Protein AF-0000000086943935 (afdb_homodimer)

Structure (mmCIF, N/CA/C/O backbone):
data_AF-0000000086943935-model_v1
#
loop_
_entity.id
_entity.type
_entity.pdbx_description
1 polymer 'Nose resistant to fluoxetine protein 6-like'
#
loop_
_atom_site.group_PDB
_atom_site.id
_atom_site.type_symbol
_atom_site.label_atom_id
_atom_site.label_alt_id
_atom_site.label_comp_id
_atom_site.label_asym_id
_atom_site.label_entity_id
_atom_site.label_seq_id
_atom_site.pdbx_PDB_ins_code
_atom_site.Cartn_x
_atom_site.Cartn_y
_atom_site.Cartn_z
_atom_site.occupancy
_atom_site.B_iso_or_equiv
_atom_site.auth_seq_id
_atom_site.auth_comp_id
_atom_site.auth_asym_id
_atom_site.auth_atom_id
_atom_site.pdbx_PDB_model_num
ATOM 1 N N . MET A 1 1 ? -3.932 35.5 -18.969 1 23.14 1 MET A N 1
ATOM 2 C CA . MET A 1 1 ? -3.07 34.969 -17.922 1 23.14 1 MET A CA 1
ATOM 3 C C . MET A 1 1 ? -3.406 33.5 -17.625 1 23.14 1 MET A C 1
ATOM 5 O O . MET A 1 1 ? -2.562 32.75 -17.125 1 23.14 1 MET A O 1
ATOM 9 N N . ASN A 1 2 ? -4.762 33.219 -17.688 1 27.5 2 ASN A N 1
ATOM 10 C CA . ASN A 1 2 ? -5.527 32.031 -17.359 1 27.5 2 ASN A CA 1
ATOM 11 C C . ASN A 1 2 ? -5.242 30.891 -18.328 1 27.5 2 ASN A C 1
ATOM 13 O O . ASN A 1 2 ? -5.645 29.75 -18.094 1 27.5 2 ASN A O 1
ATOM 17 N N . HIS A 1 3 ? -4.898 31.281 -19.609 1 29.3 3 HIS A N 1
ATOM 18 C CA . HIS A 1 3 ? -4.754 30.375 -20.719 1 29.3 3 HIS A CA 1
ATOM 19 C C . HIS A 1 3 ? -3.496 29.516 -20.594 1 29.3 3 HIS A C 1
ATOM 21 O O . HIS A 1 3 ? -3.223 28.672 -21.438 1 29.3 3 HIS A O 1
ATOM 27 N N . TYR A 1 4 ? -2.482 30.016 -19.734 1 28.5 4 TYR A N 1
ATOM 28 C CA . TYR A 1 4 ? -1.15 29.422 -19.75 1 28.5 4 TYR A CA 1
ATOM 29 C C . TYR A 1 4 ? -1.146 28.062 -19.078 1 28.5 4 TYR A C 1
ATOM 31 O O . TYR A 1 4 ? -0.172 27.312 -19.172 1 28.5 4 TYR A O 1
ATOM 39 N N . ASN A 1 5 ? -2.127 27.828 -18.125 1 30.33 5 ASN A N 1
ATOM 40 C CA . ASN A 1 5 ? -1.987 26.578 -17.375 1 30.33 5 ASN A CA 1
ATOM 41 C C . ASN A 1 5 ? -2.381 25.375 -18.203 1 30.33 5 ASN A C 1
ATOM 43 O O . ASN A 1 5 ? -2.135 24.234 -17.812 1 30.33 5 ASN A O 1
ATOM 47 N N . ALA A 1 6 ? -3.264 25.641 -19.281 1 30.69 6 ALA A N 1
ATOM 48 C CA . ALA A 1 6 ? -3.748 24.531 -20.109 1 30.69 6 ALA A CA 1
ATOM 49 C C . ALA A 1 6 ? -2.621 23.938 -20.953 1 30.69 6 ALA A C 1
ATOM 51 O O . ALA A 1 6 ? -2.727 22.812 -21.438 1 30.69 6 ALA A O 1
ATOM 52 N N . ILE A 1 7 ? -1.596 24.766 -21.328 1 30.56 7 ILE A N 1
ATOM 53 C CA . ILE A 1 7 ? -0.594 24.328 -22.297 1 30.56 7 ILE A CA 1
ATOM 54 C C . ILE A 1 7 ? 0.27 23.219 -21.703 1 30.56 7 ILE A C 1
ATOM 56 O O . ILE A 1 7 ? 0.732 22.328 -22.406 1 30.56 7 ILE A O 1
ATOM 60 N N . CYS A 1 8 ? 0.429 23.203 -20.375 1 31.3 8 CYS A N 1
ATOM 61 C CA . CYS A 1 8 ? 1.456 22.312 -19.844 1 31.3 8 CYS A CA 1
ATOM 62 C C . CYS A 1 8 ? 1.017 20.859 -19.938 1 31.3 8 CYS A C 1
ATOM 64 O O . CYS A 1 8 ? 1.853 19.953 -19.969 1 31.3 8 CYS A O 1
ATOM 66 N N . VAL A 1 9 ? -0.345 20.578 -20 1 32.81 9 VAL A N 1
ATOM 67 C CA . VAL A 1 9 ? -0.747 19.172 -19.953 1 32.81 9 VAL A CA 1
ATOM 68 C C . VAL A 1 9 ? -0.544 18.531 -21.328 1 32.81 9 VAL A C 1
ATOM 70 O O . VAL A 1 9 ? -0.122 17.375 -21.422 1 32.81 9 VAL A O 1
ATOM 73 N N . CYS A 1 10 ? -0.816 19.312 -22.469 1 31.52 10 CYS A N 1
ATOM 74 C CA . CYS A 1 10 ? -0.834 18.672 -23.781 1 31.52 10 CYS A CA 1
ATOM 75 C C . CYS A 1 10 ? 0.566 18.234 -24.188 1 31.52 10 CYS A C 1
ATOM 77 O O . CYS A 1 10 ? 0.735 17.547 -25.203 1 31.52 10 CYS A O 1
ATOM 79 N N . LEU A 1 11 ? 1.548 18.953 -23.734 1 30.95 11 LEU A N 1
ATOM 80 C CA . LEU A 1 11 ? 2.846 18.641 -24.312 1 30.95 11 LEU A CA 1
ATOM 81 C C . LEU A 1 11 ? 3.287 17.234 -23.953 1 30.95 11 LEU A C 1
ATOM 83 O O . LEU A 1 11 ? 4.289 16.734 -24.469 1 30.95 11 LEU A O 1
ATOM 87 N N . CYS A 1 12 ? 2.727 16.641 -22.969 1 32.06 12 CYS A N 1
ATOM 88 C CA . CYS A 1 12 ? 3.344 15.375 -22.609 1 32.06 12 CYS A CA 1
ATOM 89 C C . CYS A 1 12 ? 3.061 14.312 -23.672 1 32.06 12 CYS A C 1
ATOM 91 O O . CYS A 1 12 ? 3.586 13.203 -23.594 1 32.06 12 CYS A O 1
ATOM 93 N N . VAL A 1 13 ? 2.02 14.5 -24.516 1 33 13 VAL A N 1
ATOM 94 C CA . VAL A 1 13 ? 1.697 13.344 -25.359 1 33 13 VAL A CA 1
ATOM 95 C C . VAL A 1 13 ? 2.715 13.219 -26.484 1 33 13 VAL A C 1
ATOM 97 O O . VAL A 1 13 ? 2.797 12.18 -27.141 1 33 13 VAL A O 1
ATOM 100 N N . LEU A 1 14 ? 3.32 14.312 -26.938 1 30.36 14 LEU A N 1
ATOM 101 C CA . LEU A 1 14 ? 3.955 14.156 -28.234 1 30.36 14 LEU A CA 1
ATOM 102 C C . LEU A 1 14 ? 5.199 13.281 -28.141 1 30.36 14 LEU A C 1
ATOM 104 O O . LEU A 1 14 ? 5.934 13.117 -29.109 1 30.36 14 LEU A O 1
ATOM 108 N N . PHE A 1 15 ? 5.762 13.055 -27.016 1 33.91 15 PHE A N 1
ATOM 109 C CA . PHE A 1 15 ? 7.094 12.5 -27.234 1 33.91 15 PHE A CA 1
ATOM 110 C C . PHE A 1 15 ? 7.008 11.172 -27.969 1 33.91 15 PHE A C 1
ATOM 112 O O . PHE A 1 15 ? 6.234 10.289 -27.594 1 33.91 15 PHE A O 1
ATOM 119 N N . GLY A 1 16 ? 7.328 11.227 -29.281 1 33.94 16 GLY A N 1
ATOM 120 C CA . GLY A 1 16 ? 7.641 10.211 -30.281 1 33.94 16 GLY A CA 1
ATOM 121 C C . GLY A 1 16 ? 8.445 9.055 -29.719 1 33.94 16 GLY A C 1
ATOM 122 O O . GLY A 1 16 ? 9.562 9.242 -29.234 1 33.94 16 GLY A O 1
ATOM 123 N N . ILE A 1 17 ? 7.883 8.156 -29.156 1 35.41 17 ILE A N 1
ATOM 124 C CA . ILE A 1 17 ? 8.562 6.898 -28.844 1 35.41 17 ILE A CA 1
ATOM 125 C C . ILE A 1 17 ? 9.281 6.387 -30.094 1 35.41 17 ILE A C 1
ATOM 127 O O . ILE A 1 17 ? 8.641 6.016 -31.078 1 35.41 17 ILE A O 1
ATOM 131 N N . VAL A 1 18 ? 10.398 6.984 -30.438 1 32.94 18 VAL A N 1
ATOM 132 C CA . VAL A 1 18 ? 11.266 6.371 -31.438 1 32.94 18 VAL A CA 1
ATOM 133 C C . VAL A 1 18 ? 11.586 4.93 -31.031 1 32.94 18 VAL A C 1
ATOM 135 O O . VAL A 1 18 ? 12.273 4.699 -30.031 1 32.94 18 VAL A O 1
ATOM 138 N N . MET A 1 19 ? 10.688 4.039 -31.141 1 35.34 19 MET A N 1
ATOM 139 C CA . MET A 1 19 ? 11 2.617 -31.031 1 35.34 19 MET A CA 1
ATOM 140 C C . MET A 1 19 ? 11.945 2.184 -32.156 1 35.34 19 MET A C 1
ATOM 142 O O . MET A 1 19 ? 11.562 2.154 -33.312 1 35.34 19 MET A O 1
ATOM 146 N N . SER A 1 20 ? 13.172 2.59 -32.219 1 34.88 20 SER A N 1
ATOM 147 C CA . SER A 1 20 ? 14.141 2.156 -33.219 1 34.88 20 SER A CA 1
ATOM 148 C C . SER A 1 20 ? 14.094 0.645 -33.438 1 34.88 20 SER A C 1
ATOM 150 O O . SER A 1 20 ? 13.953 0.161 -34.562 1 34.88 20 SER A O 1
ATOM 152 N N . ALA A 1 21 ? 15.32 -0.024 -32.875 1 40.66 21 ALA A N 1
ATOM 153 C CA . ALA A 1 21 ? 16.188 -1.104 -33.344 1 40.66 21 ALA A CA 1
ATOM 154 C C . ALA A 1 21 ? 15.438 -2.426 -33.406 1 40.66 21 ALA A C 1
ATOM 156 O O . ALA A 1 21 ? 14.383 -2.582 -32.812 1 40.66 21 ALA A O 1
ATOM 157 N N . SER A 1 22 ? 16.047 -3.568 -34.125 1 49.28 22 SER A N 1
ATOM 158 C CA . SER A 1 22 ? 15.68 -4.938 -34.469 1 49.28 22 SER A CA 1
ATOM 159 C C . SER A 1 22 ? 15.242 -5.73 -33.25 1 49.28 22 SER A C 1
ATOM 161 O O . SER A 1 22 ? 16.078 -6.203 -32.469 1 49.28 22 SER A O 1
ATOM 163 N N . GLU A 1 23 ? 14.125 -5.355 -32.562 1 66.75 23 GLU A N 1
ATOM 164 C CA . GLU A 1 23 ? 13.539 -5.832 -31.297 1 66.75 23 GLU A CA 1
ATOM 165 C C . GLU A 1 23 ? 13.148 -7.305 -31.406 1 66.75 23 GLU A C 1
ATOM 167 O O . GLU A 1 23 ? 12.578 -7.734 -32.406 1 66.75 23 GLU A O 1
ATOM 172 N N . PHE A 1 24 ? 13.984 -8.164 -30.781 1 82.62 24 PHE A N 1
ATOM 173 C CA . PHE A 1 24 ? 13.578 -9.555 -30.625 1 82.62 24 PHE A CA 1
ATOM 174 C C . PHE A 1 24 ? 12.062 -9.664 -30.531 1 82.62 24 PHE A C 1
ATOM 176 O O . PHE A 1 24 ? 11.422 -8.938 -29.766 1 82.62 24 PHE A O 1
ATOM 183 N N . THR A 1 25 ? 11.562 -10.406 -31.516 1 83.94 25 THR A N 1
ATOM 184 C CA . THR A 1 25 ? 10.141 -10.711 -31.422 1 83.94 25 THR A CA 1
ATOM 185 C C . THR A 1 25 ? 9.836 -11.492 -30.156 1 83.94 25 THR A C 1
ATOM 187 O O . THR A 1 25 ? 10.75 -12.008 -29.5 1 83.94 25 THR A O 1
ATOM 190 N N . ASP A 1 26 ? 8.648 -11.539 -29.812 1 86.56 26 ASP A N 1
ATOM 191 C CA . ASP A 1 26 ? 8.242 -12.297 -28.625 1 86.56 26 ASP A CA 1
ATOM 192 C C . ASP A 1 26 ? 8.578 -13.781 -28.781 1 86.56 26 ASP A C 1
ATOM 194 O O . ASP A 1 26 ? 9.008 -14.43 -27.828 1 86.56 26 ASP A O 1
ATOM 198 N N . GLU A 1 27 ? 8.477 -14.266 -29.969 1 84.94 27 GLU A N 1
ATOM 199 C CA . GLU A 1 27 ? 8.758 -15.68 -30.219 1 84.94 27 GLU A CA 1
ATOM 200 C C . GLU A 1 27 ? 10.242 -15.992 -30.047 1 84.94 27 GLU A C 1
ATOM 202 O O . GLU A 1 27 ? 10.602 -17 -29.438 1 84.94 27 GLU A O 1
ATOM 207 N N . GLU A 1 28 ? 11.055 -15.156 -30.531 1 86.12 28 GLU A N 1
ATOM 208 C CA . GLU A 1 28 ? 12.492 -15.344 -30.406 1 86.12 28 GLU A CA 1
ATOM 209 C C . GLU A 1 28 ? 12.945 -15.219 -28.953 1 86.12 28 GLU A C 1
ATOM 211 O O . GLU A 1 28 ? 13.781 -16 -28.484 1 86.12 28 GLU A O 1
ATOM 216 N N . TYR A 1 29 ? 12.367 -14.305 -28.281 1 90.75 29 TYR A N 1
ATOM 217 C CA . TYR A 1 29 ? 12.75 -14.055 -26.891 1 90.75 29 TYR A CA 1
ATOM 218 C C . TYR A 1 29 ? 12.43 -15.258 -26.016 1 90.75 29 TYR A C 1
ATOM 220 O O . TYR A 1 29 ? 13.227 -15.641 -25.156 1 90.75 29 TYR A O 1
ATOM 228 N N . TYR A 1 30 ? 11.32 -15.828 -26.266 1 88.12 30 TYR A N 1
ATOM 229 C CA . TYR A 1 30 ? 10.883 -16.891 -25.375 1 88.12 30 TYR A CA 1
ATOM 230 C C . TYR A 1 30 ? 11.492 -18.234 -25.781 1 88.12 30 TYR A C 1
ATOM 232 O O . TYR A 1 30 ? 11.273 -19.25 -25.109 1 88.12 30 TYR A O 1
ATOM 240 N N . HIS A 1 31 ? 12.328 -18.203 -26.844 1 85.19 31 HIS A N 1
ATOM 241 C CA . HIS A 1 31 ? 13.141 -19.359 -27.156 1 85.19 31 HIS A CA 1
ATOM 242 C C . HIS A 1 31 ? 14.414 -19.375 -26.328 1 85.19 31 HIS A C 1
ATOM 244 O O . HIS A 1 31 ? 15.07 -20.422 -26.203 1 85.19 31 HIS A O 1
ATOM 250 N N . LEU A 1 32 ? 14.695 -18.234 -25.781 1 90.62 32 LEU A N 1
ATOM 251 C CA . LEU A 1 32 ? 15.844 -18.172 -24.875 1 90.62 32 LEU A CA 1
ATOM 252 C C . LEU A 1 32 ? 15.523 -18.828 -23.547 1 90.62 32 LEU A C 1
ATOM 254 O O . LEU A 1 32 ? 14.375 -18.812 -23.094 1 90.62 32 LEU A O 1
ATOM 258 N N . PRO A 1 33 ? 16.531 -19.406 -23 1 91.94 33 PRO A N 1
ATOM 259 C CA . PRO A 1 33 ? 16.281 -19.906 -21.641 1 91.94 33 PRO A CA 1
ATOM 260 C C . PRO A 1 33 ? 15.969 -18.797 -20.641 1 91.94 33 PRO A C 1
ATOM 262 O O . PRO A 1 33 ? 16.453 -17.656 -20.812 1 91.94 33 PRO A O 1
ATOM 265 N N . ASP A 1 34 ? 15.234 -19.172 -19.641 1 93.75 34 ASP A N 1
ATOM 266 C CA . ASP A 1 34 ? 14.906 -18.188 -18.625 1 93.75 34 ASP A CA 1
ATOM 267 C C . ASP A 1 34 ? 16.172 -17.672 -17.922 1 93.75 34 ASP A C 1
ATOM 269 O O . ASP A 1 34 ? 17.078 -18.453 -17.641 1 93.75 34 ASP A O 1
ATOM 273 N N . LEU A 1 35 ? 16.219 -16.422 -17.703 1 96.5 35 LEU A N 1
ATOM 274 C CA . LEU A 1 35 ? 17.344 -15.812 -17.016 1 96.5 35 LEU A CA 1
ATOM 275 C C . LEU A 1 35 ? 17.453 -16.312 -15.578 1 96.5 35 LEU A C 1
ATOM 277 O O . LEU A 1 35 ? 18.547 -16.594 -15.094 1 96.5 35 LEU A O 1
ATOM 281 N N . TYR A 1 36 ? 16.266 -16.344 -14.953 1 96.81 36 TYR A N 1
ATOM 282 C CA . TYR A 1 36 ? 16.172 -16.766 -13.562 1 96.81 36 TYR A CA 1
ATOM 283 C C . TYR A 1 36 ? 15.281 -18 -13.422 1 96.81 36 TYR A C 1
ATOM 285 O O . TYR A 1 36 ? 14.32 -18.156 -14.172 1 96.81 36 TYR A O 1
ATOM 293 N N . HIS A 1 37 ? 15.602 -18.844 -12.539 1 96.12 37 HIS A N 1
ATOM 294 C CA . HIS A 1 37 ? 14.734 -19.969 -12.195 1 96.12 37 HIS A CA 1
ATOM 295 C C . HIS A 1 37 ? 14.844 -20.312 -10.711 1 96.12 37 HIS A C 1
ATOM 297 O O . HIS A 1 37 ? 15.945 -20.297 -10.148 1 96.12 37 HIS A O 1
ATOM 303 N N . LEU A 1 38 ? 13.773 -20.5 -10.141 1 95.69 38 LEU A N 1
ATOM 304 C CA . LEU A 1 38 ? 13.695 -20.906 -8.742 1 95.69 38 LEU A CA 1
ATOM 305 C C . LEU A 1 38 ? 12.758 -22.094 -8.578 1 95.69 38 LEU A C 1
ATOM 307 O O . LEU A 1 38 ? 11.586 -22.031 -8.961 1 95.69 38 LEU A O 1
ATOM 311 N N . ASP A 1 39 ? 13.344 -23.203 -8.047 1 95.06 39 ASP A N 1
ATOM 312 C CA . ASP A 1 39 ? 12.453 -24.266 -7.586 1 95.06 39 ASP A CA 1
ATOM 313 C C . ASP A 1 39 ? 11.734 -23.844 -6.305 1 95.06 39 ASP A C 1
ATOM 315 O O . ASP A 1 39 ? 12.047 -22.812 -5.715 1 95.06 39 ASP A O 1
ATOM 319 N N . ASP A 1 40 ? 10.727 -24.625 -5.996 1 92.06 40 ASP A N 1
ATOM 320 C CA . ASP A 1 40 ? 9.977 -24.312 -4.781 1 92.06 40 ASP A CA 1
ATOM 321 C C . ASP A 1 40 ? 10.844 -24.516 -3.539 1 92.06 40 ASP A C 1
ATOM 323 O O . ASP A 1 40 ? 11.047 -25.641 -3.096 1 92.06 40 ASP A O 1
ATOM 327 N N . TYR A 1 41 ? 11.273 -23.422 -2.969 1 93.94 41 TYR A N 1
ATOM 328 C CA . TYR A 1 41 ? 12.195 -23.391 -1.841 1 93.94 41 TYR A CA 1
ATOM 329 C C . TYR A 1 41 ? 11.578 -24.047 -0.612 1 93.94 41 TYR A C 1
ATOM 331 O O . TYR A 1 41 ? 12.211 -24.875 0.045 1 93.94 41 TYR A O 1
ATOM 339 N N . THR A 1 42 ? 10.352 -23.734 -0.286 1 89.06 42 THR A N 1
ATOM 340 C CA . THR A 1 42 ? 9.68 -24.219 0.908 1 89.06 42 THR A CA 1
ATOM 341 C C . THR A 1 42 ? 9.383 -25.719 0.782 1 89.06 42 THR A C 1
ATOM 343 O O . THR A 1 42 ? 9.586 -26.484 1.729 1 89.06 42 THR A O 1
ATOM 346 N N . LYS A 1 43 ? 8.898 -26.141 -0.381 1 90 43 LYS A N 1
ATOM 347 C CA . LYS A 1 43 ? 8.617 -27.547 -0.625 1 90 43 LYS A CA 1
ATOM 348 C C . LYS A 1 43 ? 9.883 -28.391 -0.543 1 90 43 LYS A C 1
ATOM 350 O O . LYS A 1 43 ? 9.875 -29.5 0.017 1 90 43 LYS A O 1
ATOM 355 N N . CYS A 1 44 ? 10.953 -27.859 -1.054 1 93.06 44 CYS A N 1
ATOM 356 C CA . CYS A 1 44 ? 12.227 -28.562 -1.065 1 93.06 44 CYS A CA 1
ATOM 357 C C . CYS A 1 44 ? 12.727 -28.812 0.353 1 93.06 44 CYS A C 1
ATOM 359 O O . CYS A 1 44 ? 13.094 -29.938 0.702 1 93.06 44 CYS A O 1
ATOM 361 N N . LEU A 1 45 ? 12.672 -27.828 1.165 1 92.75 45 LEU A N 1
ATOM 362 C CA . LEU A 1 45 ? 13.289 -27.906 2.486 1 92.75 45 LEU A CA 1
ATOM 363 C C . LEU A 1 45 ? 12.32 -28.5 3.502 1 92.75 45 LEU A C 1
ATOM 365 O O . LEU A 1 45 ? 12.688 -28.719 4.66 1 92.75 45 LEU A O 1
ATOM 369 N N . SER A 1 46 ? 11.094 -28.75 3.076 1 89.19 46 SER A N 1
ATOM 370 C CA . SER A 1 46 ? 10.141 -29.438 3.949 1 89.19 46 SER A CA 1
ATOM 371 C C . SER A 1 46 ? 10.43 -30.922 4.027 1 89.19 46 SER A C 1
ATOM 373 O O . SER A 1 46 ? 10 -31.594 4.965 1 89.19 46 SER A O 1
ATOM 375 N N . GLN A 1 47 ? 11.195 -31.438 3.055 1 89.12 47 GLN A N 1
ATOM 376 C CA . GLN A 1 47 ? 11.57 -32.844 3.037 1 89.12 47 GLN A CA 1
ATOM 377 C C . GLN A 1 47 ? 12.805 -33.094 3.891 1 89.12 47 GLN A C 1
ATOM 379 O O . GLN A 1 47 ? 13.727 -32.281 3.916 1 89.12 47 GLN A O 1
ATOM 384 N N . LYS A 1 48 ? 12.828 -34.156 4.582 1 88.38 48 LYS A N 1
ATOM 385 C CA . LYS A 1 48 ? 13.914 -34.469 5.508 1 88.38 48 LYS A CA 1
ATOM 386 C C . LYS A 1 48 ? 15.258 -34.531 4.785 1 88.38 48 LYS A C 1
ATOM 388 O O . LYS A 1 48 ? 16.281 -34.125 5.352 1 88.38 48 LYS A O 1
ATOM 393 N N . GLN A 1 49 ? 15.32 -34.938 3.533 1 87.94 49 GLN A N 1
ATOM 394 C CA . GLN A 1 49 ? 16.578 -34.969 2.789 1 87.94 49 GLN A CA 1
ATOM 395 C C . GLN A 1 49 ? 16.672 -33.812 1.8 1 87.94 49 GLN A C 1
ATOM 397 O O . GLN A 1 49 ? 17.438 -33.875 0.837 1 87.94 49 GLN A O 1
ATOM 402 N N . GLY A 1 50 ? 15.914 -32.812 2.123 1 92.62 50 GLY A N 1
ATOM 403 C CA . GLY A 1 50 ? 15.875 -31.703 1.193 1 92.62 50 GLY A CA 1
ATOM 404 C C . GLY A 1 50 ? 17.156 -30.906 1.177 1 92.62 50 GLY A C 1
ATOM 405 O O . GLY A 1 50 ? 17.75 -30.641 2.229 1 92.62 50 GLY A O 1
ATOM 406 N N . LEU A 1 51 ? 17.719 -30.578 0.027 1 94.94 51 LEU A N 1
ATOM 407 C CA . LEU A 1 51 ? 18.891 -29.75 -0.203 1 94.94 51 LEU A CA 1
ATOM 408 C C . LEU A 1 51 ? 18.625 -28.719 -1.296 1 94.94 51 LEU A C 1
ATOM 410 O O . LEU A 1 51 ? 18.359 -29.078 -2.443 1 94.94 51 LEU A O 1
ATOM 414 N N . TYR A 1 52 ? 18.578 -27.453 -0.887 1 96.31 52 TYR A N 1
ATOM 415 C CA . TYR A 1 52 ? 18.344 -26.375 -1.824 1 96.31 52 TYR A CA 1
ATOM 416 C C . TYR A 1 52 ? 19.609 -25.547 -2.035 1 96.31 52 TYR A C 1
ATOM 418 O O . TYR A 1 52 ? 20.25 -25.125 -1.071 1 96.31 52 TYR A O 1
ATOM 426 N N . CYS A 1 53 ? 19.984 -25.344 -3.264 1 97.44 53 CYS A N 1
ATOM 427 C CA . CYS A 1 53 ? 21.188 -24.562 -3.57 1 97.44 53 CYS A CA 1
ATOM 428 C C . CYS A 1 53 ? 20.859 -23.453 -4.566 1 97.44 53 CYS A C 1
ATOM 430 O O . CYS A 1 53 ? 19.969 -23.594 -5.402 1 97.44 53 CYS A O 1
ATOM 432 N N . LEU A 1 54 ? 21.484 -22.375 -4.414 1 97.56 54 LEU A N 1
ATOM 433 C CA . LEU A 1 54 ? 21.359 -21.219 -5.289 1 97.56 54 LEU A CA 1
ATOM 434 C C . LEU A 1 54 ? 22.719 -20.766 -5.805 1 97.56 54 LEU A C 1
ATOM 436 O O . LEU A 1 54 ? 23.688 -20.734 -5.051 1 97.56 54 LEU A O 1
ATOM 440 N N . GLY A 1 55 ? 22.797 -20.5 -7.125 1 97.69 55 GLY A N 1
ATOM 441 C CA . GLY A 1 55 ? 24.062 -20.078 -7.691 1 97.69 55 GLY A CA 1
ATOM 442 C C . GLY A 1 55 ? 23.922 -19.484 -9.078 1 97.69 55 GLY A C 1
ATOM 443 O O . GLY A 1 55 ? 22.812 -19.312 -9.586 1 97.69 55 GLY A O 1
ATOM 444 N N . THR A 1 56 ? 25.031 -19.016 -9.625 1 97.75 56 THR A N 1
ATOM 445 C CA . THR A 1 56 ? 25.141 -18.406 -10.945 1 97.75 56 THR A CA 1
ATOM 446 C C . THR A 1 56 ? 26 -19.266 -11.875 1 97.75 56 THR A C 1
ATOM 448 O O . THR A 1 56 ? 27.062 -19.734 -11.492 1 97.75 56 THR A O 1
ATOM 451 N N . PHE A 1 57 ? 25.5 -19.5 -13.078 1 98.06 57 PHE A N 1
ATOM 452 C CA . PHE A 1 57 ? 26.188 -20.328 -14.055 1 98.06 57 PHE A CA 1
ATOM 453 C C . PHE A 1 57 ? 26.531 -19.516 -15.305 1 98.06 57 PHE A C 1
ATOM 455 O O . PHE A 1 57 ? 25.766 -18.656 -15.719 1 98.06 57 PHE A O 1
ATOM 462 N N . GLU A 1 58 ? 27.625 -19.734 -15.852 1 97.88 58 GLU A N 1
ATOM 463 C CA . GLU A 1 58 ? 28.031 -19.188 -17.141 1 97.88 58 GLU A CA 1
ATOM 464 C C . GLU A 1 58 ? 27.844 -20.219 -18.266 1 97.88 58 GLU A C 1
ATOM 466 O O . GLU A 1 58 ? 28.25 -21.375 -18.125 1 97.88 58 GLU A O 1
ATOM 471 N N . LEU A 1 59 ? 27.219 -19.797 -19.297 1 96.62 59 LEU A N 1
ATOM 472 C CA . LEU A 1 59 ? 26.922 -20.688 -20.422 1 96.62 59 LEU A CA 1
ATOM 473 C C . LEU A 1 59 ? 27.969 -20.531 -21.531 1 96.62 59 LEU A C 1
ATOM 475 O O . LEU A 1 59 ? 28.469 -19.422 -21.75 1 96.62 59 LEU A O 1
ATOM 479 N N . SER A 1 60 ? 28.344 -21.594 -22.109 1 94.81 60 SER A N 1
ATOM 480 C CA . SER A 1 60 ? 29.203 -21.641 -23.281 1 94.81 60 SER A CA 1
ATOM 481 C C . SER A 1 60 ? 28.688 -22.656 -24.312 1 94.81 60 SER A C 1
ATOM 483 O O . SER A 1 60 ? 27.922 -23.547 -23.969 1 94.81 60 SER A O 1
ATOM 485 N N . PRO A 1 61 ? 28.953 -22.391 -25.562 1 91.62 61 PRO A N 1
ATOM 486 C CA . PRO A 1 61 ? 28.469 -23.344 -26.578 1 91.62 61 PRO A CA 1
ATOM 487 C C . PRO A 1 61 ? 29.125 -24.719 -26.469 1 91.62 61 PRO A C 1
ATOM 489 O O . PRO A 1 61 ? 30.312 -24.812 -26.172 1 91.62 61 PRO A O 1
ATOM 492 N N . ALA A 1 62 ? 28.312 -25.766 -26.531 1 87 62 ALA A N 1
ATOM 493 C CA . ALA A 1 62 ? 28.828 -27.125 -26.516 1 87 62 ALA A CA 1
ATOM 494 C C . ALA A 1 62 ? 29.531 -27.469 -27.828 1 87 62 ALA A C 1
ATOM 496 O O . ALA A 1 62 ? 30.484 -28.234 -27.844 1 87 62 ALA A O 1
ATOM 497 N N . GLU A 1 63 ? 28.828 -27.016 -28.922 1 83.19 63 GLU A N 1
ATOM 498 C CA . GLU A 1 63 ? 29.391 -27.219 -30.25 1 83.19 63 GLU A CA 1
ATOM 499 C C . GLU A 1 63 ? 29.703 -25.875 -30.922 1 83.19 63 GLU A C 1
ATOM 501 O O . GLU A 1 63 ? 29.312 -24.812 -30.422 1 83.19 63 GLU A O 1
ATOM 506 N N . GLU A 1 64 ? 30.422 -26.016 -31.891 1 75.94 64 GLU A N 1
ATOM 507 C CA . GLU A 1 64 ? 30.828 -24.828 -32.625 1 75.94 64 GLU A CA 1
ATOM 508 C C . GLU A 1 64 ? 29.625 -24.016 -33.094 1 75.94 64 GLU A C 1
ATOM 510 O O . GLU A 1 64 ? 29.656 -22.781 -33.062 1 75.94 64 GLU A O 1
ATOM 515 N N . GLN A 1 65 ? 28.609 -24.781 -33.531 1 75.06 65 GLN A N 1
ATOM 516 C CA . GLN A 1 65 ? 27.422 -24.078 -33.969 1 75.06 65 GLN A CA 1
ATOM 517 C C . GLN A 1 65 ? 26.203 -24.453 -33.125 1 75.06 65 GLN A C 1
ATOM 519 O O . GLN A 1 65 ? 25.75 -25.594 -33.156 1 75.06 65 GLN A O 1
ATOM 524 N N . SER A 1 66 ? 25.891 -23.641 -32.188 1 84.38 66 SER A N 1
ATOM 525 C CA . SER A 1 66 ? 24.672 -23.781 -31.391 1 84.38 66 SER A CA 1
ATOM 526 C C . SER A 1 66 ? 23.719 -22.625 -31.641 1 84.38 66 SER A C 1
ATOM 528 O O . SER A 1 66 ? 23.953 -21.5 -31.156 1 84.38 66 SER A O 1
ATOM 530 N N . PRO A 1 67 ? 22.688 -22.875 -32.406 1 83.44 67 PRO A N 1
ATOM 531 C CA . PRO A 1 67 ? 21.766 -21.781 -32.75 1 83.44 67 PRO A CA 1
ATOM 532 C C . PRO A 1 67 ? 21.203 -21.078 -31.516 1 83.44 67 PRO A C 1
ATOM 534 O O . PRO A 1 67 ? 21.031 -19.859 -31.531 1 83.44 67 PRO A O 1
ATOM 537 N N . VAL A 1 68 ? 20.984 -21.828 -30.516 1 86.38 68 VAL A N 1
ATOM 538 C CA . VAL A 1 68 ? 20.406 -21.219 -29.328 1 86.38 68 VAL A CA 1
ATOM 539 C C . VAL A 1 68 ? 21.438 -20.297 -28.672 1 86.38 68 VAL A C 1
ATOM 541 O O . VAL A 1 68 ? 21.094 -19.188 -28.25 1 86.38 68 VAL A O 1
ATOM 544 N N . PHE A 1 69 ? 22.656 -20.734 -28.578 1 91.06 69 PHE A N 1
ATOM 545 C CA . PHE A 1 69 ? 23.688 -19.922 -27.938 1 91.06 69 PHE A CA 1
ATOM 546 C C . PHE A 1 69 ? 24 -18.672 -28.766 1 91.06 69 PHE A C 1
ATOM 548 O O . PHE A 1 69 ? 24.297 -17.625 -28.219 1 91.06 69 PHE A O 1
ATOM 555 N N . ASP A 1 70 ? 23.875 -18.781 -30.062 1 89.75 70 ASP A N 1
ATOM 556 C CA . ASP A 1 70 ? 24.094 -17.625 -30.922 1 89.75 70 ASP A CA 1
ATOM 557 C C . ASP A 1 70 ? 23.047 -16.547 -30.656 1 89.75 70 ASP A C 1
ATOM 559 O O . ASP A 1 70 ? 23.375 -15.352 -30.656 1 89.75 70 ASP A O 1
ATOM 563 N N . LEU A 1 71 ? 21.875 -17.094 -30.453 1 90.69 71 LEU A N 1
ATOM 564 C CA . LEU A 1 71 ? 20.812 -16.156 -30.125 1 90.69 71 LEU A CA 1
ATOM 565 C C . LEU A 1 71 ? 21.078 -15.477 -28.781 1 90.69 71 LEU A C 1
ATOM 567 O O . LEU A 1 71 ? 20.797 -14.289 -28.609 1 90.69 71 LEU A O 1
ATOM 571 N N . ILE A 1 72 ? 21.562 -16.25 -27.844 1 94.06 72 ILE A N 1
ATOM 572 C CA . ILE A 1 72 ? 21.906 -15.734 -26.516 1 94.06 72 ILE A CA 1
ATOM 573 C C . ILE A 1 72 ? 22.969 -14.648 -26.641 1 94.06 72 ILE A C 1
ATOM 575 O O . ILE A 1 72 ? 22.859 -13.578 -26.031 1 94.06 72 ILE A O 1
ATOM 579 N N . LYS A 1 73 ? 23.922 -14.898 -27.406 1 92.31 73 LYS A N 1
ATOM 580 C CA . LYS A 1 73 ? 25.047 -13.977 -27.578 1 92.31 73 LYS A CA 1
ATOM 581 C C . LYS A 1 73 ? 24.594 -12.68 -28.219 1 92.31 73 LYS A C 1
ATOM 583 O O . LYS A 1 73 ? 24.969 -11.586 -27.797 1 92.31 73 LYS A O 1
ATOM 588 N N . VAL A 1 74 ? 23.766 -12.781 -29.234 1 92.69 74 VAL A N 1
ATOM 589 C CA . VAL A 1 74 ? 23.281 -11.602 -29.938 1 92.69 74 VAL A CA 1
ATOM 590 C C . VAL A 1 74 ? 22.438 -10.734 -29 1 92.69 74 VAL A C 1
ATOM 592 O O . VAL A 1 74 ? 22.594 -9.516 -28.969 1 92.69 74 VAL A O 1
ATOM 595 N N . TYR A 1 75 ? 21.578 -11.422 -28.25 1 94.25 75 TYR A N 1
ATOM 596 C CA . TYR A 1 75 ? 20.75 -10.695 -27.297 1 94.25 75 TYR A CA 1
ATOM 597 C C . TYR A 1 75 ? 21.594 -10 -26.234 1 94.25 75 TYR A C 1
ATOM 599 O O . TYR A 1 75 ? 21.312 -8.859 -25.875 1 94.25 75 TYR A O 1
ATOM 607 N N . SER A 1 76 ? 22.672 -10.648 -25.781 1 94.94 76 SER A N 1
ATOM 608 C CA . SER A 1 76 ? 23.484 -10.195 -24.672 1 94.94 76 SER A CA 1
ATOM 609 C C . SER A 1 76 ? 24.453 -9.102 -25.094 1 94.94 76 SER A C 1
ATOM 611 O O . SER A 1 76 ? 25.047 -8.414 -24.266 1 94.94 76 SER A O 1
ATOM 613 N N . GLU A 1 77 ? 24.641 -8.914 -26.344 1 93.06 77 GLU A N 1
ATOM 614 C CA . GLU A 1 77 ? 25.578 -7.914 -26.859 1 93.06 77 GLU A CA 1
ATOM 615 C C . GLU A 1 77 ? 25.062 -6.496 -26.609 1 93.06 77 GLU A C 1
ATOM 617 O O . GLU A 1 77 ? 25.844 -5.559 -26.484 1 93.06 77 GLU A O 1
ATOM 622 N N . ASN A 1 78 ? 23.766 -6.438 -26.531 1 91.81 78 ASN A N 1
ATOM 623 C CA . ASN A 1 78 ? 23.172 -5.141 -26.219 1 91.81 78 ASN A CA 1
ATOM 624 C C . ASN A 1 78 ? 23.266 -4.84 -24.719 1 91.81 78 ASN A C 1
ATOM 626 O O . ASN A 1 78 ? 22.688 -5.562 -23.906 1 91.81 78 ASN A O 1
ATOM 630 N N . PRO A 1 79 ? 23.938 -3.785 -24.328 1 89.62 79 PRO A N 1
ATOM 631 C CA . PRO A 1 79 ? 24.109 -3.48 -22.906 1 89.62 79 PRO A CA 1
ATOM 632 C C . PRO A 1 79 ? 22.781 -3.133 -22.219 1 89.62 79 PRO A C 1
ATOM 634 O O . PRO A 1 79 ? 22.719 -3.113 -20.984 1 89.62 79 PRO A O 1
ATOM 637 N N . HIS A 1 80 ? 21.734 -2.846 -22.984 1 91.19 80 HIS A N 1
ATOM 638 C CA . HIS A 1 80 ? 20.438 -2.521 -22.406 1 91.19 80 HIS A CA 1
ATOM 639 C C . HIS A 1 80 ? 19.656 -3.785 -22.062 1 91.19 80 HIS A C 1
ATOM 641 O O . HIS A 1 80 ? 18.547 -3.709 -21.516 1 91.19 80 HIS A O 1
ATOM 647 N N . HIS A 1 81 ? 20.25 -4.934 -22.391 1 94.94 81 HIS A N 1
ATOM 648 C CA . HIS A 1 81 ? 19.672 -6.223 -22.016 1 94.94 81 HIS A CA 1
ATOM 649 C C . HIS A 1 81 ? 20.5 -6.902 -20.938 1 94.94 81 HIS A C 1
ATOM 651 O O . HIS A 1 81 ? 21.688 -6.594 -20.75 1 94.94 81 HIS A O 1
ATOM 657 N N . PHE A 1 82 ? 19.844 -7.738 -20.219 1 96.56 82 PHE A N 1
ATOM 658 C CA . PHE A 1 82 ? 20.594 -8.586 -19.312 1 96.56 82 PHE A CA 1
ATOM 659 C C . PHE A 1 82 ? 21.547 -9.492 -20.078 1 96.56 82 PHE A C 1
ATOM 661 O O . PHE A 1 82 ? 21.234 -9.953 -21.172 1 96.56 82 PHE A O 1
ATOM 668 N N . ASN A 1 83 ? 22.734 -9.68 -19.531 1 96.25 83 ASN A N 1
ATOM 669 C CA . ASN A 1 83 ? 23.625 -10.695 -20.078 1 96.25 83 ASN A CA 1
ATOM 670 C C . ASN A 1 83 ? 23.094 -12.102 -19.844 1 96.25 83 ASN A C 1
ATOM 672 O O . ASN A 1 83 ? 23.25 -12.648 -18.75 1 96.25 83 ASN A O 1
ATOM 676 N N . ARG A 1 84 ? 22.625 -12.75 -20.891 1 96.25 84 ARG A N 1
ATOM 677 C CA . ARG A 1 84 ? 21.938 -14.031 -20.75 1 96.25 84 ARG A CA 1
ATOM 678 C C . ARG A 1 84 ? 22.938 -15.188 -20.844 1 96.25 84 ARG A C 1
ATOM 680 O O . ARG A 1 84 ? 22.547 -16.359 -20.703 1 96.25 84 ARG A O 1
ATOM 687 N N . THR A 1 85 ? 24.203 -14.844 -21.031 1 96.31 85 THR A N 1
ATOM 688 C CA . THR A 1 85 ? 25.219 -15.891 -20.938 1 96.31 85 THR A CA 1
ATOM 689 C C . THR A 1 85 ? 25.453 -16.281 -19.484 1 96.31 85 THR A C 1
ATOM 691 O O . THR A 1 85 ? 26.062 -17.328 -19.219 1 96.31 85 THR A O 1
ATOM 694 N N . ILE A 1 86 ? 25.031 -15.461 -18.625 1 96.81 86 ILE A N 1
ATOM 695 C CA . ILE A 1 86 ? 25.094 -15.719 -17.188 1 96.81 86 ILE A CA 1
ATOM 696 C C . ILE A 1 86 ? 23.688 -15.898 -16.625 1 96.81 86 ILE A C 1
ATOM 698 O O . ILE A 1 86 ? 22.875 -14.977 -16.672 1 96.81 86 ILE A O 1
ATOM 702 N N . ILE A 1 87 ? 23.375 -17.016 -16.078 1 97.06 87 ILE A N 1
ATOM 703 C CA . ILE A 1 87 ? 22.016 -17.297 -15.609 1 97.06 87 ILE A CA 1
ATOM 704 C C . ILE A 1 87 ? 22.047 -17.625 -14.117 1 97.06 87 ILE A C 1
ATOM 706 O O . ILE A 1 87 ? 23.062 -18.125 -13.602 1 97.06 87 ILE A O 1
ATOM 710 N N . GLN A 1 88 ? 21.016 -17.344 -13.414 1 97.38 88 GLN A N 1
ATOM 711 C CA . GLN A 1 88 ? 20.875 -17.641 -11.992 1 97.38 88 GLN A CA 1
ATOM 712 C C . GLN A 1 88 ? 19.859 -18.781 -11.781 1 97.38 88 GLN A C 1
ATOM 714 O O . GLN A 1 88 ? 18.781 -18.766 -12.375 1 97.38 88 GLN A O 1
ATOM 719 N N . ARG A 1 89 ? 20.234 -19.75 -10.992 1 97.44 89 ARG A N 1
ATOM 720 C CA . ARG A 1 89 ? 19.406 -20.938 -10.781 1 97.44 89 ARG A CA 1
ATOM 721 C C . ARG A 1 89 ? 19.312 -21.281 -9.305 1 97.44 89 ARG A C 1
ATOM 723 O O . ARG A 1 89 ? 20.297 -21.234 -8.578 1 97.44 89 ARG A O 1
ATOM 730 N N . GLY A 1 90 ? 18.094 -21.391 -8.789 1 97.25 90 GLY A N 1
ATOM 731 C CA . GLY A 1 90 ? 17.797 -22.031 -7.516 1 97.25 90 GLY A CA 1
ATOM 732 C C . GLY A 1 90 ? 17.094 -23.375 -7.664 1 97.25 90 GLY A C 1
ATOM 733 O O . GLY A 1 90 ? 15.977 -23.438 -8.164 1 97.25 90 GLY A O 1
ATOM 734 N N . TRP A 1 91 ? 17.859 -24.484 -7.273 1 96.75 91 TRP A N 1
ATOM 735 C CA . TRP A 1 91 ? 17.328 -25.812 -7.504 1 96.75 91 TRP A CA 1
ATOM 736 C C . TRP A 1 91 ? 17.234 -26.594 -6.199 1 96.75 91 TRP A C 1
ATOM 738 O O . TRP A 1 91 ? 18.047 -26.406 -5.293 1 96.75 91 TRP A O 1
ATOM 748 N N . CYS A 1 92 ? 16.188 -27.344 -6.145 1 95.56 92 CYS A N 1
ATOM 749 C CA . CYS A 1 92 ? 16.125 -28.406 -5.148 1 95.56 92 CYS A CA 1
ATOM 750 C C . CYS A 1 92 ? 16.984 -29.594 -5.574 1 95.56 92 CYS A C 1
ATOM 752 O O . CYS A 1 92 ? 16.484 -30.516 -6.223 1 95.56 92 CYS A O 1
ATOM 754 N N . VAL A 1 93 ? 18.203 -29.703 -5.188 1 94.75 93 VAL A N 1
ATOM 755 C CA . VAL A 1 93 ? 19.219 -30.656 -5.652 1 94.75 93 VAL A CA 1
ATOM 756 C C . VAL A 1 93 ? 18.828 -32.062 -5.227 1 94.75 93 VAL A C 1
ATOM 758 O O . VAL A 1 93 ? 19.094 -33.031 -5.953 1 94.75 93 VAL A O 1
ATOM 761 N N . SER A 1 94 ? 18.203 -32.188 -4.105 1 90.94 94 SER A N 1
ATOM 762 C CA . SER A 1 94 ? 17.797 -33.469 -3.596 1 90.94 94 SER A CA 1
ATOM 763 C C . SER A 1 94 ? 16.766 -34.125 -4.5 1 90.94 94 SER A C 1
ATOM 765 O O . SER A 1 94 ? 16.703 -35.375 -4.605 1 90.94 94 SER A O 1
ATOM 767 N N . SER A 1 95 ? 15.93 -33.406 -5.152 1 87.12 95 SER A N 1
ATOM 768 C CA . SER A 1 95 ? 14.883 -33.969 -6.02 1 87.12 95 SER A CA 1
ATOM 769 C C . SER A 1 95 ? 15.398 -34.188 -7.438 1 87.12 95 SER A C 1
ATOM 771 O O . SER A 1 95 ? 14.891 -35.031 -8.156 1 87.12 95 SER A O 1
ATOM 773 N N . ARG A 1 96 ? 16.312 -33.469 -7.914 1 84 96 ARG A N 1
ATOM 774 C CA . ARG A 1 96 ? 16.781 -33.531 -9.289 1 84 96 ARG A CA 1
ATOM 775 C C . ARG A 1 96 ? 17.891 -34.562 -9.445 1 84 96 ARG A C 1
ATOM 777 O O . ARG A 1 96 ? 18.031 -35.188 -10.508 1 84 96 ARG A O 1
ATOM 784 N N . SER A 1 97 ? 18.844 -34.625 -8.484 1 70 97 SER A N 1
ATOM 785 C CA . SER A 1 97 ? 20 -35.5 -8.648 1 70 97 SER A CA 1
ATOM 786 C C . SER A 1 97 ? 19.984 -36.625 -7.625 1 70 97 SER A C 1
ATOM 788 O O . SER A 1 97 ? 20.734 -36.594 -6.652 1 70 97 SER A O 1
ATOM 790 N N . LEU A 1 98 ? 18.891 -37.469 -7.57 1 60.41 98 LEU A N 1
ATOM 791 C CA . LEU A 1 98 ? 18.75 -38.531 -6.578 1 60.41 98 LEU A CA 1
ATOM 792 C C . LEU A 1 98 ? 19.984 -39.406 -6.551 1 60.41 98 LEU A C 1
ATOM 794 O O . LEU A 1 98 ? 20.328 -39.969 -5.508 1 60.41 98 LEU A O 1
ATOM 798 N N . ARG A 1 99 ? 20.672 -39.625 -7.633 1 58.69 99 ARG A N 1
ATOM 799 C CA . ARG A 1 99 ? 21.609 -40.75 -7.703 1 58.69 99 ARG A CA 1
ATOM 800 C C . ARG A 1 99 ? 23.016 -40.312 -7.324 1 58.69 99 ARG A C 1
ATOM 802 O O . ARG A 1 99 ? 23.922 -41.125 -7.227 1 58.69 99 ARG A O 1
ATOM 809 N N . THR A 1 100 ? 23.188 -38.969 -7.176 1 59.31 100 THR A N 1
ATOM 810 C CA . THR A 1 100 ? 24.609 -38.625 -7.055 1 59.31 100 THR A CA 1
ATOM 811 C C . THR A 1 100 ? 24.984 -38.406 -5.594 1 59.31 100 THR A C 1
ATOM 813 O O . THR A 1 100 ? 24.391 -37.562 -4.914 1 59.31 100 THR A O 1
ATOM 816 N N . GLU A 1 101 ? 25.531 -39.406 -4.984 1 64.94 101 GLU A N 1
ATOM 817 C CA . GLU A 1 101 ? 26.125 -39.25 -3.662 1 64.94 101 GLU A CA 1
ATOM 818 C C . GLU A 1 101 ? 27.344 -38.344 -3.699 1 64.94 101 GLU A C 1
ATOM 820 O O . GLU A 1 101 ? 28.062 -38.281 -4.695 1 64.94 101 GLU A O 1
ATOM 825 N N . GLY A 1 102 ? 27.406 -37.125 -3.025 1 75.69 102 GLY A N 1
ATOM 826 C CA . GLY A 1 102 ? 28.578 -36.25 -2.945 1 75.69 102 GLY A CA 1
ATOM 827 C C . GLY A 1 102 ? 28.297 -34.969 -2.209 1 75.69 102 GLY A C 1
ATOM 828 O O . GLY A 1 102 ? 27.25 -34.812 -1.588 1 75.69 102 GLY A O 1
ATOM 829 N N . GLU A 1 103 ? 29.297 -34.125 -2.289 1 88.75 103 GLU A N 1
ATOM 830 C CA . GLU A 1 103 ? 29.25 -32.812 -1.687 1 88.75 103 GLU A CA 1
ATOM 831 C C . GLU A 1 103 ? 28.203 -31.922 -2.363 1 88.75 103 GLU A C 1
ATOM 833 O O . GLU A 1 103 ? 28.016 -32 -3.578 1 88.75 103 GLU A O 1
ATOM 838 N N . PRO A 1 104 ? 27.375 -31.234 -1.622 1 91.5 104 PRO A N 1
ATOM 839 C CA . PRO A 1 104 ? 26.266 -30.422 -2.141 1 91.5 104 PRO A CA 1
ATOM 840 C C . PRO A 1 104 ? 26.688 -29.562 -3.332 1 91.5 104 PRO A C 1
ATOM 842 O O . PRO A 1 104 ? 25.938 -29.438 -4.301 1 91.5 104 PRO A O 1
ATOM 845 N N . VAL A 1 105 ? 27.891 -29.016 -3.312 1 93.69 105 VAL A N 1
ATOM 846 C CA . VAL A 1 105 ? 28.359 -28.125 -4.375 1 93.69 105 VAL A CA 1
ATOM 847 C C . VAL A 1 105 ? 28.547 -28.922 -5.668 1 93.69 105 VAL A C 1
ATOM 849 O O . VAL A 1 105 ? 28.188 -28.438 -6.75 1 93.69 105 VAL A O 1
ATOM 852 N N . ARG A 1 106 ? 29.109 -30.094 -5.566 1 92.81 106 ARG A N 1
ATOM 853 C CA . ARG A 1 106 ? 29.328 -30.938 -6.738 1 92.81 106 ARG A CA 1
ATOM 854 C C . ARG A 1 106 ? 28 -31.359 -7.348 1 92.81 106 ARG A C 1
ATOM 856 O O . ARG A 1 106 ? 27.844 -31.406 -8.57 1 92.81 106 ARG A O 1
ATOM 863 N N . ARG A 1 107 ? 27.109 -31.688 -6.473 1 93.56 107 ARG A N 1
ATOM 864 C CA . ARG A 1 107 ? 25.797 -32.094 -6.945 1 93.56 107 ARG A CA 1
ATOM 865 C C . ARG A 1 107 ? 25.078 -30.938 -7.652 1 93.56 107 ARG A C 1
ATOM 867 O O . ARG A 1 107 ? 24.438 -31.141 -8.68 1 93.56 107 ARG A O 1
ATOM 874 N N . PHE A 1 108 ? 25.234 -29.797 -7.055 1 95.56 108 PHE A N 1
ATOM 875 C CA . PHE A 1 108 ? 24.625 -28.609 -7.633 1 95.56 108 PHE A CA 1
ATOM 876 C C . PHE A 1 108 ? 25.234 -28.281 -8.984 1 95.56 108 PHE A C 1
ATOM 878 O O . PHE A 1 108 ? 24.531 -27.969 -9.938 1 95.56 108 PHE A O 1
ATOM 885 N N . THR A 1 109 ? 26.531 -28.375 -9.102 1 94.94 109 THR A N 1
ATOM 886 C CA . THR A 1 109 ? 27.25 -28.141 -10.352 1 94.94 109 THR A CA 1
ATOM 887 C C . THR A 1 109 ? 26.828 -29.125 -11.422 1 94.94 109 THR A C 1
ATOM 889 O O . THR A 1 109 ? 26.641 -28.766 -12.586 1 94.94 109 THR A O 1
ATOM 892 N N . LYS A 1 110 ? 26.656 -30.359 -11.039 1 93.56 110 LYS A N 1
ATOM 893 C CA . LYS A 1 110 ? 26.234 -31.391 -11.984 1 93.56 110 LYS A CA 1
ATOM 894 C C . LYS A 1 110 ? 24.828 -31.109 -12.5 1 93.56 110 LYS A C 1
ATOM 896 O O . LYS A 1 110 ? 24.547 -31.359 -13.68 1 93.56 110 LYS A O 1
ATOM 901 N N . CYS A 1 111 ? 23.938 -30.672 -11.586 1 93.44 111 CYS A N 1
ATOM 902 C CA . CYS A 1 111 ? 22.594 -30.297 -12.008 1 93.44 111 CYS A CA 1
ATOM 903 C C . CYS A 1 111 ? 22.625 -29.25 -13.109 1 93.44 111 CYS A C 1
ATOM 905 O O . CYS A 1 111 ? 21.875 -29.344 -14.086 1 93.44 111 CYS A O 1
ATOM 907 N N . GLY A 1 112 ? 23.531 -28.281 -12.93 1 95 112 GLY A N 1
ATOM 908 C CA . GLY A 1 112 ? 23.672 -27.234 -13.922 1 95 112 GLY A CA 1
ATOM 909 C C . GLY A 1 112 ? 24.25 -27.734 -15.242 1 95 112 GLY A C 1
ATOM 910 O O . GLY A 1 112 ? 23.766 -27.344 -16.312 1 95 112 GLY A O 1
ATOM 911 N N . GLN A 1 113 ? 25.156 -28.609 -15.141 1 94.44 113 GLN A N 1
ATOM 912 C CA . GLN A 1 113 ? 25.781 -29.156 -16.328 1 94.44 113 GLN A CA 1
ATOM 913 C C . GLN A 1 113 ? 24.797 -30.047 -17.109 1 94.44 113 GLN A C 1
ATOM 915 O O . GLN A 1 113 ? 24.734 -29.984 -18.344 1 94.44 113 GLN A O 1
ATOM 920 N N . ASP A 1 114 ? 24.031 -30.812 -16.359 1 93.25 114 ASP A N 1
ATOM 921 C CA . ASP A 1 114 ? 23.031 -31.672 -17 1 93.25 114 ASP A CA 1
ATOM 922 C C . ASP A 1 114 ? 21.938 -30.828 -17.688 1 93.25 114 ASP A C 1
ATOM 924 O O . ASP A 1 114 ? 21.516 -31.156 -18.797 1 93.25 114 ASP A O 1
ATOM 928 N N . TRP A 1 115 ? 21.547 -29.797 -16.953 1 93.5 115 TRP A N 1
ATOM 929 C CA . TRP A 1 115 ? 20.547 -28.906 -17.516 1 93.5 115 TRP A CA 1
ATOM 930 C C . TRP A 1 115 ? 21.047 -28.281 -18.812 1 93.5 115 TRP A C 1
ATOM 932 O O . TRP A 1 115 ? 20.297 -28.219 -19.797 1 93.5 115 TRP A O 1
ATOM 942 N N . ALA A 1 116 ? 22.297 -27.812 -18.859 1 94 116 ALA A N 1
ATOM 943 C CA . ALA A 1 116 ? 22.859 -27.141 -20.031 1 94 116 ALA A CA 1
ATOM 944 C C . ALA A 1 116 ? 23.094 -28.141 -21.172 1 94 116 ALA A C 1
ATOM 946 O O . ALA A 1 116 ? 22.828 -27.828 -22.328 1 94 116 ALA A O 1
ATOM 947 N N . ARG A 1 117 ? 23.5 -29.344 -20.875 1 91.69 117 ARG A N 1
ATOM 948 C CA . ARG A 1 117 ? 23.781 -30.359 -21.875 1 91.69 117 ARG A CA 1
ATOM 949 C C . ARG A 1 117 ? 22.516 -30.766 -22.609 1 91.69 117 ARG A C 1
ATOM 951 O O . ARG A 1 117 ? 22.531 -31 -23.828 1 91.69 117 ARG A O 1
ATOM 958 N N . SER A 1 118 ? 21.453 -30.844 -21.875 1 89.38 118 SER A N 1
ATOM 959 C CA . SER A 1 118 ? 20.188 -31.219 -22.469 1 89.38 118 SER A CA 1
ATOM 960 C C . SER A 1 118 ? 19.719 -30.172 -23.469 1 89.38 118 SER A C 1
ATOM 962 O O . SER A 1 118 ? 18.844 -30.438 -24.312 1 89.38 118 SER A O 1
ATOM 964 N N . ARG A 1 119 ? 20.391 -29.047 -23.469 1 89 119 ARG A N 1
ATOM 965 C CA . ARG A 1 119 ? 19.969 -27.953 -24.344 1 89 119 ARG A CA 1
ATOM 966 C C . ARG A 1 119 ? 21.094 -27.578 -25.312 1 89 119 ARG A C 1
ATOM 968 O O . ARG A 1 119 ? 21.062 -26.5 -25.906 1 89 119 ARG A O 1
ATOM 975 N N . GLY A 1 120 ? 22.094 -28.359 -25.359 1 88.5 120 GLY A N 1
ATOM 976 C CA . GLY A 1 120 ? 23.172 -28.188 -26.312 1 88.5 120 GLY A CA 1
ATOM 977 C C . GLY A 1 120 ? 24.188 -27.141 -25.891 1 88.5 120 GLY A C 1
ATOM 978 O O . GLY A 1 120 ? 24.797 -26.484 -26.734 1 88.5 120 GLY A O 1
ATOM 979 N N . MET A 1 121 ? 24.297 -26.906 -24.594 1 94.5 121 MET A N 1
ATOM 980 C CA . MET A 1 121 ? 25.234 -25.922 -24.062 1 94.5 121 MET A CA 1
ATOM 981 C C . MET A 1 121 ? 26.047 -26.5 -22.906 1 94.5 121 MET A C 1
ATOM 983 O O . MET A 1 121 ? 25.812 -27.641 -22.5 1 94.5 121 MET A O 1
ATOM 987 N N . ASN A 1 122 ? 27.031 -25.781 -22.516 1 95.12 122 ASN A N 1
ATOM 988 C CA . ASN A 1 122 ? 27.812 -26.078 -21.312 1 95.12 122 ASN A CA 1
ATOM 989 C C . ASN A 1 122 ? 27.609 -25.031 -20.234 1 95.12 122 ASN A C 1
ATOM 991 O O . ASN A 1 122 ? 27.344 -23.859 -20.531 1 95.12 122 ASN A O 1
ATOM 995 N N . ALA A 1 123 ? 27.656 -25.5 -19.031 1 96.19 123 ALA A N 1
ATOM 996 C CA . ALA A 1 123 ? 27.484 -24.578 -17.922 1 96.19 123 ALA A CA 1
ATOM 997 C C . ALA A 1 123 ? 28.609 -24.719 -16.906 1 96.19 123 ALA A C 1
ATOM 999 O O . ALA A 1 123 ? 29 -25.844 -16.562 1 96.19 123 ALA A O 1
ATOM 1000 N N . ARG A 1 124 ? 29.188 -23.641 -16.547 1 97.25 124 ARG A N 1
ATOM 1001 C CA . ARG A 1 124 ? 30.203 -23.578 -15.492 1 97.25 124 ARG A CA 1
ATOM 1002 C C . ARG A 1 124 ? 29.703 -22.766 -14.297 1 97.25 124 ARG A C 1
ATOM 1004 O O . ARG A 1 124 ? 29.172 -21.672 -14.469 1 97.25 124 ARG A O 1
ATOM 1011 N N . LEU A 1 125 ? 29.875 -23.344 -13.109 1 97.56 125 LEU A N 1
ATOM 1012 C CA . LEU A 1 125 ? 29.453 -22.625 -11.906 1 97.56 125 LEU A CA 1
ATOM 1013 C C . LEU A 1 125 ? 30.375 -21.438 -11.633 1 97.56 125 LEU A C 1
ATOM 1015 O O . LEU A 1 125 ? 31.562 -21.625 -11.383 1 97.56 125 LEU A O 1
ATOM 1019 N N . LEU A 1 126 ? 29.875 -20.266 -11.734 1 96.94 126 LEU A N 1
ATOM 1020 C CA . LEU A 1 126 ? 30.641 -19.062 -11.508 1 96.94 126 LEU A CA 1
ATOM 1021 C C . LEU A 1 126 ? 30.672 -18.703 -10.023 1 96.94 126 LEU A C 1
ATOM 1023 O O . LEU A 1 126 ? 31.719 -18.312 -9.492 1 96.94 126 LEU A O 1
ATOM 1027 N N . LYS A 1 127 ? 29.5 -18.781 -9.422 1 96.31 127 LYS A N 1
ATOM 1028 C CA . LYS A 1 127 ? 29.391 -18.375 -8.023 1 96.31 127 LYS A CA 1
ATOM 1029 C C . LYS A 1 127 ? 28.297 -19.172 -7.312 1 96.31 127 LYS A C 1
ATOM 1031 O O . LYS A 1 127 ? 27.172 -19.25 -7.793 1 96.31 127 LYS A O 1
ATOM 1036 N N . LEU A 1 128 ? 28.641 -19.828 -6.23 1 97 128 LEU A N 1
ATOM 1037 C CA . LEU A 1 128 ? 27.672 -20.469 -5.352 1 97 128 LEU A CA 1
ATOM 1038 C C . LEU A 1 128 ? 27.219 -19.516 -4.246 1 97 128 LEU A C 1
ATOM 1040 O O . LEU A 1 128 ? 28.047 -19 -3.492 1 97 128 LEU A O 1
ATOM 1044 N N . GLU A 1 129 ? 26.016 -19.203 -4.168 1 96.69 129 GLU A N 1
ATOM 1045 C CA . GLU A 1 129 ? 25.516 -18.344 -3.098 1 96.69 129 GLU A CA 1
ATOM 1046 C C . GLU A 1 129 ? 25.391 -19.109 -1.786 1 96.69 129 GLU A C 1
ATOM 1048 O O . GLU A 1 129 ? 25.953 -18.719 -0.768 1 96.69 129 GLU A O 1
ATOM 1053 N N . TYR A 1 130 ? 24.594 -20.203 -1.839 1 96.31 130 TYR A N 1
ATOM 1054 C CA . TYR A 1 130 ? 24.484 -21.047 -0.647 1 96.31 130 TYR A CA 1
ATOM 1055 C C . TYR A 1 130 ? 23.875 -22.406 -0.985 1 96.31 130 TYR A C 1
ATOM 1057 O O . TYR A 1 130 ? 23.312 -22.578 -2.07 1 96.31 130 TYR A O 1
ATOM 1065 N N . CYS A 1 131 ? 24.062 -23.344 -0.187 1 96.31 131 CYS A N 1
ATOM 1066 C CA . CYS A 1 131 ? 23.328 -24.594 -0.103 1 96.31 131 CYS A CA 1
ATOM 1067 C C . CYS A 1 131 ? 22.766 -24.797 1.299 1 96.31 131 CYS A C 1
ATOM 1069 O O . CYS A 1 131 ? 23.484 -24.688 2.287 1 96.31 131 CYS A O 1
ATOM 1071 N N . ARG A 1 132 ? 21.516 -25 1.332 1 94.75 132 ARG A N 1
ATOM 1072 C CA . ARG A 1 132 ? 20.844 -25.125 2.623 1 94.75 132 ARG A CA 1
ATOM 1073 C C . ARG A 1 132 ? 20.109 -26.453 2.734 1 94.75 132 ARG A C 1
ATOM 1075 O O . ARG A 1 132 ? 19.406 -26.859 1.81 1 94.75 132 ARG A O 1
ATOM 1082 N N . THR A 1 133 ? 20.297 -27.078 3.865 1 93.69 133 THR A N 1
ATOM 1083 C CA . THR A 1 133 ? 19.641 -28.359 4.109 1 93.69 133 THR A CA 1
ATOM 1084 C C . THR A 1 133 ? 18.375 -28.172 4.945 1 93.69 133 THR A C 1
ATOM 1086 O O . THR A 1 133 ? 18.141 -27.078 5.488 1 93.69 133 THR A O 1
ATOM 1089 N N . HIS A 1 134 ? 17.578 -29.234 4.949 1 92.31 134 HIS A N 1
ATOM 1090 C CA . HIS A 1 134 ? 16.359 -29.266 5.75 1 92.31 134 HIS A CA 1
ATOM 1091 C C . HIS A 1 134 ? 16.656 -28.938 7.211 1 92.31 134 HIS A C 1
ATOM 1093 O O . HIS A 1 134 ? 15.961 -28.141 7.824 1 92.31 134 HIS A O 1
ATOM 1099 N N . ASP A 1 135 ? 17.719 -29.453 7.789 1 90.25 135 ASP A N 1
ATOM 1100 C CA . ASP A 1 135 ? 18.047 -29.281 9.195 1 90.25 135 ASP A CA 1
ATOM 1101 C C . ASP A 1 135 ? 18.469 -27.844 9.492 1 90.25 135 ASP A C 1
ATOM 1103 O O . ASP A 1 135 ? 18.109 -27.297 10.539 1 90.25 135 ASP A O 1
ATOM 1107 N N . GLU A 1 136 ? 19.156 -27.312 8.547 1 89.19 136 GLU A N 1
ATOM 1108 C CA . GLU A 1 136 ? 19.594 -25.922 8.727 1 89.19 136 GLU A CA 1
ATOM 1109 C C . GLU A 1 136 ? 18.406 -24.969 8.68 1 89.19 136 GLU A C 1
ATOM 1111 O O . GLU A 1 136 ? 18.406 -23.938 9.359 1 89.19 136 GLU A O 1
ATOM 1116 N N . ALA A 1 137 ? 17.469 -25.328 7.855 1 87.5 137 ALA A N 1
ATOM 1117 C CA . ALA A 1 137 ? 16.297 -24.469 7.695 1 87.5 137 ALA A CA 1
ATOM 1118 C C . ALA A 1 137 ? 15.383 -24.562 8.914 1 87.5 137 ALA A C 1
ATOM 1120 O O . ALA A 1 137 ? 14.711 -23.578 9.266 1 87.5 137 ALA A O 1
ATOM 1121 N N . LYS A 1 138 ? 15.289 -25.641 9.586 1 84.56 138 LYS A N 1
ATOM 1122 C CA . LYS A 1 138 ? 14.344 -25.859 10.68 1 84.56 138 LYS A CA 1
ATOM 1123 C C . LYS A 1 138 ? 14.977 -25.547 12.031 1 84.56 138 LYS A C 1
ATOM 1125 O O . LYS A 1 138 ? 14.281 -25.328 13.023 1 84.56 138 LYS A O 1
ATOM 1130 N N . THR A 1 139 ? 16.281 -25.5 12.109 1 82.44 139 THR A N 1
ATOM 1131 C CA . THR A 1 139 ? 16.938 -25.234 13.383 1 82.44 139 THR A CA 1
ATOM 1132 C C . THR A 1 139 ? 17.375 -23.766 13.453 1 82.44 139 THR A C 1
ATOM 1134 O O . THR A 1 139 ? 18.25 -23.344 12.703 1 82.44 139 THR A O 1
ATOM 1137 N N . PRO A 1 140 ? 16.656 -23.094 14.32 1 77.69 140 PRO A N 1
ATOM 1138 C CA . PRO A 1 140 ? 17.078 -21.688 14.438 1 77.69 140 PRO A CA 1
ATOM 1139 C C . PRO A 1 140 ? 18.484 -21.531 14.992 1 77.69 140 PRO A C 1
ATOM 1141 O O . PRO A 1 140 ? 18.906 -22.312 15.852 1 77.69 140 PRO A O 1
ATOM 1144 N N . ASN A 1 141 ? 19.312 -20.766 14.391 1 77.31 141 ASN A N 1
ATOM 1145 C CA . ASN A 1 141 ? 20.641 -20.469 14.891 1 77.31 141 ASN A CA 1
ATOM 1146 C C . ASN A 1 141 ? 20.594 -19.781 16.25 1 77.31 141 ASN A C 1
ATOM 1148 O O . ASN A 1 141 ? 19.703 -18.984 16.516 1 77.31 141 ASN A O 1
ATOM 1152 N N . ALA A 1 142 ? 21.484 -20.281 17.094 1 83.06 142 ALA A N 1
ATOM 1153 C CA . ALA A 1 142 ? 21.609 -19.609 18.391 1 83.06 142 ALA A CA 1
ATOM 1154 C C . ALA A 1 142 ? 22 -18.156 18.219 1 83.06 142 ALA A C 1
ATOM 1156 O O . ALA A 1 142 ? 22.75 -17.797 17.297 1 83.06 142 ALA A O 1
ATOM 1157 N N . SER A 1 143 ? 21.469 -17.312 19.047 1 87.5 143 SER A N 1
ATOM 1158 C CA . SER A 1 143 ? 21.781 -15.883 18.969 1 87.5 143 SER A CA 1
ATOM 1159 C C . SER A 1 143 ? 23.234 -15.609 19.328 1 87.5 143 SER A C 1
ATOM 1161 O O . SER A 1 143 ? 23.766 -16.188 20.281 1 87.5 143 SER A O 1
ATOM 1163 N N . ASP A 1 144 ? 23.938 -14.797 18.562 1 91.81 144 ASP A N 1
ATOM 1164 C CA . ASP A 1 144 ? 25.328 -14.43 18.797 1 91.81 144 ASP A CA 1
ATOM 1165 C C . ASP A 1 144 ? 25.422 -13.227 19.734 1 91.81 144 ASP A C 1
ATOM 1167 O O . ASP A 1 144 ? 24.406 -12.695 20.172 1 91.81 144 ASP A O 1
ATOM 1171 N N . LEU A 1 145 ? 26.609 -12.828 20.141 1 93.75 145 LEU A N 1
ATOM 1172 C CA . LEU A 1 145 ? 26.844 -11.773 21.109 1 93.75 145 LEU A CA 1
ATOM 1173 C C . LEU A 1 145 ? 26.328 -10.438 20.609 1 93.75 145 LEU A C 1
ATOM 1175 O O . LEU A 1 145 ? 25.609 -9.734 21.328 1 93.75 145 LEU A O 1
ATOM 1179 N N . PRO A 1 146 ? 26.656 -10.031 19.359 1 95.19 146 PRO A N 1
ATOM 1180 C CA . PRO A 1 146 ? 26.109 -8.758 18.891 1 95.19 146 PRO A CA 1
ATOM 1181 C C . PRO A 1 146 ? 24.578 -8.719 18.922 1 95.19 146 PRO A C 1
ATOM 1183 O O . PRO A 1 146 ? 24 -7.672 19.203 1 95.19 146 PRO A O 1
ATOM 1186 N N . GLU A 1 147 ? 23.953 -9.797 18.594 1 96.06 147 GLU A N 1
ATOM 1187 C CA . GLU A 1 147 ? 22.484 -9.867 18.609 1 96.06 147 GLU A CA 1
ATOM 1188 C C . GLU A 1 147 ? 21.953 -9.664 20.031 1 96.06 147 GLU A C 1
ATOM 1190 O O . GLU A 1 147 ? 20.969 -8.938 20.219 1 96.06 147 GLU A O 1
ATOM 1195 N N . ARG A 1 148 ? 22.594 -10.25 21.031 1 97 148 ARG A N 1
ATOM 1196 C CA . ARG A 1 148 ? 22.172 -10.117 22.422 1 97 148 ARG A CA 1
ATOM 1197 C C . ARG A 1 148 ? 22.406 -8.695 22.938 1 97 148 ARG A C 1
ATOM 1199 O O . ARG A 1 148 ? 21.562 -8.141 23.656 1 97 148 ARG A O 1
ATOM 1206 N N . VAL A 1 149 ? 23.562 -8.18 22.578 1 96.94 149 VAL A N 1
ATOM 1207 C CA . VAL A 1 149 ? 23.875 -6.82 23 1 96.94 149 VAL A CA 1
ATOM 1208 C C . VAL A 1 149 ? 22.859 -5.844 22.422 1 96.94 149 VAL A C 1
ATOM 1210 O O . VAL A 1 149 ? 22.391 -4.934 23.109 1 96.94 149 VAL A O 1
ATOM 1213 N N . PHE A 1 150 ? 22.578 -6.035 21.156 1 97.31 150 PHE A N 1
ATOM 1214 C CA . PHE A 1 150 ? 21.594 -5.172 20.5 1 97.31 150 PHE A CA 1
ATOM 1215 C C . PHE A 1 150 ? 20.234 -5.301 21.172 1 97.31 150 PHE A C 1
ATOM 1217 O O . PHE A 1 150 ? 19.562 -4.301 21.406 1 97.31 150 PHE A O 1
ATOM 1224 N N . LEU A 1 151 ? 19.828 -6.508 21.453 1 96.81 151 LEU A N 1
ATOM 1225 C CA . LEU A 1 151 ? 18.547 -6.742 22.109 1 96.81 151 LEU A CA 1
ATOM 1226 C C . LEU A 1 151 ? 18.516 -6.102 23.5 1 96.81 151 LEU A C 1
ATOM 1228 O O . LEU A 1 151 ? 17.5 -5.539 23.906 1 96.81 151 LEU A O 1
ATOM 1232 N N . CYS A 1 152 ? 19.609 -6.184 24.234 1 97.19 152 CYS A N 1
ATOM 1233 C CA . CYS A 1 152 ? 19.703 -5.555 25.547 1 97.19 152 CYS A CA 1
ATOM 1234 C C . CYS A 1 152 ? 19.562 -4.039 25.438 1 97.19 152 CYS A C 1
ATOM 1236 O O . CYS A 1 152 ? 18.906 -3.412 26.266 1 97.19 152 CYS A O 1
ATOM 1238 N N . ALA A 1 153 ? 20.219 -3.512 24.406 1 96.56 153 ALA A N 1
ATOM 1239 C CA . ALA A 1 153 ? 20.109 -2.072 24.188 1 96.56 153 ALA A CA 1
ATOM 1240 C C . ALA A 1 153 ? 18.672 -1.656 23.922 1 96.56 153 ALA A C 1
ATOM 1242 O O . ALA A 1 153 ? 18.203 -0.633 24.422 1 96.56 153 ALA A O 1
ATOM 1243 N N . ILE A 1 154 ? 17.953 -2.414 23.125 1 96.75 154 ILE A N 1
ATOM 1244 C CA . ILE A 1 154 ? 16.562 -2.121 22.812 1 96.75 154 ILE A CA 1
ATOM 1245 C C . ILE A 1 154 ? 15.711 -2.23 24.078 1 96.75 154 ILE A C 1
ATOM 1247 O O . ILE A 1 154 ? 14.844 -1.382 24.328 1 96.75 154 ILE A O 1
ATOM 1251 N N . ILE A 1 155 ? 15.961 -3.26 24.859 1 97.38 155 ILE A N 1
ATOM 1252 C CA . ILE A 1 155 ? 15.211 -3.467 26.094 1 97.38 155 ILE A CA 1
ATOM 1253 C C . ILE A 1 155 ? 15.461 -2.303 27.047 1 97.38 155 ILE A C 1
ATOM 1255 O O . ILE A 1 155 ? 14.531 -1.817 27.703 1 97.38 155 ILE A O 1
ATOM 1259 N N . CYS A 1 156 ? 16.672 -1.838 27.078 1 97.06 156 CYS A N 1
ATOM 1260 C CA . CYS A 1 156 ? 17 -0.698 27.922 1 97.06 156 CYS A CA 1
ATOM 1261 C C . CYS A 1 156 ? 16.234 0.548 27.484 1 97.06 156 CYS A C 1
ATOM 1263 O O . CYS A 1 156 ? 15.695 1.272 28.328 1 97.06 156 CYS A O 1
ATOM 1265 N N . ILE A 1 157 ? 16.203 0.789 26.234 1 96.56 157 ILE A N 1
ATOM 1266 C CA . ILE A 1 157 ? 15.492 1.941 25.688 1 96.56 157 ILE A CA 1
ATOM 1267 C C . ILE A 1 157 ? 14.008 1.838 26.047 1 96.56 157 ILE A C 1
ATOM 1269 O O . ILE A 1 157 ? 13.391 2.822 26.453 1 96.56 157 ILE A O 1
ATOM 1273 N N . LEU A 1 158 ? 13.445 0.639 25.906 1 97.25 158 LEU A N 1
ATOM 1274 C CA . LEU A 1 158 ? 12.031 0.432 26.203 1 97.25 158 LEU A CA 1
ATOM 1275 C C . LEU A 1 158 ? 11.758 0.625 27.688 1 97.25 158 LEU A C 1
ATOM 1277 O O . LEU A 1 158 ? 10.727 1.18 28.078 1 97.25 158 LEU A O 1
ATOM 1281 N N . ILE A 1 159 ? 12.719 0.177 28.562 1 97.69 159 ILE A N 1
ATOM 1282 C CA . ILE A 1 159 ? 12.578 0.352 30.016 1 97.69 159 ILE A CA 1
ATOM 1283 C C . ILE A 1 159 ? 12.586 1.84 30.359 1 97.69 159 ILE A C 1
ATOM 1285 O O . ILE A 1 159 ? 11.789 2.299 31.172 1 97.69 159 ILE A O 1
ATOM 1289 N N . PHE A 1 160 ? 13.461 2.598 29.703 1 97.31 160 PHE A N 1
ATOM 1290 C CA . PHE A 1 160 ? 13.508 4.035 29.938 1 97.31 160 PHE A CA 1
ATOM 1291 C C . PHE A 1 160 ? 12.195 4.695 29.531 1 97.31 160 PHE A C 1
ATOM 1293 O O . PHE A 1 160 ? 11.727 5.621 30.188 1 97.31 160 PHE A O 1
ATOM 1300 N N . ASN A 1 161 ? 11.586 4.258 28.453 1 97.75 161 ASN A N 1
ATOM 1301 C CA . ASN A 1 161 ? 10.297 4.793 28.031 1 97.75 161 ASN A CA 1
ATOM 1302 C C . ASN A 1 161 ? 9.203 4.484 29.047 1 97.75 161 ASN A C 1
ATOM 1304 O O . ASN A 1 161 ? 8.344 5.324 29.312 1 97.75 161 ASN A O 1
ATOM 1308 N N . VAL A 1 162 ? 9.266 3.24 29.594 1 97.56 162 VAL A N 1
ATOM 1309 C CA . VAL A 1 162 ? 8.281 2.846 30.594 1 97.56 162 VAL A CA 1
ATOM 1310 C C . VAL A 1 162 ? 8.453 3.695 31.844 1 97.56 162 VAL A C 1
ATOM 1312 O O . VAL A 1 162 ? 7.473 4.188 32.406 1 97.56 162 VAL A O 1
ATOM 1315 N N . ILE A 1 163 ? 9.672 3.891 32.281 1 97.25 163 ILE A N 1
ATOM 1316 C CA . ILE A 1 163 ? 9.969 4.68 33.469 1 97.25 163 ILE A CA 1
ATOM 1317 C C . ILE A 1 163 ? 9.531 6.125 33.25 1 97.25 163 ILE A C 1
ATOM 1319 O O . ILE A 1 163 ? 8.883 6.719 34.094 1 97.25 163 ILE A O 1
ATOM 1323 N N . GLY A 1 164 ? 9.93 6.645 32.094 1 96.88 164 GLY A N 1
ATOM 1324 C CA . GLY A 1 164 ? 9.531 8.008 31.797 1 96.88 164 GLY A CA 1
ATOM 1325 C C . GLY A 1 164 ? 8.031 8.188 31.719 1 96.88 164 GLY A C 1
ATOM 1326 O O . GLY A 1 164 ? 7.496 9.188 32.219 1 96.88 164 GLY A O 1
ATOM 1327 N N . THR A 1 165 ? 7.348 7.27 31.188 1 96.75 165 THR A N 1
ATOM 1328 C CA . THR A 1 165 ? 5.895 7.332 31.062 1 96.75 165 THR A CA 1
ATOM 1329 C C . THR A 1 165 ? 5.238 7.199 32.438 1 96.75 165 THR A C 1
ATOM 1331 O O . THR A 1 165 ? 4.289 7.918 32.75 1 96.75 165 THR A O 1
ATOM 1334 N N . ALA A 1 166 ? 5.758 6.25 33.281 1 96.56 166 ALA A N 1
ATOM 1335 C CA . ALA A 1 166 ? 5.238 6.078 34.625 1 96.56 166 ALA A CA 1
ATOM 1336 C C . ALA A 1 166 ? 5.434 7.348 35.438 1 96.56 166 ALA A C 1
ATOM 1338 O O . ALA A 1 166 ? 4.543 7.742 36.219 1 96.56 166 ALA A O 1
ATOM 1339 N N . TYR A 1 167 ? 6.555 7.957 35.312 1 96.12 167 TYR A N 1
ATOM 1340 C CA . TYR A 1 167 ? 6.844 9.211 36 1 96.12 167 TYR A CA 1
ATOM 1341 C C . TYR A 1 167 ? 5.879 10.305 35.562 1 96.12 167 TYR A C 1
ATOM 1343 O O . TYR A 1 167 ? 5.359 11.055 36.406 1 96.12 167 TYR A O 1
ATOM 1351 N N . ASP A 1 168 ? 5.691 10.43 34.25 1 94.88 168 ASP A N 1
ATOM 1352 C CA . ASP A 1 168 ? 4.789 11.43 33.719 1 94.88 168 ASP A CA 1
ATOM 1353 C C . ASP A 1 168 ? 3.367 11.242 34.219 1 94.88 168 ASP A C 1
ATOM 1355 O O . ASP A 1 168 ? 2.713 12.211 34.625 1 94.88 168 ASP A O 1
ATOM 1359 N N . LEU A 1 169 ? 2.896 10.047 34.281 1 91.75 169 LEU A N 1
ATOM 1360 C CA . LEU A 1 169 ? 1.545 9.742 34.75 1 91.75 169 LEU A CA 1
ATOM 1361 C C . LEU A 1 169 ? 1.428 9.93 36.25 1 91.75 169 LEU A C 1
ATOM 1363 O O . LEU A 1 169 ? 0.384 10.359 36.75 1 91.75 169 LEU A O 1
ATOM 1367 N N . TRP A 1 170 ? 2.494 9.602 36.938 1 93.06 170 TRP A N 1
ATOM 1368 C CA . TRP A 1 170 ? 2.508 9.727 38.406 1 93.06 170 TRP A CA 1
ATOM 1369 C C . TRP A 1 170 ? 2.479 11.188 38.844 1 93.06 170 TRP A C 1
ATOM 1371 O O . TRP A 1 170 ? 1.746 11.562 39.75 1 93.06 170 TRP A O 1
ATOM 1381 N N . LYS A 1 171 ? 3.148 12.023 38.156 1 92.25 171 LYS A N 1
ATOM 1382 C CA . LYS A 1 171 ? 3.242 13.43 38.5 1 92.25 171 LYS A CA 1
ATOM 1383 C C . LYS A 1 171 ? 2.061 14.219 37.969 1 92.25 171 LYS A C 1
ATOM 1385 O O . LYS A 1 171 ? 1.744 15.305 38.438 1 92.25 171 LYS A O 1
ATOM 1390 N N . GLY A 1 172 ? 1.372 13.68 37 1 84 172 GLY A N 1
ATOM 1391 C CA . GLY A 1 172 ? 0.169 14.297 36.469 1 84 172 GLY A CA 1
ATOM 1392 C C . GLY A 1 172 ? 0.403 15.703 35.969 1 84 172 GLY A C 1
ATOM 1393 O O . GLY A 1 172 ? 1.263 15.922 35.094 1 84 172 GLY A O 1
ATOM 1394 N N . ASN A 1 173 ? -0.246 16.75 36.5 1 82.94 173 ASN A N 1
ATOM 1395 C CA . ASN A 1 173 ? -0.19 18.125 36 1 82.94 173 ASN A CA 1
ATOM 1396 C C . ASN A 1 173 ? 0.719 18.984 36.875 1 82.94 173 ASN A C 1
ATOM 1398 O O . ASN A 1 173 ? 0.613 20.219 36.875 1 82.94 173 ASN A O 1
ATOM 1402 N N . GLU A 1 174 ? 1.641 18.391 37.5 1 85.62 174 GLU A N 1
ATOM 1403 C CA . GLU A 1 174 ? 2.566 19.188 38.312 1 85.62 174 GLU A CA 1
ATOM 1404 C C . GLU A 1 174 ? 3.471 20.031 37.438 1 85.62 174 GLU A C 1
ATOM 1406 O O . GLU A 1 174 ? 3.848 19.609 36.344 1 85.62 174 GLU A O 1
ATOM 1411 N N . GLU A 1 175 ? 3.838 21.172 37.812 1 83.44 175 GLU A N 1
ATOM 1412 C CA . GLU A 1 175 ? 4.566 22.141 37 1 83.44 175 GLU A CA 1
ATOM 1413 C C . GLU A 1 175 ? 6.059 21.828 36.969 1 83.44 175 GLU A C 1
ATOM 1415 O O . GLU A 1 175 ? 6.73 22.078 35.938 1 83.44 175 GLU A O 1
ATOM 1420 N N . ASN A 1 176 ? 6.598 21.25 38.062 1 87 176 ASN A N 1
ATOM 1421 C CA . ASN A 1 176 ? 8.047 21.078 38.094 1 87 176 ASN A CA 1
ATOM 1422 C C . ASN A 1 176 ? 8.43 19.609 37.844 1 87 176 ASN A C 1
ATOM 1424 O O . ASN A 1 176 ? 8.914 18.938 38.781 1 87 176 ASN A O 1
ATOM 1428 N N . LYS A 1 177 ? 8.336 19.141 36.625 1 91.94 177 LYS A N 1
ATOM 1429 C CA . LYS A 1 177 ? 8.703 17.766 36.281 1 91.94 177 LYS A CA 1
ATOM 1430 C C . LYS A 1 177 ? 10.156 17.672 35.844 1 91.94 177 LYS A C 1
ATOM 1432 O O . LYS A 1 177 ? 10.688 18.609 35.25 1 91.94 177 LYS A O 1
ATOM 1437 N N . ASN A 1 178 ? 10.812 16.562 36.219 1 92.62 178 ASN A N 1
ATOM 1438 C CA . ASN A 1 178 ? 12.188 16.312 35.781 1 92.62 178 ASN A CA 1
ATOM 1439 C C . ASN A 1 178 ? 12.289 16.188 34.281 1 92.62 178 ASN A C 1
ATOM 1441 O O . ASN A 1 178 ? 11.68 15.305 33.688 1 92.62 178 ASN A O 1
ATOM 1445 N N . LYS A 1 179 ? 13.133 16.984 33.625 1 91.38 179 LYS A N 1
ATOM 1446 C CA . LYS A 1 179 ? 13.227 17.078 32.188 1 91.38 179 LYS A CA 1
ATOM 1447 C C . LYS A 1 179 ? 13.859 15.812 31.609 1 91.38 179 LYS A C 1
ATOM 1449 O O . LYS A 1 179 ? 13.531 15.406 30.484 1 91.38 179 LYS A O 1
ATOM 1454 N N . ILE A 1 180 ? 14.75 15.234 32.312 1 92.81 180 ILE A N 1
ATOM 1455 C CA . ILE A 1 180 ? 15.445 14.047 31.828 1 92.81 180 ILE A CA 1
ATOM 1456 C C . ILE A 1 180 ? 14.477 12.867 31.766 1 92.81 180 ILE A C 1
ATOM 1458 O O . ILE A 1 180 ? 14.461 12.125 30.781 1 92.81 180 ILE A O 1
ATOM 1462 N N . LEU A 1 181 ? 13.664 12.703 32.75 1 94.25 181 LEU A N 1
ATOM 1463 C CA . LEU A 1 181 ? 12.703 11.609 32.781 1 94.25 181 LEU A CA 1
ATOM 1464 C C . LEU A 1 181 ? 11.562 11.875 31.797 1 94.25 181 LEU A C 1
ATOM 1466 O O . LEU A 1 181 ? 11.062 10.945 31.156 1 94.25 181 LEU A O 1
ATOM 1470 N N . MET A 1 182 ? 11.227 13.125 31.609 1 94.38 182 MET A N 1
ATOM 1471 C CA . MET A 1 182 ? 10.125 13.5 30.734 1 94.38 182 MET A CA 1
ATOM 1472 C C . MET A 1 182 ? 10.492 13.273 29.266 1 94.38 182 MET A C 1
ATOM 1474 O O . MET A 1 182 ? 9.617 13.094 28.422 1 94.38 182 MET A O 1
ATOM 1478 N N . ALA A 1 183 ? 11.781 13.297 29.031 1 94.75 183 ALA A N 1
ATOM 1479 C CA . ALA A 1 183 ? 12.234 13.055 27.672 1 94.75 183 ALA A CA 1
ATOM 1480 C C . ALA A 1 183 ? 11.805 11.68 27.172 1 94.75 183 ALA A C 1
ATOM 1482 O O . ALA A 1 183 ? 11.609 11.469 25.984 1 94.75 183 ALA A O 1
ATOM 1483 N N . TRP A 1 184 ? 11.57 10.758 28.141 1 96.75 184 TRP A N 1
ATOM 1484 C CA . TRP A 1 184 ? 11.281 9.375 27.797 1 96.75 184 TRP A CA 1
ATOM 1485 C C . TRP A 1 184 ? 9.797 9.07 27.953 1 96.75 184 TRP A C 1
ATOM 1487 O O . TRP A 1 184 ? 9.375 7.914 27.859 1 96.75 184 TRP A O 1
ATOM 1497 N N . SER A 1 185 ? 8.992 10.102 28.156 1 97 185 SER A N 1
ATOM 1498 C CA . SER A 1 185 ? 7.555 9.922 28.312 1 97 185 SER A CA 1
ATOM 1499 C C . SER A 1 185 ? 6.875 9.773 26.953 1 97 185 SER A C 1
ATOM 1501 O O . SER A 1 185 ? 6.957 10.664 26.109 1 97 185 SER A O 1
ATOM 1503 N N . ILE A 1 186 ? 6.109 8.734 26.719 1 95.88 186 ILE A N 1
ATOM 1504 C CA . ILE A 1 186 ? 5.453 8.422 25.438 1 95.88 186 ILE A CA 1
ATOM 1505 C C . ILE A 1 186 ? 4.371 9.461 25.156 1 95.88 186 ILE A C 1
ATOM 1507 O O . ILE A 1 186 ? 4.328 10.039 24.062 1 95.88 186 ILE A O 1
ATOM 1511 N N . PRO A 1 187 ? 3.51 9.875 26.141 1 91.62 187 PRO A N 1
ATOM 1512 C CA . PRO A 1 187 ? 2.498 10.898 25.859 1 91.62 187 PRO A CA 1
ATOM 1513 C C . PRO A 1 187 ? 3.107 12.258 25.516 1 91.62 187 PRO A C 1
ATOM 1515 O O . PRO A 1 187 ? 2.58 12.977 24.672 1 91.62 187 PRO A O 1
ATOM 1518 N N . SER A 1 188 ? 4.141 12.555 26.188 1 92.94 188 SER A N 1
ATOM 1519 C CA . SER A 1 188 ? 4.801 13.828 25.906 1 92.94 188 SER A CA 1
ATOM 1520 C C . SER A 1 188 ? 5.363 13.859 24.5 1 92.94 188 SER A C 1
ATOM 1522 O O . SER A 1 188 ? 5.215 14.859 23.781 1 92.94 188 SER A O 1
ATOM 1524 N N . ASN A 1 189 ? 5.996 12.766 24.078 1 95.06 189 ASN A N 1
ATOM 1525 C CA . ASN A 1 189 ? 6.566 12.688 22.734 1 95.06 189 ASN A CA 1
ATOM 1526 C C . ASN A 1 189 ? 5.473 12.609 21.672 1 95.06 189 ASN A C 1
ATOM 1528 O O . ASN A 1 189 ? 5.641 13.125 20.578 1 95.06 189 ASN A O 1
ATOM 1532 N N . TRP A 1 190 ? 4.41 11.961 21.984 1 91.44 190 TRP A N 1
ATOM 1533 C CA . TRP A 1 190 ? 3.275 11.922 21.062 1 91.44 190 TRP A CA 1
ATOM 1534 C C . TRP A 1 190 ? 2.713 13.32 20.844 1 91.44 190 TRP A C 1
ATOM 1536 O O . TRP A 1 190 ? 2.393 13.688 19.703 1 91.44 190 TRP A O 1
ATOM 1546 N N . SER A 1 191 ? 2.594 14.078 21.938 1 88.38 191 SER A N 1
ATOM 1547 C CA . SER A 1 191 ? 2.09 15.445 21.844 1 88.38 191 SER A CA 1
ATOM 1548 C C . SER A 1 191 ? 3.025 16.328 21.016 1 88.38 191 SER A C 1
ATOM 1550 O O . SER A 1 191 ? 2.57 17.188 20.266 1 88.38 191 SER A O 1
ATOM 1552 N N . ARG A 1 192 ? 4.227 16.031 21.141 1 90.44 192 ARG A N 1
ATOM 1553 C CA . ARG A 1 192 ? 5.207 16.781 20.359 1 90.44 192 ARG A CA 1
ATOM 1554 C C . ARG A 1 192 ? 5.121 16.422 18.875 1 90.44 192 ARG A C 1
ATOM 1556 O O . ARG A 1 192 ? 5.238 17.297 18.016 1 90.44 192 ARG A O 1
ATOM 1563 N N . LEU A 1 193 ? 4.969 15.203 18.625 1 90.94 193 LEU A N 1
ATOM 1564 C CA . LEU A 1 193 ? 4.859 14.742 17.234 1 90.94 193 LEU A CA 1
ATOM 1565 C C . LEU A 1 193 ? 3.625 15.328 16.562 1 90.94 193 LEU A C 1
ATOM 1567 O O . LEU A 1 193 ? 3.67 15.695 15.391 1 90.94 193 LEU A O 1
ATOM 1571 N N . THR A 1 194 ? 2.496 15.516 17.344 1 85.38 194 THR A N 1
ATOM 1572 C CA . THR A 1 194 ? 1.229 15.938 16.75 1 85.38 194 THR A CA 1
ATOM 1573 C C . THR A 1 194 ? 0.984 17.422 16.984 1 85.38 194 THR A C 1
ATOM 1575 O O . THR A 1 194 ? -0.081 17.938 16.656 1 85.38 194 THR A O 1
ATOM 1578 N N . SER A 1 195 ? 1.954 18.062 17.594 1 81.5 195 SER A N 1
ATOM 1579 C CA . SER A 1 195 ? 1.774 19.469 17.922 1 81.5 195 SER A CA 1
ATOM 1580 C C . SER A 1 195 ? 1.688 20.328 16.672 1 81.5 195 SER A C 1
ATOM 1582 O O . SER A 1 195 ? 2.281 20 15.648 1 81.5 195 SER A O 1
ATOM 1584 N N . SER A 1 196 ? 0.726 21.203 16.672 1 69.38 196 SER A N 1
ATOM 1585 C CA . SER A 1 196 ? 0.625 22.172 15.578 1 69.38 196 SER A CA 1
ATOM 1586 C C . SER A 1 196 ? 1.607 23.328 15.766 1 69.38 196 SER A C 1
ATOM 1588 O O . SER A 1 196 ? 1.722 23.875 16.859 1 69.38 196 SER A O 1
ATOM 1590 N N . LEU A 1 197 ? 2.824 23.234 15.227 1 57.53 197 LEU A N 1
ATOM 1591 C CA . LEU A 1 197 ? 3.828 24.281 15.383 1 57.53 197 LEU A CA 1
ATOM 1592 C C . LEU A 1 197 ? 3.207 25.672 15.188 1 57.53 197 LEU A C 1
ATOM 1594 O O . LEU A 1 197 ? 2.859 26.047 14.07 1 57.53 197 LEU A O 1
ATOM 1598 N N . SER A 1 198 ? 2.264 26.078 16 1 55.12 198 SER A N 1
ATOM 1599 C CA . SER A 1 198 ? 1.918 27.5 15.891 1 55.12 198 SER A CA 1
ATOM 1600 C C . SER A 1 198 ? 3.148 28.375 16.062 1 55.12 198 SER A C 1
ATOM 1602 O O . SER A 1 198 ? 3.691 28.484 17.172 1 55.12 198 SER A O 1
ATOM 1604 N N . ASN A 1 199 ? 4.078 28.297 15.078 1 55.84 199 ASN A N 1
ATOM 1605 C CA . ASN A 1 199 ? 5.227 29.188 15.203 1 55.84 199 ASN A CA 1
ATOM 1606 C C . ASN A 1 199 ? 4.797 30.641 15.438 1 55.84 199 ASN A C 1
ATOM 1608 O O . ASN A 1 199 ? 4.047 31.203 14.641 1 55.84 199 ASN A O 1
ATOM 1612 N N . GLU A 1 200 ? 5.094 31.062 16.625 1 62.59 200 GLU A N 1
ATOM 1613 C CA . GLU A 1 200 ? 4.801 32.438 17.047 1 62.59 200 GLU A CA 1
ATOM 1614 C C . GLU A 1 200 ? 5.535 33.438 16.156 1 62.59 200 GLU A C 1
ATOM 1616 O O . GLU A 1 200 ? 5.055 34.562 15.961 1 62.59 200 GLU A O 1
ATOM 1621 N N . ASP A 1 201 ? 6.652 32.875 15.477 1 71.75 201 ASP A N 1
ATOM 1622 C CA . ASP A 1 201 ? 7.379 33.812 14.609 1 71.75 201 ASP A CA 1
ATOM 1623 C C . ASP A 1 201 ? 6.887 33.688 13.164 1 71.75 201 ASP A C 1
ATOM 1625 O O . ASP A 1 201 ? 6.996 32.656 12.539 1 71.75 201 ASP A O 1
ATOM 1629 N N . PRO A 1 202 ? 6.273 34.625 12.734 1 74.5 202 PRO A N 1
ATOM 1630 C CA . PRO A 1 202 ? 5.738 34.656 11.375 1 74.5 202 PRO A CA 1
ATOM 1631 C C . PRO A 1 202 ? 6.777 34.281 10.328 1 74.5 202 PRO A C 1
ATOM 1633 O O . PRO A 1 202 ? 6.426 33.781 9.25 1 74.5 202 PRO A O 1
ATOM 1636 N N . ARG A 1 203 ? 8.055 34.531 10.664 1 76.25 203 ARG A N 1
ATOM 1637 C CA . ARG A 1 203 ? 9.141 34.219 9.734 1 76.25 203 ARG A CA 1
ATOM 1638 C C . ARG A 1 203 ? 9.281 32.688 9.547 1 76.25 203 ARG A C 1
ATOM 1640 O O . ARG A 1 203 ? 9.711 32.25 8.492 1 76.25 203 ARG A O 1
ATOM 1647 N N . LEU A 1 204 ? 8.953 31.953 10.531 1 78.56 204 LEU A N 1
ATOM 1648 C CA . LEU A 1 204 ? 9.039 30.5 10.445 1 78.56 204 LEU A CA 1
ATOM 1649 C C . LEU A 1 204 ? 7.762 29.922 9.859 1 78.56 204 LEU A C 1
ATOM 1651 O O . LEU A 1 204 ? 7.797 28.859 9.227 1 78.56 204 LEU A O 1
ATOM 1655 N N . SER A 1 205 ? 6.691 30.609 9.992 1 78.44 205 SER A N 1
ATOM 1656 C CA . SER A 1 205 ? 5.414 30.141 9.469 1 78.44 205 SER A CA 1
ATOM 1657 C C . SER A 1 205 ? 5.41 30.125 7.945 1 78.44 205 SER A C 1
ATOM 1659 O O . SER A 1 205 ? 4.672 29.359 7.328 1 78.44 205 SER A O 1
ATOM 1661 N N . CYS A 1 206 ? 6.285 31 7.438 1 80.06 206 CYS A N 1
ATOM 1662 C CA . CYS A 1 206 ? 6.336 31.094 5.98 1 80.06 206 CYS A CA 1
ATOM 1663 C C . CYS A 1 206 ? 6.992 29.844 5.391 1 80.06 206 CYS A C 1
ATOM 1665 O O . CYS A 1 206 ? 6.887 29.594 4.188 1 80.06 206 CYS A O 1
ATOM 1667 N N . LEU A 1 207 ? 7.582 29.047 6.242 1 85.5 207 LEU A N 1
ATOM 1668 C CA . LEU A 1 207 ? 8.266 27.844 5.777 1 85.5 207 LEU A CA 1
ATOM 1669 C C . LEU A 1 207 ? 7.336 26.641 5.824 1 85.5 207 LEU A C 1
ATOM 1671 O O . LEU A 1 207 ? 7.762 25.5 5.574 1 85.5 207 LEU A O 1
ATOM 1675 N N . ALA A 1 208 ? 6.102 26.828 6.027 1 86.38 208 ALA A N 1
ATOM 1676 C CA . ALA A 1 208 ? 5.113 25.766 6.195 1 86.38 208 ALA A CA 1
ATOM 1677 C C . ALA A 1 208 ? 5.047 24.891 4.953 1 86.38 208 ALA A C 1
ATOM 1679 O O . ALA A 1 208 ? 4.965 23.656 5.062 1 86.38 208 ALA A O 1
ATOM 1680 N N . PRO A 1 209 ? 5.172 25.453 3.785 1 88.75 209 PRO A N 1
ATOM 1681 C CA . PRO A 1 209 ? 5.059 24.625 2.582 1 88.75 209 PRO A CA 1
ATOM 1682 C C . PRO A 1 209 ? 6.211 23.625 2.443 1 88.75 209 PRO A C 1
ATOM 1684 O O . PRO A 1 209 ? 6.102 22.656 1.688 1 88.75 209 PRO A O 1
ATOM 1687 N N . PHE A 1 210 ? 7.266 23.828 3.199 1 88.69 210 PHE A N 1
ATOM 1688 C CA . PHE A 1 210 ? 8.414 22.938 3.129 1 88.69 210 PHE A CA 1
ATOM 1689 C C . PHE A 1 210 ? 8.062 21.547 3.678 1 88.69 210 PHE A C 1
ATOM 1691 O O . PHE A 1 210 ? 8.641 20.547 3.258 1 88.69 210 PHE A O 1
ATOM 1698 N N . GLN A 1 211 ? 7.137 21.547 4.551 1 90.12 211 GLN A N 1
ATOM 1699 C CA . GLN A 1 211 ? 6.746 20.281 5.168 1 90.12 211 GLN A CA 1
ATOM 1700 C C . GLN A 1 211 ? 6.059 19.375 4.156 1 90.12 211 GLN A C 1
ATOM 1702 O O . GLN A 1 211 ? 6.395 18.188 4.051 1 90.12 211 GLN A O 1
ATOM 1707 N N . GLY A 1 212 ? 5.18 19.938 3.445 1 91.25 212 GLY A N 1
ATOM 1708 C CA . GLY A 1 212 ? 4.512 19.156 2.414 1 91.25 212 GLY A CA 1
ATOM 1709 C C . GLY A 1 212 ? 5.445 18.719 1.304 1 91.25 212 GLY A C 1
ATOM 1710 O O . GLY A 1 212 ? 5.352 17.594 0.821 1 91.25 212 GLY A O 1
ATOM 1711 N N . ALA A 1 213 ? 6.34 19.562 0.94 1 91.19 213 ALA A N 1
ATOM 1712 C CA . ALA A 1 213 ? 7.301 19.25 -0.112 1 91.19 213 ALA A CA 1
ATOM 1713 C C . ALA A 1 213 ? 8.203 18.078 0.303 1 91.19 213 ALA A C 1
ATOM 1715 O O . ALA A 1 213 ? 8.461 17.172 -0.491 1 91.19 213 ALA A O 1
ATOM 1716 N N . ARG A 1 214 ? 8.586 18.094 1.506 1 93.38 214 ARG A N 1
ATOM 1717 C CA . ARG A 1 214 ? 9.453 17.031 2.027 1 93.38 214 ARG A CA 1
ATOM 1718 C C . ARG A 1 214 ? 8.758 15.68 1.979 1 93.38 214 ARG A C 1
ATOM 1720 O O . ARG A 1 214 ? 9.375 14.672 1.635 1 93.38 214 ARG A O 1
ATOM 1727 N N . VAL A 1 215 ? 7.508 15.688 2.342 1 95.31 215 VAL A N 1
ATOM 1728 C CA . VAL A 1 215 ? 6.754 14.438 2.402 1 95.31 215 VAL A CA 1
ATOM 1729 C C . VAL A 1 215 ? 6.562 13.883 0.994 1 95.31 215 VAL A C 1
ATOM 1731 O O . VAL A 1 215 ? 6.742 12.688 0.763 1 95.31 215 VAL A O 1
ATOM 1734 N N . ILE A 1 216 ? 6.281 14.734 0.042 1 93.31 216 ILE A N 1
ATOM 1735 C CA . ILE A 1 216 ? 6.023 14.305 -1.328 1 93.31 216 ILE A CA 1
ATOM 1736 C C . ILE A 1 216 ? 7.324 13.828 -1.972 1 93.31 216 ILE A C 1
ATOM 1738 O O . ILE A 1 216 ? 7.355 12.797 -2.641 1 93.31 216 ILE A O 1
ATOM 1742 N N . VAL A 1 217 ? 8.359 14.562 -1.745 1 93.25 217 VAL A N 1
ATOM 1743 C CA . VAL A 1 217 ? 9.656 14.188 -2.303 1 93.25 217 VAL A CA 1
ATOM 1744 C C . VAL A 1 217 ? 10.117 12.859 -1.693 1 93.25 217 VAL A C 1
ATOM 1746 O O . VAL A 1 217 ? 10.672 12.008 -2.389 1 93.25 217 VAL A O 1
ATOM 1749 N N . MET A 1 218 ? 9.867 12.688 -0.412 1 96.25 218 MET A N 1
ATOM 1750 C CA . MET A 1 218 ? 10.211 11.43 0.25 1 96.25 218 MET A CA 1
ATOM 1751 C C . MET A 1 218 ? 9.461 10.258 -0.378 1 96.25 218 MET A C 1
ATOM 1753 O O . MET A 1 218 ? 10.039 9.195 -0.615 1 96.25 218 MET A O 1
ATOM 1757 N N . ALA A 1 219 ? 8.227 10.43 -0.665 1 95.81 219 ALA A N 1
ATOM 1758 C CA . ALA A 1 219 ? 7.426 9.383 -1.293 1 95.81 219 ALA A CA 1
ATOM 1759 C C . ALA A 1 219 ? 7.98 9.016 -2.666 1 95.81 219 ALA A C 1
ATOM 1761 O O . ALA A 1 219 ? 7.988 7.84 -3.045 1 95.81 219 ALA A O 1
ATOM 1762 N N . LEU A 1 220 ? 8.445 10.016 -3.402 1 94.69 220 LEU A N 1
ATOM 1763 C CA . LEU A 1 220 ? 9.016 9.773 -4.723 1 94.69 220 LEU A CA 1
ATOM 1764 C C . LEU A 1 220 ? 10.336 9.008 -4.609 1 94.69 220 LEU A C 1
ATOM 1766 O O . LEU A 1 220 ? 10.609 8.117 -5.414 1 94.69 220 LEU A O 1
ATOM 1770 N N . VAL A 1 221 ? 11.086 9.359 -3.609 1 95.44 221 VAL A N 1
ATOM 1771 C CA . VAL A 1 221 ? 12.344 8.664 -3.377 1 95.44 221 VAL A CA 1
ATOM 1772 C C . VAL A 1 221 ? 12.07 7.207 -3.016 1 95.44 221 VAL A C 1
ATOM 1774 O O . VAL A 1 221 ? 12.734 6.297 -3.518 1 95.44 221 VAL A O 1
ATOM 1777 N N . LEU A 1 222 ? 11.078 6.992 -2.158 1 97.12 222 LEU A N 1
ATOM 1778 C CA . LEU A 1 222 ? 10.727 5.629 -1.784 1 97.12 222 LEU A CA 1
ATOM 1779 C C . LEU A 1 222 ? 10.281 4.828 -3.006 1 97.12 222 LEU A C 1
ATOM 1781 O O . LEU A 1 222 ? 10.664 3.668 -3.164 1 97.12 222 LEU A O 1
ATOM 1785 N N . TRP A 1 223 ? 9.539 5.445 -3.889 1 96.44 223 TRP A N 1
ATOM 1786 C CA . TRP A 1 223 ? 9.094 4.781 -5.109 1 96.44 223 TRP A CA 1
ATOM 1787 C C . TRP A 1 223 ? 10.281 4.398 -5.988 1 96.44 223 TRP A C 1
ATOM 1789 O O . TRP A 1 223 ? 10.328 3.299 -6.539 1 96.44 223 TRP A O 1
ATOM 1799 N N . GLY A 1 224 ? 11.219 5.332 -6.129 1 95.44 224 GLY A N 1
ATOM 1800 C CA . GLY A 1 224 ? 12.43 5.035 -6.883 1 95.44 224 GLY A CA 1
ATOM 1801 C C . GLY A 1 224 ? 13.211 3.871 -6.312 1 95.44 224 GLY A C 1
ATOM 1802 O O . GLY A 1 224 ? 13.727 3.037 -7.062 1 95.44 224 GLY A O 1
ATOM 1803 N N . HIS A 1 225 ? 13.242 3.738 -5.016 1 96.75 225 HIS A N 1
ATOM 1804 C CA . HIS A 1 225 ? 13.977 2.652 -4.371 1 96.75 225 HIS A CA 1
ATOM 1805 C C . HIS A 1 225 ? 13.266 1.318 -4.562 1 96.75 225 HIS A C 1
ATOM 1807 O O . HIS A 1 225 ? 13.914 0.274 -4.668 1 96.75 225 HIS A O 1
ATOM 1813 N N . VAL A 1 226 ? 11.969 1.354 -4.629 1 97.31 226 VAL A N 1
ATOM 1814 C CA . VAL A 1 226 ? 11.227 0.124 -4.898 1 97.31 226 VAL A CA 1
ATOM 1815 C C . VAL A 1 226 ? 11.508 -0.349 -6.32 1 97.31 226 VAL A C 1
ATOM 1817 O O . VAL A 1 226 ? 11.719 -1.541 -6.555 1 97.31 226 VAL A O 1
ATOM 1820 N N . PHE A 1 227 ? 11.492 0.611 -7.285 1 96.12 227 PHE A N 1
ATOM 1821 C CA . PHE A 1 227 ? 11.844 0.271 -8.656 1 96.12 227 PHE A CA 1
ATOM 1822 C C . PHE A 1 227 ? 13.227 -0.357 -8.727 1 96.12 227 PHE A C 1
ATOM 1824 O O . PHE A 1 227 ? 13.43 -1.362 -9.406 1 96.12 227 PHE A O 1
ATOM 1831 N N . PHE A 1 228 ? 14.102 0.202 -7.93 1 94.56 228 PHE A N 1
ATOM 1832 C CA . PHE A 1 228 ? 15.477 -0.282 -7.867 1 94.56 228 PHE A CA 1
ATOM 1833 C C . PHE A 1 228 ? 15.539 -1.666 -7.234 1 94.56 228 PHE A C 1
ATOM 1835 O O . PHE A 1 228 ? 16.281 -2.533 -7.691 1 94.56 228 PHE A O 1
ATOM 1842 N N . SER A 1 229 ? 14.797 -1.91 -6.246 1 96.06 229 SER A N 1
ATOM 1843 C CA . SER A 1 229 ? 14.844 -3.17 -5.508 1 96.06 229 SER A CA 1
ATOM 1844 C C . SER A 1 229 ? 14.312 -4.324 -6.352 1 96.06 229 SER A C 1
ATOM 1846 O O . SER A 1 229 ? 14.695 -5.477 -6.152 1 96.06 229 SER A O 1
ATOM 1848 N N . HIS A 1 230 ? 13.453 -4.039 -7.277 1 96.12 230 HIS A N 1
ATOM 1849 C CA . HIS A 1 230 ? 12.953 -5.082 -8.156 1 96.12 230 HIS A CA 1
ATOM 1850 C C . HIS A 1 230 ? 14.07 -5.684 -9 1 96.12 230 HIS A C 1
ATOM 1852 O O . HIS A 1 230 ? 14 -6.852 -9.391 1 96.12 230 HIS A O 1
ATOM 1858 N N . ALA A 1 231 ? 15.117 -4.922 -9.266 1 94.62 231 ALA A N 1
ATOM 1859 C CA . ALA A 1 231 ? 16.234 -5.426 -10.047 1 94.62 231 ALA A CA 1
ATOM 1860 C C . ALA A 1 231 ? 17.125 -6.348 -9.203 1 94.62 231 ALA A C 1
ATOM 1862 O O . ALA A 1 231 ? 17.922 -7.117 -9.75 1 94.62 231 ALA A O 1
ATOM 1863 N N . LEU A 1 232 ? 16.953 -6.266 -7.902 1 95.5 232 LEU A N 1
ATOM 1864 C CA . LEU A 1 232 ? 17.828 -7.008 -6.996 1 95.5 232 LEU A CA 1
ATOM 1865 C C . LEU A 1 232 ? 17.328 -8.438 -6.812 1 95.5 232 LEU A C 1
ATOM 1867 O O . LEU A 1 232 ? 18.062 -9.297 -6.324 1 95.5 232 LEU A O 1
ATOM 1871 N N . VAL A 1 233 ? 16.109 -8.664 -7.215 1 96.12 233 VAL A N 1
ATOM 1872 C CA . VAL A 1 233 ? 15.555 -10 -7.039 1 96.12 233 VAL A CA 1
ATOM 1873 C C . VAL A 1 233 ? 15.398 -10.68 -8.398 1 96.12 233 VAL A C 1
ATOM 1875 O O . VAL A 1 233 ? 15.727 -10.094 -9.43 1 96.12 233 VAL A O 1
ATOM 1878 N N . TYR A 1 234 ? 15.039 -11.961 -8.398 1 96.44 234 TYR A N 1
ATOM 1879 C CA . TYR A 1 234 ? 14.898 -12.727 -9.625 1 96.44 234 TYR A CA 1
ATOM 1880 C C . TYR A 1 234 ? 13.539 -12.477 -10.273 1 96.44 234 TYR A C 1
ATOM 1882 O O . TYR A 1 234 ? 12.5 -12.867 -9.727 1 96.44 234 TYR A O 1
ATOM 1890 N N . LEU A 1 235 ? 13.578 -11.922 -11.43 1 95.69 235 LEU A N 1
ATOM 1891 C CA . LEU A 1 235 ? 12.359 -11.461 -12.094 1 95.69 235 LEU A CA 1
ATOM 1892 C C . LEU A 1 235 ? 11.758 -12.578 -12.945 1 95.69 235 LEU A C 1
ATOM 1894 O O . LEU A 1 235 ? 12.492 -13.375 -13.539 1 95.69 235 LEU A O 1
ATOM 1898 N N . GLN A 1 236 ? 10.5 -12.578 -13.031 1 93.31 236 GLN A N 1
ATOM 1899 C CA . GLN A 1 236 ? 9.766 -13.469 -13.93 1 93.31 236 GLN A CA 1
ATOM 1900 C C . GLN A 1 236 ? 9.781 -12.938 -15.359 1 93.31 236 GLN A C 1
ATOM 1902 O O . GLN A 1 236 ? 9.805 -13.711 -16.312 1 93.31 236 GLN A O 1
ATOM 1907 N N . ASN A 1 237 ? 9.781 -11.617 -15.5 1 93.38 237 ASN A N 1
ATOM 1908 C CA . ASN A 1 237 ? 9.742 -10.945 -16.797 1 93.38 237 ASN A CA 1
ATOM 1909 C C . ASN A 1 237 ? 10.852 -9.906 -16.922 1 93.38 237 ASN A C 1
ATOM 1911 O O . ASN A 1 237 ? 10.586 -8.719 -17.094 1 93.38 237 ASN A O 1
ATOM 1915 N N . PRO A 1 238 ? 12.062 -10.383 -17 1 95.5 238 PRO A N 1
ATOM 1916 C CA . PRO A 1 238 ? 13.195 -9.461 -17.047 1 95.5 238 PRO A CA 1
ATOM 1917 C C . PRO A 1 238 ? 13.125 -8.508 -18.25 1 95.5 238 PRO A C 1
ATOM 1919 O O . PRO A 1 238 ? 13.609 -7.375 -18.172 1 95.5 238 PRO A O 1
ATOM 1922 N N . ARG A 1 239 ? 12.5 -8.891 -19.328 1 93.94 239 ARG A N 1
ATOM 1923 C CA . ARG A 1 239 ? 12.406 -8.055 -20.516 1 93.94 239 ARG A CA 1
ATOM 1924 C C . ARG A 1 239 ? 11.648 -6.766 -20.219 1 93.94 239 ARG A C 1
ATOM 1926 O O . ARG A 1 239 ? 12 -5.699 -20.734 1 93.94 239 ARG A O 1
ATOM 1933 N N . ASP A 1 240 ? 10.602 -6.914 -19.469 1 92.75 240 ASP A N 1
ATOM 1934 C CA . ASP A 1 240 ? 9.812 -5.738 -19.125 1 92.75 240 ASP A CA 1
ATOM 1935 C C . ASP A 1 240 ? 10.617 -4.762 -18.266 1 92.75 240 ASP A C 1
ATOM 1937 O O . ASP A 1 240 ? 10.438 -3.547 -18.375 1 92.75 240 ASP A O 1
ATOM 1941 N N . TYR A 1 241 ? 11.43 -5.281 -17.422 1 94.69 241 TYR A N 1
ATOM 1942 C CA . TYR A 1 241 ? 12.289 -4.41 -16.625 1 94.69 241 TYR A CA 1
ATOM 1943 C C . TYR A 1 241 ? 13.297 -3.684 -17.516 1 94.69 241 TYR A C 1
ATOM 1945 O O . TYR A 1 241 ? 13.562 -2.496 -17.312 1 94.69 241 TYR A O 1
ATOM 1953 N N . GLU A 1 242 ? 13.844 -4.398 -18.531 1 95.5 242 GLU A N 1
ATOM 1954 C CA . GLU A 1 242 ? 14.758 -3.791 -19.484 1 95.5 242 GLU A CA 1
ATOM 1955 C C . GLU A 1 242 ? 14.109 -2.605 -20.188 1 95.5 242 GLU A C 1
ATOM 1957 O O . GLU A 1 242 ? 14.703 -1.532 -20.297 1 95.5 242 GLU A O 1
ATOM 1962 N N . LYS A 1 243 ? 12.906 -2.828 -20.578 1 92.75 243 LYS A N 1
ATOM 1963 C CA . LYS A 1 243 ? 12.18 -1.788 -21.297 1 92.75 243 LYS A CA 1
ATOM 1964 C C . LYS A 1 243 ? 11.891 -0.592 -20.406 1 92.75 243 LYS A C 1
ATOM 1966 O O . LYS A 1 243 ? 12 0.558 -20.828 1 92.75 243 LYS A O 1
ATOM 1971 N N . SER A 1 244 ? 11.523 -0.911 -19.219 1 92.75 244 SER A N 1
ATOM 1972 C CA . SER A 1 244 ? 11.227 0.159 -18.281 1 92.75 244 SER A CA 1
ATOM 1973 C C . SER A 1 244 ? 12.484 0.953 -17.922 1 92.75 244 SER A C 1
ATOM 1975 O O . SER A 1 244 ? 12.422 2.172 -17.766 1 92.75 244 SER A O 1
ATOM 1977 N N . LEU A 1 245 ? 13.547 0.271 -17.797 1 91.44 245 LEU A N 1
ATOM 1978 C CA . LEU A 1 245 ? 14.812 0.891 -17.438 1 91.44 245 LEU A CA 1
ATOM 1979 C C . LEU A 1 245 ? 15.305 1.82 -18.547 1 91.44 245 LEU A C 1
ATOM 1981 O O . LEU A 1 245 ? 15.828 2.9 -18.266 1 91.44 245 LEU A O 1
ATOM 1985 N N . HIS A 1 246 ? 15.094 1.459 -19.734 1 87.94 246 HIS A N 1
ATOM 1986 C CA . HIS A 1 246 ? 15.57 2.25 -20.875 1 87.94 246 HIS A CA 1
ATOM 1987 C C . HIS A 1 246 ? 14.5 3.232 -21.344 1 87.94 246 HIS A C 1
ATOM 1989 O O . HIS A 1 246 ? 14.789 4.148 -22.109 1 87.94 246 HIS A O 1
ATOM 1995 N N . GLY A 1 247 ? 13.383 3.193 -20.766 1 87.44 247 GLY A N 1
ATOM 1996 C CA . GLY A 1 247 ? 12.273 4.047 -21.156 1 87.44 247 GLY A CA 1
ATOM 1997 C C . GLY A 1 247 ? 12.078 5.238 -20.234 1 87.44 247 GLY A C 1
ATOM 1998 O O . GLY A 1 247 ? 13.039 5.727 -19.625 1 87.44 247 GLY A O 1
ATOM 1999 N N . VAL A 1 248 ? 10.961 5.703 -20.188 1 86.94 248 VAL A N 1
ATOM 2000 C CA . VAL A 1 248 ? 10.586 6.926 -19.484 1 86.94 248 VAL A CA 1
ATOM 2001 C C . VAL A 1 248 ? 10.773 6.734 -17.984 1 86.94 248 VAL A C 1
ATOM 2003 O O . VAL A 1 248 ? 11.273 7.625 -17.297 1 86.94 248 VAL A O 1
ATOM 2006 N N . ILE A 1 249 ? 10.445 5.59 -17.531 1 87.94 249 ILE A N 1
ATOM 2007 C CA . ILE A 1 249 ? 10.5 5.336 -16.094 1 87.94 249 ILE A CA 1
ATOM 2008 C C . ILE A 1 249 ? 11.945 5.348 -15.625 1 87.94 249 ILE A C 1
ATOM 2010 O O . ILE A 1 249 ? 12.273 5.98 -14.617 1 87.94 249 ILE A O 1
ATOM 2014 N N . GLY A 1 250 ? 12.75 4.66 -16.375 1 88.31 250 GLY A N 1
ATOM 2015 C CA . GLY A 1 250 ? 14.164 4.66 -16.031 1 88.31 250 GLY A CA 1
ATOM 2016 C C . GLY A 1 250 ? 14.781 6.043 -16.062 1 88.31 250 GLY A C 1
ATOM 2017 O O . GLY A 1 250 ? 15.594 6.383 -15.195 1 88.31 250 GLY A O 1
ATOM 2018 N N . THR A 1 251 ? 14.367 6.789 -16.938 1 88.25 251 THR A N 1
ATOM 2019 C CA . THR A 1 251 ? 14.875 8.148 -17.062 1 88.25 251 THR A CA 1
ATOM 2020 C C . THR A 1 251 ? 14.453 8.992 -15.859 1 88.25 251 THR A C 1
ATOM 2022 O O . THR A 1 251 ? 15.266 9.719 -15.281 1 88.25 251 THR A O 1
ATOM 2025 N N . LEU A 1 252 ? 13.281 8.836 -15.5 1 87.5 252 LEU A N 1
ATOM 2026 C CA . LEU A 1 252 ? 12.758 9.609 -14.375 1 87.5 252 LEU A CA 1
ATOM 2027 C C . LEU A 1 252 ? 13.438 9.195 -13.07 1 87.5 252 LEU A C 1
ATOM 2029 O O . LEU A 1 252 ? 13.75 10.039 -12.227 1 87.5 252 LEU A O 1
ATOM 2033 N N . VAL A 1 253 ? 13.727 7.977 -12.984 1 87.94 253 VAL A N 1
ATOM 2034 C CA . VAL A 1 253 ? 14.281 7.461 -11.742 1 87.94 253 VAL A CA 1
ATOM 2035 C C . VAL A 1 253 ? 15.766 7.797 -11.664 1 87.94 253 VAL A C 1
ATOM 2037 O O . VAL A 1 253 ? 16.234 8.352 -10.664 1 87.94 253 VAL A O 1
ATOM 2040 N N . TYR A 1 254 ? 16.469 7.582 -12.688 1 87.62 254 TYR A N 1
ATOM 2041 C CA . TYR A 1 254 ? 17.922 7.699 -12.625 1 87.62 254 TYR A CA 1
ATOM 2042 C C . TYR A 1 254 ? 18.375 9.133 -12.875 1 87.62 254 TYR A C 1
ATOM 2044 O O . TYR A 1 254 ? 19.344 9.602 -12.289 1 87.62 254 TYR A O 1
ATOM 2052 N N . ASN A 1 255 ? 17.625 9.836 -13.664 1 84.75 255 ASN A N 1
ATOM 2053 C CA . ASN A 1 255 ? 17.906 11.266 -13.781 1 84.75 255 ASN A CA 1
ATOM 2054 C C . ASN A 1 255 ? 17.281 12.047 -12.633 1 84.75 255 ASN A C 1
ATOM 2056 O O . ASN A 1 255 ? 17.734 13.141 -12.305 1 84.75 255 ASN A O 1
ATOM 2060 N N . GLY A 1 256 ? 16.312 11.453 -12.07 1 84.75 256 GLY A N 1
ATOM 2061 C CA . GLY A 1 256 ? 15.594 12.102 -10.992 1 84.75 256 GLY A CA 1
ATOM 2062 C C . GLY A 1 256 ? 16.281 11.953 -9.641 1 84.75 256 GLY A C 1
ATOM 2063 O O . GLY A 1 256 ? 15.781 12.438 -8.625 1 84.75 256 GLY A O 1
ATOM 2064 N N . THR A 1 257 ? 17.469 11.422 -9.672 1 85.31 257 THR A N 1
ATOM 2065 C CA . THR A 1 257 ? 18.219 11.305 -8.43 1 85.31 257 THR A CA 1
ATOM 2066 C C . THR A 1 257 ? 18.578 12.68 -7.883 1 85.31 257 THR A C 1
ATOM 2068 O O . THR A 1 257 ? 18.906 12.828 -6.699 1 85.31 257 THR A O 1
ATOM 2071 N N . SER A 1 258 ? 18.484 13.664 -8.734 1 88.44 258 SER A N 1
ATOM 2072 C CA . SER A 1 258 ? 18.781 15.031 -8.312 1 88.44 258 SER A CA 1
ATOM 2073 C C . SER A 1 258 ? 17.766 15.523 -7.289 1 88.44 258 SER A C 1
ATOM 2075 O O . SER A 1 258 ? 18.016 16.484 -6.562 1 88.44 258 SER A O 1
ATOM 2077 N N . ILE A 1 259 ? 16.641 14.797 -7.227 1 89.69 259 ILE A N 1
ATOM 2078 C CA . ILE A 1 259 ? 15.578 15.211 -6.312 1 89.69 259 ILE A CA 1
ATOM 2079 C C . ILE A 1 259 ? 16.078 15.086 -4.871 1 89.69 259 ILE A C 1
ATOM 2081 O O . ILE A 1 259 ? 15.578 15.789 -3.982 1 89.69 259 ILE A O 1
ATOM 2085 N N . VAL A 1 260 ? 17.078 14.273 -4.66 1 91.88 260 VAL A N 1
ATOM 2086 C CA . VAL A 1 260 ? 17.641 14.07 -3.33 1 91.88 260 VAL A CA 1
ATOM 2087 C C . VAL A 1 260 ? 18.328 15.352 -2.863 1 91.88 260 VAL A C 1
ATOM 2089 O O . VAL A 1 260 ? 18.422 15.609 -1.661 1 91.88 260 VAL A O 1
ATOM 2092 N N . GLN A 1 261 ? 18.781 16.172 -3.799 1 94.19 261 GLN A N 1
ATOM 2093 C CA . GLN A 1 261 ? 19.469 17.422 -3.48 1 94.19 261 GLN A CA 1
ATOM 2094 C C . GLN A 1 261 ? 18.531 18.406 -2.795 1 94.19 261 GLN A C 1
ATOM 2096 O O . GLN A 1 261 ? 18.969 19.328 -2.115 1 94.19 261 GLN A O 1
ATOM 2101 N N . MET A 1 262 ? 17.266 18.203 -2.971 1 93.19 262 MET A N 1
ATOM 2102 C CA . MET A 1 262 ? 16.297 19.047 -2.285 1 93.19 262 MET A CA 1
ATOM 2103 C C . MET A 1 262 ? 16.438 18.938 -0.772 1 93.19 262 MET A C 1
ATOM 2105 O O . MET A 1 262 ? 16.328 19.922 -0.053 1 93.19 262 MET A O 1
ATOM 2109 N N . PHE A 1 263 ? 16.719 17.766 -0.361 1 94.06 263 PHE A N 1
ATOM 2110 C CA . PHE A 1 263 ? 16.859 17.531 1.072 1 94.06 263 PHE A CA 1
ATOM 2111 C C . PHE A 1 263 ? 18.125 18.203 1.602 1 94.06 263 PHE A C 1
ATOM 2113 O O . PHE A 1 263 ? 18.141 18.703 2.732 1 94.06 263 PHE A O 1
ATOM 2120 N N . VAL A 1 264 ? 19.125 18.234 0.775 1 96.25 264 VAL A N 1
ATOM 2121 C CA . VAL A 1 264 ? 20.359 18.906 1.166 1 96.25 264 VAL A CA 1
ATOM 2122 C C . VAL A 1 264 ? 20.141 20.406 1.263 1 96.25 264 VAL A C 1
ATOM 2124 O O . VAL A 1 264 ? 20.594 21.047 2.209 1 96.25 264 VAL A O 1
ATOM 2127 N N . ILE A 1 265 ? 19.422 20.891 0.333 1 95.88 265 ILE A N 1
ATOM 2128 C CA . ILE A 1 265 ? 19.109 22.312 0.344 1 95.88 265 ILE A CA 1
ATOM 2129 C C . ILE A 1 265 ? 18.266 22.656 1.575 1 95.88 265 ILE A C 1
ATOM 2131 O O . ILE A 1 265 ? 18.578 23.594 2.307 1 95.88 265 ILE A O 1
ATOM 2135 N N . PHE A 1 266 ? 17.297 21.797 1.857 1 92.5 266 PHE A N 1
ATOM 2136 C CA . PHE A 1 266 ? 16.406 22.016 2.992 1 92.5 266 PHE A CA 1
ATOM 2137 C C . PHE A 1 266 ? 17.188 22 4.301 1 92.5 266 PHE A C 1
ATOM 2139 O O . PHE A 1 266 ? 17.047 22.906 5.125 1 92.5 266 PHE A O 1
ATOM 2146 N N . SER A 1 267 ? 17.984 21.078 4.473 1 93.12 267 SER A N 1
ATOM 2147 C CA . SER A 1 267 ? 18.703 20.875 5.723 1 93.12 267 SER A CA 1
ATOM 2148 C C . SER A 1 267 ? 19.656 22.047 6.008 1 93.12 267 SER A C 1
ATOM 2150 O O . SER A 1 267 ? 19.672 22.578 7.117 1 93.12 267 SER A O 1
ATOM 2152 N N . ASN A 1 268 ? 20.312 22.484 5.016 1 95.06 268 ASN A N 1
ATOM 2153 C CA . ASN A 1 268 ? 21.312 23.516 5.223 1 95.06 268 ASN A CA 1
ATOM 2154 C C . ASN A 1 268 ? 20.688 24.906 5.223 1 95.06 268 ASN A C 1
ATOM 2156 O O . ASN A 1 268 ? 21.172 25.812 5.902 1 95.06 268 ASN A O 1
ATOM 2160 N N . PHE A 1 269 ? 19.609 25.094 4.496 1 94.19 269 PHE A N 1
ATOM 2161 C CA . PHE A 1 269 ? 18.844 26.312 4.578 1 94.19 269 PHE A CA 1
ATOM 2162 C C . PHE A 1 269 ? 18.312 26.531 5.996 1 94.19 269 PHE A C 1
ATOM 2164 O O . PHE A 1 269 ? 18.5 27.609 6.574 1 94.19 269 PHE A O 1
ATOM 2171 N N . LEU A 1 270 ? 17.719 25.469 6.531 1 89.62 270 LEU A N 1
ATOM 2172 C CA . LEU A 1 270 ? 17.109 25.578 7.855 1 89.62 270 LEU A CA 1
ATOM 2173 C C . LEU A 1 270 ? 18.188 25.766 8.93 1 89.62 270 LEU A C 1
ATOM 2175 O O . LEU A 1 270 ? 17.969 26.516 9.891 1 89.62 270 LEU A O 1
ATOM 2179 N N . CYS A 1 271 ? 19.234 25.109 8.773 1 90.88 271 CYS A N 1
ATOM 2180 C CA . CYS A 1 271 ? 20.344 25.266 9.719 1 90.88 271 CYS A CA 1
ATOM 2181 C C . CYS A 1 271 ? 20.812 26.703 9.781 1 90.88 271 CYS A C 1
ATOM 2183 O O . CYS A 1 271 ? 20.859 27.297 10.859 1 90.88 271 CYS A O 1
ATOM 2185 N N . ALA A 1 272 ? 21.062 27.297 8.68 1 93.56 272 ALA A N 1
ATOM 2186 C CA . ALA A 1 272 ? 21.578 28.656 8.617 1 93.56 272 ALA A CA 1
ATOM 2187 C C . ALA A 1 272 ? 20.5 29.656 9.039 1 93.56 272 ALA A C 1
ATOM 2189 O O . ALA A 1 272 ? 20.781 30.594 9.805 1 93.56 272 ALA A O 1
ATOM 2190 N N . TYR A 1 273 ? 19.344 29.438 8.555 1 91.5 273 TYR A N 1
ATOM 2191 C CA . TYR A 1 273 ? 18.25 30.375 8.836 1 91.5 273 TYR A CA 1
ATOM 2192 C C . TYR A 1 273 ? 17.938 30.422 10.32 1 91.5 273 TYR A C 1
ATOM 2194 O O . TYR A 1 273 ? 17.719 31.5 10.883 1 91.5 273 TYR A O 1
ATOM 2202 N N . ASN A 1 274 ? 17.969 29.312 10.984 1 89 274 ASN A N 1
ATOM 2203 C CA . ASN A 1 274 ? 17.688 29.234 12.414 1 89 274 ASN A CA 1
ATOM 2204 C C . ASN A 1 274 ? 18.781 29.906 13.234 1 89 274 ASN A C 1
ATOM 2206 O O . ASN A 1 274 ? 18.516 30.453 14.305 1 89 274 ASN A O 1
ATOM 2210 N N . LEU A 1 275 ? 19.922 29.891 12.766 1 91.06 275 LEU A N 1
ATOM 2211 C CA . LEU A 1 275 ? 21.047 30.531 13.453 1 91.06 275 LEU A CA 1
ATOM 2212 C C . LEU A 1 275 ? 21.016 32.031 13.234 1 91.06 275 LEU A C 1
ATOM 2214 O O . LEU A 1 275 ? 21.359 32.812 14.133 1 91.06 275 LEU A O 1
ATOM 2218 N N . LEU A 1 276 ? 20.547 32.469 12.094 1 90.88 276 LEU A N 1
ATOM 2219 C CA . LEU A 1 276 ? 20.562 33.875 11.719 1 90.88 276 LEU A CA 1
ATOM 2220 C C . LEU A 1 276 ? 19.438 34.625 12.414 1 90.88 276 LEU A C 1
ATOM 2222 O O . LEU A 1 276 ? 19.578 35.812 12.734 1 90.88 276 LEU A O 1
ATOM 2226 N N . LEU A 1 277 ? 18.359 34 12.625 1 88.69 277 LEU A N 1
ATOM 2227 C CA . LEU A 1 277 ? 17.172 34.656 13.148 1 88.69 277 LEU A CA 1
ATOM 2228 C C . LEU A 1 277 ? 17.469 35.344 14.484 1 88.69 277 LEU A C 1
ATOM 2230 O O . LEU A 1 277 ? 17.203 36.531 14.656 1 88.69 277 LEU A O 1
ATOM 2234 N N . PRO A 1 278 ? 18.047 34.562 15.383 1 85.56 278 PRO A N 1
ATOM 2235 C CA . PRO A 1 278 ? 18.344 35.219 16.656 1 85.56 278 PRO A CA 1
ATOM 2236 C C . PRO A 1 278 ? 19.656 35.969 16.656 1 85.56 278 PRO A C 1
ATOM 2238 O O . PRO A 1 278 ? 20.109 36.469 17.703 1 85.56 278 PRO A O 1
ATOM 2241 N N . SER A 1 279 ? 20.281 36.125 15.617 1 85.5 279 SER A N 1
ATOM 2242 C CA . SER A 1 279 ? 21.625 36.688 15.547 1 85.5 279 SER A CA 1
ATOM 2243 C C . SER A 1 279 ? 21.641 38.156 15.891 1 85.5 279 SER A C 1
ATOM 2245 O O . SER A 1 279 ? 22.672 38.719 16.281 1 85.5 279 SER A O 1
ATOM 2247 N N . ASN A 1 280 ? 20.562 38.812 15.719 1 80.75 280 ASN A N 1
ATOM 2248 C CA . ASN A 1 280 ? 20.484 40.219 16.078 1 80.75 280 ASN A CA 1
ATOM 2249 C C . ASN A 1 280 ? 20.531 40.406 17.594 1 80.75 280 ASN A C 1
ATOM 2251 O O . ASN A 1 280 ? 21.094 41.406 18.078 1 80.75 280 ASN A O 1
ATOM 2255 N N . LYS A 1 281 ? 20 39.469 18.297 1 83.19 281 LYS A N 1
ATOM 2256 C CA . LYS A 1 281 ? 20 39.531 19.75 1 83.19 281 LYS A CA 1
ATOM 2257 C C . LYS A 1 281 ? 21.25 38.875 20.344 1 83.19 281 LYS A C 1
ATOM 2259 O O . LYS A 1 281 ? 21.797 39.344 21.328 1 83.19 281 LYS A O 1
ATOM 2264 N N . LYS A 1 282 ? 21.703 37.844 19.75 1 84.12 282 LYS A N 1
ATOM 2265 C CA . LYS A 1 282 ? 22.891 37.094 20.156 1 84.12 282 LYS A CA 1
ATOM 2266 C C . LYS A 1 282 ? 23.828 36.875 18.984 1 84.12 282 LYS A C 1
ATOM 2268 O O . LYS A 1 282 ? 23.594 36 18.156 1 84.12 282 LYS A O 1
ATOM 2273 N N . PRO A 1 283 ? 24.906 37.594 19.125 1 86.31 283 PRO A N 1
ATOM 2274 C CA . PRO A 1 283 ? 25.828 37.469 17.984 1 86.31 283 PRO A CA 1
ATOM 2275 C C . PRO A 1 283 ? 26.344 36.062 17.812 1 86.31 283 PRO A C 1
ATOM 2277 O O . PRO A 1 283 ? 26.594 35.344 18.797 1 86.31 283 PRO A O 1
ATOM 2280 N N . LEU A 1 284 ? 26.422 35.594 16.547 1 90.75 284 LEU A N 1
ATOM 2281 C CA . LEU A 1 284 ? 26.938 34.25 16.219 1 90.75 284 LEU A CA 1
ATOM 2282 C C . LEU A 1 284 ? 28.453 34.219 16.266 1 90.75 284 LEU A C 1
ATOM 2284 O O . LEU A 1 284 ? 29.125 35.125 15.758 1 90.75 284 LEU A O 1
ATOM 2288 N N . THR A 1 285 ? 28.984 33.25 17.078 1 88.88 285 THR A N 1
ATOM 2289 C CA . THR A 1 285 ? 30.422 33.094 17.219 1 88.88 285 THR A CA 1
ATOM 2290 C C . THR A 1 285 ? 30.844 31.672 16.953 1 88.88 285 THR A C 1
ATOM 2292 O O . THR A 1 285 ? 30.031 30.75 17.031 1 88.88 285 THR A O 1
ATOM 2295 N N . LEU A 1 286 ? 32.094 31.484 16.656 1 90.5 286 LEU A N 1
ATOM 2296 C CA . LEU A 1 286 ? 32.656 30.156 16.375 1 90.5 286 LEU A CA 1
ATOM 2297 C C . LEU A 1 286 ? 32.625 29.281 17.625 1 90.5 286 LEU A C 1
ATOM 2299 O O . LEU A 1 286 ? 32.719 28.062 17.531 1 90.5 286 LEU A O 1
ATOM 2303 N N . SER A 1 287 ? 32.5 29.859 18.75 1 89 287 SER A N 1
ATOM 2304 C CA . SER A 1 287 ? 32.438 29.109 20 1 89 287 SER A CA 1
ATOM 2305 C C . SER A 1 287 ? 31.188 28.25 20.094 1 89 287 SER A C 1
ATOM 2307 O O . SER A 1 287 ? 31.141 27.297 20.875 1 89 287 SER A O 1
ATOM 2309 N N . MET A 1 288 ? 30.234 28.516 19.234 1 90.38 288 MET A N 1
ATOM 2310 C CA . MET A 1 288 ? 28.969 27.781 19.219 1 90.38 288 MET A CA 1
ATOM 2311 C C . MET A 1 288 ? 29.094 26.469 18.438 1 90.38 288 MET A C 1
ATOM 2313 O O . MET A 1 288 ? 28.234 25.594 18.531 1 90.38 288 MET A O 1
ATOM 2317 N N . PHE A 1 289 ? 30.203 26.297 17.734 1 93.25 289 PHE A N 1
ATOM 2318 C CA . PHE A 1 289 ? 30.406 25.219 16.781 1 93.25 289 PHE A CA 1
ATOM 2319 C C . PHE A 1 289 ? 30.266 23.859 17.453 1 93.25 289 PHE A C 1
ATOM 2321 O O . PHE A 1 289 ? 29.453 23.031 17.016 1 93.25 289 PHE A O 1
ATOM 2328 N N . PRO A 1 290 ? 31 23.562 18.547 1 92.12 290 PRO A N 1
ATOM 2329 C CA . PRO A 1 290 ? 30.906 22.234 19.156 1 92.12 290 PRO A CA 1
ATOM 2330 C C . PRO A 1 290 ? 29.484 21.891 19.641 1 92.12 290 PRO A C 1
ATOM 2332 O O . PRO A 1 290 ? 29.031 20.766 19.469 1 92.12 290 PRO A O 1
ATOM 2335 N N . LYS A 1 291 ? 28.828 22.844 20.141 1 89.25 291 LYS A N 1
ATOM 2336 C CA . LYS A 1 291 ? 27.469 22.625 20.641 1 89.25 291 LYS A CA 1
ATOM 2337 C C . LYS A 1 291 ? 26.516 22.281 19.484 1 89.25 291 LYS A C 1
ATOM 2339 O O . LYS A 1 291 ? 25.672 21.391 19.625 1 89.25 291 LYS A O 1
ATOM 2344 N N . GLN A 1 292 ? 26.703 22.938 18.422 1 90.88 292 GLN A N 1
ATOM 2345 C CA . GLN A 1 292 ? 25.828 22.719 17.281 1 90.88 292 GLN A CA 1
ATOM 2346 C C . GLN A 1 292 ? 26.094 21.359 16.641 1 90.88 292 GLN A C 1
ATOM 2348 O O . GLN A 1 292 ? 25.156 20.703 16.156 1 90.88 292 GLN A O 1
ATOM 2353 N N . ILE A 1 293 ? 27.281 20.938 16.641 1 92.31 293 ILE A N 1
ATOM 2354 C CA . ILE A 1 293 ? 27.609 19.641 16.078 1 92.31 293 ILE A CA 1
ATOM 2355 C C . ILE A 1 293 ? 27.047 18.531 16.969 1 92.31 293 ILE A C 1
ATOM 2357 O O . ILE A 1 293 ? 26.531 17.531 16.453 1 92.31 293 ILE A O 1
ATOM 2361 N N . VAL A 1 294 ? 27.125 18.719 18.234 1 90.19 294 VAL A N 1
ATOM 2362 C CA . VAL A 1 294 ? 26.609 17.719 19.172 1 90.19 294 VAL A CA 1
ATOM 2363 C C . VAL A 1 294 ? 25.094 17.625 19.031 1 90.19 294 VAL A C 1
ATOM 2365 O O . VAL A 1 294 ? 24.516 16.547 19.109 1 90.19 294 VAL A O 1
ATOM 2368 N N . LYS A 1 295 ? 24.484 18.719 18.812 1 88 295 LYS A N 1
ATOM 2369 C CA . LYS A 1 295 ? 23.047 18.75 18.625 1 88 295 LYS A CA 1
ATOM 2370 C C . LYS A 1 295 ? 22.625 17.953 17.391 1 88 295 LYS A C 1
ATOM 2372 O O . LYS A 1 295 ? 21.672 17.172 17.422 1 88 295 LYS A O 1
ATOM 2377 N N . ARG A 1 296 ? 23.344 18.172 16.375 1 91.06 296 ARG A N 1
ATOM 2378 C CA . ARG A 1 296 ? 23.047 17.453 15.148 1 91.06 296 ARG A CA 1
ATOM 2379 C C . ARG A 1 296 ? 23.344 15.961 15.305 1 91.06 296 ARG A C 1
ATOM 2381 O O . ARG A 1 296 ? 22.547 15.117 14.859 1 91.06 296 ARG A O 1
ATOM 2388 N N . TYR A 1 297 ? 24.469 15.648 15.898 1 92.56 297 TYR A N 1
ATOM 2389 C CA . TYR A 1 297 ? 24.859 14.258 16.125 1 92.56 297 TYR A CA 1
ATOM 2390 C C . TYR A 1 297 ? 23.797 13.539 16.969 1 92.56 297 TYR A C 1
ATOM 2392 O O . TYR A 1 297 ? 23.438 12.406 16.672 1 92.56 297 TYR A O 1
ATOM 2400 N N . SER A 1 298 ? 23.281 14.227 17.953 1 90.62 298 SER A N 1
ATOM 2401 C CA . SER A 1 298 ? 22.281 13.648 18.844 1 90.62 298 SER A CA 1
ATOM 2402 C C . SER A 1 298 ? 20.953 13.469 18.125 1 90.62 298 SER A C 1
ATOM 2404 O O . SER A 1 298 ? 20.172 12.578 18.469 1 90.62 298 SER A O 1
ATOM 2406 N N . ARG A 1 299 ? 20.781 14.195 17.125 1 90.19 299 ARG A N 1
ATOM 2407 C CA . ARG A 1 299 ? 19.516 14.164 16.406 1 90.19 299 ARG A CA 1
ATOM 2408 C C . ARG A 1 299 ? 19.484 13 15.422 1 90.19 299 ARG A C 1
ATOM 2410 O O . ARG A 1 299 ? 18.469 12.305 15.312 1 90.19 299 ARG A O 1
ATOM 2417 N N . ILE A 1 300 ? 20.547 12.672 14.773 1 94.19 300 ILE A N 1
ATOM 2418 C CA . ILE A 1 300 ? 20.453 11.758 13.641 1 94.19 300 ILE A CA 1
ATOM 2419 C C . ILE A 1 300 ? 21.078 10.414 14.008 1 94.19 300 ILE A C 1
ATOM 2421 O O . ILE A 1 300 ? 20.719 9.383 13.438 1 94.19 300 ILE A O 1
ATOM 2425 N N . THR A 1 301 ? 21.906 10.312 15.031 1 95.38 301 THR A N 1
ATOM 2426 C CA . THR A 1 301 ? 22.719 9.133 15.32 1 95.38 301 THR A CA 1
ATOM 2427 C C . THR A 1 301 ? 21.859 8.023 15.922 1 95.38 301 THR A C 1
ATOM 2429 O O . THR A 1 301 ? 22 6.852 15.57 1 95.38 301 THR A O 1
ATOM 2432 N N . PRO A 1 302 ? 20.953 8.344 16.828 1 94.88 302 PRO A N 1
ATOM 2433 C CA . PRO A 1 302 ? 20.172 7.258 17.438 1 94.88 302 PRO A CA 1
ATOM 2434 C C . PRO A 1 302 ? 19.422 6.426 16.406 1 94.88 302 PRO A C 1
ATOM 2436 O O . PRO A 1 302 ? 19.484 5.191 16.438 1 94.88 302 PRO A O 1
ATOM 2439 N N . MET A 1 303 ? 18.75 7.02 15.516 1 96.25 303 MET A N 1
ATOM 2440 C CA . MET A 1 303 ? 18 6.289 14.508 1 96.25 303 MET A CA 1
ATOM 2441 C C . MET A 1 303 ? 18.938 5.582 13.531 1 96.25 303 MET A C 1
ATOM 2443 O O . MET A 1 303 ? 18.641 4.473 13.086 1 96.25 303 MET A O 1
ATOM 2447 N N . ASN A 1 304 ? 20.031 6.254 13.203 1 97.25 304 ASN A N 1
ATOM 2448 C CA . ASN A 1 304 ? 21.031 5.656 12.32 1 97.25 304 ASN A CA 1
ATOM 2449 C C . ASN A 1 304 ? 21.578 4.355 12.898 1 97.25 304 ASN A C 1
ATOM 2451 O O . ASN A 1 304 ? 21.562 3.318 12.234 1 97.25 304 ASN A O 1
ATOM 2455 N N . LEU A 1 305 ? 21.953 4.418 14.125 1 96.62 305 LEU A N 1
ATO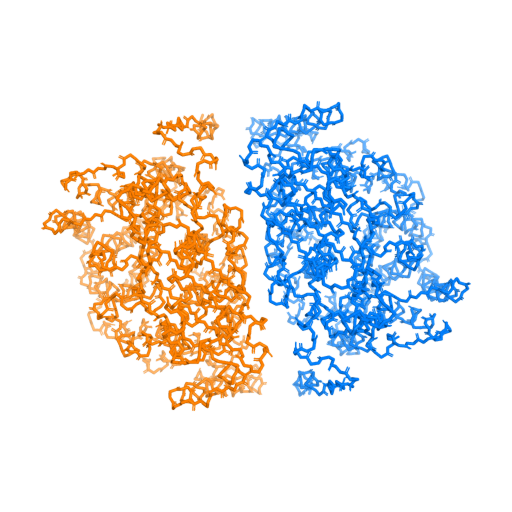M 2456 C CA . LEU A 1 305 ? 22.578 3.254 14.75 1 96.62 305 LEU A CA 1
ATOM 2457 C C . LEU A 1 305 ? 21.531 2.189 15.078 1 96.62 305 LEU A C 1
ATOM 2459 O O . LEU A 1 305 ? 21.828 0.994 15.07 1 96.62 305 LEU A O 1
ATOM 2463 N N . LEU A 1 306 ? 20.328 2.615 15.375 1 96.88 306 LEU A N 1
ATOM 2464 C CA . LEU A 1 306 ? 19.25 1.65 15.602 1 96.88 306 LEU A CA 1
ATOM 2465 C C . LEU A 1 306 ? 19.031 0.781 14.367 1 96.88 306 LEU A C 1
ATOM 2467 O O . LEU A 1 306 ? 18.984 -0.447 14.469 1 96.88 306 LEU A O 1
ATOM 2471 N N . LEU A 1 307 ? 18.969 1.368 13.234 1 97.62 307 LEU A N 1
ATOM 2472 C CA . LEU A 1 307 ? 18.656 0.612 12.023 1 97.62 307 LEU A CA 1
ATOM 2473 C C . LEU A 1 307 ? 19.875 -0.163 11.531 1 97.62 307 LEU A C 1
ATOM 2475 O O . LEU A 1 307 ? 19.734 -1.295 11.062 1 97.62 307 LEU A O 1
ATOM 2479 N N . VAL A 1 308 ? 21.031 0.48 11.578 1 98.12 308 VAL A N 1
ATOM 2480 C CA . VAL A 1 308 ? 22.25 -0.234 11.195 1 98.12 308 VAL A CA 1
ATOM 2481 C C . VAL A 1 308 ? 22.469 -1.423 12.125 1 98.12 308 VAL A C 1
ATOM 2483 O O . VAL A 1 308 ? 22.875 -2.502 11.688 1 98.12 308 VAL A O 1
ATOM 2486 N N . GLY A 1 309 ? 22.234 -1.218 13.414 1 98 309 GLY A N 1
ATOM 2487 C CA . GLY A 1 309 ? 22.312 -2.32 14.359 1 98 309 GLY A CA 1
ATOM 2488 C C . GLY A 1 309 ? 21.297 -3.422 14.078 1 98 309 GLY A C 1
ATOM 2489 O O . GLY A 1 309 ? 21.641 -4.605 14.148 1 98 309 GLY A O 1
ATOM 2490 N N . TYR A 1 310 ? 20.078 -3.037 13.75 1 97.88 310 TYR A N 1
ATOM 2491 C CA . TYR A 1 310 ? 19.062 -4.012 13.383 1 97.88 310 TYR A CA 1
ATOM 2492 C C . TYR A 1 310 ? 19.484 -4.809 12.148 1 97.88 310 TYR A C 1
ATOM 2494 O O . TYR A 1 310 ? 19.328 -6.031 12.109 1 97.88 310 TYR A O 1
ATOM 2502 N N . GLY A 1 311 ? 20.062 -4.059 11.164 1 97.88 311 GLY A N 1
ATOM 2503 C CA . GLY A 1 311 ? 20.547 -4.707 9.953 1 97.88 311 GLY A CA 1
ATOM 2504 C C . GLY A 1 311 ? 21.703 -5.652 10.211 1 97.88 311 GLY A C 1
ATOM 2505 O O . GLY A 1 311 ? 21.828 -6.684 9.555 1 97.88 311 GLY A O 1
ATOM 2506 N N . ALA A 1 312 ? 22.469 -5.391 11.195 1 97.88 312 ALA A N 1
ATOM 2507 C CA . ALA A 1 312 ? 23.656 -6.176 11.508 1 97.88 312 ALA A CA 1
ATOM 2508 C C . ALA A 1 312 ? 23.312 -7.387 12.367 1 97.88 312 ALA A C 1
ATOM 2510 O O . ALA A 1 312 ? 24.109 -8.312 12.516 1 97.88 312 ALA A O 1
ATOM 2511 N N . THR A 1 313 ? 22.062 -7.457 12.891 1 97.12 313 THR A N 1
ATOM 2512 C CA . THR A 1 313 ? 21.812 -8.484 13.891 1 97.12 313 THR A CA 1
ATOM 2513 C C . THR A 1 313 ? 20.5 -9.219 13.594 1 97.12 313 THR A C 1
ATOM 2515 O O . THR A 1 313 ? 20.516 -10.234 12.891 1 97.12 313 THR A O 1
ATOM 2518 N N . TRP A 1 314 ? 19.344 -8.609 13.867 1 96.38 314 TRP A N 1
ATOM 2519 C CA . TRP A 1 314 ? 18.094 -9.359 13.992 1 96.38 314 TRP A CA 1
ATOM 2520 C C . TRP A 1 314 ? 17.312 -9.359 12.68 1 96.38 314 TRP A C 1
ATOM 2522 O O . TRP A 1 314 ? 16.391 -10.148 12.5 1 96.38 314 TRP A O 1
ATOM 2532 N N . TRP A 1 315 ? 17.625 -8.516 11.719 1 96.62 315 TRP A N 1
ATOM 2533 C CA . TRP A 1 315 ? 16.875 -8.414 10.477 1 96.62 315 TRP A CA 1
ATOM 2534 C C . TRP A 1 315 ? 16.859 -9.75 9.742 1 96.62 315 TRP A C 1
ATOM 2536 O O . TRP A 1 315 ? 15.836 -10.156 9.195 1 96.62 315 TRP A O 1
ATOM 2546 N N . VAL A 1 316 ? 17.938 -10.523 9.773 1 95.06 316 VAL A N 1
ATOM 2547 C CA . VAL A 1 316 ? 18.109 -11.766 9.031 1 95.06 316 VAL A CA 1
ATOM 2548 C C . VAL A 1 316 ? 17.125 -12.82 9.547 1 95.06 316 VAL A C 1
ATOM 2550 O O . VAL A 1 316 ? 16.719 -13.719 8.805 1 95.06 316 VAL A O 1
ATOM 2553 N N . HIS A 1 317 ? 16.609 -12.68 10.781 1 93.31 317 HIS A N 1
ATOM 2554 C CA . HIS A 1 317 ? 15.75 -13.672 11.398 1 93.31 317 HIS A CA 1
ATOM 2555 C C . HIS A 1 317 ? 14.281 -13.344 11.172 1 93.31 317 HIS A C 1
ATOM 2557 O O . HIS A 1 317 ? 13.398 -14.102 11.578 1 93.31 317 HIS A O 1
ATOM 2563 N N . SER A 1 318 ? 13.977 -12.258 10.516 1 92.06 318 SER A N 1
ATOM 2564 C CA . SER A 1 318 ? 12.602 -11.773 10.414 1 92.06 318 SER A CA 1
ATOM 2565 C C . SER A 1 318 ? 11.812 -12.578 9.391 1 92.06 318 SER A C 1
ATOM 2567 O O . SER A 1 318 ? 10.594 -12.719 9.516 1 92.06 318 SER A O 1
ATOM 2569 N N . ARG A 1 319 ? 12.445 -13.07 8.328 1 91.62 319 ARG A N 1
ATOM 2570 C CA . ARG A 1 319 ? 11.797 -13.844 7.281 1 91.62 319 ARG A CA 1
ATOM 2571 C C . ARG A 1 319 ? 12.742 -14.883 6.691 1 91.62 319 ARG A C 1
ATOM 2573 O O . ARG A 1 319 ? 13.742 -15.242 7.316 1 91.62 319 ARG A O 1
ATOM 2580 N N . ASP A 1 320 ? 12.266 -15.523 5.68 1 90.75 320 ASP A N 1
ATOM 2581 C CA . ASP A 1 320 ? 13.031 -16.531 4.957 1 90.75 320 ASP A CA 1
ATOM 2582 C C . ASP A 1 320 ? 12.625 -16.578 3.486 1 90.75 320 ASP A C 1
ATOM 2584 O O . ASP A 1 320 ? 11.75 -15.828 3.053 1 90.75 320 ASP A O 1
ATOM 2588 N N . GLY A 1 321 ? 13.375 -17.406 2.734 1 92.19 321 GLY A N 1
ATOM 2589 C CA . GLY A 1 321 ? 13.133 -17.531 1.308 1 92.19 321 GLY A CA 1
ATOM 2590 C C . GLY A 1 321 ? 14.391 -17.797 0.509 1 92.19 321 GLY A C 1
AT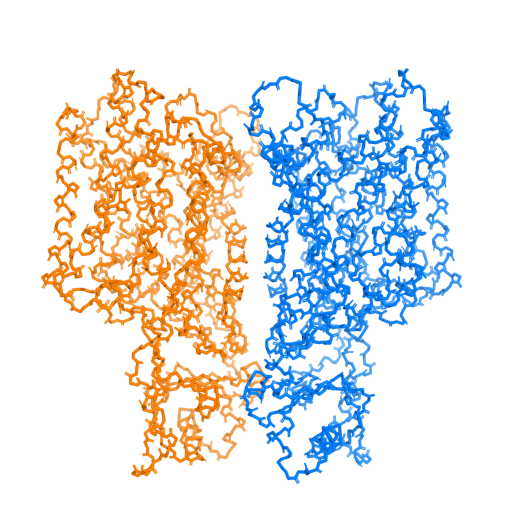OM 2591 O O . GLY A 1 321 ? 15.5 -17.719 1.043 1 92.19 321 GLY A O 1
ATOM 2592 N N . ALA A 1 322 ? 14.18 -18.094 -0.705 1 95.88 322 ALA A N 1
ATOM 2593 C CA . ALA A 1 322 ? 15.297 -18.5 -1.56 1 95.88 322 ALA A CA 1
ATOM 2594 C C . ALA A 1 322 ? 16.281 -17.344 -1.743 1 95.88 322 ALA A C 1
ATOM 2596 O O . ALA A 1 322 ? 17.5 -17.562 -1.782 1 95.88 322 ALA A O 1
ATOM 2597 N N . ILE A 1 323 ? 15.773 -16.078 -1.836 1 96.5 323 ILE A N 1
ATOM 2598 C CA . ILE A 1 323 ? 16.625 -14.93 -2.143 1 96.5 323 ILE A CA 1
ATOM 2599 C C . ILE A 1 323 ? 17.031 -14.234 -0.848 1 96.5 323 ILE A C 1
ATOM 2601 O O . ILE A 1 323 ? 17.984 -13.438 -0.836 1 96.5 323 ILE A O 1
ATOM 2605 N N . TRP A 1 324 ? 16.469 -14.531 0.291 1 95.62 324 TRP A N 1
ATOM 2606 C CA . TRP A 1 324 ? 16.609 -13.859 1.577 1 95.62 324 TRP A CA 1
ATOM 2607 C C . TRP A 1 324 ? 18.047 -13.898 2.057 1 95.62 324 TRP A C 1
ATOM 2609 O O . TRP A 1 324 ? 18.625 -12.867 2.402 1 95.62 324 TRP A O 1
ATOM 2619 N N . PRO A 1 325 ? 18.719 -15.102 1.991 1 94.25 325 PRO A N 1
ATOM 2620 C CA . PRO A 1 325 ? 20.109 -15.133 2.457 1 94.25 325 PRO A CA 1
ATOM 2621 C C . PRO A 1 325 ? 21.047 -14.305 1.581 1 94.25 325 PRO A C 1
ATOM 2623 O O . PRO A 1 325 ? 22.078 -13.82 2.059 1 94.25 325 PRO A O 1
ATOM 2626 N N . VAL A 1 326 ? 20.688 -14.172 0.382 1 94.5 326 VAL A N 1
ATOM 2627 C CA . VAL A 1 326 ? 21.547 -13.477 -0.568 1 94.5 326 VAL A CA 1
ATOM 2628 C C . VAL A 1 326 ? 21.422 -11.969 -0.365 1 94.5 326 VAL A C 1
ATOM 2630 O O . VAL A 1 326 ? 22.438 -11.266 -0.306 1 94.5 326 VAL A O 1
ATOM 2633 N N . LEU A 1 327 ? 20.234 -11.492 -0.251 1 95.62 327 LEU A N 1
ATOM 2634 C CA . LEU A 1 327 ? 20.031 -10.047 -0.152 1 95.62 327 LEU A CA 1
ATOM 2635 C C . LEU A 1 327 ? 20.188 -9.578 1.291 1 95.62 327 LEU A C 1
ATOM 2637 O O . LEU A 1 327 ? 21.078 -8.789 1.602 1 95.62 327 LEU A O 1
ATOM 2641 N N . VAL A 1 328 ? 19.422 -10.117 2.203 1 96.56 328 VAL A N 1
ATOM 2642 C CA . VAL A 1 328 ? 19.406 -9.68 3.594 1 96.56 328 VAL A CA 1
ATOM 2643 C C . VAL A 1 328 ? 20.625 -10.234 4.32 1 96.56 328 VAL A C 1
ATOM 2645 O O . VAL A 1 328 ? 21.203 -9.57 5.18 1 96.56 328 VAL A O 1
ATOM 2648 N N . GLY A 1 329 ? 21 -11.5 3.979 1 95.31 329 GLY A N 1
ATOM 2649 C CA . GLY A 1 329 ? 22.203 -12.07 4.566 1 95.31 329 GLY A CA 1
ATOM 2650 C C . GLY A 1 329 ? 23.453 -11.258 4.273 1 95.31 329 GLY A C 1
ATOM 2651 O O . GLY A 1 329 ? 24.281 -11.023 5.168 1 95.31 329 GLY A O 1
ATOM 2652 N N . ASN A 1 330 ? 23.594 -10.812 3.07 1 94.06 330 ASN A N 1
ATOM 2653 C CA . ASN A 1 330 ? 24.75 -9.984 2.699 1 94.06 330 ASN A CA 1
ATOM 2654 C C . ASN A 1 330 ? 24.703 -8.625 3.395 1 94.06 330 ASN A C 1
ATOM 2656 O O . ASN A 1 330 ? 25.734 -8.117 3.822 1 94.06 330 ASN A O 1
ATOM 2660 N N . GLU A 1 331 ? 23.594 -8.031 3.465 1 95.62 331 GLU A N 1
ATOM 2661 C CA . GLU A 1 331 ? 23.453 -6.754 4.156 1 95.62 331 GLU A CA 1
ATOM 2662 C C . GLU A 1 331 ? 23.875 -6.871 5.621 1 95.62 331 GLU A C 1
ATOM 2664 O O . GLU A 1 331 ? 24.5 -5.961 6.168 1 95.62 331 GLU A O 1
ATOM 2669 N N . LYS A 1 332 ? 23.469 -8 6.227 1 96.62 332 LYS A N 1
ATOM 2670 C CA . LYS A 1 332 ? 23.891 -8.219 7.609 1 96.62 332 LYS A CA 1
ATOM 2671 C C . LYS A 1 332 ? 25.406 -8.195 7.738 1 96.62 332 LYS A C 1
ATOM 2673 O O . LYS A 1 332 ? 25.953 -7.531 8.625 1 96.62 332 LYS A O 1
ATOM 2678 N N . ILE A 1 333 ? 26.094 -8.875 6.863 1 96.31 333 ILE A N 1
ATOM 2679 C CA . ILE A 1 333 ? 27.547 -8.969 6.891 1 96.31 333 ILE A CA 1
ATOM 2680 C C . ILE A 1 333 ? 28.156 -7.574 6.742 1 96.31 333 ILE A C 1
ATOM 2682 O O . ILE A 1 333 ? 29.047 -7.195 7.504 1 96.31 333 ILE A O 1
ATOM 2686 N N . PHE A 1 334 ? 27.656 -6.809 5.84 1 96.75 334 PHE A N 1
ATOM 2687 C CA . PHE A 1 334 ? 28.219 -5.488 5.562 1 96.75 334 PHE A CA 1
ATOM 2688 C C . PHE A 1 334 ? 27.906 -4.52 6.695 1 96.75 334 PHE A C 1
ATOM 2690 O O . PHE A 1 334 ? 28.75 -3.689 7.051 1 96.75 334 PHE A O 1
ATOM 2697 N N . CYS A 1 335 ? 26.719 -4.59 7.215 1 97.75 335 CYS A N 1
ATOM 2698 C CA . CYS A 1 335 ? 26.359 -3.723 8.328 1 97.75 335 CYS A CA 1
ATOM 2699 C C . CYS A 1 335 ? 27.203 -4.027 9.555 1 97.75 335 CYS A C 1
ATOM 2701 O O . CYS A 1 335 ? 27.594 -3.119 10.289 1 97.75 335 CYS A O 1
ATOM 2703 N N . GLU A 1 336 ? 27.469 -5.32 9.781 1 96.69 336 GLU A N 1
ATOM 2704 C CA . GLU A 1 336 ? 28.328 -5.719 10.891 1 96.69 336 GLU A CA 1
ATOM 2705 C C . GLU A 1 336 ? 29.75 -5.195 10.703 1 96.69 336 GLU A C 1
ATOM 2707 O O . GLU A 1 336 ? 30.359 -4.656 11.633 1 96.69 336 GLU A O 1
ATOM 2712 N N . GLN A 1 337 ? 30.219 -5.293 9.531 1 96.44 337 GLN A N 1
ATOM 2713 C CA . GLN A 1 337 ? 31.578 -4.883 9.203 1 96.44 337 GLN A CA 1
ATOM 2714 C C . GLN A 1 337 ? 31.734 -3.369 9.305 1 96.44 337 GLN A C 1
ATOM 2716 O O . GLN A 1 337 ? 32.781 -2.879 9.719 1 96.44 337 GLN A O 1
ATOM 2721 N N . LYS A 1 338 ? 30.719 -2.664 8.984 1 96.94 338 LYS A N 1
ATOM 2722 C CA . LYS A 1 338 ? 30.844 -1.218 8.844 1 96.94 338 LYS A CA 1
ATOM 2723 C C . LYS A 1 338 ? 30.141 -0.489 9.977 1 96.94 338 LYS A C 1
ATOM 2725 O O . LYS A 1 338 ? 29.953 0.73 9.93 1 96.94 338 LYS A O 1
ATOM 2730 N N . PHE A 1 339 ? 29.734 -1.147 10.992 1 97.44 339 PHE A N 1
ATOM 2731 C CA . PHE A 1 339 ? 28.922 -0.558 12.055 1 97.44 339 PHE A CA 1
ATOM 2732 C C . PHE A 1 339 ? 29.594 0.692 12.617 1 97.44 339 PHE A C 1
ATOM 2734 O O . PHE A 1 339 ? 28.969 1.753 12.695 1 97.44 339 PHE A O 1
ATOM 2741 N N . TRP A 1 340 ? 30.906 0.636 12.914 1 96.44 340 TRP A N 1
ATOM 2742 C CA . TRP A 1 340 ? 31.641 1.745 13.531 1 96.44 340 TRP A CA 1
ATOM 2743 C C . TRP A 1 340 ? 31.734 2.926 12.57 1 96.44 340 TRP A C 1
ATOM 2745 O O . TRP A 1 340 ? 31.75 4.082 12.992 1 96.44 340 TRP A O 1
ATOM 2755 N N . SER A 1 341 ? 31.844 2.709 11.266 1 97.81 341 SER A N 1
ATOM 2756 C CA . SER A 1 341 ? 31.953 3.781 10.281 1 97.81 341 SER A CA 1
ATOM 2757 C C . SER A 1 341 ? 30.672 4.582 10.188 1 97.81 341 SER A C 1
ATOM 2759 O O . SER A 1 341 ? 30.688 5.77 9.852 1 97.81 341 SER A O 1
ATOM 2761 N N . HIS A 1 342 ? 29.547 3.926 10.445 1 97.81 342 HIS A N 1
ATOM 2762 C CA . HIS A 1 342 ? 28.266 4.621 10.453 1 97.81 342 HIS A CA 1
ATOM 2763 C C . HIS A 1 342 ? 28.156 5.57 11.641 1 97.81 342 HIS A C 1
ATOM 2765 O O . HIS A 1 342 ? 27.562 6.645 11.531 1 97.81 342 HIS A O 1
ATOM 2771 N N . ALA A 1 343 ? 28.734 5.191 12.773 1 96.94 343 ALA A N 1
ATOM 2772 C CA . ALA A 1 343 ? 28.734 6.039 13.961 1 96.94 343 ALA A CA 1
ATOM 2773 C C . ALA A 1 343 ? 29.547 7.309 13.727 1 96.94 343 ALA A C 1
ATOM 2775 O O . ALA A 1 343 ? 29.25 8.367 14.289 1 96.94 343 ALA A O 1
ATOM 2776 N N . LEU A 1 344 ? 30.5 7.191 12.859 1 97.44 344 LEU A N 1
ATOM 2777 C CA . LEU A 1 344 ? 31.375 8.32 12.602 1 97.44 344 LEU A CA 1
ATOM 2778 C C . LEU A 1 344 ? 30.984 9.055 11.328 1 97.44 344 LEU A C 1
ATOM 2780 O O . LEU A 1 344 ? 31.578 10.07 10.977 1 97.44 344 LEU A O 1
ATOM 2784 N N . TYR A 1 345 ? 30.031 8.578 10.641 1 97.62 345 TYR A N 1
ATOM 2785 C CA . TYR A 1 345 ? 29.5 9.172 9.414 1 97.62 345 TYR A CA 1
ATOM 2786 C C . TYR A 1 345 ? 30.594 9.258 8.352 1 97.62 345 TYR A C 1
ATOM 2788 O O . TYR A 1 345 ? 30.75 10.289 7.695 1 97.62 345 TYR A O 1
ATOM 2796 N N . ILE A 1 346 ? 31.422 8.164 8.172 1 97.62 346 ILE A N 1
ATOM 2797 C CA . ILE A 1 346 ? 32.438 8.062 7.117 1 97.62 346 ILE A CA 1
ATOM 2798 C C . ILE A 1 346 ? 32.188 6.789 6.309 1 97.62 346 ILE A C 1
ATOM 2800 O O . ILE A 1 346 ? 33.094 6.301 5.637 1 97.62 346 ILE A O 1
ATOM 2804 N N . ASN A 1 347 ? 30.984 6.188 6.43 1 96.44 347 ASN A N 1
ATOM 2805 C CA . ASN A 1 347 ? 30.641 4.926 5.777 1 96.44 347 ASN A CA 1
ATOM 2806 C C . ASN A 1 347 ? 30.641 5.066 4.258 1 96.44 347 ASN A C 1
ATOM 2808 O O . ASN A 1 347 ? 30.766 4.078 3.535 1 96.44 347 ASN A O 1
ATOM 2812 N N . ASN A 1 348 ? 30.484 6.309 3.699 1 95.69 348 ASN A N 1
ATOM 2813 C CA . ASN A 1 348 ? 30.516 6.504 2.254 1 95.69 348 ASN A CA 1
ATOM 2814 C C . ASN A 1 348 ? 31.938 6.48 1.711 1 95.69 348 ASN A C 1
ATOM 2816 O O . ASN A 1 348 ? 32.156 6.332 0.505 1 95.69 348 ASN A O 1
ATOM 2820 N N . PHE A 1 349 ? 32.969 6.645 2.641 1 95.69 349 PHE A N 1
ATOM 2821 C CA . PHE A 1 349 ? 34.375 6.594 2.256 1 95.69 349 PHE A CA 1
ATOM 2822 C C . PHE A 1 349 ? 34.969 5.234 2.58 1 95.69 349 PHE A C 1
ATOM 2824 O O . PHE A 1 349 ? 35.906 4.777 1.897 1 95.69 349 PHE A O 1
ATOM 2831 N N . TYR A 1 350 ? 34.406 4.629 3.584 1 95.94 350 TYR A N 1
ATOM 2832 C CA . TYR A 1 350 ? 34.938 3.35 4.039 1 95.94 350 TYR A CA 1
ATOM 2833 C C . TYR A 1 350 ? 34.219 2.188 3.344 1 95.94 350 TYR A C 1
ATOM 2835 O O . TYR A 1 350 ? 33.062 1.907 3.617 1 95.94 350 TYR A O 1
ATOM 2843 N N . MET A 1 351 ? 34.906 1.394 2.523 1 94 351 MET A N 1
ATOM 2844 C CA . MET A 1 351 ? 34.375 0.258 1.779 1 94 351 MET A CA 1
ATOM 2845 C C . MET A 1 351 ? 33 0.595 1.181 1 94 351 MET A C 1
ATOM 2847 O O . MET A 1 351 ? 32.031 -0.105 1.43 1 94 351 MET A O 1
ATOM 2851 N N . PRO A 1 352 ? 32.969 1.58 0.35 1 92.12 352 PRO A N 1
ATOM 2852 C CA . PRO A 1 352 ? 31.703 2.1 -0.141 1 92.12 352 PRO A CA 1
ATOM 2853 C C . PRO A 1 352 ? 30.906 1.062 -0.935 1 92.12 352 PRO A C 1
ATOM 2855 O O . PRO A 1 352 ? 29.672 1.137 -1 1 92.12 352 PRO A O 1
ATOM 2858 N N . GLU A 1 353 ? 31.484 0.038 -1.475 1 91.69 353 GLU A N 1
ATOM 2859 C CA . GLU A 1 353 ? 30.797 -0.956 -2.301 1 91.69 353 GLU A CA 1
ATOM 2860 C C . GLU A 1 353 ? 30.031 -1.957 -1.44 1 91.69 353 GLU A C 1
ATOM 2862 O O . GLU A 1 353 ? 29.125 -2.627 -1.925 1 91.69 353 GLU A O 1
ATOM 2867 N N . ASN A 1 354 ? 30.516 -2.102 -0.176 1 93 354 ASN A N 1
ATOM 2868 C CA . ASN A 1 354 ? 29.781 -2.934 0.765 1 93 354 ASN A CA 1
ATOM 2869 C C . ASN A 1 354 ? 28.609 -2.168 1.397 1 93 354 ASN A C 1
ATOM 2871 O O . ASN A 1 354 ? 28.75 -1.62 2.492 1 93 354 ASN A O 1
ATOM 2875 N N . VAL A 1 355 ? 27.594 -2.232 0.725 1 90.38 355 VAL A N 1
ATOM 2876 C CA . VAL A 1 355 ? 26.484 -1.329 1.037 1 90.38 355 VAL A CA 1
ATOM 2877 C C . VAL A 1 355 ? 25.688 -1.875 2.219 1 90.38 355 VAL A C 1
ATOM 2879 O O . VAL A 1 355 ? 25.25 -3.025 2.195 1 90.38 355 VAL A O 1
ATOM 2882 N N . CYS A 1 356 ? 25.641 -1.156 3.291 1 95.69 356 CYS A N 1
ATOM 2883 C CA . CYS A 1 356 ? 24.719 -1.346 4.402 1 95.69 356 CYS A CA 1
ATOM 2884 C C . CYS A 1 356 ? 23.578 -0.34 4.34 1 95.69 356 CYS A C 1
ATOM 2886 O O . CYS A 1 356 ? 23.672 0.75 4.91 1 95.69 356 CYS A O 1
ATOM 2888 N N . PHE A 1 357 ? 22.453 -0.764 3.771 1 95.5 357 PHE A N 1
ATOM 2889 C CA . PHE A 1 357 ? 21.328 0.118 3.469 1 95.5 357 PHE A CA 1
ATOM 2890 C C . PHE A 1 357 ? 21.734 1.187 2.463 1 95.5 357 PHE A C 1
ATOM 2892 O O . PHE A 1 357 ? 22.531 2.072 2.777 1 95.5 357 PHE A O 1
ATOM 2899 N N . ILE A 1 358 ? 21.188 1.21 1.412 1 92.81 358 ILE A N 1
ATOM 2900 C CA . ILE A 1 358 ? 21.594 2.014 0.269 1 92.81 358 ILE A CA 1
ATOM 2901 C C . ILE A 1 358 ? 21.438 3.496 0.593 1 92.81 358 ILE A C 1
ATOM 2903 O O . ILE A 1 358 ? 22.172 4.336 0.076 1 92.81 358 ILE A O 1
ATOM 2907 N N . GLN A 1 359 ? 20.578 3.908 1.5 1 93.88 359 GLN A N 1
ATOM 2908 C CA . GLN A 1 359 ? 20.281 5.316 1.743 1 93.88 359 GLN A CA 1
ATOM 2909 C C . GLN A 1 359 ? 21.25 5.918 2.752 1 93.88 359 GLN A C 1
ATOM 2911 O O . GLN A 1 359 ? 21.297 7.137 2.924 1 93.88 359 GLN A O 1
ATOM 2916 N N . THR A 1 360 ? 22.094 5.125 3.4 1 96 360 THR A N 1
ATOM 2917 C CA . THR A 1 360 ? 22.922 5.602 4.504 1 96 360 THR A CA 1
ATOM 2918 C C . THR A 1 360 ? 24.031 6.508 3.99 1 96 360 THR A C 1
ATOM 2920 O O . THR A 1 360 ? 24.625 7.277 4.758 1 96 360 THR A O 1
ATOM 2923 N N . TRP A 1 361 ? 24.406 6.395 2.734 1 95.44 361 TRP A N 1
ATOM 2924 C CA . TRP A 1 361 ? 25.391 7.332 2.215 1 95.44 361 TRP A CA 1
ATOM 2925 C C . TRP A 1 361 ? 24.938 8.773 2.393 1 95.44 361 TRP A C 1
ATOM 2927 O O . TRP A 1 361 ? 25.734 9.664 2.666 1 95.44 361 TRP A O 1
ATOM 2937 N N . PHE A 1 362 ? 23.672 9.008 2.201 1 95.88 362 PHE A N 1
ATOM 2938 C CA . PHE A 1 362 ? 23.094 10.352 2.295 1 95.88 362 PHE A CA 1
ATOM 2939 C C . PHE A 1 362 ? 23.281 10.922 3.697 1 95.88 362 PHE A C 1
ATOM 2941 O O . PHE A 1 362 ? 23.562 12.109 3.859 1 95.88 362 PHE A O 1
ATOM 2948 N N . LEU A 1 363 ? 23.094 10.094 4.719 1 95.56 363 LEU A N 1
ATOM 2949 C CA . LEU A 1 363 ? 23.25 10.555 6.094 1 95.56 363 LEU A CA 1
ATOM 2950 C C . LEU A 1 363 ? 24.688 10.977 6.359 1 95.56 363 LEU A C 1
ATOM 2952 O O . LEU A 1 363 ? 24.938 11.945 7.082 1 95.56 363 LEU A O 1
ATOM 2956 N N . ALA A 1 364 ? 25.594 10.219 5.824 1 97.12 364 ALA A N 1
ATOM 2957 C CA . ALA A 1 364 ? 27 10.578 5.953 1 97.12 364 ALA A CA 1
ATOM 2958 C C . ALA A 1 364 ? 27.281 11.922 5.281 1 97.12 364 ALA A C 1
ATOM 2960 O O . ALA A 1 364 ? 27.906 12.805 5.883 1 97.12 364 ALA A O 1
ATOM 2961 N N . VAL A 1 365 ? 26.781 12.117 4.133 1 97 365 VAL A N 1
ATOM 2962 C CA . VAL A 1 365 ? 26.984 13.352 3.373 1 97 365 VAL A CA 1
ATOM 2963 C C . VAL A 1 365 ? 26.312 14.516 4.086 1 97 365 VAL A C 1
ATOM 2965 O O . VAL A 1 365 ? 26.859 15.617 4.16 1 97 365 VAL A O 1
ATOM 2968 N N . ASP A 1 366 ? 25.141 14.25 4.578 1 95.75 366 ASP A N 1
ATOM 2969 C CA . ASP A 1 366 ? 24.391 15.281 5.293 1 95.75 366 ASP A CA 1
ATOM 2970 C C . ASP A 1 366 ? 25.188 15.781 6.504 1 95.75 366 ASP A C 1
ATOM 2972 O O . ASP A 1 366 ? 25.281 16.984 6.73 1 95.75 366 ASP A O 1
ATOM 2976 N N . MET A 1 367 ? 25.75 14.875 7.27 1 96.44 367 MET A N 1
ATOM 2977 C CA . MET A 1 367 ? 26.547 15.258 8.43 1 96.44 367 MET A CA 1
ATOM 2978 C C . MET A 1 367 ? 27.812 16 8.008 1 96.44 367 MET A C 1
ATOM 2980 O O . MET A 1 367 ? 28.156 17.031 8.594 1 96.44 367 MET A O 1
ATOM 2984 N N . GLN A 1 368 ? 28.453 15.555 7.023 1 97.5 368 GLN A N 1
ATOM 2985 C CA . GLN A 1 368 ? 29.688 16.141 6.535 1 97.5 368 GLN A CA 1
ATOM 2986 C C . GLN A 1 368 ? 29.453 17.562 6.012 1 97.5 368 GLN A C 1
ATOM 2988 O O . GLN A 1 368 ? 30.188 18.484 6.348 1 97.5 368 GLN A O 1
ATOM 2993 N N . LEU A 1 369 ? 28.438 17.719 5.266 1 97.19 369 LEU A N 1
ATOM 2994 C CA . LEU A 1 369 ? 28.125 19.031 4.707 1 97.19 369 LEU A CA 1
ATOM 2995 C C . LEU A 1 369 ? 27.547 19.953 5.773 1 97.19 369 LEU A C 1
ATOM 2997 O O . LEU A 1 369 ? 27.703 21.172 5.703 1 97.19 369 LEU A O 1
ATOM 3001 N N . HIS A 1 370 ? 26.875 19.359 6.723 1 95.94 370 HIS A N 1
ATOM 3002 C CA . HIS A 1 370 ? 26.391 20.156 7.836 1 95.94 370 HIS A CA 1
ATOM 3003 C C . HIS A 1 370 ? 27.531 20.828 8.594 1 95.94 370 HIS A C 1
ATOM 3005 O O . HIS A 1 370 ? 27.406 21.984 9.016 1 95.94 370 HIS A O 1
ATOM 3011 N N . ILE A 1 371 ? 28.562 20.109 8.766 1 96.44 371 ILE A N 1
ATOM 3012 C CA . ILE A 1 371 ? 29.75 20.641 9.43 1 96.44 371 ILE A CA 1
ATOM 3013 C C . ILE A 1 371 ? 30.281 21.828 8.633 1 96.44 371 ILE A C 1
ATOM 3015 O O . ILE A 1 371 ? 30.547 22.891 9.203 1 96.44 371 ILE A O 1
ATOM 3019 N N . LEU A 1 372 ? 30.375 21.672 7.406 1 96.12 372 LEU A N 1
ATOM 3020 C CA . LEU A 1 372 ? 30.844 22.75 6.535 1 96.12 372 LEU A CA 1
ATOM 3021 C C . LEU A 1 372 ? 29.891 23.938 6.578 1 96.12 372 LEU A C 1
ATOM 3023 O O . LEU A 1 372 ? 30.328 25.094 6.66 1 96.12 372 LEU A O 1
ATOM 3027 N N . ALA A 1 373 ? 28.656 23.672 6.488 1 96.19 373 ALA A N 1
ATOM 3028 C CA . ALA A 1 373 ? 27.625 24.703 6.504 1 96.19 373 ALA A CA 1
ATOM 3029 C C . ALA A 1 373 ? 27.688 25.516 7.797 1 96.19 373 ALA A C 1
ATOM 3031 O O . ALA A 1 373 ? 27.531 26.75 7.781 1 96.19 373 ALA A O 1
ATOM 3032 N N . LEU A 1 374 ? 27.906 24.812 8.883 1 95.5 374 LEU A N 1
ATOM 3033 C CA . LEU A 1 374 ? 28 25.484 10.18 1 95.5 374 LEU A CA 1
ATOM 3034 C C . LEU A 1 374 ? 29.203 26.422 10.219 1 95.5 374 LEU A C 1
ATOM 3036 O O . LEU A 1 374 ? 29.094 27.562 10.672 1 95.5 374 LEU A O 1
ATOM 3040 N N . ILE A 1 375 ? 30.281 26 9.703 1 95.19 375 ILE A N 1
ATOM 3041 C CA . ILE A 1 375 ? 31.5 26.797 9.68 1 95.19 375 ILE A CA 1
ATOM 3042 C C . ILE A 1 375 ? 31.297 28.031 8.812 1 95.19 375 ILE A C 1
ATOM 3044 O O . ILE A 1 375 ? 31.594 29.156 9.227 1 95.19 375 ILE A O 1
ATOM 3048 N N . LEU A 1 376 ? 30.719 27.844 7.699 1 95.38 376 LEU A N 1
ATOM 3049 C CA . LEU A 1 376 ? 30.5 28.953 6.773 1 95.38 376 LEU A CA 1
ATOM 3050 C C . LEU A 1 376 ? 29.5 29.953 7.336 1 95.38 376 LEU A C 1
ATOM 3052 O O . LEU A 1 376 ? 29.703 31.156 7.234 1 95.38 376 LEU A O 1
ATOM 3056 N N . THR A 1 377 ? 28.438 29.453 7.934 1 94.5 377 THR A N 1
ATOM 3057 C CA . THR A 1 377 ? 27.406 30.328 8.484 1 94.5 377 THR A CA 1
ATOM 3058 C C . THR A 1 377 ? 27.969 31.141 9.648 1 94.5 377 THR A C 1
ATOM 3060 O O . THR A 1 377 ? 27.734 32.344 9.734 1 94.5 377 THR A O 1
ATOM 3063 N N . LEU A 1 378 ? 28.75 30.516 10.523 1 93.38 378 LEU A N 1
ATOM 3064 C CA . LEU A 1 378 ? 29.297 31.203 11.688 1 93.38 378 LEU A CA 1
ATOM 3065 C C . LEU A 1 378 ? 30.359 32.219 11.273 1 93.38 378 LEU A C 1
ATOM 3067 O O . LEU A 1 378 ? 30.453 33.312 11.859 1 93.38 378 LEU A O 1
ATOM 3071 N N . CYS A 1 379 ? 31.047 31.922 10.211 1 91.94 379 CYS A N 1
ATOM 3072 C CA . CYS A 1 379 ? 32.094 32.812 9.75 1 91.94 379 CYS A CA 1
ATOM 3073 C C . CYS A 1 379 ? 31.531 34 8.984 1 91.94 379 CYS A C 1
ATOM 3075 O O . CYS A 1 379 ? 32.031 35.125 9.078 1 91.94 379 CYS A O 1
ATOM 3077 N N . LEU A 1 380 ? 30.469 33.812 8.312 1 91.81 380 LEU A N 1
ATOM 3078 C CA . LEU A 1 380 ? 29.938 34.812 7.418 1 91.81 380 LEU A CA 1
ATOM 3079 C C . LEU A 1 380 ? 28.844 35.625 8.109 1 91.81 380 LEU A C 1
ATOM 3081 O O . LEU A 1 380 ? 28.359 36.625 7.559 1 91.81 380 LEU A O 1
ATOM 3085 N N . ALA A 1 381 ? 28.484 35.25 9.234 1 84 381 ALA A N 1
ATOM 3086 C CA . ALA A 1 381 ? 27.375 35.906 9.938 1 84 381 ALA A CA 1
ATOM 3087 C C . ALA A 1 381 ? 27.672 37.375 10.18 1 84 381 ALA A C 1
ATOM 3089 O O . ALA A 1 381 ? 26.766 38.188 10.18 1 84 381 ALA A O 1
ATOM 3090 N N . LYS A 1 382 ? 28.938 37.781 10.359 1 81.12 382 LYS A N 1
ATOM 3091 C CA . LYS A 1 382 ? 29.312 39.156 10.688 1 81.12 382 LYS A CA 1
ATOM 3092 C C . LYS A 1 382 ? 29.391 40 9.43 1 81.12 382 LYS A C 1
ATOM 3094 O O . LYS A 1 382 ? 29.297 41.25 9.516 1 81.12 382 LYS A O 1
ATOM 3099 N N . HIS A 1 383 ? 29.578 39.344 8.336 1 83.56 383 HIS A N 1
ATOM 3100 C CA . HIS A 1 383 ? 29.703 40.062 7.078 1 83.56 383 HIS A CA 1
ATOM 3101 C C . HIS A 1 383 ? 28.547 39.75 6.133 1 83.56 383 HIS A C 1
ATOM 3103 O O . HIS A 1 383 ? 28.766 39.188 5.059 1 83.56 383 HIS A O 1
ATOM 3109 N N . ARG A 1 384 ? 27.422 40.312 6.422 1 77.81 384 ARG A N 1
ATOM 3110 C CA . ARG A 1 384 ? 26.172 39.969 5.754 1 77.81 384 ARG A CA 1
ATOM 3111 C C . ARG A 1 384 ? 26.219 40.344 4.277 1 77.81 384 ARG A C 1
ATOM 3113 O O . ARG A 1 384 ? 25.766 39.562 3.42 1 77.81 384 ARG A O 1
ATOM 3120 N N . ARG A 1 385 ? 26.75 41.438 3.992 1 76.81 385 ARG A N 1
ATOM 3121 C CA . ARG A 1 385 ? 26.75 41.938 2.617 1 76.81 385 ARG A CA 1
ATOM 3122 C C . ARG A 1 385 ? 27.641 41.094 1.731 1 76.81 385 ARG A C 1
ATOM 3124 O O . ARG A 1 385 ? 27.312 40.812 0.575 1 76.81 385 ARG A O 1
ATOM 3131 N N . HIS A 1 386 ? 28.688 40.531 2.268 1 91.62 386 HIS A N 1
ATOM 3132 C CA . HIS A 1 386 ? 29.641 39.75 1.492 1 91.62 386 HIS A CA 1
ATOM 3133 C C . HIS A 1 386 ? 29.234 38.281 1.464 1 91.62 386 HIS A C 1
ATOM 3135 O O . HIS A 1 386 ? 29.703 37.5 0.601 1 91.62 386 HIS A O 1
ATOM 3141 N N . ALA A 1 387 ? 28.406 37.938 2.332 1 94.12 387 ALA A N 1
ATOM 3142 C CA . ALA A 1 387 ? 28.031 36.531 2.451 1 94.12 387 ALA A CA 1
ATOM 3143 C C . ALA A 1 387 ? 27.344 36.062 1.179 1 94.12 387 ALA A C 1
ATOM 3145 O O . ALA A 1 387 ? 27.641 34.969 0.694 1 94.12 387 ALA A O 1
ATOM 3146 N N . LEU A 1 388 ? 26.484 36.844 0.594 1 94.56 388 LEU A N 1
ATOM 3147 C CA . LEU A 1 388 ? 25.75 36.438 -0.602 1 94.56 388 LEU A CA 1
ATOM 3148 C C . LEU A 1 388 ? 26.688 36.281 -1.79 1 94.56 388 LEU A C 1
ATOM 3150 O O . LEU A 1 388 ? 26.578 35.312 -2.555 1 94.56 388 LEU A O 1
ATOM 3154 N N . ARG A 1 389 ? 27.594 37.188 -1.94 1 96.06 389 ARG A N 1
ATOM 3155 C CA . ARG A 1 389 ? 28.547 37.125 -3.041 1 96.06 389 ARG A CA 1
ATOM 3156 C C . ARG A 1 389 ? 29.484 35.906 -2.887 1 96.06 389 ARG A C 1
ATOM 3158 O O . ARG A 1 389 ? 29.797 35.25 -3.867 1 96.06 389 ARG A O 1
ATOM 3165 N N . ILE A 1 390 ? 29.891 35.688 -1.679 1 96.88 390 ILE A N 1
ATOM 3166 C CA . ILE A 1 390 ? 30.812 34.594 -1.415 1 96.88 390 ILE A CA 1
ATOM 3167 C C . ILE A 1 390 ? 30.109 33.25 -1.649 1 96.88 390 ILE A C 1
ATOM 3169 O O . ILE A 1 390 ? 30.609 32.406 -2.365 1 96.88 390 ILE A O 1
ATOM 3173 N N . LEU A 1 391 ? 28.969 33.125 -1.043 1 97.38 391 LEU A N 1
ATOM 3174 C CA . LEU A 1 391 ? 28.234 31.859 -1.173 1 97.38 391 LEU A CA 1
ATOM 3175 C C . LEU A 1 391 ? 27.797 31.641 -2.619 1 97.38 391 LEU A C 1
ATOM 3177 O O . LEU A 1 391 ? 27.828 30.5 -3.105 1 97.38 391 LEU A O 1
ATOM 3181 N N . GLY A 1 392 ? 27.344 32.656 -3.305 1 96.69 392 GLY A N 1
ATOM 3182 C CA . GLY A 1 392 ? 27.016 32.562 -4.719 1 96.69 392 GLY A CA 1
ATOM 3183 C C . GLY A 1 392 ? 28.203 32.125 -5.57 1 96.69 392 GLY A C 1
ATOM 3184 O O . GLY A 1 392 ? 28.062 31.266 -6.449 1 96.69 392 GLY A O 1
ATOM 3185 N N . SER A 1 393 ? 29.344 32.75 -5.293 1 97.44 393 SER A N 1
ATOM 3186 C CA . SER A 1 393 ? 30.547 32.375 -6.031 1 97.44 393 SER A CA 1
ATOM 3187 C C . SER A 1 393 ? 30.984 30.953 -5.723 1 97.44 393 SER A C 1
ATOM 3189 O O . SER A 1 393 ? 31.391 30.219 -6.621 1 97.44 393 SER A O 1
ATOM 3191 N N . LEU A 1 394 ? 30.875 30.562 -4.469 1 97.88 394 LEU A N 1
ATOM 3192 C CA . LEU A 1 394 ? 31.234 29.203 -4.078 1 97.88 394 LEU A CA 1
ATOM 3193 C C . LEU A 1 394 ? 30.297 28.188 -4.73 1 97.88 394 LEU A C 1
ATOM 3195 O O . LEU A 1 394 ? 30.703 27.078 -5.074 1 97.88 394 LEU A O 1
ATOM 3199 N N . PHE A 1 395 ? 29.016 28.547 -4.867 1 97.94 395 PHE A N 1
ATOM 3200 C CA . PHE A 1 395 ? 28.031 27.688 -5.52 1 97.94 395 PHE A CA 1
ATOM 3201 C C . PHE A 1 395 ? 28.422 27.422 -6.969 1 97.94 395 PHE A C 1
ATOM 3203 O O . PHE A 1 395 ? 28.5 26.266 -7.402 1 97.94 395 PHE A O 1
ATOM 3210 N N . VAL A 1 396 ? 28.766 28.5 -7.707 1 97.69 396 VAL A N 1
ATOM 3211 C CA . VAL A 1 396 ? 29.125 28.375 -9.117 1 97.69 396 VAL A CA 1
ATOM 3212 C C . VAL A 1 396 ? 30.438 27.609 -9.242 1 97.69 396 VAL A C 1
ATOM 3214 O O . VAL A 1 396 ? 30.578 26.75 -10.109 1 97.69 396 VAL A O 1
ATOM 3217 N N . LEU A 1 397 ? 31.359 27.906 -8.344 1 97.75 397 LEU A N 1
ATOM 3218 C CA . LEU A 1 397 ? 32.656 27.219 -8.359 1 97.75 397 LEU A CA 1
ATOM 3219 C C . LEU A 1 397 ? 32.5 25.734 -8.047 1 97.75 397 LEU A C 1
ATOM 3221 O O . LEU A 1 397 ? 33.219 24.906 -8.578 1 97.75 397 LEU A O 1
ATOM 3225 N N . SER A 1 398 ? 31.625 25.453 -7.137 1 97.88 398 SER A N 1
ATOM 3226 C CA . SER A 1 398 ? 31.391 24.047 -6.793 1 97.88 398 SER A CA 1
ATOM 3227 C C . SER A 1 398 ? 30.781 23.281 -7.973 1 97.88 398 SER A C 1
ATOM 3229 O O . SER A 1 398 ? 31.109 22.109 -8.188 1 97.88 398 SER A O 1
ATOM 3231 N N . CYS A 1 399 ? 29.859 23.906 -8.742 1 97.5 399 CYS A N 1
ATOM 3232 C CA . CYS A 1 399 ? 29.328 23.281 -9.938 1 97.5 399 CYS A CA 1
ATOM 3233 C C . CYS A 1 399 ? 30.422 23.047 -10.969 1 97.5 399 CYS A C 1
ATOM 3235 O O . CYS A 1 399 ? 30.5 21.969 -11.578 1 97.5 399 CYS A O 1
ATOM 3237 N N . ALA A 1 400 ? 31.266 24.078 -11.117 1 97.31 400 ALA A N 1
ATOM 3238 C CA . ALA A 1 400 ? 32.375 23.953 -12.039 1 97.31 400 ALA A CA 1
ATOM 3239 C C . ALA A 1 400 ? 33.375 22.891 -11.562 1 97.31 400 ALA A C 1
ATOM 3241 O O . ALA A 1 400 ? 33.938 22.156 -12.367 1 97.31 400 ALA A O 1
ATOM 3242 N N . GLY A 1 401 ? 33.625 22.891 -10.289 1 96.88 401 GLY A N 1
ATOM 3243 C CA . GLY A 1 401 ? 34.5 21.875 -9.719 1 96.88 401 GLY A CA 1
ATOM 3244 C C . GLY A 1 401 ? 34 20.469 -9.922 1 96.88 401 GLY A C 1
ATOM 3245 O O . GLY A 1 401 ? 34.781 19.547 -10.195 1 96.88 401 GLY A O 1
ATOM 3246 N N . LEU A 1 402 ? 32.719 20.297 -9.742 1 96.19 402 LEU A N 1
ATOM 3247 C CA . LEU A 1 402 ? 32.125 19 -9.984 1 96.19 402 LEU A CA 1
ATOM 3248 C C . LEU A 1 402 ? 32.281 18.578 -11.438 1 96.19 402 LEU A C 1
ATOM 3250 O O . LEU A 1 402 ? 32.625 17.422 -11.719 1 96.19 402 LEU A O 1
ATOM 3254 N N . SER A 1 403 ? 31.984 19.562 -12.336 1 96.75 403 SER A N 1
ATOM 3255 C CA . SER A 1 403 ? 32.188 19.297 -13.758 1 96.75 403 SER A CA 1
ATOM 3256 C C . SER A 1 403 ? 33.625 18.906 -14.055 1 96.75 403 SER A C 1
ATOM 3258 O O . SER A 1 403 ? 33.875 17.953 -14.812 1 96.75 403 SER A O 1
ATOM 3260 N N . LEU A 1 404 ? 34.531 19.562 -13.477 1 96.88 404 LEU A N 1
ATOM 3261 C CA . LEU A 1 404 ? 35.938 19.281 -13.664 1 96.88 404 LEU A CA 1
ATOM 3262 C C . LEU A 1 404 ? 36.312 17.906 -13.117 1 96.88 404 LEU A C 1
ATOM 3264 O O . LEU A 1 404 ? 37.062 17.172 -13.734 1 96.88 404 LEU A O 1
ATOM 3268 N N . MET A 1 405 ? 35.781 17.547 -11.992 1 96.19 405 MET A N 1
ATOM 3269 C CA . MET A 1 405 ? 36.031 16.25 -11.391 1 96.19 405 MET A CA 1
ATOM 3270 C C . MET A 1 405 ? 35.531 15.125 -12.297 1 96.19 405 MET A C 1
ATOM 3272 O O . MET A 1 405 ? 36.219 14.109 -12.461 1 96.19 405 MET A O 1
ATOM 3276 N N . VAL A 1 406 ? 34.406 15.312 -12.859 1 95.56 406 VAL A N 1
ATOM 3277 C CA . VAL A 1 406 ? 33.812 14.32 -13.758 1 95.56 406 VAL A CA 1
ATOM 3278 C C . VAL A 1 406 ? 34.688 14.18 -15 1 95.56 406 VAL A C 1
ATOM 3280 O O . VAL A 1 406 ? 34.969 13.07 -15.461 1 95.56 406 VAL A O 1
ATOM 3283 N N . TYR A 1 407 ? 35.188 15.32 -15.516 1 96.31 407 TYR A N 1
ATOM 3284 C CA . TYR A 1 407 ? 36.031 15.336 -16.703 1 96.31 407 TYR A CA 1
ATOM 3285 C C . TYR A 1 407 ? 37.344 14.648 -16.438 1 96.31 407 TYR A C 1
ATOM 3287 O O . TYR A 1 407 ? 37.812 13.812 -17.234 1 96.31 407 TYR A O 1
ATOM 3295 N N . LEU A 1 408 ? 37.906 14.922 -15.336 1 96.81 408 LEU A N 1
ATOM 3296 C CA . LEU A 1 408 ? 39.25 14.438 -15.023 1 96.81 408 LEU A CA 1
ATOM 3297 C C . LEU A 1 408 ? 39.25 12.945 -14.711 1 96.81 408 LEU A C 1
ATOM 3299 O O . LEU A 1 408 ? 40.188 12.227 -15.023 1 96.81 408 LEU A O 1
ATOM 3303 N N . ASN A 1 409 ? 38.156 12.414 -14.117 1 96.12 409 ASN A N 1
ATOM 3304 C CA . ASN A 1 409 ? 38.094 11.016 -13.695 1 96.12 409 ASN A CA 1
ATOM 3305 C C . ASN A 1 409 ? 37.281 10.172 -14.664 1 96.12 409 ASN A C 1
ATOM 3307 O O . ASN A 1 409 ? 37.094 8.977 -14.445 1 96.12 409 ASN A O 1
ATOM 3311 N N . ASN A 1 410 ? 36.719 10.742 -15.656 1 94.88 410 ASN A N 1
ATOM 3312 C CA . ASN A 1 410 ? 35.906 10.062 -16.672 1 94.88 410 ASN A CA 1
ATOM 3313 C C . ASN A 1 410 ? 34.719 9.359 -16.047 1 94.88 410 ASN A C 1
ATOM 3315 O O . ASN A 1 410 ? 34.469 8.172 -16.297 1 94.88 410 ASN A O 1
ATOM 3319 N N . TYR A 1 411 ? 34.062 10.062 -15.172 1 94.81 411 TYR A N 1
ATOM 3320 C CA . TYR A 1 411 ? 32.844 9.516 -14.562 1 94.81 411 TYR A CA 1
ATOM 3321 C C . TYR A 1 411 ? 31.672 9.617 -15.516 1 94.81 411 TYR A C 1
ATOM 3323 O O . TYR A 1 411 ? 31.672 10.422 -16.453 1 94.81 411 TYR A O 1
ATOM 3331 N N . SER A 1 412 ? 30.672 8.703 -15.344 1 93 412 SER A N 1
ATOM 3332 C CA . SER A 1 412 ? 29.438 8.711 -16.109 1 93 412 SER A CA 1
ATOM 3333 C C . SER A 1 412 ? 28.25 9.133 -15.234 1 93 412 SER A C 1
ATOM 3335 O O . SER A 1 412 ? 28.344 9.125 -14 1 93 412 SER A O 1
ATOM 3337 N N . THR A 1 413 ? 27.188 9.539 -15.906 1 91.44 413 THR A N 1
ATOM 3338 C CA . THR A 1 413 ? 25.969 9.828 -15.164 1 91.44 413 THR A CA 1
ATOM 3339 C C . THR A 1 413 ? 25.297 8.539 -14.711 1 91.44 413 THR A C 1
ATOM 3341 O O . THR A 1 413 ? 25.578 7.461 -15.25 1 91.44 413 THR A O 1
ATOM 3344 N N . LEU A 1 414 ? 24.438 8.594 -13.758 1 91 414 LEU A N 1
ATOM 3345 C CA . LEU A 1 414 ? 23.703 7.422 -13.297 1 91 414 LEU A CA 1
ATOM 3346 C C . LEU A 1 414 ? 22.812 6.867 -14.406 1 91 414 LEU A C 1
ATOM 3348 O O . LEU A 1 414 ? 22.594 5.66 -14.484 1 91 414 LEU A O 1
ATOM 3352 N N . LEU A 1 415 ? 22.344 7.77 -15.234 1 90.12 415 LEU A N 1
ATOM 3353 C CA . LEU A 1 415 ? 21.516 7.355 -16.359 1 90.12 415 LEU A CA 1
ATOM 3354 C C . LEU A 1 415 ? 22.328 6.52 -17.344 1 90.12 415 LEU A C 1
ATOM 3356 O O . LEU A 1 415 ? 21.812 5.551 -17.922 1 90.12 415 LEU A O 1
ATOM 3360 N N . GLN A 1 416 ? 23.531 6.875 -17.484 1 90.94 416 GLN A N 1
ATOM 3361 C CA . GLN A 1 416 ? 24.406 6.195 -18.438 1 90.94 416 GLN A CA 1
ATOM 3362 C C . GLN A 1 416 ? 24.797 4.812 -17.938 1 90.94 416 GLN A C 1
ATOM 3364 O O . GLN A 1 416 ? 25 3.891 -18.734 1 90.94 416 GLN A O 1
ATOM 3369 N N . ILE A 1 417 ? 24.844 4.684 -16.688 1 91.5 417 ILE A N 1
ATOM 3370 C CA . ILE A 1 417 ? 25.281 3.393 -16.172 1 91.5 417 ILE A CA 1
ATOM 3371 C C . ILE A 1 417 ? 24.078 2.58 -15.727 1 91.5 417 ILE A C 1
ATOM 3373 O O . ILE A 1 417 ? 24.219 1.513 -15.125 1 91.5 417 ILE A O 1
ATOM 3377 N N . ALA A 1 418 ? 22.891 3.07 -15.992 1 91.25 418 ALA A N 1
ATOM 3378 C CA . ALA A 1 418 ? 21.656 2.371 -15.633 1 91.25 418 ALA A CA 1
ATOM 3379 C C . ALA A 1 418 ? 21.391 1.211 -16.578 1 91.25 418 ALA A C 1
ATOM 3381 O O . ALA A 1 418 ? 20.484 1.281 -17.406 1 91.25 418 ALA A O 1
ATOM 3382 N N . GLU A 1 419 ? 22.172 0.225 -16.484 1 93.44 419 GLU A N 1
ATOM 3383 C CA . GLU A 1 419 ? 22 -1.026 -17.219 1 93.44 419 GLU A CA 1
ATOM 3384 C C . GLU A 1 419 ? 21.469 -2.131 -16.297 1 93.44 419 GLU A C 1
ATOM 3386 O O . GLU A 1 419 ? 21.688 -2.1 -15.086 1 93.44 419 GLU A O 1
ATOM 3391 N N . PRO A 1 420 ? 20.719 -3.078 -16.922 1 95.31 420 PRO A N 1
ATOM 3392 C CA . PRO A 1 420 ? 20.078 -4.102 -16.094 1 95.31 420 PRO A CA 1
ATOM 3393 C C . PRO A 1 420 ? 21.062 -4.871 -15.219 1 95.31 420 PRO A C 1
ATOM 3395 O O . PRO A 1 420 ? 20.797 -5.094 -14.039 1 95.31 420 PRO A O 1
ATOM 3398 N N . ASP A 1 421 ? 22.219 -5.215 -15.758 1 95.38 421 ASP A N 1
ATOM 3399 C CA . ASP A 1 421 ? 23.188 -5.988 -14.992 1 95.38 421 ASP A CA 1
ATOM 3400 C C . ASP A 1 421 ? 23.797 -5.148 -13.875 1 95.38 421 ASP A C 1
ATOM 3402 O O . ASP A 1 421 ? 24.109 -5.668 -12.797 1 95.38 421 ASP A O 1
ATOM 3406 N N . ASN A 1 422 ? 23.984 -3.855 -14.125 1 94.88 422 ASN A N 1
ATOM 3407 C CA . ASN A 1 422 ? 24.484 -2.957 -13.086 1 94.88 422 ASN A CA 1
ATOM 3408 C C . ASN A 1 422 ? 23.453 -2.783 -11.969 1 94.88 422 ASN A C 1
ATOM 3410 O O . ASN A 1 422 ? 23.812 -2.744 -10.789 1 94.88 422 ASN A O 1
ATOM 3414 N N . ALA A 1 423 ? 22.219 -2.68 -12.383 1 93.38 423 ALA A N 1
ATOM 3415 C CA . ALA A 1 423 ? 21.156 -2.525 -11.398 1 93.38 423 ALA A CA 1
ATOM 3416 C C . ALA A 1 423 ? 21.031 -3.768 -10.523 1 93.38 423 ALA A C 1
ATOM 3418 O O . ALA A 1 423 ? 20.812 -3.664 -9.312 1 93.38 423 ALA A O 1
ATOM 3419 N N . ARG A 1 424 ? 21.188 -4.902 -11.117 1 93.81 424 ARG A N 1
ATOM 3420 C CA . ARG A 1 424 ? 21.047 -6.172 -10.414 1 93.81 424 ARG A CA 1
ATOM 3421 C C . ARG A 1 424 ? 22.109 -6.297 -9.32 1 93.81 424 ARG A C 1
ATOM 3423 O O . ARG A 1 424 ? 21.875 -6.934 -8.289 1 93.81 424 ARG A O 1
ATOM 3430 N N . THR A 1 425 ? 23.297 -5.727 -9.555 1 91.5 425 THR A N 1
ATOM 3431 C CA . THR A 1 425 ? 24.391 -5.844 -8.602 1 91.5 425 THR A CA 1
ATOM 3432 C C . THR A 1 425 ? 24.531 -4.57 -7.773 1 91.5 425 THR A C 1
ATOM 3434 O O . THR A 1 425 ? 25.594 -4.285 -7.23 1 91.5 425 THR A O 1
ATOM 3437 N N . MET A 1 426 ? 23.531 -3.746 -7.711 1 90.94 426 MET A N 1
ATOM 3438 C CA . MET A 1 426 ? 23.516 -2.49 -6.969 1 90.94 426 MET A CA 1
ATOM 3439 C C . MET A 1 426 ? 24.672 -1.594 -7.391 1 90.94 426 MET A C 1
ATOM 3441 O O . MET A 1 426 ? 25.406 -1.068 -6.543 1 90.94 426 MET A O 1
ATOM 3445 N N . LEU A 1 427 ? 25.016 -1.595 -8.719 1 92 427 LEU A N 1
ATOM 3446 C CA . LEU A 1 427 ? 26.047 -0.754 -9.32 1 92 427 LEU A CA 1
ATOM 3447 C C . LEU A 1 427 ? 27.406 -1.065 -8.727 1 92 427 LEU A C 1
ATOM 3449 O O . LEU A 1 427 ? 28.25 -0.172 -8.594 1 92 427 LEU A O 1
ATOM 3453 N N . ARG A 1 428 ? 27.562 -2.305 -8.414 1 90 428 ARG A N 1
ATOM 3454 C CA . ARG A 1 428 ? 28.844 -2.729 -7.875 1 90 428 ARG A CA 1
ATOM 3455 C C . ARG A 1 428 ? 29.969 -2.461 -8.875 1 90 428 ARG A C 1
ATOM 3457 O O . ARG A 1 428 ? 29.797 -2.631 -10.078 1 90 428 ARG A O 1
ATOM 3464 N N . ASN A 1 429 ? 31.094 -1.977 -8.453 1 89.19 429 ASN A N 1
ATOM 3465 C CA . ASN A 1 429 ? 32.312 -1.724 -9.234 1 89.19 429 ASN A CA 1
ATOM 3466 C C . ASN A 1 429 ? 32.094 -0.578 -10.227 1 89.19 429 ASN A C 1
ATOM 3468 O O . ASN A 1 429 ? 32.656 -0.588 -11.32 1 89.19 429 ASN A O 1
ATOM 3472 N N . LYS A 1 430 ? 31.188 0.24 -9.969 1 93.88 430 LYS A N 1
ATOM 3473 C CA . LYS A 1 430 ? 31 1.45 -10.766 1 93.88 430 LYS A CA 1
ATOM 3474 C C . LYS A 1 430 ? 31.438 2.688 -9.992 1 93.88 430 LYS A C 1
ATOM 3476 O O . LYS A 1 430 ? 30.672 3.258 -9.219 1 93.88 430 LYS A O 1
ATOM 3481 N N . PRO A 1 431 ? 32.594 3.162 -10.305 1 93.38 431 PRO A N 1
ATOM 3482 C CA . PRO A 1 431 ? 33.156 4.297 -9.562 1 93.38 431 PRO A CA 1
ATOM 3483 C C . PRO A 1 431 ? 32.281 5.551 -9.672 1 93.38 431 PRO A C 1
ATOM 3485 O O . PRO A 1 431 ? 32.281 6.379 -8.758 1 93.38 431 PRO A O 1
ATOM 3488 N N . SER A 1 432 ? 31.578 5.703 -10.734 1 93.94 432 SER A N 1
ATOM 3489 C CA . SER A 1 432 ? 30.719 6.867 -10.906 1 93.94 432 SER A CA 1
ATOM 3490 C C . SER A 1 432 ? 29.688 6.973 -9.781 1 93.94 432 SER A C 1
ATOM 3492 O O . SER A 1 432 ? 29.297 8.07 -9.398 1 93.94 432 SER A O 1
ATOM 3494 N N . PHE A 1 433 ? 29.344 5.836 -9.305 1 94.19 433 PHE A N 1
ATOM 3495 C CA . PHE A 1 433 ? 28.375 5.855 -8.211 1 94.19 433 PHE A CA 1
ATOM 3496 C C . PHE A 1 433 ? 29.078 5.992 -6.863 1 94.19 433 PHE A C 1
ATOM 3498 O O . PHE A 1 433 ? 28.766 6.895 -6.086 1 94.19 433 PHE A O 1
ATOM 3505 N N . TYR A 1 434 ? 30.109 5.262 -6.551 1 93.81 434 TYR A N 1
ATOM 3506 C CA . TYR A 1 434 ? 30.656 5.121 -5.207 1 93.81 434 TYR A CA 1
ATOM 3507 C C . TYR A 1 434 ? 31.734 6.16 -4.953 1 93.81 434 TYR A C 1
ATOM 3509 O O . TYR A 1 434 ? 32.094 6.434 -3.803 1 93.81 434 TYR A O 1
ATOM 3517 N N . GLU A 1 435 ? 32.25 6.801 -6.059 1 92.38 435 GLU A N 1
ATOM 3518 C CA . GLU A 1 435 ? 33.281 7.805 -5.863 1 92.38 435 GLU A CA 1
ATOM 3519 C C . GLU A 1 435 ? 32.781 9.203 -6.184 1 92.38 435 GLU A C 1
ATOM 3521 O O . GLU A 1 435 ? 33.312 10.203 -5.703 1 92.38 435 GLU A O 1
ATOM 3526 N N . MET A 1 436 ? 31.781 9.188 -6.914 1 92.81 436 MET A N 1
ATOM 3527 C CA . MET A 1 436 ? 31.297 10.508 -7.309 1 92.81 436 MET A CA 1
ATOM 3528 C C . MET A 1 436 ? 29.938 10.789 -6.699 1 92.81 436 MET A C 1
ATOM 3530 O O . MET A 1 436 ? 29.781 11.727 -5.918 1 92.81 436 MET A O 1
ATOM 3534 N N . TYR A 1 437 ? 28.969 9.953 -6.949 1 93.62 437 TYR A N 1
ATOM 3535 C CA . TYR A 1 437 ? 27.594 10.234 -6.559 1 93.62 437 TYR A CA 1
ATOM 3536 C C . TYR A 1 437 ? 27.438 10.25 -5.039 1 93.62 437 TYR A C 1
ATOM 3538 O O . TYR A 1 437 ? 26.75 11.102 -4.488 1 93.62 437 TYR A O 1
ATOM 3546 N N . VAL A 1 438 ? 28.062 9.281 -4.336 1 94.56 438 VAL A N 1
ATOM 3547 C CA . VAL A 1 438 ? 27.875 9.156 -2.895 1 94.56 438 VAL A CA 1
ATOM 3548 C C . VAL A 1 438 ? 28.891 10.031 -2.162 1 94.56 438 VAL A C 1
ATOM 3550 O O . VAL A 1 438 ? 28.922 10.055 -0.929 1 94.56 438 VAL A O 1
ATOM 3553 N N . ASN A 1 439 ? 29.688 10.82 -2.887 1 93.81 439 ASN A N 1
ATOM 3554 C CA . ASN A 1 439 ? 30.672 11.75 -2.336 1 93.81 439 ASN A CA 1
ATOM 3555 C C . ASN A 1 439 ? 30.047 13.102 -2.016 1 93.81 439 ASN A C 1
ATOM 3557 O O . ASN A 1 439 ? 29.172 13.578 -2.746 1 93.81 439 ASN A O 1
ATOM 3561 N N . PRO A 1 440 ? 30.422 13.711 -0.904 1 96.06 440 PRO A N 1
ATOM 3562 C CA . PRO A 1 440 ? 29.844 15 -0.528 1 96.06 440 PRO A CA 1
ATOM 3563 C C . PRO A 1 440 ? 30.078 16.078 -1.586 1 96.06 440 PRO A C 1
ATOM 3565 O O . PRO A 1 440 ? 29.328 17.062 -1.646 1 96.06 440 PRO A O 1
ATOM 3568 N N . PHE A 1 441 ? 31.062 15.898 -2.469 1 94.19 441 PHE A N 1
ATOM 3569 C CA . PHE A 1 441 ? 31.344 16.891 -3.506 1 94.19 441 PHE A CA 1
ATOM 3570 C C . PHE A 1 441 ? 30.172 16.984 -4.48 1 94.19 441 PHE A C 1
ATOM 3572 O O . PHE A 1 441 ? 29.891 18.062 -5.008 1 94.19 441 PHE A O 1
ATOM 3579 N N . ASN A 1 442 ? 29.5 15.898 -4.652 1 95.75 442 ASN A N 1
ATOM 3580 C CA . ASN A 1 442 ? 28.359 15.883 -5.551 1 95.75 442 ASN A CA 1
ATOM 3581 C C . ASN A 1 442 ? 27.203 16.703 -4.992 1 95.75 442 ASN A C 1
ATOM 3583 O O . ASN A 1 442 ? 26.406 17.266 -5.754 1 95.75 442 ASN A O 1
ATOM 3587 N N . SER A 1 443 ? 27.078 16.828 -3.654 1 97.25 443 SER A N 1
ATOM 3588 C CA . SER A 1 443 ? 25.953 17.5 -3.014 1 97.25 443 SER A CA 1
ATOM 3589 C C . SER A 1 443 ? 26.375 18.875 -2.498 1 97.25 443 SER A C 1
ATOM 3591 O O . SER A 1 443 ? 25.547 19.609 -1.943 1 97.25 443 SER A O 1
ATOM 3593 N N . LEU A 1 444 ? 27.641 19.234 -2.693 1 97.81 444 LEU A N 1
ATOM 3594 C CA . LEU A 1 444 ? 28.188 20.5 -2.193 1 97.81 444 LEU A CA 1
ATOM 3595 C C . LEU A 1 444 ? 27.438 21.688 -2.805 1 97.81 444 LEU A C 1
ATOM 3597 O O . LEU A 1 444 ? 27.094 22.641 -2.102 1 97.81 444 LEU A O 1
ATOM 3601 N N . PRO A 1 445 ? 27.141 21.656 -4.125 1 97.75 445 PRO A N 1
ATOM 3602 C CA . PRO A 1 445 ? 26.391 22.781 -4.684 1 97.75 445 PRO A CA 1
ATOM 3603 C C . PRO A 1 445 ? 25.031 22.984 -4 1 97.75 445 PRO A C 1
ATOM 3605 O O . PRO A 1 445 ? 24.641 24.109 -3.738 1 97.75 445 PRO A O 1
ATOM 3608 N N . ALA A 1 446 ? 24.391 21.922 -3.727 1 97.81 446 ALA A N 1
ATOM 3609 C CA . ALA A 1 446 ? 23.094 22.016 -3.059 1 97.81 446 ALA A CA 1
ATOM 3610 C C . ALA A 1 446 ? 23.234 22.594 -1.653 1 97.81 446 ALA A C 1
ATOM 3612 O O . ALA A 1 446 ? 22.391 23.375 -1.208 1 97.81 446 ALA A O 1
ATOM 3613 N N . CYS A 1 447 ? 24.266 22.188 -0.973 1 98.12 447 CYS A N 1
ATOM 3614 C CA . CYS A 1 447 ? 24.547 22.719 0.353 1 98.12 447 CYS A CA 1
ATOM 3615 C C . CYS A 1 447 ? 24.75 24.234 0.3 1 98.12 447 CYS A C 1
ATOM 3617 O O . CYS A 1 447 ? 24.125 24.969 1.062 1 98.12 447 CYS A O 1
ATOM 3619 N N . LEU A 1 448 ? 25.562 24.656 -0.636 1 98.12 448 LEU A N 1
ATOM 3620 C CA . LEU A 1 448 ? 25.875 26.062 -0.771 1 98.12 448 LEU A CA 1
ATOM 3621 C C . LEU A 1 448 ? 24.656 26.859 -1.195 1 98.12 448 LEU A C 1
ATOM 3623 O O . LEU A 1 448 ? 24.453 28 -0.748 1 98.12 448 LEU A O 1
ATOM 3627 N N . MET A 1 449 ? 23.859 26.281 -2.033 1 97.56 449 MET A N 1
ATOM 3628 C CA . MET A 1 449 ? 22.609 26.938 -2.422 1 97.56 449 MET A CA 1
ATOM 3629 C C . MET A 1 449 ? 21.688 27.094 -1.223 1 97.56 449 MET A C 1
ATOM 3631 O O . MET A 1 449 ? 21.016 28.125 -1.08 1 97.56 449 MET A O 1
ATOM 3635 N N . GLY A 1 450 ? 21.594 26.078 -0.375 1 97.06 450 GLY A N 1
ATOM 3636 C CA . GLY A 1 450 ? 20.797 26.203 0.841 1 97.06 450 GLY A CA 1
ATOM 3637 C C . GLY A 1 450 ? 21.25 27.344 1.733 1 97.06 450 GLY A C 1
ATOM 3638 O O . GLY A 1 450 ? 20.422 28.125 2.209 1 97.06 450 GLY A O 1
ATOM 3639 N N . LEU A 1 451 ? 22.531 27.516 1.887 1 96.81 451 LEU A N 1
ATOM 3640 C CA . LEU A 1 451 ? 23.078 28.594 2.684 1 96.81 451 LEU A CA 1
ATOM 3641 C C . LEU A 1 451 ? 22.812 29.953 2.029 1 96.81 451 LEU A C 1
ATOM 3643 O O . LEU A 1 451 ? 22.438 30.906 2.709 1 96.81 451 LEU A O 1
ATOM 3647 N N . PHE A 1 452 ? 23.031 29.953 0.756 1 96 452 PHE A N 1
ATOM 3648 C CA . PHE A 1 452 ? 22.797 31.188 -0 1 96 452 PHE A CA 1
ATOM 3649 C C . PHE A 1 452 ? 21.359 31.656 0.175 1 96 452 PHE A C 1
ATOM 3651 O O . PHE A 1 452 ? 21.125 32.844 0.466 1 96 452 PHE A O 1
ATOM 3658 N N . LEU A 1 453 ? 20.438 30.766 0.06 1 93.88 453 LEU A N 1
ATOM 3659 C CA . LEU A 1 453 ? 19.016 31.094 0.159 1 93.88 453 LEU A CA 1
ATOM 3660 C C . LEU A 1 453 ? 18.672 31.547 1.57 1 93.88 453 LEU A C 1
ATOM 3662 O O . LEU A 1 453 ? 17.828 32.438 1.748 1 93.88 453 LEU A O 1
ATOM 3666 N N . ALA A 1 454 ? 19.219 30.891 2.553 1 93.62 454 ALA A N 1
ATOM 3667 C CA . ALA A 1 454 ? 18.969 31.281 3.938 1 93.62 454 ALA A CA 1
ATOM 3668 C C . ALA A 1 454 ? 19.406 32.719 4.191 1 93.62 454 ALA A C 1
ATOM 3670 O O . ALA A 1 454 ? 18.672 33.5 4.777 1 93.62 454 ALA A O 1
ATOM 3671 N N . HIS A 1 455 ? 20.562 33.094 3.711 1 93.19 455 HIS A N 1
ATOM 3672 C CA . HIS A 1 455 ? 21.094 34.438 3.881 1 93.19 455 HIS A CA 1
ATOM 3673 C C . HIS A 1 455 ? 20.281 35.469 3.064 1 93.19 455 HIS A C 1
ATOM 3675 O O . HIS A 1 455 ? 20.031 36.562 3.521 1 93.19 455 HIS A O 1
ATOM 3681 N N . LEU A 1 456 ? 19.984 35.031 1.903 1 91.06 456 LEU A N 1
ATOM 3682 C CA . LEU A 1 456 ? 19.203 35.906 1.036 1 91.06 456 LEU A CA 1
ATOM 3683 C C . LEU A 1 456 ? 17.844 36.219 1.658 1 91.06 456 LEU A C 1
ATOM 3685 O O . LEU A 1 456 ? 17.453 37.375 1.729 1 91.06 456 LEU A O 1
ATOM 3689 N N . LEU A 1 457 ? 17.125 35.219 2.061 1 88.81 457 LEU A N 1
ATOM 3690 C CA . LEU A 1 457 ? 15.812 35.406 2.666 1 88.81 457 LEU A CA 1
ATOM 3691 C C . LEU A 1 457 ? 15.914 36.25 3.928 1 88.81 457 LEU A C 1
ATOM 3693 O O . LEU A 1 457 ? 15.094 37.156 4.145 1 88.81 457 LEU A O 1
ATOM 3697 N N . TYR A 1 458 ? 16.891 35.938 4.742 1 89.38 458 TYR A N 1
ATOM 3698 C CA . TYR A 1 458 ? 17.109 36.688 5.969 1 89.38 458 TYR A CA 1
ATOM 3699 C C . TYR A 1 458 ? 17.328 38.188 5.656 1 89.38 458 TYR A C 1
ATOM 3701 O O . TYR A 1 458 ? 16.734 39.031 6.297 1 89.38 458 TYR A O 1
ATOM 3709 N N . GLU A 1 459 ? 18.141 38.5 4.684 1 86.88 459 GLU A N 1
ATOM 3710 C CA . GLU A 1 459 ? 18.453 39.875 4.309 1 86.88 459 GLU A CA 1
ATOM 3711 C C . GLU A 1 459 ? 17.219 40.594 3.725 1 86.88 459 GLU A C 1
ATOM 3713 O O . GLU A 1 459 ? 16.984 41.75 4 1 86.88 459 GLU A O 1
ATOM 3718 N N . LEU A 1 460 ? 16.562 39.875 2.939 1 84.5 460 LEU A N 1
ATOM 3719 C CA . LEU A 1 460 ? 15.375 40.469 2.332 1 84.5 460 LEU A CA 1
ATOM 3720 C C . LEU A 1 460 ? 14.32 40.781 3.391 1 84.5 460 LEU A C 1
ATOM 3722 O O . LEU A 1 460 ? 13.648 41.781 3.314 1 84.5 460 LEU A O 1
ATOM 3726 N N . GLN A 1 461 ? 14.133 39.906 4.305 1 83.5 461 GLN A N 1
ATOM 3727 C CA . GLN A 1 461 ? 13.18 40.094 5.383 1 83.5 461 GLN A CA 1
ATOM 3728 C C . GLN A 1 461 ? 13.602 41.25 6.281 1 83.5 461 GLN A C 1
ATOM 3730 O O . GLN A 1 461 ? 12.766 42.062 6.711 1 83.5 461 GLN A O 1
ATOM 3735 N N . GLU A 1 462 ? 14.898 41.375 6.559 1 83.19 462 GLU A N 1
ATOM 3736 C CA . GLU A 1 462 ? 15.422 42.469 7.383 1 83.19 462 GLU A CA 1
ATOM 3737 C C . GLU A 1 462 ? 15.266 43.812 6.688 1 83.19 462 GLU A C 1
ATOM 3739 O O . GLU A 1 462 ? 15.078 44.844 7.348 1 83.19 462 GLU A O 1
ATOM 3744 N N . ASN A 1 463 ? 15.367 43.719 5.406 1 84.44 463 ASN A N 1
ATOM 3745 C CA . ASN A 1 463 ? 15.242 44.969 4.637 1 84.44 463 ASN A CA 1
ATOM 3746 C C . ASN A 1 463 ? 13.781 45.25 4.297 1 84.44 463 ASN A C 1
ATOM 3748 O O . ASN A 1 463 ? 13.492 46.25 3.617 1 84.44 463 ASN A O 1
ATOM 3752 N N . GLY A 1 464 ? 12.828 44.438 4.703 1 78.31 464 GLY A N 1
ATOM 3753 C CA . GLY A 1 464 ? 11.406 44.656 4.52 1 78.31 464 GLY A CA 1
ATOM 3754 C C . GLY A 1 464 ? 10.945 44.438 3.09 1 78.31 464 GLY A C 1
ATOM 3755 O O . GLY A 1 464 ? 9.969 45.031 2.643 1 78.31 464 GLY A O 1
ATOM 3756 N N . TYR A 1 465 ? 11.695 43.719 2.416 1 74.06 465 TYR A N 1
ATOM 3757 C CA . TYR A 1 465 ? 11.352 43.5 1.019 1 74.06 465 TYR A CA 1
ATOM 3758 C C . TYR A 1 465 ? 10.023 42.75 0.896 1 74.06 465 TYR A C 1
ATOM 3760 O O . TYR A 1 465 ? 9.766 41.781 1.62 1 74.06 465 TYR A O 1
ATOM 3768 N N . LYS A 1 466 ? 9.078 43.344 0.079 1 70.19 466 LYS A N 1
ATOM 3769 C CA . LYS A 1 466 ? 7.75 42.781 -0.135 1 70.19 466 LYS A CA 1
ATOM 3770 C C . LYS A 1 466 ? 7.719 41.906 -1.387 1 70.19 466 LYS A C 1
ATOM 3772 O O . LYS A 1 466 ? 7.523 42.406 -2.496 1 70.19 466 LYS A O 1
ATOM 3777 N N . PHE A 1 467 ? 7.945 40.688 -1.319 1 65.12 467 PHE A N 1
ATOM 3778 C CA . PHE A 1 467 ? 8.094 39.719 -2.416 1 65.12 467 PHE A CA 1
ATOM 3779 C C . PHE A 1 467 ? 6.785 39.562 -3.178 1 65.12 467 PHE A C 1
ATOM 3781 O O . PHE A 1 467 ? 6.789 39.281 -4.375 1 65.12 467 PHE A O 1
ATOM 3788 N N . HIS A 1 468 ? 5.703 39.75 -2.467 1 65.44 468 HIS A N 1
ATOM 3789 C CA . HIS A 1 468 ? 4.406 39.562 -3.1 1 65.44 468 HIS A CA 1
ATOM 3790 C C . HIS A 1 468 ? 4.223 40.531 -4.281 1 65.44 468 HIS A C 1
ATOM 3792 O O . HIS A 1 468 ? 3.402 40.281 -5.164 1 65.44 468 HIS A O 1
ATOM 3798 N N . GLU A 1 469 ? 5.117 41.469 -4.352 1 67.44 469 GLU A N 1
ATOM 3799 C CA . GLU A 1 469 ? 4.938 42.5 -5.387 1 67.44 469 GLU A CA 1
ATOM 3800 C C . GLU A 1 469 ? 5.793 42.188 -6.613 1 67.44 469 GLU A C 1
ATOM 3802 O O . GLU A 1 469 ? 5.613 42.781 -7.672 1 67.44 469 GLU A O 1
ATOM 3807 N N . CYS A 1 470 ? 6.633 41.219 -6.484 1 74.69 470 CYS A N 1
ATOM 3808 C CA . CYS A 1 470 ? 7.516 40.906 -7.602 1 74.69 470 CYS A CA 1
ATOM 3809 C C . CYS A 1 470 ? 6.836 39.969 -8.594 1 74.69 470 CYS A C 1
ATOM 3811 O O . CYS A 1 470 ? 6.719 38.781 -8.344 1 74.69 470 CYS A O 1
ATOM 3813 N N . LYS A 1 471 ? 6.289 40.469 -9.734 1 75.44 471 LYS A N 1
ATOM 3814 C CA . LYS A 1 471 ? 5.562 39.719 -10.758 1 75.44 471 LYS A CA 1
ATOM 3815 C C . LYS A 1 471 ? 6.434 38.625 -11.367 1 75.44 471 LYS A C 1
ATOM 3817 O O . LYS A 1 471 ? 5.949 37.531 -11.664 1 75.44 471 LYS A O 1
ATOM 3822 N N . TRP A 1 472 ? 7.715 38.938 -11.508 1 78.44 472 TRP A N 1
ATOM 3823 C CA . TRP A 1 472 ? 8.625 37.969 -12.109 1 78.44 472 TRP A CA 1
ATOM 3824 C C . TRP A 1 472 ? 8.719 36.719 -11.266 1 78.44 472 TRP A C 1
ATOM 3826 O O . TRP A 1 472 ? 8.773 35.594 -11.797 1 78.44 472 TRP A O 1
ATOM 3836 N N . LEU A 1 473 ? 8.719 36.844 -10.055 1 80.44 473 LEU A N 1
ATOM 3837 C CA . LEU A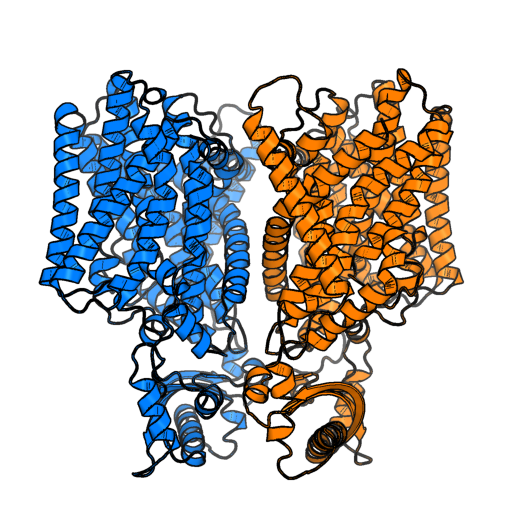 1 473 ? 8.828 35.688 -9.148 1 80.44 473 LEU A CA 1
ATOM 3838 C C . LEU A 1 473 ? 7.562 34.844 -9.195 1 80.44 473 LEU A C 1
ATOM 3840 O O . LEU A 1 473 ? 7.629 33.625 -9.086 1 80.44 473 LEU A O 1
ATOM 3844 N N . LYS A 1 474 ? 6.445 35.562 -9.406 1 78.88 474 LYS A N 1
ATOM 3845 C CA . LYS A 1 474 ? 5.172 34.844 -9.469 1 78.88 474 LYS A CA 1
ATOM 3846 C C . LYS A 1 474 ? 5.129 33.906 -10.672 1 78.88 474 LYS A C 1
ATOM 3848 O O . LYS A 1 474 ? 4.754 32.75 -10.539 1 78.88 474 LYS A O 1
ATOM 3853 N N . TYR A 1 475 ? 5.512 34.375 -11.789 1 79.94 475 TYR A N 1
ATOM 3854 C CA . TYR A 1 475 ? 5.477 33.594 -13.008 1 79.94 475 TYR A CA 1
ATOM 3855 C C . TYR A 1 475 ? 6.551 32.5 -12.984 1 79.94 475 TYR A C 1
ATOM 3857 O O . TYR A 1 475 ? 6.309 31.375 -13.391 1 79.94 475 TYR A O 1
ATOM 3865 N N . SER A 1 476 ? 7.66 32.844 -12.516 1 79.88 476 SER A N 1
ATOM 3866 C CA . SER A 1 476 ? 8.75 31.891 -12.461 1 79.88 476 SER A CA 1
ATOM 3867 C C . SER A 1 476 ? 8.422 30.75 -11.5 1 79.88 476 SER A C 1
ATOM 3869 O O . SER A 1 476 ? 8.648 29.578 -11.812 1 79.88 476 SER A O 1
ATOM 3871 N N . HIS A 1 477 ? 7.812 31.141 -10.484 1 82.56 477 HIS A N 1
ATOM 3872 C CA . HIS A 1 477 ? 7.469 30.156 -9.469 1 82.56 477 HIS A CA 1
ATOM 3873 C C . HIS A 1 477 ? 6.5 29.109 -10.008 1 82.56 477 HIS A C 1
ATOM 3875 O O . HIS A 1 477 ? 6.621 27.922 -9.703 1 82.56 477 HIS A O 1
ATOM 3881 N N . ALA A 1 478 ? 5.586 29.5 -10.828 1 80.06 478 ALA A N 1
ATOM 3882 C CA . ALA A 1 478 ? 4.582 28.594 -11.375 1 80.06 478 ALA A CA 1
ATOM 3883 C C . ALA A 1 478 ? 5.188 27.672 -12.422 1 80.06 478 ALA A C 1
ATOM 3885 O O . ALA A 1 478 ? 4.715 26.547 -12.617 1 80.06 478 ALA A O 1
ATOM 3886 N N . LEU A 1 479 ? 6.258 28.031 -12.969 1 84.19 479 LEU A N 1
ATOM 3887 C CA . LEU A 1 479 ? 6.82 27.312 -14.102 1 84.19 479 LEU A CA 1
ATOM 3888 C C . LEU A 1 479 ? 7.93 26.359 -13.648 1 84.19 479 LEU A C 1
ATOM 3890 O O . LEU A 1 479 ? 8.406 25.531 -14.43 1 84.19 479 LEU A O 1
ATOM 3894 N N . MET A 1 480 ? 8.273 26.406 -12.406 1 83.69 480 MET A N 1
ATOM 3895 C CA . MET A 1 480 ? 9.469 25.672 -11.969 1 83.69 480 MET A CA 1
ATOM 3896 C C . MET A 1 480 ? 9.211 24.172 -11.953 1 83.69 480 MET A C 1
ATOM 3898 O O . MET A 1 480 ? 10.055 23.391 -12.383 1 83.69 480 MET A O 1
ATOM 3902 N N . ILE A 1 481 ? 8.039 23.75 -11.547 1 82.88 481 ILE A N 1
ATOM 3903 C CA . ILE A 1 481 ? 7.762 22.312 -11.477 1 82.88 481 ILE A CA 1
ATOM 3904 C C . ILE A 1 481 ? 7.738 21.719 -12.883 1 82.88 481 ILE A C 1
ATOM 3906 O O . ILE A 1 481 ? 8.445 20.75 -13.164 1 82.88 481 ILE A O 1
ATOM 3910 N N . PRO A 1 482 ? 7.059 22.359 -13.844 1 86.25 482 PRO A N 1
ATOM 3911 C CA . PRO A 1 482 ? 7.086 21.844 -15.211 1 86.25 482 PRO A CA 1
ATOM 3912 C C . PRO A 1 482 ? 8.477 21.875 -15.828 1 86.25 482 PRO A C 1
ATOM 3914 O O . PRO A 1 482 ? 8.844 20.984 -16.594 1 86.25 482 PRO A O 1
ATOM 3917 N N . LEU A 1 483 ? 9.156 22.891 -15.508 1 87.5 483 LEU A N 1
ATOM 3918 C CA . LEU A 1 483 ? 10.508 23 -16.047 1 87.5 483 LEU A CA 1
ATOM 3919 C C . LEU A 1 483 ? 11.398 21.875 -15.531 1 87.5 483 LEU A C 1
ATOM 3921 O O . LEU A 1 483 ? 12.227 21.344 -16.266 1 87.5 483 LEU A O 1
ATOM 3925 N N . TYR A 1 484 ? 11.227 21.547 -14.305 1 86.25 484 TYR A N 1
ATOM 3926 C CA . TYR A 1 484 ? 12.023 20.469 -13.75 1 86.25 484 TYR A CA 1
ATOM 3927 C C . TYR A 1 484 ? 11.641 19.125 -14.375 1 86.25 484 TYR A C 1
ATOM 3929 O O . TYR A 1 484 ? 12.508 18.297 -14.672 1 86.25 484 TYR A O 1
ATOM 3937 N N . ILE A 1 485 ? 10.406 18.922 -14.516 1 86.75 485 ILE A N 1
ATOM 3938 C CA . ILE A 1 485 ? 9.938 17.688 -15.141 1 86.75 485 ILE A CA 1
ATOM 3939 C C . ILE A 1 485 ? 10.477 17.594 -16.562 1 86.75 485 ILE A C 1
ATOM 3941 O O . ILE A 1 485 ? 10.906 16.531 -17 1 86.75 485 ILE A O 1
ATOM 3945 N N . LEU A 1 486 ? 10.492 18.719 -17.219 1 87.19 486 LEU A N 1
ATOM 3946 C CA . LEU A 1 486 ? 11.031 18.766 -18.562 1 87.19 486 LEU A CA 1
ATOM 3947 C C . LEU A 1 486 ? 12.523 18.438 -18.562 1 87.19 486 LEU A C 1
ATOM 3949 O O . LEU A 1 486 ? 13 17.703 -19.438 1 87.19 486 LEU A O 1
ATOM 3953 N N . TRP A 1 487 ? 13.172 18.953 -17.609 1 87 487 TRP A N 1
ATOM 3954 C CA . TRP A 1 487 ? 14.602 18.672 -17.5 1 87 487 TRP A CA 1
ATOM 3955 C C . TRP A 1 487 ? 14.852 17.188 -17.266 1 87 487 TRP A C 1
ATOM 3957 O O . TRP A 1 487 ? 15.781 16.609 -17.828 1 87 487 TRP A O 1
ATOM 3967 N N . LEU A 1 488 ? 14.047 16.594 -16.453 1 86.62 488 LEU A N 1
ATOM 3968 C CA . LEU A 1 488 ? 14.18 15.172 -16.172 1 86.62 488 LEU A CA 1
ATOM 3969 C C . LEU A 1 488 ? 13.977 14.344 -17.438 1 86.62 488 LEU A C 1
ATOM 3971 O O . LEU A 1 488 ? 14.742 13.414 -17.703 1 86.62 488 LEU A O 1
ATOM 3975 N N . PHE A 1 489 ? 13.07 14.766 -18.219 1 84.56 489 PHE A N 1
ATOM 3976 C CA . PHE A 1 489 ? 12.766 14.031 -19.438 1 84.56 489 PHE A CA 1
ATOM 3977 C C . PHE A 1 489 ? 13.859 14.242 -20.484 1 84.56 489 PHE A C 1
ATOM 3979 O O . PHE A 1 489 ? 14.156 13.336 -21.266 1 84.56 489 PHE A O 1
ATOM 3986 N N . CYS A 1 490 ? 14.484 15.367 -20.469 1 82.5 490 CYS A N 1
ATOM 3987 C CA . CYS A 1 490 ? 15.555 15.656 -21.422 1 82.5 490 CYS A CA 1
ATOM 3988 C C . CYS A 1 490 ? 16.766 14.758 -21.156 1 82.5 490 CYS A C 1
ATOM 3990 O O . CYS A 1 490 ? 17.609 14.586 -22.047 1 82.5 490 CYS A O 1
ATOM 3992 N N . GLY A 1 491 ? 16.75 14.203 -20.031 1 83.06 491 GLY A N 1
ATOM 3993 C CA . GLY A 1 491 ? 17.828 13.281 -19.719 1 83.06 491 GLY A CA 1
ATOM 3994 C C . GLY A 1 491 ? 17.938 12.125 -20.688 1 83.06 491 GLY A C 1
ATOM 3995 O O . GLY A 1 491 ? 19.016 11.57 -20.891 1 83.06 491 GLY A O 1
ATOM 3996 N N . ILE A 1 492 ? 16.844 11.789 -21.328 1 80.31 492 ILE A N 1
ATOM 3997 C CA . ILE A 1 492 ? 16.797 10.664 -22.25 1 80.31 492 ILE A CA 1
ATOM 3998 C C . ILE A 1 492 ? 17.766 10.914 -23.406 1 80.31 492 ILE A C 1
ATOM 4000 O O . ILE A 1 492 ? 18.406 9.984 -23.906 1 80.31 492 ILE A O 1
ATOM 4004 N N . TYR A 1 493 ? 17.984 12.18 -23.719 1 80.19 493 TYR A N 1
ATOM 4005 C CA . TYR A 1 493 ? 18.844 12.531 -24.844 1 80.19 493 TYR A CA 1
ATOM 4006 C C . TYR A 1 493 ? 20.312 12.508 -24.438 1 80.19 493 TYR A C 1
ATOM 4008 O O . TYR A 1 493 ? 21.203 12.367 -25.297 1 80.19 493 TYR A O 1
ATOM 4016 N N . PHE A 1 494 ? 20.547 12.531 -23.25 1 79.38 494 PHE A N 1
ATOM 4017 C CA . PHE A 1 494 ? 21.922 12.602 -22.781 1 79.38 494 PHE A CA 1
ATOM 4018 C C . PHE A 1 494 ? 22.438 11.219 -22.406 1 79.38 494 PHE A C 1
ATOM 4020 O O . PHE A 1 494 ? 23.641 11.039 -22.188 1 79.38 494 PHE A O 1
ATOM 4027 N N . ARG A 1 495 ? 21.578 10.297 -22.359 1 81.81 495 ARG A N 1
ATOM 4028 C CA . ARG A 1 495 ? 21.953 8.938 -22 1 81.81 495 ARG A CA 1
ATOM 4029 C C . ARG A 1 495 ? 22.969 8.359 -22.984 1 81.81 495 ARG A C 1
ATOM 4031 O O . ARG A 1 495 ? 23.844 7.59 -22.594 1 81.81 495 ARG A O 1
ATOM 4038 N N . GLU A 1 496 ? 22.938 8.789 -24.188 1 78.25 496 GLU A N 1
ATOM 4039 C CA . GLU A 1 496 ? 23.781 8.188 -25.219 1 78.25 496 GLU A CA 1
ATOM 4040 C C . GLU A 1 496 ? 25.016 9.023 -25.484 1 78.25 496 GLU A C 1
ATOM 4042 O O . GLU A 1 496 ? 25.797 8.734 -26.391 1 78.25 496 GLU A O 1
ATOM 4047 N N . LEU A 1 497 ? 25.156 9.969 -24.562 1 79.44 497 LEU A N 1
ATOM 4048 C CA . LEU A 1 497 ? 26.328 10.805 -24.734 1 79.44 497 LEU A CA 1
ATOM 4049 C C . LEU A 1 497 ? 27.609 10 -24.469 1 79.44 497 LEU A C 1
ATOM 4051 O O . LEU A 1 497 ? 27.703 9.281 -23.484 1 79.44 497 LEU A O 1
ATOM 4055 N N . LYS A 1 498 ? 28.5 10.023 -25.391 1 78.06 498 LYS A N 1
ATOM 4056 C CA . LYS A 1 498 ? 29.734 9.266 -25.25 1 78.06 498 LYS A CA 1
ATOM 4057 C C . LYS A 1 498 ? 30.906 10.188 -24.953 1 78.06 498 LYS A C 1
ATOM 4059 O O . LYS A 1 498 ? 31.906 9.75 -24.375 1 78.06 498 LYS A O 1
ATOM 4064 N N . SER A 1 499 ? 30.703 11.398 -25.094 1 91.06 499 SER A N 1
ATOM 4065 C CA . SER A 1 499 ? 31.812 12.328 -24.891 1 91.06 499 SER A CA 1
ATOM 4066 C C . SER A 1 499 ? 31.969 12.695 -23.422 1 91.06 499 SER A C 1
ATOM 4068 O O . SER A 1 499 ? 30.984 13.008 -22.75 1 91.06 499 SER A O 1
ATOM 4070 N N . ASN A 1 500 ? 33.188 12.625 -22.969 1 92.62 500 ASN A N 1
ATOM 4071 C CA . ASN A 1 500 ? 33.5 12.953 -21.578 1 92.62 500 ASN A CA 1
ATOM 4072 C C . ASN A 1 500 ? 33.188 14.414 -21.266 1 92.62 500 ASN A C 1
ATOM 4074 O O . ASN A 1 500 ? 32.688 14.734 -20.188 1 92.62 500 ASN A O 1
ATOM 4078 N N . ILE A 1 501 ? 33.5 15.258 -22.172 1 94.25 501 ILE A N 1
ATOM 4079 C CA . ILE A 1 501 ? 33.281 16.688 -21.969 1 94.25 501 ILE A CA 1
ATOM 4080 C C . ILE A 1 501 ? 31.781 16.969 -21.875 1 94.25 501 ILE A C 1
ATOM 4082 O O . ILE A 1 501 ? 31.328 17.781 -21.062 1 94.25 501 ILE A O 1
ATOM 4086 N N . ASP A 1 502 ? 31.016 16.281 -22.703 1 92.94 502 ASP A N 1
ATOM 4087 C CA . ASP A 1 502 ? 29.578 16.484 -22.703 1 92.94 502 ASP A CA 1
ATOM 4088 C C . ASP A 1 502 ? 28.953 15.984 -21.406 1 92.94 502 ASP A C 1
ATOM 4090 O O . ASP A 1 502 ? 28.062 16.625 -20.844 1 92.94 502 ASP A O 1
ATOM 4094 N N . THR A 1 503 ? 29.469 14.859 -20.969 1 93.62 503 THR A N 1
ATOM 4095 C CA . THR A 1 503 ? 28.984 14.312 -19.719 1 93.62 503 THR A CA 1
ATOM 4096 C C . THR A 1 503 ? 29.297 15.258 -18.562 1 93.62 503 THR A C 1
ATOM 4098 O O . THR A 1 503 ? 28.453 15.508 -17.703 1 93.62 503 THR A O 1
ATOM 4101 N N . ALA A 1 504 ? 30.516 15.742 -18.531 1 95.38 504 ALA A N 1
ATOM 4102 C CA . ALA A 1 504 ? 30.953 16.656 -17.484 1 95.38 504 ALA A CA 1
ATOM 4103 C C . ALA A 1 504 ? 30.109 17.922 -17.484 1 95.38 504 ALA A C 1
ATOM 4105 O O . ALA A 1 504 ? 29.672 18.391 -16.422 1 95.38 504 ALA A O 1
ATOM 4106 N N . LEU A 1 505 ? 29.859 18.469 -18.641 1 93.62 505 LEU A N 1
ATOM 4107 C CA . LEU A 1 505 ? 29.047 19.672 -18.766 1 93.62 505 LEU A CA 1
ATOM 4108 C C . LEU A 1 505 ? 27.609 19.406 -18.328 1 93.62 505 LEU A C 1
ATOM 4110 O O . LEU A 1 505 ? 26.984 20.266 -17.688 1 93.62 505 LEU A O 1
ATOM 4114 N N . PHE A 1 506 ? 27.188 18.266 -18.719 1 91.88 506 PHE A N 1
ATOM 4115 C CA . PHE A 1 506 ? 25.812 17.906 -18.359 1 91.88 506 PHE A CA 1
ATOM 4116 C C . PHE A 1 506 ? 25.656 17.828 -16.844 1 91.88 506 PHE A C 1
ATOM 4118 O O . PHE A 1 506 ? 24.688 18.375 -16.297 1 91.88 506 PHE A O 1
ATOM 4125 N N . ILE A 1 507 ? 26.516 17.219 -16.141 1 92.44 507 ILE A N 1
ATOM 4126 C CA . ILE A 1 507 ? 26.422 17.047 -14.695 1 92.44 507 ILE A CA 1
ATOM 4127 C C . ILE A 1 507 ? 26.531 18.406 -14.008 1 92.44 507 ILE A C 1
ATOM 4129 O O . ILE A 1 507 ? 25.766 18.719 -13.094 1 92.44 507 ILE A O 1
ATOM 4133 N N . GLY A 1 508 ? 27.5 19.203 -14.453 1 93.38 508 GLY A N 1
ATOM 4134 C CA . GLY A 1 508 ? 27.625 20.547 -13.914 1 93.38 508 GLY A CA 1
ATOM 4135 C C . GLY A 1 508 ? 26.391 21.391 -14.133 1 93.38 508 GLY A C 1
ATOM 4136 O O . GLY A 1 508 ? 25.938 22.078 -13.219 1 93.38 508 GLY A O 1
ATOM 4137 N N . LEU A 1 509 ? 25.859 21.312 -15.297 1 92.12 509 LEU A N 1
ATOM 4138 C CA . LEU A 1 509 ? 24.656 22.078 -15.641 1 92.12 509 LEU A CA 1
ATOM 4139 C C . LEU A 1 509 ? 23.438 21.562 -14.883 1 92.12 509 LEU A C 1
ATOM 4141 O O . LEU A 1 509 ? 22.562 22.344 -14.516 1 92.12 509 LEU A O 1
ATOM 4145 N N . ASP A 1 510 ? 23.359 20.281 -14.75 1 92.44 510 ASP A N 1
ATOM 4146 C CA . ASP A 1 510 ? 22.25 19.688 -14.023 1 92.44 510 ASP A CA 1
ATOM 4147 C C . ASP A 1 510 ? 22.172 20.234 -12.602 1 92.44 510 ASP A C 1
ATOM 4149 O O . ASP A 1 510 ? 21.094 20.609 -12.133 1 92.44 510 ASP A O 1
ATOM 4153 N N . ARG A 1 511 ? 23.281 20.266 -11.898 1 94.06 511 ARG A N 1
ATOM 4154 C CA . ARG A 1 511 ? 23.297 20.766 -10.523 1 94.06 511 ARG A CA 1
ATOM 4155 C C . ARG A 1 511 ? 22.984 22.266 -10.484 1 94.06 511 ARG A C 1
ATOM 4157 O O . ARG A 1 511 ? 22.25 22.719 -9.602 1 94.06 511 ARG A O 1
ATOM 4164 N N . LEU A 1 512 ? 23.547 22.969 -11.438 1 94.38 512 LEU A N 1
ATOM 4165 C CA . LEU A 1 512 ? 23.297 24.406 -11.516 1 94.38 512 LEU A CA 1
ATOM 4166 C C . LEU A 1 512 ? 21.812 24.688 -11.75 1 94.38 512 LEU A C 1
ATOM 4168 O O . LEU A 1 512 ? 21.219 25.5 -11.039 1 94.38 512 LEU A O 1
ATOM 4172 N N . LEU A 1 513 ? 21.297 24.031 -12.703 1 92.44 513 LEU A N 1
ATOM 4173 C CA . LEU A 1 513 ? 19.906 24.281 -13.078 1 92.44 513 LEU A CA 1
ATOM 4174 C C . LEU A 1 513 ? 18.953 23.766 -12.008 1 92.44 513 LEU A C 1
ATOM 4176 O O . LEU A 1 513 ? 18.016 24.469 -11.625 1 92.44 513 LEU A O 1
ATOM 4180 N N . PHE A 1 514 ? 19.188 22.594 -11.539 1 92.62 514 PHE A N 1
ATOM 4181 C CA . PHE A 1 514 ? 18.312 22.016 -10.539 1 92.62 514 PHE A CA 1
ATOM 4182 C C . PHE A 1 514 ? 18.25 22.891 -9.289 1 92.62 514 PHE A C 1
ATOM 4184 O O . PHE A 1 514 ? 17.172 23.234 -8.805 1 92.62 514 PHE A O 1
ATOM 4191 N N . CYS A 1 515 ? 19.406 23.188 -8.734 1 94.88 515 CYS A N 1
ATOM 4192 C CA . CYS A 1 515 ? 19.469 23.969 -7.508 1 94.88 515 CYS A CA 1
ATOM 4193 C C . CYS A 1 515 ? 18.828 25.344 -7.703 1 94.88 515 CYS A C 1
ATOM 4195 O O . CYS A 1 515 ? 18.109 25.828 -6.82 1 94.88 515 CYS A O 1
ATOM 4197 N N . SER A 1 516 ? 19.016 25.938 -8.883 1 93.44 516 SER A N 1
ATOM 4198 C CA . SER A 1 516 ? 18.453 27.25 -9.148 1 93.44 516 SER A CA 1
ATOM 4199 C C . SER A 1 516 ? 16.938 27.188 -9.289 1 93.44 516 SER A C 1
ATOM 4201 O O . SER A 1 516 ? 16.219 28.047 -8.758 1 93.44 516 SER A O 1
ATOM 4203 N N . ILE A 1 517 ? 16.469 26.188 -9.984 1 92.06 517 ILE A N 1
ATOM 4204 C CA . ILE A 1 517 ? 15.023 26.016 -10.156 1 92.06 517 ILE A CA 1
ATOM 4205 C C . ILE A 1 517 ? 14.359 25.812 -8.797 1 92.06 517 ILE A C 1
ATOM 4207 O O . ILE A 1 517 ? 13.352 26.453 -8.492 1 92.06 517 ILE A O 1
ATOM 4211 N N . PHE A 1 518 ? 15.016 25.031 -8 1 90.62 518 PHE A N 1
ATOM 4212 C CA . PHE A 1 518 ? 14.445 24.75 -6.688 1 90.62 518 PHE A CA 1
ATOM 4213 C C . PHE A 1 518 ? 14.516 25.969 -5.789 1 90.62 518 PHE A C 1
ATOM 4215 O O . PHE A 1 518 ? 13.617 26.219 -4.98 1 90.62 518 PHE A O 1
ATOM 4222 N N . ALA A 1 519 ? 15.578 26.703 -5.938 1 91.19 519 ALA A N 1
ATOM 4223 C CA . ALA A 1 519 ? 15.734 27.938 -5.16 1 91.19 519 ALA A CA 1
ATOM 4224 C C . ALA A 1 519 ? 14.609 28.922 -5.461 1 91.19 519 ALA A C 1
ATOM 4226 O O . ALA A 1 519 ? 14.031 29.516 -4.543 1 91.19 519 ALA A O 1
ATOM 4227 N N . VAL A 1 520 ? 14.297 29.047 -6.684 1 90.06 520 VAL A N 1
ATOM 4228 C CA . VAL A 1 520 ? 13.227 29.953 -7.09 1 90.06 520 VAL A CA 1
ATOM 4229 C C . VAL A 1 520 ? 11.891 29.453 -6.562 1 90.06 520 VAL A C 1
ATOM 4231 O O . VAL A 1 520 ? 11.062 30.234 -6.094 1 90.06 520 VAL A O 1
ATOM 4234 N N . LYS A 1 521 ? 11.703 28.172 -6.641 1 89.44 521 LYS A N 1
ATOM 4235 C CA . LYS A 1 521 ? 10.461 27.578 -6.145 1 89.44 521 LYS A CA 1
ATOM 4236 C C . LYS A 1 521 ? 10.328 27.781 -4.637 1 89.44 521 LYS A C 1
ATOM 4238 O O . LYS A 1 521 ? 9.242 28.125 -4.145 1 89.44 521 LYS A O 1
ATOM 4243 N N . LEU A 1 522 ? 11.414 27.625 -3.965 1 86.81 522 LEU A N 1
ATOM 4244 C CA . LEU A 1 522 ? 11.406 27.781 -2.514 1 86.81 522 LEU A CA 1
ATOM 4245 C C . LEU A 1 522 ? 11.125 29.234 -2.125 1 86.81 522 LEU A C 1
ATOM 4247 O O . LEU A 1 522 ? 10.344 29.5 -1.203 1 86.81 522 LEU A O 1
ATOM 4251 N N . MET A 1 523 ? 11.703 30.109 -2.82 1 86.38 523 MET A N 1
ATOM 4252 C CA . MET A 1 523 ? 11.469 31.531 -2.559 1 86.38 523 MET A CA 1
ATOM 4253 C C . MET A 1 523 ? 10.016 31.906 -2.861 1 86.38 523 MET A C 1
ATOM 4255 O O . MET A 1 523 ? 9.414 32.688 -2.139 1 86.38 523 MET A O 1
ATOM 4259 N N . GLY A 1 524 ? 9.516 31.312 -3.881 1 84.88 524 GLY A N 1
ATOM 4260 C CA . GLY A 1 524 ? 8.117 31.547 -4.215 1 84.88 524 GLY A CA 1
ATOM 4261 C C . GLY A 1 524 ? 7.156 31.031 -3.166 1 84.88 524 GLY A C 1
ATOM 4262 O O . GLY A 1 524 ? 6.156 31.672 -2.859 1 84.88 524 GLY A O 1
ATOM 4263 N N . PHE A 1 525 ? 7.422 29.938 -2.578 1 83.88 525 PHE A N 1
ATOM 4264 C CA . PHE A 1 525 ? 6.578 29.328 -1.55 1 83.88 525 PHE A CA 1
ATOM 4265 C C . PHE A 1 525 ? 6.516 30.219 -0.315 1 83.88 525 PHE A C 1
ATOM 4267 O O . PHE A 1 525 ? 5.5 30.25 0.382 1 83.88 525 PHE A O 1
ATOM 4274 N N . THR A 1 526 ? 7.582 30.922 -0.057 1 81 526 THR A N 1
ATOM 4275 C CA . THR A 1 526 ? 7.641 31.719 1.153 1 81 526 THR A CA 1
ATOM 4276 C C . THR A 1 526 ? 6.938 33.062 0.942 1 81 526 THR A C 1
ATOM 4278 O O . THR A 1 526 ? 6.551 33.719 1.906 1 81 526 THR A O 1
ATOM 4281 N N . THR A 1 527 ? 6.719 33.375 -0.363 1 76.5 527 THR A N 1
ATOM 4282 C CA . THR A 1 527 ? 6.328 34.781 -0.567 1 76.5 527 THR A CA 1
ATOM 4283 C C . THR A 1 527 ? 4.996 34.844 -1.308 1 76.5 527 THR A C 1
ATOM 4285 O O . THR A 1 527 ? 4.219 35.781 -1.086 1 76.5 527 THR A O 1
ATOM 4288 N N . ILE A 1 528 ? 4.738 33.969 -2.129 1 79 528 ILE A N 1
ATOM 4289 C CA . ILE A 1 528 ? 3.578 34.062 -3.006 1 79 528 ILE A CA 1
ATOM 4290 C C . ILE A 1 528 ? 2.449 33.188 -2.477 1 79 528 ILE A C 1
ATOM 4292 O O . ILE A 1 528 ? 2.662 32.031 -2.18 1 79 528 ILE A O 1
ATOM 4296 N N . GLN A 1 529 ? 1.262 33.781 -2.377 1 77.62 529 GLN A N 1
ATOM 4297 C CA . GLN A 1 529 ? 0.092 33 -1.978 1 77.62 529 GLN A CA 1
ATOM 4298 C C . GLN A 1 529 ? -0.521 32.281 -3.172 1 77.62 529 GLN A C 1
ATOM 4300 O O . GLN A 1 529 ? -0.858 32.906 -4.18 1 77.62 529 GLN A O 1
ATOM 4305 N N . SER A 1 530 ? -0.413 31.062 -3.234 1 77.69 530 SER A N 1
ATOM 4306 C CA . SER A 1 530 ? -0.941 30.234 -4.312 1 77.69 530 SER A CA 1
ATOM 4307 C C . SER A 1 530 ? -1.659 29 -3.768 1 77.69 530 SER A C 1
ATOM 4309 O O . SER A 1 530 ? -1.567 28.703 -2.576 1 77.69 530 SER A O 1
ATOM 4311 N N . ARG A 1 531 ? -2.451 28.359 -4.645 1 76.25 531 ARG A N 1
ATOM 4312 C CA . ARG A 1 531 ? -3.131 27.125 -4.27 1 76.25 531 ARG A CA 1
ATOM 4313 C C . ARG A 1 531 ? -2.125 26.031 -3.918 1 76.25 531 ARG A C 1
ATOM 4315 O O . ARG A 1 531 ? -2.371 25.219 -3.023 1 76.25 531 ARG A O 1
ATOM 4322 N N . ALA A 1 532 ? -1.087 26.094 -4.625 1 79.62 532 ALA A N 1
ATOM 4323 C CA . ALA A 1 532 ? -0.039 25.109 -4.328 1 79.62 532 ALA A CA 1
ATOM 4324 C C . ALA A 1 532 ? 0.534 25.344 -2.932 1 79.62 532 ALA A C 1
ATOM 4326 O O . ALA A 1 532 ? 0.792 24.375 -2.199 1 79.62 532 ALA A O 1
ATOM 4327 N N . ARG A 1 533 ? 0.74 26.516 -2.639 1 85.06 533 ARG A N 1
ATOM 4328 C CA . ARG A 1 533 ? 1.238 26.828 -1.305 1 85.06 533 ARG A CA 1
ATOM 4329 C C . ARG A 1 533 ? 0.281 26.328 -0.229 1 85.06 533 ARG A C 1
ATOM 4331 O O . ARG A 1 533 ? 0.713 25.781 0.782 1 85.06 533 ARG A O 1
ATOM 4338 N N . LYS A 1 534 ? -0.964 26.578 -0.515 1 81.94 534 LYS A N 1
ATOM 4339 C CA . LYS A 1 534 ? -1.969 26.141 0.449 1 81.94 534 LYS A CA 1
ATOM 4340 C C . LYS A 1 534 ? -1.943 24.625 0.62 1 81.94 534 LYS A C 1
ATOM 4342 O O . LYS A 1 534 ? -2.055 24.109 1.738 1 81.94 534 LYS A O 1
ATOM 4347 N N . PHE A 1 535 ? -1.802 23.953 -0.396 1 83.25 535 PHE A N 1
ATOM 4348 C CA . PHE A 1 535 ? -1.744 22.484 -0.356 1 83.25 535 PHE A CA 1
ATOM 4349 C C . PHE A 1 535 ? -0.524 22.016 0.427 1 83.25 535 PHE A C 1
ATOM 4351 O O . PHE A 1 535 ? -0.629 21.125 1.274 1 83.25 535 PHE A O 1
ATOM 4358 N N . PHE A 1 536 ? 0.589 22.594 0.198 1 88.94 536 PHE A N 1
ATOM 4359 C CA . PHE A 1 536 ? 1.838 22.141 0.806 1 88.94 536 PHE A CA 1
ATOM 4360 C C . PHE A 1 536 ? 1.942 22.625 2.246 1 88.94 536 PHE A C 1
ATOM 4362 O O . PHE A 1 536 ? 2.777 22.141 3.012 1 88.94 536 PHE A O 1
ATOM 4369 N N . SER A 1 537 ? 1.087 23.594 2.602 1 87.12 537 SER A N 1
ATOM 4370 C CA . SER A 1 537 ? 1.121 24.141 3.951 1 87.12 537 SER A CA 1
ATOM 4371 C C . SER A 1 537 ? 0.076 23.484 4.844 1 87.12 537 SER A C 1
ATOM 4373 O O . SER A 1 537 ? -0.126 23.906 5.988 1 87.12 537 SER A O 1
ATOM 4375 N N . TRP A 1 538 ? -0.544 22.484 4.262 1 81.38 538 TRP A N 1
ATOM 4376 C CA . TRP A 1 538 ? -1.562 21.781 5.039 1 81.38 538 TRP A CA 1
ATOM 4377 C C . TRP A 1 538 ? -0.973 21.219 6.332 1 81.38 538 TRP A C 1
ATOM 4379 O O . TRP A 1 538 ? 0.108 20.625 6.324 1 81.38 538 TRP A O 1
ATOM 4389 N N . ARG A 1 539 ? -1.645 21.406 7.379 1 79.31 539 ARG A N 1
ATOM 4390 C CA . ARG A 1 539 ? -1.154 21.047 8.703 1 79.31 539 ARG A CA 1
ATOM 4391 C C . ARG A 1 539 ? -0.996 19.531 8.844 1 79.31 539 ARG A C 1
ATOM 4393 O O . ARG A 1 539 ? -0.208 19.062 9.664 1 79.31 539 ARG A O 1
ATOM 4400 N N . GLY A 1 540 ? -1.695 18.828 8.102 1 79.25 540 GLY A N 1
ATOM 4401 C CA . GLY A 1 540 ? -1.596 17.375 8.164 1 79.25 540 GLY A CA 1
ATOM 4402 C C . GLY A 1 540 ? -0.229 16.844 7.762 1 79.25 540 GLY A C 1
ATOM 4403 O O . GLY A 1 540 ? 0.194 15.789 8.219 1 79.25 540 GLY A O 1
ATOM 4404 N N . TRP A 1 541 ? 0.546 17.656 7.055 1 88.62 541 TRP A N 1
ATOM 4405 C CA . TRP A 1 541 ? 1.859 17.234 6.59 1 88.62 541 TRP A CA 1
ATOM 4406 C C . TRP A 1 541 ? 2.875 17.25 7.727 1 88.62 541 TRP A C 1
ATOM 4408 O O . TRP A 1 541 ? 3.912 16.578 7.652 1 88.62 541 TRP A O 1
ATOM 4418 N N . ASP A 1 542 ? 2.578 17.938 8.797 1 88.62 542 ASP A N 1
ATOM 4419 C CA . ASP A 1 542 ? 3.559 18.172 9.852 1 88.62 542 ASP A CA 1
ATOM 4420 C C . ASP A 1 542 ? 3.955 16.875 10.531 1 88.62 542 ASP A C 1
ATOM 4422 O O . ASP A 1 542 ? 5.141 16.625 10.773 1 88.62 542 ASP A O 1
ATOM 4426 N N . VAL A 1 543 ? 2.98 16.109 10.805 1 89.69 543 VAL A N 1
ATOM 4427 C CA . VAL A 1 543 ? 3.248 14.852 11.5 1 89.69 543 VAL A CA 1
ATOM 4428 C C . VAL A 1 543 ? 4.129 13.953 10.633 1 89.69 543 VAL A C 1
ATOM 4430 O O . VAL A 1 543 ? 5.102 13.375 11.109 1 89.69 543 VAL A O 1
ATOM 4433 N N . PHE A 1 544 ? 3.887 13.898 9.367 1 93.12 544 PHE A N 1
ATOM 4434 C CA . PHE A 1 544 ? 4.641 13.055 8.445 1 93.12 544 PHE A CA 1
ATOM 4435 C C . PHE A 1 544 ? 6.035 13.625 8.211 1 93.12 544 PHE A C 1
ATOM 4437 O O . PHE A 1 544 ? 7.004 12.867 8.086 1 93.12 544 PHE A O 1
ATOM 4444 N N . ALA A 1 545 ? 6.07 14.898 8.18 1 93.88 545 ALA A N 1
ATOM 4445 C CA . ALA A 1 545 ? 7.352 15.547 7.926 1 93.88 545 ALA A CA 1
ATOM 4446 C C . ALA A 1 545 ? 8.297 15.375 9.109 1 93.88 545 ALA A C 1
ATOM 4448 O O . ALA A 1 545 ? 9.516 15.25 8.93 1 93.88 545 ALA A O 1
ATOM 4449 N N . ARG A 1 546 ? 7.75 15.359 10.289 1 93.31 546 ARG A N 1
ATOM 4450 C CA . ARG A 1 546 ? 8.57 15.219 11.492 1 93.31 546 ARG A CA 1
ATOM 4451 C C . ARG A 1 546 ? 9.156 13.812 11.594 1 93.31 546 ARG A C 1
ATOM 4453 O O . ARG A 1 546 ? 10.141 13.594 12.297 1 93.31 546 ARG A O 1
ATOM 4460 N N . MET A 1 547 ? 8.594 12.93 10.828 1 96.31 547 MET A N 1
ATOM 4461 C CA . MET A 1 547 ? 9.086 11.555 10.852 1 96.31 547 MET A CA 1
ATOM 4462 C C . MET A 1 547 ? 10.031 11.297 9.688 1 96.31 547 MET A C 1
ATOM 4464 O O . MET A 1 547 ? 10.344 10.141 9.375 1 96.31 547 MET A O 1
ATOM 4468 N N . SER A 1 548 ? 10.469 12.297 9.039 1 95.12 548 SER A N 1
ATOM 4469 C CA . SER A 1 548 ? 11.227 12.156 7.797 1 95.12 548 SER A CA 1
ATOM 4470 C C . SER A 1 548 ? 12.492 11.336 8.016 1 95.12 548 SER A C 1
ATOM 4472 O O . SER A 1 548 ? 12.844 10.492 7.191 1 95.12 548 SER A O 1
ATOM 4474 N N . LEU A 1 549 ? 13.195 11.57 9.102 1 95.75 549 LEU A N 1
ATOM 4475 C CA . LEU A 1 549 ? 14.422 10.836 9.367 1 95.75 549 LEU A CA 1
ATOM 4476 C C . LEU A 1 549 ? 14.133 9.352 9.586 1 95.75 549 LEU A C 1
ATOM 4478 O O . LEU A 1 549 ? 14.781 8.492 8.984 1 95.75 549 LEU A O 1
ATOM 4482 N N . SER A 1 550 ? 13.148 9.086 10.438 1 97.62 550 SER A N 1
ATOM 4483 C CA . SER A 1 550 ? 12.781 7.703 10.703 1 97.62 550 SER A CA 1
ATOM 4484 C C . SER A 1 550 ? 12.305 7.004 9.438 1 97.62 550 SER A C 1
ATOM 4486 O O . SER A 1 550 ? 12.633 5.836 9.203 1 97.62 550 SER A O 1
ATOM 4488 N N . VAL A 1 551 ? 11.562 7.691 8.633 1 98 551 VAL A N 1
ATOM 4489 C CA . VAL A 1 551 ? 11.055 7.129 7.387 1 98 551 VAL A CA 1
ATOM 4490 C C . VAL A 1 551 ? 12.211 6.836 6.438 1 98 551 VAL A C 1
ATOM 4492 O O . VAL A 1 551 ? 12.266 5.766 5.828 1 98 551 VAL A O 1
ATOM 4495 N N . MET A 1 552 ? 13.117 7.73 6.359 1 96.69 552 MET A N 1
ATOM 4496 C CA . MET A 1 552 ? 14.281 7.559 5.484 1 96.69 552 MET A CA 1
ATOM 4497 C C . MET A 1 552 ? 15.102 6.348 5.91 1 96.69 552 MET A C 1
ATOM 4499 O O . MET A 1 552 ? 15.586 5.594 5.062 1 96.69 552 MET A O 1
ATOM 4503 N N . MET A 1 553 ? 15.156 6.109 7.148 1 97.44 553 MET A N 1
ATOM 4504 C CA . MET A 1 553 ? 16.016 5.031 7.648 1 97.44 553 MET A CA 1
ATOM 4505 C C . MET A 1 553 ? 15.289 3.689 7.574 1 97.44 553 MET A C 1
ATOM 4507 O O . MET A 1 553 ? 15.906 2.662 7.281 1 97.44 553 MET A O 1
ATOM 4511 N N . ILE A 1 554 ? 14.023 3.666 7.691 1 98.19 554 ILE A N 1
ATOM 4512 C CA . ILE A 1 554 ? 13.281 2.422 7.855 1 98.19 554 ILE A CA 1
ATOM 4513 C C . ILE A 1 554 ? 12.844 1.9 6.488 1 98.19 554 ILE A C 1
ATOM 4515 O O . ILE A 1 554 ? 12.703 0.691 6.293 1 98.19 554 ILE A O 1
ATOM 4519 N N . HIS A 1 555 ? 12.648 2.684 5.5 1 98.38 555 HIS A N 1
ATOM 4520 C CA . HIS A 1 555 ? 11.938 2.32 4.281 1 98.38 555 HIS A CA 1
ATOM 4521 C C . HIS A 1 555 ? 12.656 1.202 3.535 1 98.38 555 HIS A C 1
ATOM 4523 O O . HIS A 1 555 ? 12.008 0.325 2.953 1 98.38 555 HIS A O 1
ATOM 4529 N N . TRP A 1 556 ? 13.961 1.21 3.537 1 97.88 556 TRP A N 1
ATOM 4530 C CA . TRP A 1 556 ? 14.695 0.197 2.793 1 97.88 556 TRP A CA 1
ATOM 4531 C C . TRP A 1 556 ? 14.516 -1.182 3.418 1 97.88 556 TRP A C 1
ATOM 4533 O O . TRP A 1 556 ? 14.375 -2.18 2.707 1 97.88 556 TRP A O 1
ATOM 4543 N N . VAL A 1 557 ? 14.523 -1.241 4.742 1 97.81 557 VAL A N 1
ATOM 4544 C CA . VAL A 1 557 ? 14.289 -2.496 5.445 1 97.81 557 VAL A CA 1
ATOM 4545 C C . VAL A 1 557 ? 12.914 -3.051 5.066 1 97.81 557 VAL A C 1
ATOM 4547 O O . VAL A 1 557 ? 12.781 -4.238 4.77 1 97.81 557 VAL A O 1
ATOM 4550 N N . VAL A 1 558 ? 11.922 -2.186 5.035 1 97.75 558 VAL A N 1
ATOM 4551 C CA . VAL A 1 558 ? 10.57 -2.604 4.695 1 97.75 558 VAL A CA 1
ATOM 4552 C C . VAL A 1 558 ? 10.516 -3.064 3.242 1 97.75 558 VAL A C 1
ATOM 4554 O O . VAL A 1 558 ? 9.984 -4.137 2.941 1 97.75 558 VAL A O 1
ATOM 4557 N N . ASN A 1 559 ? 11.094 -2.305 2.389 1 97.62 559 ASN A N 1
ATOM 4558 C CA . ASN A 1 559 ? 11.086 -2.594 0.958 1 97.62 559 ASN A CA 1
ATOM 4559 C C . ASN A 1 559 ? 11.75 -3.936 0.656 1 97.62 559 ASN A C 1
ATOM 4561 O O . ASN A 1 559 ? 11.164 -4.781 -0.021 1 97.62 559 ASN A O 1
ATOM 4565 N N . VAL A 1 560 ? 12.945 -4.156 1.16 1 97.44 560 VAL A N 1
ATOM 4566 C CA . VAL A 1 560 ? 13.703 -5.375 0.889 1 97.44 560 VAL A CA 1
ATOM 4567 C C . VAL A 1 560 ? 13.023 -6.57 1.548 1 97.44 560 VAL A C 1
ATOM 4569 O O . VAL A 1 560 ? 13.023 -7.672 1 1 97.44 560 VAL A O 1
ATOM 4572 N N . THR A 1 561 ? 12.406 -6.348 2.719 1 96.94 561 THR A N 1
ATOM 4573 C CA . THR A 1 561 ? 11.68 -7.43 3.369 1 96.94 561 THR A CA 1
ATOM 4574 C C . THR A 1 561 ? 10.5 -7.879 2.51 1 96.94 561 THR A C 1
ATOM 4576 O O . THR A 1 561 ? 10.195 -9.07 2.434 1 96.94 561 THR A O 1
ATOM 4579 N N . ILE A 1 562 ? 9.859 -6.961 1.836 1 96 562 ILE A N 1
ATOM 4580 C CA . ILE A 1 562 ? 8.703 -7.273 1 1 96 562 ILE A CA 1
ATOM 4581 C C . ILE A 1 562 ? 9.148 -8.07 -0.222 1 96 562 ILE A C 1
ATOM 4583 O O . ILE A 1 562 ? 8.594 -9.133 -0.516 1 96 562 ILE A O 1
ATOM 4587 N N . VAL A 1 563 ? 10.195 -7.691 -0.901 1 95.88 563 VAL A N 1
ATOM 4588 C CA . VAL A 1 563 ? 10.523 -8.273 -2.197 1 95.88 563 VAL A CA 1
ATOM 4589 C C . VAL A 1 563 ? 11.375 -9.531 -2.002 1 95.88 563 VAL A C 1
ATOM 4591 O O . VAL A 1 563 ? 11.242 -10.492 -2.756 1 95.88 563 VAL A O 1
ATOM 4594 N N . ALA A 1 564 ? 12.242 -9.562 -0.956 1 95.94 564 ALA A N 1
ATOM 4595 C CA . ALA A 1 564 ? 13.164 -10.68 -0.761 1 95.94 564 ALA A CA 1
ATOM 4596 C C . ALA A 1 564 ? 12.445 -11.883 -0.16 1 95.94 564 ALA A C 1
ATOM 4598 O O . ALA A 1 564 ? 12.93 -13.016 -0.255 1 95.94 564 ALA A O 1
ATOM 4599 N N . ALA A 1 565 ? 11.344 -11.688 0.433 1 92.94 565 ALA A N 1
ATOM 4600 C CA . ALA A 1 565 ? 10.625 -12.766 1.109 1 92.94 565 ALA A CA 1
ATOM 4601 C C . ALA A 1 565 ? 9.695 -13.492 0.146 1 92.94 565 ALA A C 1
ATOM 4603 O O . ALA A 1 565 ? 9.102 -14.516 0.501 1 92.94 565 ALA A O 1
ATOM 4604 N N . ARG A 1 566 ? 9.57 -13.031 -1.073 1 91.19 566 ARG A N 1
ATOM 4605 C CA . ARG A 1 566 ? 8.711 -13.695 -2.047 1 91.19 566 ARG A CA 1
ATOM 4606 C C . ARG A 1 566 ? 9.258 -15.078 -2.4 1 91.19 566 ARG A C 1
ATOM 4608 O O . ARG A 1 566 ? 10.445 -15.227 -2.691 1 91.19 566 ARG A O 1
ATOM 4615 N N . PRO A 1 567 ? 8.43 -16.047 -2.354 1 88.31 567 PRO A N 1
ATOM 4616 C CA . PRO A 1 567 ? 8.891 -17.422 -2.594 1 88.31 567 PRO A CA 1
ATOM 4617 C C . PRO A 1 567 ? 9.141 -17.703 -4.07 1 88.31 567 PRO A C 1
ATOM 4619 O O . PRO A 1 567 ? 9.844 -18.656 -4.406 1 88.31 567 PRO A O 1
ATOM 4622 N N . THR A 1 568 ? 8.539 -16.953 -4.914 1 88.62 568 THR A N 1
ATOM 4623 C CA . THR A 1 568 ? 8.688 -17.156 -6.348 1 88.62 568 THR A CA 1
ATOM 4624 C C . THR A 1 568 ? 9.32 -15.945 -7.008 1 88.62 568 THR A C 1
ATOM 4626 O O . THR A 1 568 ? 9.617 -14.953 -6.34 1 88.62 568 THR A O 1
ATOM 4629 N N . ARG A 1 569 ? 9.586 -16.062 -8.273 1 93.06 569 ARG A N 1
ATOM 4630 C CA . ARG A 1 569 ? 10.117 -14.945 -9.047 1 93.06 569 ARG A CA 1
ATOM 4631 C C . ARG A 1 569 ? 9.156 -13.758 -9.008 1 93.06 569 ARG A C 1
ATOM 4633 O O . ARG A 1 569 ? 7.945 -13.938 -8.867 1 93.06 569 ARG A O 1
ATOM 4640 N N . THR A 1 570 ? 9.711 -12.703 -9.102 1 92.94 570 THR A N 1
ATOM 4641 C CA . THR A 1 570 ? 8.93 -11.477 -8.984 1 92.94 570 THR A CA 1
ATOM 4642 C C . THR A 1 570 ? 8.531 -10.953 -10.359 1 92.94 570 THR A C 1
ATOM 4644 O O . THR A 1 570 ? 9.359 -10.867 -11.258 1 92.94 570 THR A O 1
ATOM 4647 N N . PHE A 1 571 ? 7.262 -10.711 -10.516 1 91.75 571 PHE A N 1
ATOM 4648 C CA . PHE A 1 571 ? 6.777 -10.023 -11.703 1 91.75 571 PHE A CA 1
ATOM 4649 C C . PHE A 1 571 ? 6.875 -8.516 -11.539 1 91.75 571 PHE A C 1
ATOM 4651 O O . PHE A 1 571 ? 6.578 -7.984 -10.461 1 91.75 571 PHE A O 1
ATOM 4658 N N . THR A 1 572 ? 7.379 -7.828 -12.562 1 93.75 572 THR A N 1
ATOM 4659 C CA . THR A 1 572 ? 7.586 -6.391 -12.414 1 93.75 572 THR A CA 1
ATOM 4660 C C . THR A 1 572 ? 6.887 -5.629 -13.539 1 93.75 572 THR A C 1
ATOM 4662 O O . THR A 1 572 ? 6.836 -6.094 -14.68 1 93.75 572 THR A O 1
ATOM 4665 N N . SER A 1 573 ? 6.188 -4.637 -13.312 1 92.25 573 SER A N 1
ATOM 4666 C CA . SER A 1 573 ? 5.555 -3.625 -14.156 1 92.25 573 SER A CA 1
ATOM 4667 C C . SER A 1 573 ? 5.387 -2.311 -13.398 1 92.25 573 SER A C 1
ATOM 4669 O O . SER A 1 573 ? 5.66 -2.236 -12.203 1 92.25 573 SER A O 1
ATOM 4671 N N . PHE A 1 574 ? 5.059 -1.289 -14.133 1 92.75 574 PHE A N 1
ATOM 4672 C CA . PHE A 1 574 ? 4.828 -0.007 -13.477 1 92.75 574 PHE A CA 1
ATOM 4673 C C . PHE A 1 574 ? 3.811 -0.149 -12.352 1 92.75 574 PHE A C 1
ATOM 4675 O O . PHE A 1 574 ? 4 0.402 -11.266 1 92.75 574 PHE A O 1
ATOM 4682 N N . ILE A 1 575 ? 2.797 -0.924 -12.555 1 91.25 575 ILE A N 1
ATOM 4683 C CA . ILE A 1 575 ? 1.726 -1.095 -11.578 1 91.25 575 ILE A CA 1
ATOM 4684 C C . ILE A 1 575 ? 2.232 -1.913 -10.391 1 91.25 575 ILE A C 1
ATOM 4686 O O . ILE A 1 575 ? 1.93 -1.599 -9.234 1 91.25 575 ILE A O 1
ATOM 4690 N N . ASP A 1 576 ? 2.992 -2.975 -10.633 1 93.12 576 ASP A N 1
ATOM 4691 C CA . ASP A 1 576 ? 3.514 -3.82 -9.562 1 93.12 576 ASP A CA 1
ATOM 4692 C C . ASP A 1 576 ? 4.469 -3.041 -8.664 1 93.12 576 ASP A C 1
ATOM 4694 O O . ASP A 1 576 ? 4.426 -3.178 -7.438 1 93.12 576 ASP A O 1
ATOM 4698 N N . VAL A 1 577 ? 5.309 -2.26 -9.312 1 96.06 577 VAL A N 1
ATOM 4699 C CA . VAL A 1 577 ? 6.223 -1.413 -8.555 1 96.06 577 VAL A CA 1
ATOM 4700 C C . VAL A 1 577 ? 5.43 -0.431 -7.699 1 96.06 577 VAL A C 1
ATOM 4702 O O . VAL A 1 577 ? 5.762 -0.201 -6.531 1 96.06 577 VAL A O 1
ATOM 4705 N N . SER A 1 578 ? 4.383 0.097 -8.258 1 96.19 578 SER A N 1
ATOM 4706 C CA . SER A 1 578 ? 3.564 1.062 -7.531 1 96.19 578 SER A CA 1
ATOM 4707 C C . SER A 1 578 ? 2.828 0.399 -6.371 1 96.19 578 SER A C 1
ATOM 4709 O O . SER A 1 578 ? 2.611 1.021 -5.328 1 96.19 578 SER A O 1
ATOM 4711 N N . ILE A 1 579 ? 2.428 -0.817 -6.527 1 95.88 579 ILE A N 1
ATOM 4712 C CA . ILE A 1 579 ? 1.784 -1.574 -5.461 1 95.88 579 ILE A CA 1
ATOM 4713 C C . ILE A 1 579 ? 2.758 -1.758 -4.301 1 95.88 579 ILE A C 1
ATOM 4715 O O . ILE A 1 579 ? 2.426 -1.463 -3.148 1 95.88 579 ILE A O 1
ATOM 4719 N N . ASP A 1 580 ? 3.951 -2.195 -4.605 1 97.38 580 ASP A N 1
ATOM 4720 C CA . ASP A 1 580 ? 4.957 -2.389 -3.568 1 97.38 580 ASP A CA 1
ATOM 4721 C C . ASP A 1 580 ? 5.352 -1.06 -2.93 1 97.38 580 ASP A C 1
ATOM 4723 O O . ASP A 1 580 ? 5.652 -1.004 -1.735 1 97.38 580 ASP A O 1
ATOM 4727 N N . ALA A 1 581 ? 5.367 -0.017 -3.779 1 98.06 581 ALA A N 1
ATOM 4728 C CA . ALA A 1 581 ? 5.707 1.306 -3.26 1 98.06 581 ALA A CA 1
ATOM 4729 C C . ALA A 1 581 ? 4.652 1.795 -2.271 1 98.06 581 ALA A C 1
ATOM 4731 O O . ALA A 1 581 ? 4.984 2.346 -1.221 1 98.06 581 ALA A O 1
ATOM 4732 N N . ALA A 1 582 ? 3.408 1.593 -2.617 1 97.81 582 ALA A N 1
ATOM 4733 C CA . ALA A 1 582 ? 2.326 1.98 -1.716 1 97.81 582 ALA A CA 1
ATOM 4734 C C . ALA A 1 582 ? 2.436 1.246 -0.382 1 97.81 582 ALA A C 1
ATOM 4736 O O . ALA A 1 582 ? 2.312 1.856 0.682 1 97.81 582 ALA A O 1
ATOM 4737 N N . ALA A 1 583 ? 2.656 0.007 -0.459 1 97.62 583 ALA A N 1
ATOM 4738 C CA . ALA A 1 583 ? 2.814 -0.786 0.757 1 97.62 583 ALA A CA 1
ATOM 4739 C C . ALA A 1 583 ? 4.027 -0.323 1.561 1 97.62 583 ALA A C 1
ATOM 4741 O O . ALA A 1 583 ? 3.953 -0.187 2.783 1 97.62 583 ALA A O 1
ATOM 4742 N N . THR A 1 584 ? 5.137 -0.078 0.856 1 98.31 584 THR A N 1
ATOM 4743 C CA . THR A 1 584 ? 6.355 0.379 1.521 1 98.31 584 THR A CA 1
ATOM 4744 C C . THR A 1 584 ? 6.113 1.703 2.24 1 98.31 584 THR A C 1
ATOM 4746 O O . THR A 1 584 ? 6.527 1.877 3.389 1 98.31 584 THR A O 1
ATOM 4749 N N . ILE A 1 585 ? 5.457 2.59 1.592 1 98.12 585 ILE A N 1
ATOM 4750 C CA . ILE A 1 585 ? 5.184 3.898 2.174 1 98.12 585 ILE A CA 1
ATOM 4751 C C . ILE A 1 585 ? 4.312 3.74 3.418 1 98.12 585 ILE A C 1
ATOM 4753 O O . ILE A 1 585 ? 4.648 4.258 4.488 1 98.12 585 ILE A O 1
ATOM 4757 N N . VAL A 1 586 ? 3.275 2.963 3.361 1 97.12 586 VAL A N 1
ATOM 4758 C CA . VAL A 1 586 ? 2.328 2.807 4.461 1 97.12 586 VAL A CA 1
ATOM 4759 C C . VAL A 1 586 ? 3.014 2.125 5.641 1 97.12 586 VAL A C 1
ATOM 4761 O O . VAL A 1 586 ? 2.977 2.631 6.766 1 97.12 586 VAL A O 1
ATOM 4764 N N . PHE A 1 587 ? 3.707 1.071 5.41 1 97.75 587 PHE A N 1
ATOM 4765 C CA . PHE A 1 587 ? 4.316 0.318 6.5 1 97.75 587 PHE A CA 1
ATOM 4766 C C . PHE A 1 587 ? 5.492 1.084 7.098 1 97.75 587 PHE A C 1
ATOM 4768 O O . PHE A 1 587 ? 5.746 0.998 8.297 1 97.75 587 PHE A O 1
ATOM 4775 N N . THR A 1 588 ? 6.195 1.808 6.238 1 98.38 588 THR A N 1
ATOM 4776 C CA . THR A 1 588 ? 7.301 2.607 6.746 1 98.38 588 THR A CA 1
ATOM 4777 C C . THR A 1 588 ? 6.801 3.686 7.699 1 98.38 588 THR A C 1
ATOM 4779 O O . THR A 1 588 ? 7.367 3.885 8.773 1 98.38 588 THR A O 1
ATOM 4782 N N . TYR A 1 589 ? 5.758 4.359 7.359 1 97.12 589 TYR A N 1
ATOM 4783 C CA . TYR A 1 589 ? 5.227 5.398 8.234 1 97.12 589 TYR A CA 1
ATOM 4784 C C . TYR A 1 589 ? 4.637 4.797 9.5 1 97.12 589 TYR A C 1
ATOM 4786 O O . TYR A 1 589 ? 4.75 5.379 10.586 1 97.12 589 TYR A O 1
ATOM 4794 N N . ILE A 1 590 ? 4.031 3.623 9.414 1 95.94 590 ILE A N 1
ATOM 4795 C CA . ILE A 1 590 ? 3.486 2.953 10.594 1 95.94 590 ILE A CA 1
ATOM 4796 C C . ILE A 1 590 ? 4.617 2.594 11.555 1 95.94 590 ILE A C 1
ATOM 4798 O O . ILE A 1 590 ? 4.488 2.758 12.766 1 95.94 590 ILE A O 1
ATOM 4802 N N . MET A 1 591 ? 5.703 2.16 11.008 1 97.31 591 MET A N 1
ATOM 4803 C CA . MET A 1 591 ? 6.832 1.761 11.844 1 97.31 591 MET A CA 1
ATOM 4804 C C . MET A 1 591 ? 7.621 2.98 12.312 1 97.31 591 MET A C 1
ATOM 4806 O O . MET A 1 591 ? 8.234 2.957 13.383 1 97.31 591 MET A O 1
ATOM 4810 N N . ALA A 1 592 ? 7.609 4.031 11.523 1 98 592 ALA A N 1
ATOM 4811 C CA . ALA A 1 592 ? 8.359 5.238 11.852 1 98 592 ALA A CA 1
ATOM 4812 C C . ALA A 1 592 ? 7.754 5.957 13.047 1 98 592 ALA A C 1
ATOM 4814 O O . ALA A 1 592 ? 8.469 6.598 13.82 1 98 592 ALA A O 1
ATOM 4815 N N . ALA A 1 593 ? 6.477 5.836 13.273 1 96 593 ALA A N 1
ATOM 4816 C CA . ALA A 1 593 ? 5.805 6.523 14.375 1 96 593 ALA A CA 1
ATOM 4817 C C . ALA A 1 593 ? 6.348 6.059 15.719 1 96 593 ALA A C 1
ATOM 4819 O O . ALA A 1 593 ? 6.879 6.863 16.484 1 96 593 ALA A O 1
ATOM 4820 N N . PRO A 1 594 ? 6.316 4.77 16.031 1 96.31 594 PRO A N 1
ATOM 4821 C CA . PRO A 1 594 ? 6.895 4.348 17.312 1 96.31 594 PRO A CA 1
ATOM 4822 C C . PRO A 1 594 ? 8.398 4.594 17.375 1 96.31 594 PRO A C 1
ATOM 4824 O O . PRO A 1 594 ? 8.93 4.902 18.453 1 96.31 594 PRO A O 1
ATOM 4827 N N . ALA A 1 595 ? 9.125 4.457 16.266 1 97.44 595 ALA A N 1
ATOM 4828 C CA . ALA A 1 595 ? 10.555 4.719 16.266 1 97.44 595 ALA A CA 1
ATOM 4829 C C . ALA A 1 595 ? 10.852 6.176 16.625 1 97.44 595 ALA A C 1
ATOM 4831 O O . ALA A 1 595 ? 11.805 6.465 17.344 1 97.44 595 ALA A O 1
ATOM 4832 N N . THR A 1 596 ? 10.07 7.059 16.109 1 97.12 596 THR A N 1
ATOM 4833 C CA . THR A 1 596 ? 10.242 8.484 16.375 1 97.12 596 THR A CA 1
ATOM 4834 C C . THR A 1 596 ? 9.898 8.797 17.844 1 97.12 596 THR A C 1
ATOM 4836 O O . THR A 1 596 ? 10.633 9.516 18.516 1 97.12 596 THR A O 1
ATOM 4839 N N . ILE A 1 597 ? 8.883 8.203 18.391 1 96.81 597 ILE A N 1
ATOM 4840 C CA . ILE A 1 597 ? 8.367 8.508 19.719 1 96.81 597 ILE A CA 1
ATOM 4841 C C . ILE A 1 597 ? 9.234 7.848 20.781 1 96.81 597 ILE A C 1
ATOM 4843 O O . ILE A 1 597 ? 9.477 8.43 21.844 1 96.81 597 ILE A O 1
ATOM 4847 N N . LEU A 1 598 ? 9.727 6.668 20.469 1 97.38 598 LEU A N 1
ATOM 4848 C CA . LEU A 1 598 ? 10.383 5.867 21.5 1 97.38 598 LEU A CA 1
ATOM 4849 C C . LEU A 1 598 ? 11.898 6.055 21.453 1 97.38 598 LEU A C 1
ATOM 4851 O O . LEU A 1 598 ? 12.594 5.801 22.453 1 97.38 598 LEU A O 1
ATOM 4855 N N . VAL A 1 599 ? 12.43 6.469 20.328 1 97 599 VAL A N 1
ATOM 4856 C CA . VAL A 1 599 ? 13.883 6.477 20.188 1 97 599 VAL A CA 1
ATOM 4857 C C . VAL A 1 599 ? 14.352 7.867 19.766 1 97 599 VAL A C 1
ATOM 4859 O O . VAL A 1 599 ? 15.07 8.539 20.5 1 97 599 VAL A O 1
ATOM 4862 N N . GLU A 1 600 ? 13.898 8.383 18.688 1 95.62 600 GLU A N 1
ATOM 4863 C CA . GLU A 1 600 ? 14.422 9.609 18.094 1 95.62 600 GLU A CA 1
ATOM 4864 C C . GLU A 1 600 ? 14.203 10.812 19.016 1 95.62 600 GLU A C 1
ATOM 4866 O O . GLU A 1 600 ? 15.156 11.516 19.359 1 95.62 600 GLU A O 1
ATOM 4871 N N . MET A 1 601 ? 13 11.031 19.422 1 94.69 601 MET A N 1
ATOM 4872 C CA . MET A 1 601 ? 12.664 12.227 20.203 1 94.69 601 MET A CA 1
ATOM 4873 C C . MET A 1 601 ? 13.25 12.156 21.609 1 94.69 601 MET A C 1
ATOM 4875 O O . MET A 1 601 ? 13.852 13.117 22.078 1 94.69 601 MET A O 1
ATOM 4879 N N . PRO A 1 602 ? 13.109 11.031 22.297 1 94.69 602 PRO A N 1
ATOM 4880 C CA . PRO A 1 602 ? 13.688 10.977 23.641 1 94.69 602 PRO A CA 1
ATOM 4881 C C . PRO A 1 602 ? 15.203 11.156 23.641 1 94.69 602 PRO A C 1
ATOM 4883 O O . PRO A 1 602 ? 15.742 11.859 24.5 1 94.69 602 PRO A O 1
ATOM 4886 N N . MET A 1 603 ? 15.883 10.555 22.75 1 91.19 603 MET A N 1
ATOM 4887 C CA . MET A 1 603 ? 17.344 10.625 22.703 1 91.19 603 MET A CA 1
ATOM 4888 C C . MET A 1 603 ? 17.797 12.047 22.391 1 91.19 603 MET A C 1
ATOM 4890 O O . MET A 1 603 ? 18.812 12.508 22.906 1 91.19 603 MET A O 1
ATOM 4894 N N . GLN A 1 604 ? 17.094 12.688 21.547 1 88.94 604 GLN A N 1
ATOM 4895 C CA . GLN A 1 604 ? 17.406 14.078 21.219 1 88.94 604 GLN A CA 1
ATOM 4896 C C . GLN A 1 604 ? 17.312 14.969 22.453 1 88.94 604 GLN A C 1
ATOM 4898 O O . GLN A 1 604 ? 18.219 15.758 22.734 1 88.94 604 GLN A O 1
ATOM 4903 N N . ARG A 1 605 ? 16.297 14.812 23.156 1 88.25 605 ARG A N 1
ATOM 4904 C CA . ARG A 1 605 ? 16.078 15.633 24.344 1 88.25 605 ARG A CA 1
ATOM 4905 C C . ARG A 1 605 ? 17.016 15.227 25.469 1 88.25 605 ARG A C 1
ATOM 4907 O O . ARG A 1 605 ? 17.484 16.078 26.234 1 88.25 605 ARG A O 1
ATOM 4914 N N . PHE A 1 606 ? 17.188 13.992 25.578 1 86.81 606 PHE A N 1
ATOM 4915 C CA . PHE A 1 606 ? 18.062 13.469 26.625 1 86.81 606 PHE A CA 1
ATOM 4916 C C . PHE A 1 606 ? 19.469 14.016 26.484 1 86.81 606 PHE A C 1
ATOM 4918 O O . PHE A 1 606 ? 20.062 14.5 27.453 1 86.81 606 PHE A O 1
ATOM 4925 N N . LEU A 1 607 ? 19.984 14.031 25.312 1 80.25 607 LEU A N 1
ATOM 4926 C CA . LEU A 1 607 ? 21.344 14.461 25.062 1 80.25 607 LEU A CA 1
ATOM 4927 C C . LEU A 1 607 ? 21.453 15.984 25.078 1 80.25 607 LEU A C 1
ATOM 4929 O O . LEU A 1 607 ? 22.484 16.531 25.453 1 80.25 607 LEU A O 1
ATOM 4933 N N . ASP A 1 608 ? 20.375 16.609 24.672 1 79.88 608 ASP A N 1
ATOM 4934 C CA . ASP A 1 608 ? 20.328 18.078 24.719 1 79.88 608 ASP A CA 1
ATOM 4935 C C . ASP A 1 608 ? 20.406 18.578 26.156 1 79.88 608 ASP A C 1
ATOM 4937 O O . ASP A 1 608 ? 20.938 19.672 26.406 1 79.88 608 ASP A O 1
ATOM 4941 N N . ASN A 1 609 ? 19.891 17.844 27.047 1 78.38 609 ASN A N 1
ATOM 4942 C CA . ASN A 1 609 ? 19.906 18.25 28.438 1 78.38 609 ASN A CA 1
ATOM 4943 C C . ASN A 1 609 ? 21.328 18.219 29.016 1 78.38 609 ASN A C 1
ATOM 4945 O O . ASN A 1 609 ? 21.609 18.922 29.984 1 78.38 609 ASN A O 1
ATOM 4949 N N . PHE A 1 610 ? 22.156 17.5 28.359 1 73.19 610 PHE A N 1
ATOM 4950 C CA . PHE A 1 610 ? 23.531 17.438 28.844 1 73.19 610 PHE A CA 1
ATOM 4951 C C . PHE A 1 610 ? 24.359 18.578 28.25 1 73.19 610 PHE A C 1
ATOM 4953 O O . PHE A 1 610 ? 25.438 18.891 28.766 1 73.19 610 PHE A O 1
ATOM 4960 N N . THR A 1 611 ? 23.922 19.188 27.219 1 66.62 611 THR A N 1
ATOM 4961 C CA . THR A 1 611 ? 24.656 20.266 26.578 1 66.62 611 THR A CA 1
ATOM 4962 C C . THR A 1 611 ? 24.156 21.625 27.062 1 66.62 611 THR A C 1
ATOM 4964 O O . THR A 1 611 ? 24.688 22.656 26.672 1 66.62 611 THR A O 1
ATOM 4967 N N . ARG A 1 612 ? 23.172 21.656 27.859 1 60.34 612 ARG A N 1
ATOM 4968 C CA . ARG A 1 612 ? 22.766 22.922 28.469 1 60.34 612 ARG A CA 1
ATOM 4969 C C . ARG A 1 612 ? 23.562 23.203 29.734 1 60.34 612 ARG A C 1
ATOM 4971 O O . ARG A 1 612 ? 23.922 22.281 30.469 1 60.34 612 ARG A O 1
ATOM 4978 N N . MET B 1 1 ? -7.172 4.059 40 1 22.78 1 MET B N 1
ATOM 4979 C CA . MET B 1 1 ? -7.988 4.234 38.781 1 22.78 1 MET B CA 1
ATOM 4980 C C . MET B 1 1 ? -7.176 3.939 37.531 1 22.78 1 MET B C 1
ATOM 4982 O O . MET B 1 1 ? -7.738 3.594 36.5 1 22.78 1 MET B O 1
ATOM 4986 N N . ASN B 1 2 ? -5.855 4.371 37.594 1 26.81 2 ASN B N 1
ATOM 4987 C CA . ASN B 1 2 ? -4.801 4.426 36.594 1 26.81 2 ASN B CA 1
ATOM 4988 C C . ASN B 1 2 ? -4.32 3.029 36.219 1 26.81 2 ASN B C 1
ATOM 4990 O O . ASN B 1 2 ? -3.559 2.873 35.25 1 26.81 2 ASN B O 1
ATOM 4994 N N . HIS B 1 3 ? -4.438 2.068 37.188 1 28.92 3 HIS B N 1
ATOM 4995 C CA . HIS B 1 3 ? -3.869 0.729 37.094 1 28.92 3 HIS B CA 1
ATOM 4996 C C . HIS B 1 3 ? -4.641 -0.126 36.094 1 28.92 3 HIS B C 1
ATOM 4998 O O . HIS B 1 3 ? -4.293 -1.286 35.875 1 28.92 3 HIS B O 1
ATOM 5004 N N . TYR B 1 4 ? -5.961 0.298 35.781 1 28.02 4 TYR B N 1
ATOM 5005 C CA . TYR B 1 4 ? -6.863 -0.593 35.062 1 28.02 4 TYR B CA 1
ATOM 5006 C C . TYR B 1 4 ? -6.461 -0.71 33.594 1 28.02 4 TYR B C 1
ATOM 5008 O O . TYR B 1 4 ? -6.949 -1.59 32.875 1 28.02 4 TYR B O 1
ATOM 5016 N N . ASN B 1 5 ? -5.746 0.35 33.031 1 29.19 5 ASN B N 1
ATOM 5017 C CA . ASN B 1 5 ? -5.559 0.294 31.578 1 29.19 5 ASN B CA 1
ATOM 5018 C C . ASN B 1 5 ? -4.492 -0.725 31.188 1 29.19 5 ASN B C 1
ATOM 5020 O O . ASN B 1 5 ? -4.348 -1.061 30.016 1 29.19 5 ASN B O 1
ATOM 5024 N N . ALA B 1 6 ? -3.535 -1.024 32.188 1 30.16 6 ALA B N 1
ATOM 5025 C CA . ALA B 1 6 ? -2.438 -1.939 31.875 1 30.16 6 ALA B CA 1
ATOM 5026 C C . ALA B 1 6 ? -2.949 -3.365 31.688 1 30.16 6 ALA B C 1
ATOM 5028 O O . ALA B 1 6 ? -2.254 -4.211 31.125 1 30.16 6 ALA B O 1
ATOM 5029 N N . ILE B 1 7 ? -4.09 -3.752 32.375 1 30.19 7 ILE B N 1
ATOM 5030 C CA . ILE B 1 7 ? -4.52 -5.145 32.406 1 30.19 7 ILE B CA 1
ATOM 5031 C C . ILE B 1 7 ? -4.961 -5.582 31.016 1 30.19 7 ILE B C 1
ATOM 5033 O O . ILE B 1 7 ? -4.805 -6.746 30.641 1 30.19 7 ILE B O 1
ATOM 5037 N N . CYS B 1 8 ? -5.445 -4.648 30.172 1 30.61 8 CYS B N 1
ATOM 5038 C CA . CYS B 1 8 ? -6.113 -5.129 28.969 1 30.61 8 CYS B CA 1
ATOM 5039 C C . CYS B 1 8 ? -5.105 -5.684 27.969 1 30.61 8 CYS B C 1
ATOM 5041 O O . CYS B 1 8 ? -5.469 -6.453 27.078 1 30.61 8 CYS B O 1
ATOM 5043 N N . VAL B 1 9 ? -3.773 -5.262 28.047 1 32.28 9 VAL B N 1
ATOM 5044 C CA . VAL B 1 9 ? -2.857 -5.707 27.016 1 32.28 9 VAL B CA 1
ATOM 5045 C C . VAL B 1 9 ? -2.438 -7.152 27.266 1 32.28 9 VAL B C 1
ATOM 5047 O O . VAL B 1 9 ? -2.281 -7.941 26.328 1 32.28 9 VAL B O 1
ATOM 5050 N N . CYS B 1 10 ? -2.242 -7.555 28.609 1 31.02 10 CYS B N 1
ATOM 5051 C CA . CYS B 1 10 ? -1.63 -8.852 28.859 1 31.02 10 CYS B CA 1
ATOM 5052 C C . CYS B 1 10 ? -2.57 -9.984 28.469 1 31.02 10 CYS B C 1
ATOM 5054 O O . CYS B 1 10 ? -2.189 -11.156 28.516 1 31.02 10 CYS B O 1
ATOM 5056 N N . LEU B 1 11 ? -3.852 -9.734 28.547 1 30.44 11 LEU B N 1
ATOM 5057 C CA . LEU B 1 11 ? -4.707 -10.898 28.375 1 30.44 11 LEU B CA 1
ATOM 5058 C C . LEU B 1 11 ? -4.582 -11.477 26.969 1 30.44 11 LEU B C 1
ATOM 5060 O O . LEU B 1 11 ? -5.141 -12.539 26.672 1 30.44 11 LEU B O 1
ATOM 5064 N N . CYS B 1 12 ? -4.062 -10.773 26.031 1 31.52 12 CYS B N 1
ATOM 5065 C CA . CYS B 1 12 ? -4.168 -11.359 24.703 1 31.52 12 CYS B CA 1
ATOM 5066 C C . CYS B 1 12 ? -3.256 -12.57 24.578 1 31.52 12 CYS B C 1
ATOM 5068 O O . CYS B 1 12 ? -3.271 -13.258 23.547 1 31.52 12 CYS B O 1
ATOM 5070 N N . VAL B 1 13 ? -2.211 -12.719 25.422 1 32.38 13 VAL B N 1
ATOM 5071 C CA . VAL B 1 13 ? -1.271 -13.773 25.047 1 32.38 13 VAL B CA 1
ATOM 5072 C C . VAL B 1 13 ? -1.858 -15.141 25.406 1 32.38 13 VAL B C 1
ATOM 5074 O O . VAL B 1 13 ? -1.319 -16.172 25.016 1 32.38 13 VAL B O 1
ATOM 5077 N N . LEU B 1 14 ? -2.73 -15.227 26.391 1 29.7 14 LEU B N 1
ATOM 5078 C CA . LEU B 1 14 ? -2.934 -16.578 26.891 1 29.7 14 LEU B CA 1
ATOM 5079 C C . LEU B 1 14 ? -3.67 -17.438 25.859 1 29.7 14 LEU B C 1
ATOM 5081 O O . LEU B 1 14 ? -4.051 -18.578 26.156 1 29.7 14 LEU B O 1
ATOM 5085 N N . PHE B 1 15 ? -4.277 -16.906 24.875 1 33.31 15 PHE B N 1
ATOM 5086 C CA . PHE B 1 15 ? -5.156 -17.891 24.25 1 33.31 15 PHE B CA 1
ATOM 5087 C C . PHE B 1 15 ? -4.363 -19.094 23.766 1 33.31 15 PHE B C 1
ATOM 5089 O O . PHE B 1 15 ? -3.322 -18.938 23.109 1 33.31 15 PHE B O 1
ATOM 5096 N N . GLY B 1 16 ? -4.516 -20.234 24.484 1 33.34 16 GLY B N 1
ATOM 5097 C CA . GLY B 1 16 ? -4.191 -21.641 24.266 1 33.34 16 GLY B CA 1
ATOM 5098 C C . GLY B 1 16 ? -4.398 -22.078 22.828 1 33.34 16 GLY B C 1
ATOM 5099 O O . GLY B 1 16 ? -5.523 -22.062 22.328 1 33.34 16 GLY B O 1
ATOM 5100 N N . ILE B 1 17 ? -3.557 -21.859 22 1 35.09 17 ILE B N 1
ATOM 5101 C CA . ILE B 1 17 ? -3.58 -22.531 20.719 1 35.09 17 ILE B CA 1
ATOM 5102 C C . ILE B 1 17 ? -3.754 -24.031 20.922 1 35.09 17 ILE B C 1
ATOM 5104 O O . ILE B 1 17 ? -2.857 -24.703 21.438 1 35.09 17 ILE B O 1
ATOM 5108 N N . VAL B 1 18 ? -4.941 -24.469 21.297 1 32.53 18 VAL B N 1
ATOM 5109 C CA . VAL B 1 18 ? -5.223 -25.906 21.219 1 32.53 18 VAL B CA 1
ATOM 5110 C C . VAL B 1 18 ? -4.965 -26.406 19.797 1 32.53 18 VAL B C 1
ATOM 5112 O O . VAL B 1 18 ? -5.691 -26.047 18.875 1 32.53 18 VAL B O 1
ATOM 5115 N N . MET B 1 19 ? -3.77 -26.5 19.359 1 35.03 19 MET B N 1
ATOM 5116 C CA . MET B 1 19 ? -3.443 -27.234 18.141 1 35.03 19 MET B CA 1
ATOM 5117 C C . MET B 1 19 ? -3.814 -28.703 18.266 1 35.03 19 MET B C 1
ATOM 5119 O O . MET B 1 19 ? -3.18 -29.438 19.031 1 35.03 19 MET B O 1
ATOM 5123 N N . SER B 1 20 ? -5.059 -29.094 18.391 1 35.31 20 SER B N 1
ATOM 5124 C CA . SER B 1 20 ? -5.473 -30.5 18.453 1 35.31 20 SER B CA 1
ATOM 5125 C C . SER B 1 20 ? -4.75 -31.328 17.406 1 35.31 20 SER B C 1
ATOM 5127 O O . SER B 1 20 ? -4.141 -32.344 17.719 1 35.31 20 SER B O 1
ATOM 5129 N N . ALA B 1 21 ? -5.629 -31.719 16.234 1 40.28 21 ALA B N 1
ATOM 5130 C CA . ALA B 1 21 ? -5.84 -32.938 15.469 1 40.28 21 ALA B CA 1
ATOM 5131 C C . ALA B 1 21 ? -4.598 -33.312 14.664 1 40.28 21 ALA B C 1
ATOM 5133 O O . ALA B 1 21 ? -3.74 -32.438 14.414 1 40.28 21 ALA B O 1
ATOM 5134 N N . SER B 1 22 ? -4.469 -34.656 14.133 1 49.47 22 SER B N 1
ATOM 5135 C CA . SER B 1 22 ? -3.477 -35.406 13.375 1 49.47 22 SER B CA 1
ATOM 5136 C C . SER B 1 22 ? -3.033 -34.625 12.133 1 49.47 22 SER B C 1
ATOM 5138 O O . SER B 1 22 ? -3.732 -34.625 11.117 1 49.47 22 SER B O 1
ATOM 5140 N N . GLU B 1 23 ? -2.422 -33.438 12.234 1 66.38 23 GLU B N 1
ATOM 5141 C CA . GLU B 1 23 ? -1.979 -32.469 11.258 1 66.38 23 GLU B CA 1
ATOM 5142 C C . GLU B 1 23 ? -0.974 -33.062 10.281 1 66.38 23 GLU B C 1
ATOM 5144 O O . GLU B 1 23 ? -0.072 -33.781 10.688 1 66.38 23 GLU B O 1
ATOM 5149 N N . PHE B 1 24 ? -1.447 -33.344 9.07 1 82.5 24 PHE B N 1
ATOM 5150 C CA . PHE B 1 24 ? -0.526 -33.688 8 1 82.5 24 PHE B CA 1
ATOM 5151 C C . PHE B 1 24 ? 0.827 -33.031 8.195 1 82.5 24 PHE B C 1
ATOM 5153 O O . PHE B 1 24 ? 0.897 -31.812 8.43 1 82.5 24 PHE B O 1
ATOM 5160 N N . THR B 1 25 ? 1.812 -33.938 8.344 1 83.94 25 THR B N 1
ATOM 5161 C CA . THR B 1 25 ? 3.164 -33.375 8.375 1 83.94 25 THR B CA 1
ATOM 5162 C C . THR B 1 25 ? 3.482 -32.656 7.074 1 83.94 25 THR B C 1
ATOM 5164 O O . THR B 1 25 ? 2.762 -32.781 6.082 1 83.94 25 THR B O 1
ATOM 5167 N N . ASP B 1 26 ? 4.457 -31.891 7.113 1 86.5 26 ASP B N 1
ATOM 5168 C CA . ASP B 1 26 ? 4.883 -31.172 5.914 1 86.5 26 ASP B CA 1
ATOM 5169 C C . ASP B 1 26 ? 5.258 -32.156 4.797 1 86.5 26 ASP B C 1
ATOM 5171 O O . ASP B 1 26 ? 4.949 -31.906 3.629 1 86.5 26 ASP B O 1
ATOM 5175 N N . GLU B 1 27 ? 5.828 -33.25 5.16 1 85 27 GLU B N 1
ATOM 5176 C CA . GLU B 1 27 ? 6.254 -34.219 4.164 1 85 27 GLU B CA 1
ATOM 5177 C C . GLU B 1 27 ? 5.051 -34.875 3.492 1 85 27 GLU B C 1
ATOM 5179 O O . GLU B 1 27 ? 5.035 -35.062 2.271 1 85 27 GLU B O 1
ATOM 5184 N N . GLU B 1 28 ? 4.078 -35.188 4.238 1 86.19 28 GLU B N 1
ATOM 5185 C CA . GLU B 1 28 ? 2.871 -35.812 3.695 1 86.19 28 GLU B CA 1
ATOM 5186 C C . GLU B 1 28 ? 2.104 -34.844 2.809 1 86.19 28 GLU B C 1
ATOM 5188 O O . GLU B 1 28 ? 1.603 -35.219 1.748 1 86.19 28 GLU B O 1
ATOM 5193 N N . TYR B 1 29 ? 2.053 -33.625 3.232 1 90.75 29 TYR B N 1
ATOM 5194 C CA . TYR B 1 29 ? 1.304 -32.625 2.5 1 90.75 29 TYR B CA 1
ATOM 5195 C C . TYR B 1 29 ? 1.911 -32.375 1.122 1 90.75 29 TYR B C 1
ATOM 5197 O O . TYR B 1 29 ? 1.188 -32.25 0.131 1 90.75 29 TYR B O 1
ATOM 5205 N N . TYR B 1 30 ? 3.184 -32.375 1.086 1 88.19 30 TYR B N 1
ATOM 5206 C CA . TYR B 1 30 ? 3.83 -32 -0.172 1 88.19 30 TYR B CA 1
ATOM 5207 C C . TYR B 1 30 ? 3.963 -33.219 -1.084 1 88.19 30 TYR B C 1
ATOM 5209 O O . TYR B 1 30 ? 4.453 -33.125 -2.211 1 88.19 30 TYR B O 1
ATOM 5217 N N . HIS B 1 31 ? 3.457 -34.375 -0.592 1 85.44 31 HIS B N 1
ATOM 5218 C CA . HIS B 1 31 ? 3.312 -35.531 -1.475 1 85.44 31 HIS B CA 1
ATOM 5219 C C . HIS B 1 31 ? 2.021 -35.438 -2.281 1 85.44 31 HIS B C 1
ATOM 5221 O O . HIS B 1 31 ? 1.872 -36.125 -3.295 1 85.44 31 HIS B O 1
ATOM 5227 N N . LEU B 1 32 ? 1.166 -34.625 -1.796 1 90.88 32 LEU B N 1
ATOM 5228 C CA . LEU B 1 32 ? -0.066 -34.375 -2.543 1 90.88 32 LEU B CA 1
ATOM 5229 C C . LEU B 1 32 ? 0.202 -33.531 -3.783 1 90.88 32 LEU B C 1
ATOM 5231 O O . LEU B 1 32 ? 1.096 -32.688 -3.779 1 90.88 32 LEU B O 1
ATOM 5235 N N . PRO B 1 33 ? -0.547 -33.812 -4.785 1 92.06 33 PRO B N 1
ATOM 5236 C CA . PRO B 1 33 ? -0.414 -32.906 -5.93 1 92.06 33 PRO B CA 1
ATOM 5237 C C . PRO B 1 33 ? -0.852 -31.5 -5.609 1 92.06 33 PRO B C 1
ATOM 5239 O O . PRO B 1 33 ? -1.72 -31.281 -4.758 1 92.06 33 PRO B O 1
ATOM 5242 N N . ASP B 1 34 ? -0.265 -30.594 -6.34 1 93.81 34 ASP B N 1
ATOM 5243 C CA . ASP B 1 34 ? -0.638 -29.203 -6.137 1 93.81 34 ASP B CA 1
ATOM 5244 C C . ASP B 1 34 ? -2.115 -28.969 -6.449 1 93.81 34 ASP B C 1
ATOM 5246 O O . ASP B 1 34 ? -2.639 -29.516 -7.422 1 93.81 34 ASP B O 1
ATOM 5250 N N . LEU B 1 35 ? -2.748 -28.219 -5.625 1 96.5 35 LEU B N 1
ATOM 5251 C CA . LEU B 1 35 ? -4.156 -27.891 -5.832 1 96.5 35 LEU B CA 1
ATOM 5252 C C . LEU B 1 35 ? -4.348 -27.078 -7.102 1 96.5 35 LEU B C 1
ATOM 5254 O O . LEU B 1 35 ? -5.281 -27.312 -7.867 1 96.5 35 LEU B O 1
ATOM 5258 N N . TYR B 1 36 ? -3.451 -26.109 -7.242 1 96.81 36 TYR B N 1
ATOM 5259 C CA . TYR B 1 36 ? -3.494 -25.203 -8.391 1 96.81 36 TYR B CA 1
ATOM 5260 C C . TYR B 1 36 ? -2.211 -25.297 -9.203 1 96.81 36 TYR B C 1
ATOM 5262 O O . TYR B 1 36 ? -1.133 -25.531 -8.656 1 96.81 36 TYR B O 1
ATOM 5270 N N . HIS B 1 37 ? -2.314 -25.188 -10.461 1 96.12 37 HIS B N 1
ATOM 5271 C CA . HIS B 1 37 ? -1.15 -25.078 -11.336 1 96.12 37 HIS B CA 1
ATOM 5272 C C . HIS B 1 37 ? -1.427 -24.156 -12.523 1 96.12 37 HIS B C 1
ATOM 5274 O O . HIS B 1 37 ? -2.512 -24.203 -13.102 1 96.12 37 HIS B O 1
ATOM 5280 N N . LEU B 1 38 ? -0.548 -23.344 -12.766 1 95.69 38 LEU B N 1
ATOM 5281 C CA . LEU B 1 38 ? -0.618 -22.438 -13.906 1 95.69 38 LEU B CA 1
ATOM 5282 C C . LEU B 1 38 ? 0.681 -22.469 -14.703 1 95.69 38 LEU B C 1
ATOM 5284 O O . LEU B 1 38 ? 1.758 -22.219 -14.156 1 95.69 38 LEU B O 1
ATOM 5288 N N . ASP B 1 39 ? 0.531 -22.844 -15.992 1 95.06 39 ASP B N 1
ATOM 5289 C CA . ASP B 1 39 ? 1.664 -22.609 -16.875 1 95.06 39 ASP B CA 1
ATOM 5290 C C . ASP B 1 39 ? 1.824 -21.109 -17.172 1 95.06 39 ASP B C 1
ATOM 5292 O O . ASP B 1 39 ? 0.965 -20.312 -16.812 1 95.06 39 ASP B O 1
ATOM 5296 N N . ASP B 1 40 ? 2.969 -20.828 -17.734 1 91.94 40 ASP B N 1
ATOM 5297 C CA . ASP B 1 40 ? 3.215 -19.422 -18.062 1 91.94 40 ASP B CA 1
ATOM 5298 C C . ASP B 1 40 ? 2.273 -18.938 -19.156 1 91.94 40 ASP B C 1
ATOM 5300 O O . ASP B 1 40 ? 2.484 -19.234 -20.328 1 91.94 40 ASP B O 1
ATOM 5304 N N . TYR B 1 41 ? 1.282 -18.172 -18.766 1 93.81 41 TYR B N 1
ATOM 5305 C CA . TYR B 1 41 ? 0.212 -17.703 -19.641 1 93.81 41 TYR B CA 1
ATOM 5306 C C . TYR B 1 41 ? 0.763 -16.797 -20.734 1 93.81 41 TYR B C 1
ATOM 5308 O O . TYR B 1 41 ? 0.415 -16.969 -21.906 1 93.81 41 TYR B O 1
ATOM 5316 N N . THR B 1 42 ? 1.632 -15.867 -20.422 1 89.06 42 THR B N 1
ATOM 5317 C CA . THR B 1 42 ? 2.172 -14.898 -21.359 1 89.06 42 THR B CA 1
ATOM 5318 C C . THR B 1 42 ? 3.107 -15.578 -22.359 1 89.06 42 THR B C 1
ATOM 5320 O O . THR B 1 42 ? 3.045 -15.305 -23.562 1 89.06 42 THR B O 1
ATOM 5323 N N . LYS B 1 43 ? 3.973 -16.453 -21.875 1 90 43 LYS B N 1
ATOM 5324 C CA . LYS B 1 43 ? 4.887 -17.188 -22.75 1 90 43 LYS B CA 1
ATOM 5325 C C . LYS B 1 43 ? 4.125 -18.078 -23.719 1 90 43 LYS B C 1
ATOM 5327 O O . LYS B 1 43 ? 4.484 -18.172 -24.891 1 90 43 LYS B O 1
ATOM 5332 N N . CYS B 1 44 ? 3.082 -18.672 -23.234 1 93 44 CYS B N 1
ATOM 5333 C CA . CYS B 1 44 ? 2.283 -19.578 -24.062 1 93 44 CYS B CA 1
ATOM 5334 C C . CYS B 1 44 ? 1.631 -18.828 -25.219 1 93 44 CYS B C 1
ATOM 5336 O O . CYS B 1 44 ? 1.717 -19.25 -26.375 1 93 44 CYS B O 1
ATOM 5338 N N . LEU B 1 45 ? 1.067 -17.703 -24.953 1 92.69 45 LEU B N 1
ATOM 5339 C CA . LEU B 1 45 ? 0.268 -17 -25.953 1 92.69 45 LEU B CA 1
ATOM 5340 C C . LEU B 1 45 ? 1.142 -16.078 -26.797 1 92.69 45 LEU B C 1
ATOM 5342 O O . LEU B 1 45 ? 0.658 -15.461 -27.75 1 92.69 45 LEU B O 1
ATOM 5346 N N . SER B 1 46 ? 2.42 -16.016 -26.453 1 89.19 46 SER B N 1
ATOM 5347 C CA . SER B 1 46 ? 3.35 -15.25 -27.281 1 89.19 46 SER B CA 1
ATOM 5348 C C . SER B 1 46 ? 3.721 -16.031 -28.547 1 89.19 46 SER B C 1
ATOM 5350 O O . SER B 1 46 ? 4.176 -15.438 -29.531 1 89.19 46 SER B O 1
ATOM 5352 N N . GLN B 1 47 ? 3.492 -17.344 -28.516 1 89.12 47 GLN B N 1
ATOM 5353 C CA . GLN B 1 47 ? 3.779 -18.188 -29.672 1 89.12 47 GLN B CA 1
ATOM 5354 C C . GLN B 1 47 ? 2.613 -18.188 -30.656 1 89.12 47 GLN B C 1
ATOM 5356 O O . GLN B 1 47 ? 1.45 -18.172 -30.25 1 89.12 47 GLN B O 1
ATOM 5361 N N . LYS B 1 48 ? 2.896 -18.172 -31.891 1 88.31 48 LYS B N 1
ATOM 5362 C CA . LYS B 1 48 ? 1.877 -18.094 -32.938 1 88.31 48 LYS B CA 1
ATOM 5363 C C . LYS B 1 48 ? 0.883 -19.25 -32.844 1 88.31 48 LYS B C 1
ATOM 5365 O O . LYS B 1 48 ? -0.307 -19.062 -33.094 1 88.31 48 LYS B O 1
ATOM 5370 N N . GLN B 1 49 ? 1.295 -20.406 -32.406 1 87.94 49 GLN B N 1
ATOM 5371 C CA . GLN B 1 49 ? 0.39 -21.547 -32.281 1 87.94 49 GLN B CA 1
ATOM 5372 C C . GLN B 1 49 ? 0.022 -21.797 -30.828 1 87.94 49 GLN B C 1
ATOM 5374 O O . GLN B 1 49 ? -0.413 -22.891 -30.469 1 87.94 49 GLN B O 1
ATOM 5379 N N . GLY B 1 50 ? 0.191 -20.766 -30.078 1 92.62 50 GLY B N 1
ATOM 5380 C CA . GLY B 1 50 ? -0.054 -20.922 -28.656 1 92.62 50 GLY B CA 1
ATOM 5381 C C . GLY B 1 50 ? -1.521 -21.109 -28.312 1 92.62 50 GLY B C 1
ATOM 5382 O O . GLY B 1 50 ? -2.383 -20.438 -28.891 1 92.62 50 GLY B O 1
ATOM 5383 N N . LEU B 1 51 ? -1.892 -22.078 -27.5 1 94.88 51 LEU B N 1
ATOM 5384 C CA . LEU B 1 51 ? -3.227 -22.359 -26.984 1 94.88 51 LEU B CA 1
ATOM 5385 C C . LEU B 1 51 ? -3.191 -22.594 -25.484 1 94.88 51 LEU B C 1
ATOM 5387 O O . LEU B 1 51 ? -2.547 -23.531 -25.016 1 94.88 51 LEU B O 1
ATOM 5391 N N . TYR B 1 52 ? -3.791 -21.672 -24.75 1 96.25 52 TYR B N 1
ATOM 5392 C CA . TYR B 1 52 ? -3.848 -21.766 -23.297 1 96.25 52 TYR B CA 1
ATOM 5393 C C . TYR B 1 52 ? -5.262 -22.078 -22.828 1 96.25 52 TYR B C 1
ATOM 5395 O O . TYR B 1 52 ? -6.223 -21.422 -23.234 1 96.25 52 TYR B O 1
ATOM 5403 N N . CYS B 1 53 ? -5.414 -23.078 -22.031 1 97.44 53 CYS B N 1
ATOM 5404 C CA . CYS B 1 53 ? -6.727 -23.453 -21.516 1 97.44 53 CYS B CA 1
ATOM 5405 C C . CYS B 1 53 ? -6.707 -23.547 -19.984 1 97.44 53 CYS B C 1
ATOM 5407 O O . CYS B 1 53 ? -5.676 -23.875 -19.391 1 97.44 53 CYS B O 1
ATOM 5409 N N . LEU B 1 54 ? -7.742 -23.188 -19.406 1 97.56 54 LEU B N 1
ATOM 5410 C CA . LEU B 1 54 ? -7.938 -23.25 -17.953 1 97.56 54 LEU B CA 1
ATOM 5411 C C . LEU B 1 54 ? -9.203 -24.016 -17.609 1 97.56 54 LEU B C 1
ATOM 5413 O O . LEU B 1 54 ? -10.234 -23.844 -18.266 1 97.56 54 LEU B O 1
ATOM 5417 N N . GLY B 1 55 ? -9.094 -24.922 -16.625 1 97.69 55 GLY B N 1
ATOM 5418 C CA . GLY B 1 55 ? -10.258 -25.703 -16.234 1 97.69 55 GLY B CA 1
ATOM 5419 C C . GLY B 1 55 ? -10.094 -26.422 -14.914 1 97.69 55 GLY B C 1
ATOM 5420 O O . GLY B 1 55 ? -9.078 -26.25 -14.234 1 97.69 55 GLY B O 1
ATOM 5421 N N . THR B 1 56 ? -11.133 -27.109 -14.492 1 97.75 56 THR B N 1
ATOM 5422 C CA . THR B 1 56 ? -11.203 -27.875 -13.25 1 97.75 56 THR B CA 1
ATOM 5423 C C . THR B 1 56 ? -11.359 -29.359 -13.531 1 97.75 56 THR B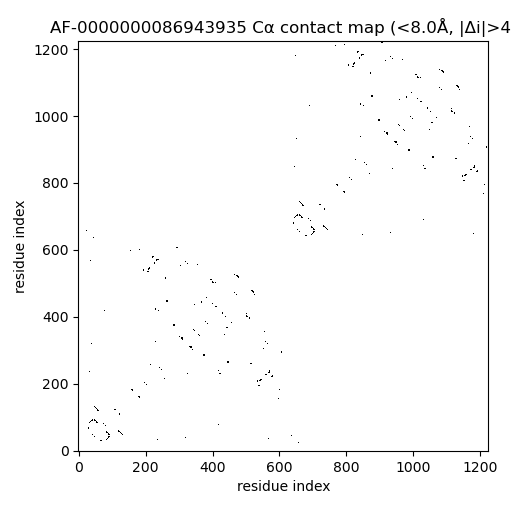 C 1
ATOM 5425 O O . THR B 1 56 ? -12.18 -29.766 -14.359 1 97.75 56 THR B O 1
ATOM 5428 N N . PHE B 1 57 ? -10.555 -30.172 -12.883 1 98.06 57 PHE B N 1
ATOM 5429 C CA . PHE B 1 57 ? -10.578 -31.625 -13.078 1 98.06 57 PHE B CA 1
ATOM 5430 C C . PHE B 1 57 ? -10.953 -32.344 -11.781 1 98.06 57 PHE B C 1
ATOM 5432 O O . PHE B 1 57 ? -10.57 -31.906 -10.695 1 98.06 57 PHE B O 1
ATOM 5439 N N . GLU B 1 58 ? -11.688 -33.344 -11.859 1 97.88 58 GLU B N 1
ATOM 5440 C CA . GLU B 1 58 ? -11.992 -34.25 -10.75 1 97.88 58 GLU B CA 1
ATOM 5441 C C . GLU B 1 58 ? -11.125 -35.5 -10.812 1 97.88 58 GLU B C 1
ATOM 5443 O O . GLU B 1 58 ? -11.008 -36.125 -11.867 1 97.88 58 GLU B O 1
ATOM 5448 N N . LEU B 1 59 ? -10.523 -35.812 -9.734 1 96.69 59 LEU B N 1
ATOM 5449 C CA . LEU B 1 59 ? -9.625 -36.969 -9.664 1 96.69 59 LEU B CA 1
ATOM 5450 C C . LEU B 1 59 ? -10.359 -38.188 -9.109 1 96.69 59 LEU B C 1
ATOM 5452 O O . LEU B 1 59 ? -11.234 -38.062 -8.25 1 96.69 59 LEU B O 1
ATOM 5456 N N . SER B 1 60 ? -10.086 -39.312 -9.648 1 94.81 60 SER B N 1
ATOM 5457 C CA . SER B 1 60 ? -10.562 -40.594 -9.188 1 94.81 60 SER B CA 1
ATOM 5458 C C . SER B 1 60 ? -9.453 -41.656 -9.219 1 94.81 60 SER B C 1
ATOM 5460 O O . SER B 1 60 ? -8.453 -41.469 -9.922 1 94.81 60 SER B O 1
ATOM 5462 N N . PRO B 1 61 ? -9.508 -42.594 -8.32 1 91.56 61 PRO B N 1
ATOM 5463 C CA . PRO B 1 61 ? -8.445 -43.625 -8.32 1 91.56 61 PRO B CA 1
ATOM 5464 C C . PRO B 1 61 ? -8.445 -44.469 -9.586 1 91.56 61 PRO B C 1
ATOM 5466 O O . PRO B 1 61 ? -9.508 -44.812 -10.109 1 91.56 61 PRO B O 1
ATOM 5469 N N . ALA B 1 62 ? -7.273 -44.656 -10.172 1 87 62 ALA B N 1
ATOM 5470 C CA . ALA B 1 62 ? -7.129 -45.531 -11.336 1 87 62 ALA B CA 1
ATOM 5471 C C . ALA B 1 62 ? -7.305 -47 -10.961 1 87 62 ALA B C 1
ATOM 5473 O O . ALA B 1 62 ? -7.812 -47.781 -11.75 1 87 62 ALA B O 1
ATOM 5474 N N . GLU B 1 63 ? -6.637 -47.312 -9.797 1 83.31 63 GLU B N 1
ATOM 5475 C CA . GLU B 1 63 ? -6.746 -48.656 -9.266 1 83.31 63 GLU B CA 1
ATOM 5476 C C . GLU B 1 63 ? -7.457 -48.688 -7.914 1 83.31 63 GLU B C 1
ATOM 5478 O O . GLU B 1 63 ? -7.688 -47.625 -7.32 1 83.31 63 GLU B O 1
ATOM 5483 N N . GLU B 1 64 ? -7.801 -49.812 -7.594 1 76.12 64 GLU B N 1
ATOM 5484 C CA . GLU B 1 64 ? -8.531 -49.969 -6.34 1 76.12 64 GLU B CA 1
ATOM 5485 C C . GLU B 1 64 ? -7.723 -49.438 -5.164 1 76.12 64 GLU B C 1
ATOM 5487 O O . GLU B 1 64 ? -8.281 -48.812 -4.242 1 76.12 64 GLU B O 1
ATOM 5492 N N . GLN B 1 65 ? -6.398 -49.656 -5.242 1 75.25 65 GLN B N 1
ATOM 5493 C CA . GLN B 1 65 ? -5.566 -49.156 -4.156 1 75.25 65 GLN B CA 1
ATOM 5494 C C . GLN B 1 65 ? -4.527 -48.188 -4.676 1 75.25 65 GLN B C 1
ATOM 5496 O O . GLN B 1 65 ? -3.631 -48.562 -5.434 1 75.25 65 GLN B O 1
ATOM 5501 N N . SER B 1 66 ? -4.832 -46.906 -4.57 1 84.31 66 SER B N 1
ATOM 5502 C CA . SER B 1 66 ? -3.879 -45.844 -4.879 1 84.31 66 SER B CA 1
ATOM 5503 C C . SER B 1 66 ? -3.498 -45.062 -3.627 1 84.31 66 SER B C 1
ATOM 5505 O O . SER B 1 66 ? -4.289 -44.281 -3.125 1 84.31 66 SER B O 1
ATOM 5507 N N . PRO B 1 67 ? -2.309 -45.312 -3.129 1 83.56 67 PRO B N 1
ATOM 5508 C CA . PRO B 1 67 ? -1.906 -44.656 -1.879 1 83.56 67 PRO B CA 1
ATOM 5509 C C . PRO B 1 67 ? -1.995 -43.156 -1.947 1 83.56 67 PRO B C 1
ATOM 5511 O O . PRO B 1 67 ? -2.383 -42.5 -0.969 1 83.56 67 PRO B O 1
ATOM 5514 N N . VAL B 1 68 ? -1.702 -42.656 -3.066 1 86.62 68 VAL B N 1
ATOM 5515 C CA . VAL B 1 68 ? -1.73 -41.188 -3.199 1 86.62 68 VAL B CA 1
ATOM 5516 C C . VAL B 1 68 ? -3.172 -40.719 -3.127 1 86.62 68 VAL B C 1
ATOM 5518 O O . VAL B 1 68 ? -3.459 -39.719 -2.457 1 86.62 68 VAL B O 1
ATOM 5521 N N . PHE B 1 69 ? -4.07 -41.375 -3.791 1 91.12 69 PHE B N 1
ATOM 5522 C CA . PHE B 1 69 ? -5.465 -40.938 -3.797 1 91.12 69 PHE B CA 1
ATOM 5523 C C . PHE B 1 69 ? -6.09 -41.125 -2.42 1 91.12 69 PHE B C 1
ATOM 5525 O O . PHE B 1 69 ? -6.941 -40.312 -2.014 1 91.12 69 PHE B O 1
ATOM 5532 N N . ASP B 1 70 ? -5.656 -42.125 -1.688 1 89.88 70 ASP B N 1
ATOM 5533 C CA . ASP B 1 70 ? -6.156 -42.312 -0.33 1 89.88 70 ASP B CA 1
ATOM 5534 C C . ASP B 1 70 ? -5.773 -41.156 0.572 1 89.88 70 ASP B C 1
ATOM 5536 O O . ASP B 1 70 ? -6.57 -40.719 1.407 1 89.88 70 ASP B O 1
ATOM 5540 N N . LEU B 1 71 ? -4.551 -40.75 0.293 1 90.75 71 LEU B N 1
ATOM 5541 C CA . LEU B 1 71 ? -4.109 -39.594 1.06 1 90.75 71 LEU B CA 1
ATOM 5542 C C . LEU B 1 71 ? -4.926 -38.344 0.696 1 90.75 71 LEU B C 1
ATOM 5544 O O . LEU B 1 71 ? -5.246 -37.531 1.563 1 90.75 71 LEU B O 1
ATOM 5548 N N . ILE B 1 72 ? -5.23 -38.219 -0.574 1 94.12 72 ILE B N 1
ATOM 5549 C CA . ILE B 1 72 ? -6.043 -37.094 -1.056 1 94.12 72 ILE B CA 1
ATOM 5550 C C . ILE B 1 72 ? -7.418 -37.156 -0.396 1 94.12 72 ILE B C 1
ATOM 5552 O O . ILE B 1 72 ? -7.922 -36.125 0.077 1 94.12 72 ILE B O 1
ATOM 5556 N N . LYS B 1 73 ? -7.973 -38.25 -0.346 1 92.38 73 LYS B N 1
ATOM 5557 C CA . LYS B 1 73 ? -9.312 -38.438 0.21 1 92.38 73 LYS B CA 1
ATOM 5558 C C . LYS B 1 73 ? -9.336 -38.125 1.702 1 92.38 73 LYS B C 1
ATOM 5560 O O . LYS B 1 73 ? -10.242 -37.438 2.184 1 92.38 73 LYS B O 1
ATOM 5565 N N . VAL B 1 74 ? -8.352 -38.562 2.418 1 92.62 74 VAL B N 1
ATOM 5566 C CA . VAL B 1 74 ? -8.281 -38.344 3.857 1 92.62 74 VAL B CA 1
ATOM 5567 C C . VAL B 1 74 ? -8.133 -36.844 4.133 1 92.62 74 VAL B C 1
ATOM 5569 O O . VAL B 1 74 ? -8.805 -36.312 5.02 1 92.62 74 VAL B O 1
ATOM 5572 N N . TYR B 1 75 ? -7.254 -36.219 3.35 1 94.25 75 TYR B N 1
ATOM 5573 C CA . TYR B 1 75 ? -7.047 -34.781 3.525 1 94.25 75 TYR B CA 1
ATOM 5574 C C . TYR B 1 75 ? -8.32 -34 3.221 1 94.25 75 TYR B C 1
ATOM 5576 O O . TYR B 1 75 ? -8.664 -33.062 3.93 1 94.25 75 TYR B O 1
ATOM 5584 N N . SER B 1 76 ? -9.086 -34.438 2.197 1 95 76 SER B N 1
ATOM 5585 C CA . SER B 1 76 ? -10.25 -33.719 1.684 1 95 76 SER B CA 1
ATOM 5586 C C . SER B 1 76 ? -11.469 -33.938 2.561 1 95 76 SER B C 1
ATOM 5588 O O . SER B 1 76 ? -12.469 -33.25 2.441 1 95 76 SER B O 1
ATOM 5590 N N . GLU B 1 77 ? -11.438 -34.875 3.42 1 93.06 77 GLU B N 1
ATOM 5591 C CA . GLU B 1 77 ? -12.57 -35.219 4.277 1 93.06 77 GLU B CA 1
ATOM 5592 C C . GLU B 1 77 ? -12.789 -34.125 5.336 1 93.06 77 GLU B C 1
ATOM 5594 O O . GLU B 1 77 ? -13.914 -33.906 5.797 1 93.06 77 GLU B O 1
ATOM 5599 N N . ASN B 1 78 ? -11.711 -33.469 5.625 1 91.81 78 ASN B N 1
ATOM 5600 C CA . ASN B 1 78 ? -11.82 -32.375 6.559 1 91.81 78 ASN B CA 1
ATOM 5601 C C . ASN B 1 78 ? -12.359 -31.109 5.875 1 91.81 78 ASN B C 1
ATOM 5603 O O . ASN B 1 78 ? -11.727 -30.578 4.965 1 91.81 78 ASN B O 1
ATOM 5607 N N . PRO B 1 79 ? -13.492 -30.609 6.309 1 89.56 79 PRO B N 1
ATOM 5608 C CA . PRO B 1 79 ? -14.086 -29.438 5.648 1 89.56 79 PRO B CA 1
ATOM 5609 C C . PRO B 1 79 ? -13.242 -28.172 5.789 1 89.56 79 PRO B C 1
ATOM 5611 O O . PRO B 1 79 ? -13.469 -27.203 5.078 1 89.56 79 PRO B O 1
ATOM 5614 N N . HIS B 1 80 ? -12.281 -28.172 6.695 1 91.19 80 HIS B N 1
ATOM 5615 C CA . HIS B 1 80 ? -11.414 -27.016 6.887 1 91.19 80 HIS B CA 1
ATOM 5616 C C . HIS B 1 80 ? -10.266 -27.016 5.891 1 91.19 80 HIS B C 1
ATOM 5618 O O . HIS B 1 80 ? -9.461 -26.078 5.863 1 91.19 80 HIS B O 1
ATOM 5624 N N . HIS B 1 81 ? -10.203 -28.062 5.074 1 94.94 81 HIS B N 1
ATOM 5625 C CA . HIS B 1 81 ? -9.227 -28.156 3.994 1 94.94 81 HIS B CA 1
ATOM 5626 C C . HIS B 1 81 ? -9.891 -28 2.631 1 94.94 81 HIS B C 1
ATOM 5628 O O . HIS B 1 81 ? -11.102 -28.234 2.498 1 94.94 81 HIS B O 1
ATOM 5634 N N . PHE B 1 82 ? -9.125 -27.578 1.718 1 96.5 82 PHE B N 1
ATOM 5635 C CA . PHE B 1 82 ? -9.617 -27.609 0.346 1 96.5 82 PHE B CA 1
ATOM 5636 C C . PHE B 1 82 ? -9.891 -29.047 -0.098 1 96.5 82 PHE B C 1
ATOM 5638 O O . PHE B 1 82 ? -9.164 -29.969 0.28 1 96.5 82 PHE B O 1
ATOM 5645 N N . ASN B 1 83 ? -10.953 -29.234 -0.836 1 96.25 83 ASN B N 1
ATOM 5646 C CA . ASN B 1 83 ? -11.18 -30.516 -1.484 1 96.25 83 ASN B CA 1
ATOM 5647 C C . ASN B 1 83 ? -10.156 -30.781 -2.59 1 96.25 83 ASN B C 1
ATOM 5649 O O . ASN B 1 83 ? -10.297 -30.266 -3.703 1 96.25 83 ASN B O 1
ATOM 5653 N N . ARG B 1 84 ? -9.219 -31.688 -2.342 1 96.25 84 ARG B N 1
ATOM 5654 C CA . ARG B 1 84 ? -8.102 -31.906 -3.248 1 96.25 84 ARG B CA 1
ATOM 5655 C C . ARG B 1 84 ? -8.438 -32.938 -4.301 1 96.25 84 ARG B C 1
ATOM 5657 O O . ARG B 1 84 ? -7.633 -33.25 -5.184 1 96.25 84 ARG B O 1
ATOM 5664 N N . THR B 1 85 ? -9.648 -33.469 -4.223 1 96.31 85 THR B N 1
ATOM 5665 C CA . THR B 1 85 ? -10.102 -34.344 -5.301 1 96.31 85 THR B CA 1
ATOM 5666 C C . THR B 1 85 ? -10.461 -33.531 -6.539 1 96.31 85 THR B C 1
ATOM 5668 O O . THR B 1 85 ? -10.602 -34.062 -7.633 1 96.31 85 THR B O 1
ATOM 5671 N N . ILE B 1 86 ? -10.648 -32.281 -6.328 1 96.81 86 ILE B N 1
ATOM 5672 C CA . ILE B 1 86 ? -10.922 -31.344 -7.41 1 96.81 86 ILE B CA 1
ATOM 5673 C C . ILE B 1 86 ? -9.734 -30.391 -7.57 1 96.81 86 ILE B C 1
ATOM 5675 O O . ILE B 1 86 ? -9.406 -29.641 -6.652 1 96.81 86 ILE B O 1
ATOM 5679 N N . ILE B 1 87 ? -9.109 -30.359 -8.68 1 97.06 87 ILE B N 1
ATOM 5680 C CA . ILE B 1 87 ? -7.91 -29.547 -8.867 1 97.06 87 ILE B CA 1
ATOM 5681 C C . ILE B 1 87 ? -8.117 -28.578 -10.031 1 97.06 87 ILE B C 1
ATOM 5683 O O . ILE B 1 87 ? -8.906 -28.859 -10.945 1 97.06 87 ILE B O 1
ATOM 5687 N N . GLN B 1 88 ? -7.516 -27.453 -10.016 1 97.38 88 GLN B N 1
ATOM 5688 C CA . GLN B 1 88 ? -7.566 -26.453 -11.07 1 97.38 88 GLN B CA 1
ATOM 5689 C C . GLN B 1 88 ? -6.246 -26.391 -11.836 1 97.38 88 GLN B C 1
ATOM 5691 O O . GLN B 1 88 ? -5.172 -26.391 -11.234 1 97.38 88 GLN B O 1
ATOM 5696 N N . ARG B 1 89 ? -6.32 -26.422 -13.141 1 97.38 89 ARG B N 1
ATOM 5697 C CA . ARG B 1 89 ? -5.129 -26.484 -13.984 1 97.38 89 ARG B CA 1
ATOM 5698 C C . ARG B 1 89 ? -5.223 -25.469 -15.125 1 97.38 89 ARG B C 1
ATOM 5700 O O . ARG B 1 89 ? -6.273 -25.312 -15.75 1 97.38 89 ARG B O 1
ATOM 5707 N N . GLY B 1 90 ? -4.238 -24.594 -15.25 1 97.25 90 GLY B N 1
ATOM 5708 C CA . GLY B 1 90 ? -3.988 -23.797 -16.438 1 97.25 90 GLY B CA 1
ATOM 5709 C C . GLY B 1 90 ? -2.766 -24.25 -17.203 1 97.25 90 GLY B C 1
ATOM 5710 O O . GLY B 1 90 ? -1.643 -24.172 -16.703 1 97.25 90 GLY B O 1
ATOM 5711 N N . TRP B 1 91 ? -3.021 -24.797 -18.469 1 96.69 91 TRP B N 1
ATOM 5712 C CA . TRP B 1 91 ? -1.925 -25.391 -19.234 1 96.69 91 TRP B CA 1
ATOM 5713 C C . TRP B 1 91 ? -1.799 -24.719 -20.594 1 96.69 91 TRP B C 1
ATOM 5715 O O . TRP B 1 91 ? -2.797 -24.297 -21.172 1 96.69 91 TRP B O 1
ATOM 5725 N N . CYS B 1 92 ? -0.575 -24.578 -20.969 1 95.5 92 CYS B N 1
ATOM 5726 C CA . CYS B 1 92 ? -0.292 -24.312 -22.375 1 95.5 92 CYS B CA 1
ATOM 5727 C C . CYS B 1 92 ? -0.422 -25.578 -23.219 1 95.5 92 CYS B C 1
ATOM 5729 O O . CYS B 1 92 ? 0.557 -26.297 -23.406 1 95.5 92 CYS B O 1
ATOM 5731 N N . VAL B 1 93 ? -1.523 -25.859 -23.812 1 94.69 93 VAL B N 1
ATOM 5732 C CA . VAL B 1 93 ? -1.892 -27.109 -24.484 1 94.69 93 VAL B CA 1
ATOM 5733 C C . VAL B 1 93 ? -1.037 -27.297 -25.734 1 94.69 93 VAL B C 1
ATOM 5735 O O . VAL B 1 93 ? -0.682 -28.422 -26.078 1 94.69 93 VAL B O 1
ATOM 5738 N N . SER B 1 94 ? -0.688 -26.203 -26.344 1 90.81 94 SER B N 1
ATOM 5739 C CA . SER B 1 94 ? 0.111 -26.266 -27.562 1 90.81 94 SER B CA 1
ATOM 5740 C C . SER B 1 94 ? 1.503 -26.828 -27.281 1 90.81 94 SER B C 1
ATOM 5742 O O . SER B 1 94 ? 2.107 -27.469 -28.141 1 90.81 94 SER B O 1
ATOM 5744 N N . SER B 1 95 ? 2.062 -26.609 -26.141 1 87.06 95 SER B N 1
ATOM 5745 C CA . SER B 1 95 ? 3.402 -27.078 -25.797 1 87.06 95 SER B CA 1
ATOM 5746 C C . SER B 1 95 ? 3.367 -28.484 -25.219 1 87.06 95 SER B C 1
ATOM 5748 O O . SER B 1 95 ? 4.34 -29.234 -25.328 1 87.06 95 SER B O 1
ATOM 5750 N N . ARG B 1 96 ? 2.381 -28.906 -24.609 1 83.94 96 ARG B N 1
ATOM 5751 C CA . ARG B 1 96 ? 2.297 -30.203 -23.922 1 83.94 96 ARG B CA 1
ATOM 5752 C C . ARG B 1 96 ? 1.811 -31.281 -24.875 1 83.94 96 ARG B C 1
ATOM 5754 O O . ARG B 1 96 ? 2.199 -32.438 -24.734 1 83.94 96 ARG B O 1
ATOM 5761 N N . SER B 1 97 ? 0.797 -30.984 -25.703 1 69.94 97 SER B N 1
ATOM 5762 C CA . SER B 1 97 ? 0.205 -32.031 -26.531 1 69.94 97 SER B CA 1
ATOM 5763 C C . SER B 1 97 ? 0.47 -31.781 -28.016 1 69.94 97 SER B C 1
ATOM 5765 O O . SER B 1 97 ? -0.428 -31.359 -28.75 1 69.94 97 SER B O 1
ATOM 5767 N N . LEU B 1 98 ? 1.763 -31.656 -28.438 1 60.38 98 LEU B N 1
ATOM 5768 C CA . LEU B 1 98 ? 2.125 -31.344 -29.812 1 60.38 98 LEU B CA 1
ATOM 5769 C C . LEU B 1 98 ? 1.426 -32.281 -30.797 1 60.38 98 LEU B C 1
ATOM 5771 O O . LEU B 1 98 ? 1.155 -31.906 -31.938 1 60.38 98 LEU B O 1
ATOM 5775 N N . ARG B 1 99 ? 1.172 -33.5 -30.469 1 59.16 99 ARG B N 1
ATOM 5776 C CA . ARG B 1 99 ? 0.852 -34.5 -31.484 1 59.16 99 ARG B CA 1
ATOM 5777 C C . ARG B 1 99 ? -0.655 -34.625 -31.703 1 59.16 99 ARG B C 1
ATOM 5779 O O . ARG B 1 99 ? -1.115 -35.312 -32.594 1 59.16 99 ARG B O 1
ATOM 5786 N N . THR B 1 100 ? -1.412 -33.969 -30.797 1 59.28 100 THR B N 1
ATOM 5787 C CA . THR B 1 100 ? -2.82 -34.312 -30.922 1 59.28 100 THR B CA 1
ATOM 5788 C C . THR B 1 100 ? -3.576 -33.25 -31.719 1 59.28 100 THR B C 1
ATOM 5790 O O . THR B 1 100 ? -3.578 -32.062 -31.344 1 59.28 100 THR B O 1
ATOM 5793 N N . GLU B 1 101 ? -3.746 -33.469 -32.969 1 64.94 101 GLU B N 1
ATOM 5794 C CA . GLU B 1 101 ? -4.625 -32.656 -33.781 1 64.94 101 GLU B CA 1
ATOM 5795 C C . GLU B 1 101 ? -6.074 -32.781 -33.344 1 64.94 101 GLU B C 1
ATOM 5797 O O . GLU B 1 101 ? -6.504 -33.844 -32.875 1 64.94 101 GLU B O 1
ATOM 5802 N N . GLY B 1 102 ? -6.82 -31.719 -32.844 1 75.81 102 GLY B N 1
ATOM 5803 C CA . GLY B 1 102 ? -8.234 -31.75 -32.5 1 75.81 102 GLY B CA 1
ATOM 5804 C C . GLY B 1 102 ? -8.727 -30.453 -31.891 1 75.81 102 GLY B C 1
ATOM 5805 O O . GLY B 1 102 ? -8.016 -29.438 -31.906 1 75.81 102 GLY B O 1
ATOM 5806 N N . GLU B 1 103 ? -9.93 -30.547 -31.422 1 88.62 103 GLU B N 1
ATOM 5807 C CA . GLU B 1 103 ? -10.602 -29.438 -30.766 1 88.62 103 GLU B CA 1
ATOM 5808 C C . GLU B 1 103 ? -9.922 -29.094 -29.453 1 88.62 103 GLU B C 1
ATOM 5810 O O . GLU B 1 103 ? -9.445 -29.969 -28.734 1 88.62 103 GLU B O 1
ATOM 5815 N N . PRO B 1 104 ? -9.664 -27.828 -29.188 1 91.44 104 PRO B N 1
ATOM 5816 C CA . PRO B 1 104 ? -8.953 -27.359 -28 1 91.44 104 PRO B CA 1
ATOM 5817 C C . PRO B 1 104 ? -9.43 -28.047 -26.719 1 91.44 104 PRO B C 1
ATOM 5819 O O . PRO B 1 104 ? -8.609 -28.406 -25.859 1 91.44 104 PRO B O 1
ATOM 5822 N N . VAL B 1 105 ? -10.711 -28.297 -26.578 1 93.69 105 VAL B N 1
ATOM 5823 C CA . VAL B 1 105 ? -11.266 -28.875 -25.359 1 93.69 105 VAL B CA 1
ATOM 5824 C C . VAL B 1 105 ? -10.789 -30.328 -25.219 1 93.69 105 VAL B C 1
ATOM 5826 O O . VAL B 1 105 ? -10.453 -30.766 -24.125 1 93.69 105 VAL B O 1
ATOM 5829 N N . ARG B 1 106 ? -10.805 -31.047 -26.297 1 92.75 106 ARG B N 1
ATOM 5830 C CA . ARG B 1 106 ? -10.359 -32.438 -26.281 1 92.75 106 ARG B CA 1
ATOM 5831 C C . ARG B 1 106 ? -8.875 -32.531 -25.953 1 92.75 106 ARG B C 1
ATOM 5833 O O . ARG B 1 106 ? -8.453 -33.438 -25.203 1 92.75 106 ARG B O 1
ATOM 5840 N N . ARG B 1 107 ? -8.156 -31.641 -26.531 1 93.56 107 ARG B N 1
ATOM 5841 C CA . ARG B 1 107 ? -6.719 -31.625 -26.266 1 93.56 107 ARG B CA 1
ATOM 5842 C C . ARG B 1 107 ? -6.438 -31.312 -24.797 1 93.56 107 ARG B C 1
ATOM 5844 O O . ARG B 1 107 ? -5.555 -31.906 -24.188 1 93.56 107 ARG B O 1
ATOM 5851 N N . PHE B 1 108 ? -7.199 -30.359 -24.312 1 95.56 108 PHE B N 1
ATOM 5852 C CA . PHE B 1 108 ? -7.055 -29.969 -22.922 1 95.56 108 PHE B CA 1
ATOM 5853 C C . PHE B 1 108 ? -7.43 -31.125 -21.984 1 95.56 108 PHE B C 1
ATOM 5855 O O . PHE B 1 108 ? -6.73 -31.391 -21.016 1 95.56 108 PHE B O 1
ATOM 5862 N N . THR B 1 109 ? -8.492 -31.828 -22.281 1 95 109 THR B N 1
ATOM 5863 C CA . THR B 1 109 ? -8.945 -32.969 -21.5 1 95 109 THR B CA 1
ATOM 5864 C C . THR B 1 109 ? -7.898 -34.094 -21.516 1 95 109 THR B C 1
ATOM 5866 O O . THR B 1 109 ? -7.633 -34.719 -20.484 1 95 109 THR B O 1
ATOM 5869 N N . LYS B 1 110 ? -7.316 -34.281 -22.656 1 93.56 110 LYS B N 1
ATOM 5870 C CA . LYS B 1 110 ? -6.293 -35.312 -22.781 1 93.56 110 LYS B CA 1
ATOM 5871 C C . LYS B 1 110 ? -5.062 -35 -21.938 1 93.56 110 LYS B C 1
ATOM 5873 O O . LYS B 1 110 ? -4.441 -35.875 -21.344 1 93.56 110 LYS B O 1
ATOM 5878 N N . CYS B 1 111 ? -4.68 -33.688 -21.953 1 93.44 111 CYS B N 1
ATOM 5879 C CA . CYS B 1 111 ? -3.568 -33.25 -21.125 1 93.44 111 CYS B CA 1
ATOM 5880 C C . CYS B 1 111 ? -3.811 -33.625 -19.656 1 93.44 111 CYS B C 1
ATOM 5882 O O . CYS B 1 111 ? -2.9 -34.062 -18.969 1 93.44 111 CYS B O 1
ATOM 5884 N N . GLY B 1 112 ? -5.055 -33.406 -19.219 1 95 112 GLY B N 1
ATOM 5885 C CA . GLY B 1 112 ? -5.402 -33.719 -17.844 1 95 112 GLY B CA 1
ATOM 5886 C C . GLY B 1 112 ? -5.395 -35.219 -17.562 1 95 112 GLY B C 1
ATOM 5887 O O . GLY B 1 112 ? -4.91 -35.656 -16.516 1 95 112 GLY B O 1
ATOM 5888 N N . GLN B 1 113 ? -5.84 -35.938 -18.5 1 94.44 113 GLN B N 1
ATOM 5889 C CA . GLN B 1 113 ? -5.879 -37.406 -18.344 1 94.44 113 GLN B CA 1
ATOM 5890 C C . GLN B 1 113 ? -4.469 -37.969 -18.328 1 94.44 113 GLN B C 1
ATOM 5892 O O . GLN B 1 113 ? -4.168 -38.875 -17.531 1 94.44 113 GLN B O 1
ATOM 5897 N N . ASP B 1 114 ? -3.621 -37.438 -19.203 1 93.25 114 ASP B N 1
ATOM 5898 C CA . ASP B 1 114 ? -2.238 -37.906 -19.25 1 93.25 114 ASP B CA 1
ATOM 5899 C C . ASP B 1 114 ? -1.502 -37.562 -17.953 1 93.25 114 ASP B C 1
ATOM 5901 O O . ASP B 1 114 ? -0.736 -38.375 -17.438 1 93.25 114 ASP B O 1
ATOM 5905 N N . TRP B 1 115 ? -1.763 -36.344 -17.516 1 93.56 115 TRP B N 1
ATOM 5906 C CA . TRP B 1 115 ? -1.151 -35.906 -16.266 1 93.56 115 TRP B CA 1
ATOM 5907 C C . TRP B 1 115 ? -1.562 -36.812 -15.109 1 93.56 115 TRP B C 1
ATOM 5909 O O . TRP B 1 115 ? -0.722 -37.219 -14.305 1 93.56 115 TRP B O 1
ATOM 5919 N N . ALA B 1 116 ? -2.838 -37.188 -15.008 1 94.06 116 ALA B N 1
ATOM 5920 C CA . ALA B 1 116 ? -3.363 -38 -13.922 1 94.06 116 ALA B CA 1
ATOM 5921 C C . ALA B 1 116 ? -2.877 -39.438 -14.039 1 94.06 116 ALA B C 1
ATOM 5923 O O . ALA B 1 116 ? -2.514 -40.062 -13.039 1 94.06 116 ALA B O 1
ATOM 5924 N N . ARG B 1 117 ? -2.793 -39.969 -15.234 1 91.75 117 ARG B N 1
ATOM 5925 C CA . ARG B 1 117 ? -2.369 -41.344 -15.461 1 91.75 117 ARG B CA 1
ATOM 5926 C C . ARG B 1 117 ? -0.917 -41.562 -15.047 1 91.75 117 ARG B C 1
ATOM 5928 O O . ARG B 1 117 ? -0.562 -42.594 -14.5 1 91.75 117 ARG B O 1
ATOM 5935 N N . SER B 1 118 ? -0.131 -40.562 -15.32 1 89.44 118 SER B N 1
ATOM 5936 C CA . SER B 1 118 ? 1.28 -40.656 -14.961 1 89.44 118 SER B CA 1
ATOM 5937 C C . SER B 1 118 ? 1.461 -40.688 -13.445 1 89.44 118 SER B C 1
ATOM 5939 O O . SER B 1 118 ? 2.52 -41.094 -12.953 1 89.44 118 SER B O 1
ATOM 5941 N N . ARG B 1 119 ? 0.391 -40.438 -12.742 1 89 119 ARG B N 1
ATOM 5942 C CA . ARG B 1 119 ? 0.478 -40.406 -11.289 1 89 119 ARG B CA 1
ATOM 5943 C C . ARG B 1 119 ? -0.44 -41.469 -10.664 1 89 119 ARG B C 1
ATOM 5945 O O . ARG B 1 119 ? -0.757 -41.406 -9.477 1 89 119 ARG B O 1
ATOM 5952 N N . GLY B 1 120 ? -0.972 -42.312 -11.445 1 88.5 120 GLY B N 1
ATOM 5953 C CA . GLY B 1 120 ? -1.773 -43.438 -10.984 1 88.5 120 GLY B CA 1
ATOM 5954 C C . GLY B 1 120 ? -3.205 -43.031 -10.664 1 88.5 120 GLY B C 1
ATOM 5955 O O . GLY B 1 120 ? -3.834 -43.656 -9.789 1 88.5 120 GLY B O 1
ATOM 5956 N N . MET B 1 121 ? -3.699 -42 -11.297 1 94.5 121 MET B N 1
ATOM 5957 C CA . MET B 1 121 ? -5.066 -41.531 -11.07 1 94.5 121 MET B CA 1
ATOM 5958 C C . MET B 1 121 ? -5.781 -41.281 -12.398 1 94.5 121 MET B C 1
ATOM 5960 O O . MET B 1 121 ? -5.184 -41.406 -13.461 1 94.5 121 MET B O 1
ATOM 5964 N N . ASN B 1 122 ? -7.035 -41.062 -12.305 1 95.12 122 ASN B N 1
ATOM 5965 C CA . ASN B 1 122 ? -7.855 -40.625 -13.43 1 95.12 122 ASN B CA 1
ATOM 5966 C C . ASN B 1 122 ? -8.375 -39.188 -13.242 1 95.12 122 ASN B C 1
ATOM 5968 O O . ASN B 1 122 ? -8.578 -38.75 -12.109 1 95.12 122 ASN B O 1
ATOM 5972 N N . ALA B 1 123 ? -8.492 -38.531 -14.336 1 96.19 123 ALA B N 1
ATOM 5973 C CA . ALA B 1 123 ? -8.992 -37.156 -14.266 1 96.19 123 ALA B CA 1
ATOM 5974 C C . ALA B 1 123 ? -10.141 -36.969 -15.242 1 96.19 123 ALA B C 1
ATOM 5976 O O . ALA B 1 123 ? -10.078 -37.406 -16.391 1 96.19 123 ALA B O 1
ATOM 5977 N N . ARG B 1 124 ? -11.195 -36.406 -14.773 1 97.25 124 ARG B N 1
ATOM 5978 C CA . ARG B 1 124 ? -12.336 -36 -15.586 1 97.25 124 ARG B CA 1
ATOM 5979 C C . ARG B 1 124 ? -12.531 -34.5 -15.57 1 97.25 124 ARG B C 1
ATOM 5981 O O . ARG B 1 124 ? -12.508 -33.875 -14.516 1 97.25 124 ARG B O 1
ATOM 5988 N N . LEU B 1 125 ? -12.695 -33.938 -16.766 1 97.56 125 LEU B N 1
ATOM 5989 C CA . LEU B 1 125 ? -12.914 -32.469 -16.844 1 97.56 125 LEU B CA 1
ATOM 5990 C C . LEU B 1 125 ? -14.297 -32.094 -16.312 1 97.56 125 LEU B C 1
ATOM 5992 O O . LEU B 1 125 ? -15.312 -32.531 -16.875 1 97.56 125 LEU B O 1
ATOM 5996 N N . LEU B 1 126 ? -14.336 -31.406 -15.258 1 96.94 126 LEU B N 1
ATOM 5997 C CA . LEU B 1 126 ? -15.594 -31 -14.641 1 96.94 126 LEU B CA 1
ATOM 5998 C C . LEU B 1 126 ? -16.109 -29.703 -15.273 1 96.94 126 LEU B C 1
ATOM 6000 O O . LEU B 1 126 ? -17.297 -29.562 -15.531 1 96.94 126 LEU B O 1
ATOM 6004 N N . LYS B 1 127 ? -15.188 -28.766 -15.43 1 96.31 127 LYS B N 1
ATOM 6005 C CA . LYS B 1 127 ? -15.57 -27.453 -15.953 1 96.31 127 LYS B CA 1
ATOM 6006 C C . LYS B 1 127 ? -14.43 -26.828 -16.75 1 96.31 127 LYS B C 1
ATOM 6008 O O . LYS B 1 127 ? -13.305 -26.75 -16.266 1 96.31 127 LYS B O 1
ATOM 6013 N N . LEU B 1 128 ? -14.68 -26.453 -17.953 1 97 128 LEU B N 1
ATOM 6014 C CA . LEU B 1 128 ? -13.75 -25.672 -18.766 1 97 128 LEU B CA 1
ATOM 6015 C C . LEU B 1 128 ? -14.016 -24.188 -18.609 1 97 128 LEU B C 1
ATOM 6017 O O . LEU B 1 128 ? -15.133 -23.719 -18.859 1 97 128 LEU B O 1
ATOM 6021 N N . GLU B 1 129 ? -13.133 -23.453 -18.141 1 96.69 129 GLU B N 1
ATOM 6022 C CA . GLU B 1 129 ? -13.305 -22 -18.031 1 96.69 129 GLU B CA 1
ATOM 6023 C C . GLU B 1 129 ? -13.156 -21.312 -19.375 1 96.69 129 GLU B C 1
ATOM 6025 O O . GLU B 1 129 ? -14.047 -20.594 -19.812 1 96.69 129 GLU B O 1
ATOM 6030 N N . TYR B 1 130 ? -11.977 -21.547 -20 1 96.31 130 TYR B N 1
ATOM 6031 C CA . TYR B 1 130 ? -11.781 -20.969 -21.328 1 96.31 130 TYR B CA 1
ATOM 6032 C C . TYR B 1 130 ? -10.586 -21.609 -22.031 1 96.31 130 TYR B C 1
ATOM 6034 O O . TYR B 1 130 ? -9.773 -22.297 -21.391 1 96.31 130 TYR B O 1
ATOM 6042 N N . CYS B 1 131 ? -10.523 -21.531 -23.266 1 96.31 131 CYS B N 1
ATOM 6043 C CA . CYS B 1 131 ? -9.352 -21.75 -24.109 1 96.31 131 CYS B CA 1
ATOM 6044 C C . CYS B 1 131 ? -9.078 -20.531 -24.984 1 96.31 131 CYS B C 1
ATOM 6046 O O . CYS B 1 131 ? -9.984 -20.047 -25.672 1 96.31 131 CYS B O 1
ATOM 6048 N N . ARG B 1 132 ? -7.922 -20.047 -24.891 1 94.69 132 ARG B N 1
ATOM 6049 C CA . ARG B 1 132 ? -7.57 -18.828 -25.609 1 94.69 132 ARG B CA 1
ATOM 6050 C C . ARG B 1 132 ? -6.375 -19.062 -26.516 1 94.69 132 ARG B C 1
ATOM 6052 O O . ARG B 1 132 ? -5.379 -19.656 -26.109 1 94.69 132 ARG B O 1
ATOM 6059 N N . THR B 1 133 ? -6.523 -18.578 -27.719 1 93.62 133 THR B N 1
ATOM 6060 C CA . THR B 1 133 ? -5.449 -18.719 -28.703 1 93.62 133 THR B CA 1
ATOM 6061 C C . THR B 1 133 ? -4.617 -17.438 -28.766 1 93.62 133 THR B C 1
ATOM 6063 O O . THR B 1 133 ? -5 -16.406 -28.219 1 93.62 133 THR B O 1
ATOM 6066 N N . HIS B 1 134 ? -3.457 -17.594 -29.406 1 92.31 134 HIS B N 1
ATOM 6067 C CA . HIS B 1 134 ? -2.561 -16.469 -29.641 1 92.31 134 HIS B CA 1
ATOM 6068 C C . HIS B 1 134 ? -3.283 -15.328 -30.344 1 92.31 134 HIS B C 1
ATOM 6070 O O . HIS B 1 134 ? -3.156 -14.172 -29.938 1 92.31 134 HIS B O 1
ATOM 6076 N N . ASP B 1 135 ? -4.105 -15.57 -31.328 1 90.31 135 ASP B N 1
ATOM 6077 C CA . ASP B 1 135 ? -4.793 -14.555 -32.125 1 90.31 135 ASP B CA 1
ATOM 6078 C C . ASP B 1 135 ? -5.84 -13.828 -31.281 1 90.31 135 ASP B C 1
ATOM 6080 O O . ASP B 1 135 ? -6.012 -12.609 -31.406 1 90.31 135 ASP B O 1
ATOM 6084 N N . GLU B 1 136 ? -6.457 -14.586 -30.453 1 89.25 136 GLU B N 1
ATOM 6085 C CA . GLU B 1 136 ? -7.477 -13.984 -29.594 1 89.25 136 GLU B CA 1
ATOM 6086 C C . GLU B 1 136 ? -6.844 -13.055 -28.562 1 89.25 136 GLU B C 1
ATOM 6088 O O . GLU B 1 136 ? -7.441 -12.047 -28.188 1 89.25 136 GLU B O 1
ATOM 6093 N N . ALA B 1 137 ? -5.695 -13.453 -28.141 1 87.38 137 ALA B N 1
ATOM 6094 C CA . ALA B 1 137 ? -5.004 -12.656 -27.125 1 87.38 137 ALA B CA 1
ATOM 6095 C C . ALA B 1 137 ? -4.441 -11.375 -27.719 1 87.38 137 ALA B C 1
ATOM 6097 O O . ALA B 1 137 ? -4.355 -10.352 -27.047 1 87.38 137 ALA B O 1
ATOM 6098 N N . LYS B 1 138 ? -4.035 -11.336 -28.938 1 84.44 138 LYS B N 1
ATOM 6099 C CA . LYS B 1 138 ? -3.359 -10.195 -29.547 1 84.44 138 LYS B CA 1
ATOM 6100 C C . LYS B 1 138 ? -4.352 -9.289 -30.266 1 84.44 138 LYS B C 1
ATOM 6102 O O . LYS B 1 138 ? -4.055 -8.125 -30.547 1 84.44 138 LYS B O 1
ATOM 6107 N N . THR B 1 139 ? -5.516 -9.773 -30.578 1 82.25 139 THR B N 1
ATOM 6108 C CA . THR B 1 139 ? -6.492 -8.953 -31.281 1 82.25 139 THR B CA 1
ATOM 6109 C C . THR B 1 139 ? -7.535 -8.398 -30.328 1 82.25 139 THR B C 1
ATOM 6111 O O . THR B 1 139 ? -8.312 -9.156 -29.734 1 82.25 139 THR B O 1
ATOM 6114 N N . PRO B 1 140 ? -7.406 -7.102 -30.156 1 77.62 140 PRO B N 1
ATOM 6115 C CA . PRO B 1 140 ? -8.406 -6.527 -29.266 1 77.62 140 PRO B CA 1
ATOM 6116 C C . PRO B 1 140 ? -9.828 -6.637 -29.797 1 77.62 140 PRO B C 1
ATOM 6118 O O . PRO B 1 140 ? -10.039 -6.535 -31.016 1 77.62 140 PRO B O 1
ATOM 6121 N N . ASN B 1 141 ? -10.742 -7.09 -29.047 1 77.12 141 ASN B N 1
ATOM 6122 C CA . ASN B 1 141 ? -12.148 -7.152 -29.422 1 77.12 141 ASN B CA 1
ATOM 6123 C C . ASN B 1 141 ? -12.711 -5.766 -29.719 1 77.12 141 ASN B C 1
ATOM 6125 O O . ASN B 1 141 ? -12.336 -4.789 -29.062 1 77.12 141 ASN B O 1
ATOM 6129 N N . ALA B 1 142 ? -13.461 -5.75 -30.812 1 82.94 142 ALA B N 1
ATOM 6130 C CA . ALA B 1 142 ? -14.141 -4.496 -31.109 1 82.94 142 ALA B CA 1
ATOM 6131 C C . ALA B 1 142 ? -15.078 -4.094 -29.984 1 82.94 142 ALA B C 1
ATOM 6133 O O . ALA B 1 142 ? -15.68 -4.953 -29.328 1 82.94 142 ALA B O 1
ATOM 6134 N N . SER B 1 143 ? -15.172 -2.842 -29.719 1 87.38 143 SER B N 1
ATOM 6135 C CA . SER B 1 143 ? -16.047 -2.352 -28.641 1 87.38 143 SER B CA 1
ATOM 6136 C C . SER B 1 143 ? -17.516 -2.572 -28.984 1 87.38 143 SER B C 1
ATOM 6138 O O . SER B 1 143 ? -17.938 -2.346 -30.125 1 87.38 143 SER B O 1
ATOM 6140 N N . ASP B 1 144 ? -18.297 -3.084 -28.062 1 91.69 144 ASP B N 1
ATOM 6141 C CA . ASP B 1 144 ? -19.734 -3.326 -28.234 1 91.69 144 ASP B CA 1
ATOM 6142 C C . ASP B 1 144 ? -20.547 -2.078 -27.906 1 91.69 144 ASP B C 1
ATOM 6144 O O . ASP B 1 144 ? -19.984 -1.045 -27.531 1 91.69 144 ASP B O 1
ATOM 6148 N N . LEU B 1 145 ? -21.828 -2.098 -28.094 1 93.69 145 LEU B N 1
ATOM 6149 C CA . LEU B 1 145 ? -22.719 -0.948 -27.938 1 93.69 145 LEU B CA 1
ATOM 6150 C C . LEU B 1 145 ? -22.734 -0.465 -26.5 1 93.69 145 LEU B C 1
ATOM 6152 O O . LEU B 1 145 ? -22.562 0.728 -26.234 1 93.69 145 LEU B O 1
ATOM 6156 N N . PRO B 1 146 ? -22.922 -1.367 -25.516 1 95.06 146 PRO B N 1
ATOM 6157 C CA . PRO B 1 146 ? -22.891 -0.884 -24.141 1 95.06 146 PRO B CA 1
ATOM 6158 C C . PRO B 1 146 ? -21.578 -0.181 -23.781 1 95.06 146 PRO B C 1
ATOM 6160 O O . PRO B 1 146 ? -21.594 0.793 -23.016 1 95.06 146 PRO B O 1
ATOM 6163 N N . GLU B 1 147 ? -20.484 -0.668 -24.266 1 96 147 GLU B N 1
ATOM 6164 C CA . GLU B 1 147 ? -19.188 -0.052 -24 1 96 147 GLU B CA 1
ATOM 6165 C C . GLU B 1 147 ? -19.125 1.357 -24.578 1 96 147 GLU B C 1
ATOM 6167 O O . GLU B 1 147 ? -18.625 2.279 -23.938 1 96 147 GLU B O 1
ATOM 6172 N N . ARG B 1 148 ? -19.656 1.562 -25.781 1 96.94 148 ARG B N 1
ATOM 6173 C CA . ARG B 1 148 ? -19.656 2.873 -26.422 1 96.94 148 ARG B CA 1
ATOM 6174 C C . ARG B 1 148 ? -20.594 3.838 -25.688 1 96.94 148 ARG B C 1
ATOM 6176 O O . ARG B 1 148 ? -20.266 5.016 -25.516 1 96.94 148 ARG B O 1
ATOM 6183 N N . VAL B 1 149 ? -21.734 3.316 -25.344 1 96.88 149 VAL B N 1
ATOM 6184 C CA . VAL B 1 149 ? -22.688 4.152 -24.625 1 96.88 149 VAL B CA 1
ATOM 6185 C C . VAL B 1 149 ? -22.094 4.609 -23.297 1 96.88 149 VAL B C 1
ATOM 6187 O O . VAL B 1 149 ? -22.234 5.773 -22.922 1 96.88 149 VAL B O 1
ATOM 6190 N N . PHE B 1 150 ? -21.484 3.678 -22.609 1 97.25 150 PHE B N 1
ATOM 6191 C CA . PHE B 1 150 ? -20.859 4.02 -21.344 1 97.25 150 PHE B CA 1
ATOM 6192 C C . PHE B 1 150 ? -19.766 5.055 -21.547 1 97.25 150 PHE B C 1
ATOM 6194 O O . PHE B 1 150 ? -19.656 6.012 -20.766 1 97.25 150 PHE B O 1
ATOM 6201 N N . LEU B 1 151 ? -18.953 4.875 -22.562 1 96.75 151 LEU B N 1
ATOM 6202 C CA . LEU B 1 151 ? -17.875 5.82 -22.844 1 96.75 151 LEU B CA 1
ATOM 6203 C C . LEU B 1 151 ? -18.438 7.195 -23.188 1 96.75 151 LEU B C 1
ATOM 6205 O O . LEU B 1 151 ? -17.891 8.219 -22.781 1 96.75 151 LEU B O 1
ATOM 6209 N N . CYS B 1 152 ? -19.516 7.246 -23.938 1 97.19 152 CYS B N 1
ATOM 6210 C CA . CYS B 1 152 ? -20.172 8.508 -24.281 1 97.19 152 CYS B CA 1
ATOM 6211 C C . CYS B 1 152 ? -20.688 9.211 -23.016 1 97.19 152 CYS B C 1
ATOM 6213 O O . CYS B 1 152 ? -20.562 10.43 -22.891 1 97.19 152 CYS B O 1
ATOM 6215 N N . ALA B 1 153 ? -21.234 8.398 -22.141 1 96.5 153 ALA B N 1
ATOM 6216 C CA . ALA B 1 153 ? -21.734 8.961 -20.891 1 96.5 153 ALA B CA 1
ATOM 6217 C C . ALA B 1 153 ? -20.594 9.57 -20.078 1 96.5 153 ALA B C 1
ATOM 6219 O O . ALA B 1 153 ? -20.734 10.656 -19.516 1 96.5 153 ALA B O 1
ATOM 6220 N N . ILE B 1 154 ? -19.453 8.922 -20.031 1 96.69 154 ILE B N 1
ATOM 6221 C CA . ILE B 1 154 ? -18.297 9.414 -19.297 1 96.69 154 ILE B CA 1
ATOM 6222 C C . ILE B 1 154 ? -17.781 10.695 -19.953 1 96.69 154 ILE B C 1
ATOM 6224 O O . ILE B 1 154 ? -17.453 11.664 -19.25 1 96.69 154 ILE B O 1
ATOM 6228 N N . ILE B 1 155 ? -17.734 10.703 -21.266 1 97.38 155 ILE B N 1
ATOM 6229 C CA . ILE B 1 155 ? -17.266 11.867 -22 1 97.38 155 ILE B CA 1
ATOM 6230 C C . ILE B 1 155 ? -18.203 13.055 -21.734 1 97.38 155 ILE B C 1
ATOM 6232 O O . ILE B 1 155 ? -17.734 14.18 -21.547 1 97.38 155 ILE B O 1
ATOM 6236 N N . CYS B 1 156 ? -19.469 12.773 -21.688 1 97.06 156 CYS B N 1
ATOM 6237 C CA . CYS B 1 156 ? -20.438 13.828 -21.391 1 97.06 156 CYS B CA 1
ATOM 6238 C C . CYS B 1 156 ? -20.219 14.414 -20 1 97.06 156 CYS B C 1
ATOM 6240 O O . CYS B 1 156 ? -20.234 15.633 -19.828 1 97.06 156 CYS B O 1
ATOM 6242 N N . ILE B 1 157 ? -20.016 13.57 -19.047 1 96.5 157 ILE B N 1
ATOM 6243 C CA . ILE B 1 157 ? -19.766 14.023 -17.688 1 96.5 157 ILE B CA 1
ATOM 6244 C C . ILE B 1 157 ? -18.5 14.875 -17.641 1 96.5 157 ILE B C 1
ATOM 6246 O O . ILE B 1 157 ? -18.484 15.93 -17 1 96.5 157 ILE B O 1
ATOM 6250 N N . LEU B 1 158 ? -17.453 14.445 -18.359 1 97.19 158 LEU B N 1
ATOM 6251 C CA . LEU B 1 158 ? -16.203 15.188 -18.375 1 97.19 158 LEU B CA 1
ATOM 6252 C C . LEU B 1 158 ? -16.375 16.531 -19.062 1 97.19 158 LEU B C 1
ATOM 6254 O O . LEU B 1 158 ? -15.805 17.547 -18.625 1 97.19 158 LEU B O 1
ATOM 6258 N N . ILE B 1 159 ? -17.203 16.578 -20.156 1 97.69 159 ILE B N 1
ATOM 6259 C CA . ILE B 1 159 ? -17.484 17.828 -20.859 1 97.69 159 ILE B CA 1
ATOM 6260 C C . ILE B 1 159 ? -18.203 18.797 -19.938 1 97.69 159 ILE B C 1
ATOM 6262 O O . ILE B 1 159 ? -17.891 19.984 -19.906 1 97.69 159 ILE B O 1
ATOM 6266 N N . PHE B 1 160 ? -19.156 18.297 -19.156 1 97.25 160 PHE B N 1
ATOM 6267 C CA . PHE B 1 160 ? -19.875 19.125 -18.203 1 97.25 160 PHE B CA 1
ATOM 6268 C C . PHE B 1 160 ? -18.922 19.703 -17.172 1 97.25 160 PHE B C 1
ATOM 6270 O O . PHE B 1 160 ? -19.062 20.859 -16.766 1 97.25 160 PHE B O 1
ATOM 6277 N N . ASN B 1 161 ? -17.969 18.922 -16.703 1 97.69 161 ASN B N 1
ATOM 6278 C CA . ASN B 1 161 ? -16.984 19.422 -15.75 1 97.69 161 ASN B CA 1
ATOM 6279 C C . ASN B 1 161 ? -16.109 20.516 -16.359 1 97.69 161 ASN B C 1
ATOM 6281 O O . ASN B 1 161 ? -15.781 21.5 -15.68 1 97.69 161 ASN B O 1
ATOM 6285 N N . VAL B 1 162 ? -15.758 20.312 -17.656 1 97.56 162 VAL B N 1
ATOM 6286 C CA . VAL B 1 162 ? -14.945 21.312 -18.344 1 97.56 162 VAL B CA 1
ATOM 6287 C C . VAL B 1 162 ? -15.742 22.609 -18.5 1 97.56 162 VAL B C 1
ATOM 6289 O O . VAL B 1 162 ? -15.227 23.688 -18.234 1 97.56 162 VAL B O 1
ATOM 6292 N N . ILE B 1 163 ? -17 22.5 -18.875 1 97.25 163 ILE B N 1
ATOM 6293 C CA . ILE B 1 163 ? -17.859 23.656 -19.062 1 97.25 163 ILE B CA 1
ATOM 6294 C C . ILE B 1 163 ? -18.047 24.375 -17.734 1 97.25 163 ILE B C 1
ATOM 6296 O O . ILE B 1 163 ? -17.938 25.609 -17.656 1 97.25 163 ILE B O 1
ATOM 6300 N N . GLY B 1 164 ? -18.375 23.562 -16.734 1 96.88 164 GLY B N 1
ATOM 6301 C CA . GLY B 1 164 ? -18.547 24.156 -15.414 1 96.88 164 GLY B CA 1
ATOM 6302 C C . GLY B 1 164 ? -17.297 24.844 -14.898 1 96.88 164 GLY B C 1
ATOM 6303 O O . GLY B 1 164 ? -17.375 25.922 -14.305 1 96.88 164 GLY B O 1
ATOM 6304 N N . THR B 1 165 ? -16.188 24.281 -15.117 1 96.69 165 THR B N 1
ATOM 6305 C CA . THR B 1 165 ? -14.914 24.859 -14.672 1 96.69 165 THR B CA 1
ATOM 6306 C C . THR B 1 165 ? -14.594 26.125 -15.461 1 96.69 165 THR B C 1
ATOM 6308 O O . THR B 1 165 ? -14.141 27.125 -14.891 1 96.69 165 THR B O 1
ATOM 6311 N N . ALA B 1 166 ? -14.812 26.078 -16.797 1 96.5 166 ALA B N 1
ATOM 6312 C CA . ALA B 1 166 ? -14.586 27.25 -17.641 1 96.5 166 ALA B CA 1
ATOM 6313 C C . ALA B 1 166 ? -15.484 28.406 -17.219 1 96.5 166 ALA B C 1
ATOM 6315 O O . ALA B 1 166 ? -15.047 29.562 -17.172 1 96.5 166 ALA B O 1
ATOM 6316 N N . TYR B 1 167 ? -16.703 28.125 -16.922 1 96.19 167 TYR B N 1
ATOM 6317 C CA . TYR B 1 167 ? -17.641 29.125 -16.438 1 96.19 167 TYR B CA 1
ATOM 6318 C C . TYR B 1 167 ? -17.188 29.734 -15.125 1 96.19 167 TYR B C 1
ATOM 6320 O O . TYR B 1 167 ? -17.234 30.953 -14.945 1 96.19 167 TYR B O 1
ATOM 6328 N N . ASP B 1 168 ? -16.781 28.875 -14.203 1 94.81 168 ASP B N 1
ATOM 6329 C CA . ASP B 1 168 ? -16.297 29.312 -12.898 1 94.81 168 ASP B CA 1
ATOM 6330 C C . ASP B 1 168 ? -15.102 30.25 -13.039 1 94.81 168 ASP B C 1
ATOM 6332 O O . ASP B 1 168 ? -15.031 31.281 -12.391 1 94.81 168 ASP B O 1
ATOM 6336 N N . LEU B 1 169 ? -14.188 29.922 -13.883 1 91.75 169 LEU B N 1
ATOM 6337 C CA . LEU B 1 169 ? -12.977 30.719 -14.094 1 91.75 169 LEU B CA 1
ATOM 6338 C C . LEU B 1 169 ? -13.297 32 -14.836 1 91.75 169 LEU B C 1
ATOM 6340 O O . LEU B 1 169 ? -12.68 33.031 -14.578 1 91.75 169 LEU B O 1
ATOM 6344 N N . TRP B 1 170 ? -14.227 31.922 -15.742 1 93 170 TRP B N 1
ATOM 6345 C CA . TRP B 1 170 ? -14.617 33.094 -16.531 1 93 170 TRP B CA 1
ATOM 6346 C C . TRP B 1 170 ? -15.32 34.125 -15.664 1 93 170 TRP B C 1
ATOM 6348 O O . TRP B 1 170 ? -15.047 35.312 -15.773 1 93 170 TRP B O 1
ATOM 6358 N N . LYS B 1 171 ? -16.125 33.719 -14.773 1 92.19 171 LYS B N 1
ATOM 6359 C CA . LYS B 1 171 ? -16.891 34.625 -13.93 1 92.19 171 LYS B CA 1
ATOM 6360 C C . LYS B 1 171 ? -16.078 35.094 -12.727 1 92.19 171 LYS B C 1
ATOM 6362 O O . LYS B 1 171 ? -16.375 36.125 -12.133 1 92.19 171 LYS B O 1
ATOM 6367 N N . GLY B 1 172 ? -15.031 34.406 -12.414 1 83.88 172 GLY B N 1
ATOM 6368 C CA . GLY B 1 172 ? -14.125 34.812 -11.344 1 83.88 172 GLY B CA 1
ATOM 6369 C C . GLY B 1 172 ? -14.82 35 -10.016 1 83.88 172 GLY B C 1
ATOM 6370 O O . GLY B 1 172 ? -15.477 34.062 -9.516 1 83.88 172 GLY B O 1
ATOM 6371 N N . ASN B 1 173 ? -14.828 36.188 -9.406 1 82.88 173 ASN B N 1
ATOM 6372 C CA . ASN B 1 173 ? -15.359 36.469 -8.078 1 82.88 173 ASN B CA 1
ATOM 6373 C C . ASN B 1 173 ? -16.719 37.125 -8.148 1 82.88 173 ASN B C 1
ATOM 6375 O O . ASN B 1 173 ? -17.156 37.781 -7.18 1 82.88 173 ASN B O 1
ATOM 6379 N N . GLU B 1 174 ? -17.406 36.938 -9.188 1 85.56 174 GLU B N 1
ATOM 6380 C CA . GLU B 1 174 ? -18.734 37.531 -9.273 1 85.56 174 GLU B CA 1
ATOM 6381 C C . GLU B 1 174 ? -19.703 36.875 -8.281 1 85.56 174 GLU B C 1
ATOM 6383 O O . GLU B 1 174 ? -19.594 35.656 -8.016 1 85.56 174 GLU B O 1
ATOM 6388 N N . GLU B 1 175 ? -20.594 37.531 -7.715 1 83.44 175 GLU B N 1
ATOM 6389 C CA . GLU B 1 175 ? -21.469 37.062 -6.641 1 83.44 175 GLU B CA 1
ATOM 6390 C C . GLU B 1 175 ? -22.625 36.219 -7.195 1 83.44 175 GLU B C 1
ATOM 6392 O O . GLU B 1 175 ? -23.094 35.281 -6.547 1 83.44 175 GLU B O 1
ATOM 6397 N N . ASN B 1 176 ? -23.094 36.562 -8.43 1 87.12 176 ASN B N 1
ATOM 6398 C CA . ASN B 1 176 ? -24.281 35.875 -8.906 1 87.12 176 ASN B CA 1
ATOM 6399 C C . ASN B 1 176 ? -23.938 34.844 -9.961 1 87.12 176 ASN B C 1
ATOM 6401 O O . ASN B 1 176 ? -24.281 35 -11.133 1 87.12 176 ASN B O 1
ATOM 6405 N N . LYS B 1 177 ? -23.391 33.719 -9.562 1 91.94 177 LYS B N 1
ATOM 6406 C CA . LYS B 1 177 ? -23.047 32.625 -10.5 1 91.94 177 LYS B CA 1
ATOM 6407 C C . LYS B 1 177 ? -24.172 31.625 -10.625 1 91.94 177 LYS B C 1
ATOM 6409 O O . LYS B 1 177 ? -24.906 31.391 -9.664 1 91.94 177 LYS B O 1
ATOM 6414 N N . ASN B 1 178 ? -24.344 31.094 -11.836 1 92.62 178 ASN B N 1
ATOM 6415 C CA . ASN B 1 178 ? -25.344 30.062 -12.078 1 92.62 178 ASN B CA 1
ATOM 6416 C C . ASN B 1 178 ? -25.047 28.797 -11.281 1 92.62 178 ASN B C 1
ATOM 6418 O O . ASN B 1 178 ? -24 28.188 -11.461 1 92.62 178 ASN B O 1
ATOM 6422 N N . LYS B 1 179 ? -26 28.328 -10.477 1 91.44 179 LYS B N 1
ATOM 6423 C CA . LYS B 1 179 ? -25.781 27.203 -9.562 1 91.44 179 LYS B CA 1
ATOM 6424 C C . LYS B 1 179 ? -25.656 25.891 -10.32 1 91.44 179 LYS B C 1
ATOM 6426 O O . LYS B 1 179 ? -24.953 24.984 -9.883 1 91.44 179 LYS B O 1
ATOM 6431 N N . ILE B 1 180 ? -26.344 25.781 -11.383 1 92.81 180 ILE B N 1
ATOM 6432 C CA . ILE B 1 180 ? -26.328 24.547 -12.164 1 92.81 180 ILE B CA 1
ATOM 6433 C C . ILE B 1 180 ? -24.953 24.344 -12.805 1 92.81 180 ILE B C 1
ATOM 6435 O O . ILE B 1 180 ? -24.406 23.25 -12.766 1 92.81 180 ILE B O 1
ATOM 6439 N N . LEU B 1 181 ? -24.406 25.375 -13.352 1 94.31 181 LEU B N 1
ATOM 6440 C CA . LEU B 1 181 ? -23.094 25.297 -13.977 1 94.31 181 LEU B CA 1
ATOM 6441 C C . LEU B 1 181 ? -21.984 25.156 -12.922 1 94.31 181 LEU B C 1
ATOM 6443 O O . LEU B 1 181 ? -21.016 24.438 -13.133 1 94.31 181 LEU B O 1
ATOM 6447 N N . MET B 1 182 ? -22.203 25.734 -11.773 1 94.38 182 MET B N 1
ATOM 6448 C CA . MET B 1 182 ? -21.203 25.719 -10.703 1 94.38 182 MET B CA 1
ATOM 6449 C C . MET B 1 182 ? -21.109 24.344 -10.07 1 94.38 182 MET B C 1
ATOM 6451 O O . MET B 1 182 ? -20.078 23.984 -9.5 1 94.38 182 MET B O 1
ATOM 6455 N N . ALA B 1 183 ? -22.188 23.625 -10.211 1 94.81 183 ALA B N 1
ATOM 6456 C CA . ALA B 1 183 ? -22.172 22.266 -9.672 1 94.81 183 ALA B CA 1
ATOM 6457 C C . ALA B 1 183 ? -21.078 21.422 -10.336 1 94.81 183 ALA B C 1
ATOM 6459 O O . ALA B 1 183 ? -20.562 20.484 -9.727 1 94.81 183 ALA B O 1
ATOM 6460 N N . TRP B 1 184 ? -20.703 21.812 -11.578 1 96.75 184 TRP B N 1
ATOM 6461 C CA . TRP B 1 184 ? -19.781 21 -12.359 1 96.75 184 TRP B CA 1
ATOM 6462 C C . TRP B 1 184 ? -18.375 21.625 -12.344 1 96.75 184 TRP B C 1
ATOM 6464 O O . TRP B 1 184 ? -17.484 21.172 -13.07 1 96.75 184 TRP B O 1
ATOM 6474 N N . SER B 1 185 ? -18.188 22.625 -11.5 1 97 185 SER B N 1
ATOM 6475 C CA . SER B 1 185 ? -16.875 23.281 -11.406 1 97 185 SER B CA 1
ATOM 6476 C C . SER B 1 185 ? -15.914 22.453 -10.539 1 97 185 SER B C 1
ATOM 6478 O O . SER B 1 185 ? -16.188 22.219 -9.367 1 97 185 SER B O 1
ATOM 6480 N N . ILE B 1 186 ? -14.742 22.109 -11.016 1 95.81 186 ILE B N 1
ATOM 6481 C CA . ILE B 1 186 ? -13.758 21.266 -10.336 1 95.81 186 ILE B CA 1
ATOM 6482 C C . ILE B 1 186 ? -13.195 22.016 -9.133 1 95.81 186 ILE B C 1
ATOM 6484 O O . ILE B 1 186 ? -13.172 21.484 -8.023 1 95.81 186 ILE B O 1
ATOM 6488 N N . PRO B 1 187 ? -12.844 23.328 -9.211 1 91.69 187 PRO B N 1
ATOM 6489 C CA . PRO B 1 187 ? -12.344 24.047 -8.031 1 91.69 187 PRO B CA 1
ATOM 6490 C C . PRO B 1 187 ? -13.391 24.172 -6.93 1 91.69 187 PRO B C 1
ATOM 6492 O O . PRO B 1 187 ? -13.055 24.094 -5.746 1 91.69 187 PRO B O 1
ATOM 6495 N N . SER B 1 188 ? -14.57 24.391 -7.336 1 93 188 SER B N 1
ATOM 6496 C CA . SER B 1 188 ? -15.633 24.5 -6.348 1 93 188 SER B CA 1
ATOM 6497 C C . SER B 1 188 ? -15.828 23.203 -5.59 1 93 188 SER B C 1
ATOM 6499 O O . SER B 1 188 ? -15.969 23.203 -4.367 1 93 188 SER B O 1
ATOM 6501 N N . ASN B 1 189 ? -15.805 22.078 -6.324 1 95.06 189 ASN B N 1
ATOM 6502 C CA . ASN B 1 189 ? -15.969 20.766 -5.695 1 95.06 189 ASN B CA 1
ATOM 6503 C C . ASN B 1 189 ? -14.75 20.391 -4.871 1 95.06 189 ASN B C 1
ATOM 6505 O O . ASN B 1 189 ? -14.867 19.719 -3.84 1 95.06 189 ASN B O 1
ATOM 6509 N N . TRP B 1 190 ? -13.609 20.781 -5.305 1 91.38 190 TRP B N 1
ATOM 6510 C CA . TRP B 1 190 ? -12.398 20.547 -4.523 1 91.38 190 TRP B CA 1
ATOM 6511 C C . TRP B 1 190 ? -12.461 21.297 -3.189 1 91.38 190 TRP B C 1
ATOM 6513 O O . TRP B 1 190 ? -12.086 20.734 -2.15 1 91.38 190 TRP B O 1
ATOM 6523 N N . SER B 1 191 ? -12.938 22.547 -3.256 1 88.31 191 SER B N 1
ATOM 6524 C CA . SER B 1 191 ? -13.062 23.344 -2.041 1 88.31 191 SER B CA 1
ATOM 6525 C C . SER B 1 191 ? -14.078 22.734 -1.081 1 88.31 191 SER B C 1
ATOM 6527 O O . SER B 1 191 ? -13.883 22.75 0.136 1 88.31 191 SER B O 1
ATOM 6529 N N . ARG B 1 192 ? -15.016 22.156 -1.641 1 90.38 192 ARG B N 1
ATOM 6530 C CA . ARG B 1 192 ? -16.031 21.5 -0.814 1 90.38 192 ARG B CA 1
ATOM 6531 C C . ARG B 1 192 ? -15.469 20.234 -0.171 1 90.38 192 ARG B C 1
ATOM 6533 O O . ARG B 1 192 ? -15.758 19.953 0.991 1 90.38 192 ARG B O 1
ATOM 6540 N N . LEU B 1 193 ? -14.742 19.516 -0.914 1 90.94 193 LEU B N 1
ATOM 6541 C CA . LEU B 1 193 ? -14.141 18.297 -0.408 1 90.94 193 LEU B CA 1
ATOM 6542 C C . LEU B 1 193 ? -13.172 18.594 0.727 1 90.94 193 LEU B C 1
ATOM 6544 O O . LEU B 1 193 ? -13.109 17.844 1.709 1 90.94 193 LEU B O 1
ATOM 6548 N N . THR B 1 194 ? -12.438 19.766 0.658 1 85.38 194 THR B N 1
ATOM 6549 C CA . THR B 1 194 ? -11.383 20.062 1.618 1 85.38 194 THR B CA 1
ATOM 6550 C C . THR B 1 194 ? -11.867 21.062 2.666 1 85.38 194 THR B C 1
ATOM 6552 O O . THR B 1 194 ? -11.086 21.516 3.508 1 85.38 194 THR B O 1
ATOM 6555 N N . SER B 1 195 ? -13.125 21.406 2.576 1 81.44 195 SER B N 1
ATOM 6556 C CA . SER B 1 195 ? -13.656 22.422 3.484 1 81.44 195 SER B CA 1
ATOM 6557 C C . SER B 1 195 ? -13.672 21.922 4.922 1 81.44 195 SER B C 1
ATOM 6559 O O . SER B 1 195 ? -13.812 20.719 5.164 1 81.44 195 SER B O 1
ATOM 6561 N N . SER B 1 196 ? -13.203 22.75 5.816 1 69.19 196 SER B N 1
ATOM 6562 C CA . SER B 1 196 ? -13.281 22.422 7.234 1 69.19 196 SER B CA 1
ATOM 6563 C C . SER B 1 196 ? -14.68 22.688 7.789 1 69.19 196 SER B C 1
ATOM 6565 O O . SER B 1 196 ? -15.258 23.75 7.527 1 69.19 196 SER B O 1
ATOM 6567 N N . LEU B 1 197 ? -15.609 21.734 7.777 1 57.16 197 LEU B N 1
ATOM 6568 C CA . LEU B 1 197 ? -16.969 21.938 8.266 1 57.16 197 LEU B CA 1
ATOM 6569 C C . LEU B 1 197 ? -16.969 22.719 9.57 1 57.16 197 LEU B C 1
ATOM 6571 O O . LEU B 1 197 ? -16.562 22.203 10.609 1 57.16 197 LEU B O 1
ATOM 6575 N N . SER B 1 198 ? -16.531 23.953 9.594 1 55.09 198 SER B N 1
ATOM 6576 C CA . SER B 1 198 ? -16.828 24.688 10.812 1 55.09 198 SER B CA 1
ATOM 6577 C C . SER B 1 198 ? -18.328 24.688 11.125 1 55.09 198 SER B C 1
ATOM 6579 O O . SER B 1 198 ? -19.109 25.328 10.422 1 55.09 198 SER B O 1
ATOM 6581 N N . ASN B 1 199 ? -18.844 23.5 11.453 1 55.56 199 ASN B N 1
ATOM 6582 C CA . ASN B 1 199 ? -20.266 23.5 11.805 1 55.56 199 ASN B CA 1
ATOM 6583 C C . ASN B 1 199 ? -20.578 24.578 12.844 1 55.56 199 ASN B C 1
ATOM 6585 O O . ASN B 1 199 ? -20 24.594 13.93 1 55.56 199 ASN B O 1
ATOM 6589 N N . GLU B 1 200 ? -21.297 25.547 12.352 1 62.59 200 GLU B N 1
ATOM 6590 C CA . GLU B 1 200 ? -21.75 26.641 13.188 1 62.59 200 GLU B CA 1
ATOM 6591 C C . GLU B 1 200 ? -22.641 26.141 14.336 1 62.59 200 GLU B C 1
ATOM 6593 O O . GLU B 1 200 ? -22.656 26.75 15.414 1 62.59 200 GLU B O 1
ATOM 6598 N N . ASP B 1 201 ? -23.219 24.859 14.102 1 71.25 201 ASP B N 1
ATOM 6599 C CA . ASP B 1 201 ? -24.047 24.328 15.172 1 71.25 201 ASP B CA 1
ATOM 6600 C C . ASP B 1 201 ? -23.25 23.391 16.078 1 71.25 201 ASP B C 1
ATOM 6602 O O . ASP B 1 201 ? -22.75 22.359 15.633 1 71.25 201 ASP B O 1
ATOM 6606 N N . PRO B 1 202 ? -23.016 23.766 17.188 1 74.31 202 PRO B N 1
ATOM 6607 C CA . PRO B 1 202 ? -22.25 22.969 18.141 1 74.31 202 PRO B CA 1
ATOM 6608 C C . PRO B 1 202 ? -22.766 21.531 18.266 1 74.31 202 PRO B C 1
ATOM 6610 O O . PRO B 1 202 ? -22 20.641 18.625 1 74.31 202 PRO B O 1
ATOM 6613 N N . ARG B 1 203 ? -24.062 21.359 17.953 1 76.06 203 ARG B N 1
ATOM 6614 C CA . ARG B 1 203 ? -24.672 20.047 18.031 1 76.06 203 ARG B CA 1
ATOM 6615 C C . ARG B 1 203 ? -24.094 19.109 16.969 1 76.06 203 ARG B C 1
ATOM 6617 O O . ARG B 1 203 ? -24.047 17.891 17.156 1 76.06 203 ARG B O 1
ATOM 6624 N N . LEU B 1 204 ? -23.703 19.641 15.898 1 78.5 204 LEU B N 1
ATOM 6625 C CA . LEU B 1 204 ? -23.125 18.844 14.82 1 78.5 204 LEU B CA 1
ATOM 6626 C C . LEU B 1 204 ? -21.625 18.656 15.016 1 78.5 204 LEU B C 1
ATOM 6628 O O . LEU B 1 204 ? -21.047 17.656 14.586 1 78.5 204 LEU B O 1
ATOM 6632 N N . SER B 1 205 ? -21.016 19.562 15.711 1 78.31 205 SER B N 1
ATOM 6633 C CA . SER B 1 205 ? -19.578 19.5 15.953 1 78.31 205 SER B CA 1
ATOM 6634 C C . SER B 1 205 ? -19.234 18.312 16.859 1 78.31 205 SER B C 1
ATOM 6636 O O . SER B 1 205 ? -18.109 17.797 16.812 1 78.31 205 SER B O 1
ATOM 6638 N N . CYS B 1 206 ? -20.266 17.969 17.641 1 80.12 206 CYS B N 1
ATOM 6639 C CA . CYS B 1 206 ? -20.016 16.859 18.562 1 80.12 206 CYS B CA 1
ATOM 6640 C C . CYS B 1 206 ? -19.922 15.539 17.828 1 80.12 206 CYS B C 1
ATOM 6642 O O . CYS B 1 206 ? -19.453 14.539 18.391 1 80.12 206 CYS B O 1
ATOM 6644 N N . LEU B 1 207 ? -20.281 15.547 16.578 1 85.56 207 LEU B N 1
ATOM 6645 C CA . LEU B 1 207 ? -20.25 14.32 15.781 1 85.56 207 LEU B CA 1
ATOM 6646 C C . LEU B 1 207 ? -18.922 14.18 15.039 1 85.56 207 LEU B C 1
ATOM 6648 O O . LEU B 1 207 ? -18.75 13.266 14.227 1 85.56 207 LEU B O 1
ATOM 6652 N N . ALA B 1 208 ? -17.984 14.969 15.352 1 86.38 208 ALA B N 1
ATOM 6653 C CA . ALA B 1 208 ? -16.688 15.023 14.656 1 86.38 208 ALA B CA 1
ATOM 6654 C C . ALA B 1 208 ? -15.969 13.68 14.75 1 86.38 208 ALA B C 1
ATOM 6656 O O . ALA B 1 208 ? -15.391 13.211 13.766 1 86.38 208 ALA B O 1
ATOM 6657 N N . PRO B 1 209 ? -16.078 13 15.859 1 88.75 209 PRO B N 1
ATOM 6658 C CA . PRO B 1 209 ? -15.344 11.734 15.977 1 88.75 209 PRO B CA 1
ATOM 6659 C C . PRO B 1 209 ? -15.891 10.656 15.039 1 88.75 209 PRO B C 1
ATOM 6661 O O . PRO B 1 209 ? -15.211 9.656 14.789 1 88.75 209 PRO B O 1
ATOM 6664 N N . PHE B 1 210 ? -17.047 10.875 14.484 1 88.69 210 PHE B N 1
ATOM 6665 C CA . PHE B 1 210 ? -17.641 9.891 13.578 1 88.69 210 PHE B CA 1
ATOM 6666 C C . PHE B 1 210 ? -16.859 9.812 12.273 1 88.69 210 PHE B C 1
ATOM 6668 O O . PHE B 1 210 ? -16.844 8.766 11.625 1 88.69 210 PHE B O 1
ATOM 6675 N N . GLN B 1 211 ? -16.25 10.883 11.953 1 90.06 211 GLN B N 1
ATOM 6676 C CA . GLN B 1 211 ? -15.5 10.914 10.703 1 90.06 211 GLN B CA 1
ATOM 6677 C C . GLN B 1 211 ? -14.273 10.008 10.773 1 90.06 211 GLN B C 1
ATOM 6679 O O . GLN B 1 211 ? -14.031 9.219 9.859 1 90.06 211 GLN B O 1
ATOM 6684 N N . GLY B 1 212 ? -13.609 10.109 11.844 1 91.31 212 GLY B N 1
ATOM 6685 C CA . GLY B 1 212 ? -12.461 9.234 12.016 1 91.31 212 GLY B CA 1
ATOM 6686 C C . GLY B 1 212 ? -12.836 7.773 12.141 1 91.31 212 GLY B C 1
ATOM 6687 O O . GLY B 1 212 ? -12.156 6.902 11.586 1 91.31 212 GLY B O 1
ATOM 6688 N N . ALA B 1 213 ? -13.898 7.508 12.797 1 91.19 213 ALA B N 1
ATOM 6689 C CA . ALA B 1 213 ? -14.359 6.133 12.977 1 91.19 213 ALA B CA 1
ATOM 6690 C C . ALA B 1 213 ? -14.742 5.508 11.633 1 91.19 213 ALA B C 1
ATOM 6692 O O . ALA B 1 213 ? -14.398 4.355 11.359 1 91.19 213 ALA B O 1
ATOM 6693 N N . ARG B 1 214 ? -15.344 6.262 10.828 1 93.38 214 ARG B N 1
ATOM 6694 C CA . ARG B 1 214 ? -15.766 5.781 9.516 1 93.38 214 ARG B CA 1
ATOM 6695 C C . ARG B 1 214 ? -14.555 5.398 8.664 1 93.38 214 ARG B C 1
ATOM 6697 O O . ARG B 1 214 ? -14.586 4.383 7.965 1 93.38 214 ARG B O 1
ATOM 6704 N N . VAL B 1 215 ? -13.555 6.227 8.734 1 95.31 215 VAL B N 1
ATOM 6705 C CA . VAL B 1 215 ? -12.367 6.004 7.914 1 95.31 215 VAL B CA 1
ATOM 6706 C C . VAL B 1 215 ? -11.641 4.746 8.383 1 9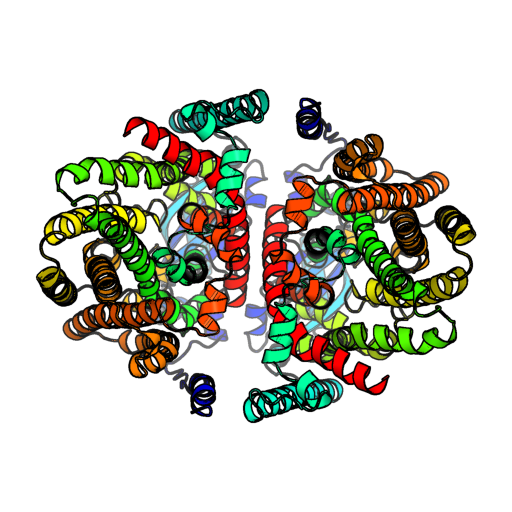5.31 215 VAL B C 1
ATOM 6708 O O . VAL B 1 215 ? -11.234 3.918 7.562 1 95.31 215 VAL B O 1
ATOM 6711 N N . ILE B 1 216 ? -11.547 4.535 9.672 1 93.31 216 ILE B N 1
ATOM 6712 C CA . ILE B 1 216 ? -10.836 3.393 10.227 1 93.31 216 ILE B CA 1
ATOM 6713 C C . ILE B 1 216 ? -11.617 2.111 9.961 1 93.31 216 ILE B C 1
ATOM 6715 O O . ILE B 1 216 ? -11.047 1.094 9.562 1 93.31 216 ILE B O 1
ATOM 6719 N N . VAL B 1 217 ? -12.898 2.191 10.148 1 93.19 217 VAL B N 1
ATOM 6720 C CA . VAL B 1 217 ? -13.734 1.022 9.898 1 93.19 217 VAL B CA 1
ATOM 6721 C C . VAL B 1 217 ? -13.695 0.661 8.414 1 93.19 217 VAL B C 1
ATOM 6723 O O . VAL B 1 217 ? -13.656 -0.52 8.062 1 93.19 217 VAL B O 1
ATOM 6726 N N . MET B 1 218 ? -13.695 1.656 7.562 1 96.31 218 MET B N 1
ATOM 6727 C CA . MET B 1 218 ? -13.594 1.414 6.129 1 96.31 218 MET B CA 1
ATOM 6728 C C . MET B 1 218 ? -12.289 0.701 5.785 1 96.31 218 MET B C 1
ATOM 6730 O O . MET B 1 218 ? -12.281 -0.239 4.988 1 96.31 218 MET B O 1
ATOM 6734 N N . ALA B 1 219 ? -11.219 1.094 6.363 1 95.88 219 ALA B N 1
ATOM 6735 C CA . ALA B 1 219 ? -9.922 0.462 6.129 1 95.88 219 ALA B CA 1
ATOM 6736 C C . ALA B 1 219 ? -9.945 -1.004 6.551 1 95.88 219 ALA B C 1
ATOM 6738 O O . ALA B 1 219 ? -9.359 -1.858 5.883 1 95.88 219 ALA B O 1
ATOM 6739 N N . LEU B 1 220 ? -10.617 -1.285 7.656 1 94.75 220 LEU B N 1
ATOM 6740 C CA . LEU B 1 220 ? -10.727 -2.658 8.141 1 94.75 220 LEU B CA 1
ATOM 6741 C C . LEU B 1 220 ? -11.562 -3.506 7.188 1 94.75 220 LEU B C 1
ATOM 6743 O O . LEU B 1 220 ? -11.234 -4.668 6.93 1 94.75 220 LEU B O 1
ATOM 6747 N N . VAL B 1 221 ? -12.602 -2.9 6.684 1 95.5 221 VAL B N 1
ATOM 6748 C CA . VAL B 1 221 ? -13.445 -3.602 5.727 1 95.5 221 VAL B CA 1
ATOM 6749 C C . VAL B 1 221 ? -12.656 -3.906 4.457 1 95.5 221 VAL B C 1
ATOM 6751 O O . VAL B 1 221 ? -12.734 -5.012 3.92 1 95.5 221 VAL B O 1
ATOM 6754 N N . LEU B 1 222 ? -11.891 -2.922 4 1 97.19 222 LEU B N 1
ATOM 6755 C CA . LEU B 1 222 ? -11.07 -3.135 2.811 1 97.19 222 LEU B CA 1
ATOM 6756 C C . LEU B 1 222 ? -10.062 -4.262 3.039 1 97.19 222 LEU B C 1
ATOM 6758 O O . LEU B 1 222 ? -9.867 -5.105 2.164 1 97.19 222 LEU B O 1
ATOM 6762 N N . TRP B 1 223 ? -9.492 -4.32 4.207 1 96.5 223 TRP B N 1
ATOM 6763 C CA . TRP B 1 223 ? -8.539 -5.379 4.543 1 96.5 223 TRP B CA 1
ATOM 6764 C C . TRP B 1 223 ? -9.219 -6.746 4.516 1 96.5 223 TRP B C 1
ATOM 6766 O O . TRP B 1 223 ? -8.656 -7.715 4 1 96.5 223 TRP B O 1
ATOM 6776 N N . GLY B 1 224 ? -10.398 -6.805 5.098 1 95.44 224 GLY B N 1
ATOM 6777 C CA . GLY B 1 224 ? -11.156 -8.047 5.059 1 95.44 224 GLY B CA 1
ATOM 6778 C C . GLY B 1 224 ? -11.469 -8.508 3.648 1 95.44 224 GLY B C 1
ATOM 6779 O O . GLY B 1 224 ? -11.383 -9.703 3.352 1 95.44 224 GLY B O 1
ATOM 6780 N N . HIS B 1 225 ? -11.734 -7.602 2.758 1 96.75 225 HIS B N 1
ATOM 6781 C CA . HIS B 1 225 ? -12.047 -7.945 1.376 1 96.75 225 HIS B CA 1
ATOM 6782 C C . HIS B 1 225 ? -10.805 -8.422 0.631 1 96.75 225 HIS B C 1
ATOM 6784 O O . HIS B 1 225 ? -10.891 -9.281 -0.248 1 96.75 225 HIS B O 1
ATOM 6790 N N . VAL B 1 226 ? -9.664 -7.887 0.991 1 97.31 226 VAL B N 1
ATOM 6791 C CA . VAL B 1 226 ? -8.43 -8.359 0.382 1 97.31 226 VAL B CA 1
ATOM 6792 C C . VAL B 1 226 ? -8.156 -9.797 0.819 1 97.31 226 VAL B C 1
ATOM 6794 O O . VAL B 1 226 ? -7.77 -10.641 0.002 1 97.31 226 VAL B O 1
ATOM 6797 N N . PHE B 1 227 ? -8.344 -10.07 2.135 1 96.25 227 PHE B N 1
ATOM 6798 C CA . PHE B 1 227 ? -8.195 -11.438 2.627 1 96.25 227 PHE B CA 1
ATOM 6799 C C . PHE B 1 227 ? -9.117 -12.391 1.876 1 96.25 227 PHE B C 1
ATOM 6801 O O . PHE B 1 227 ? -8.703 -13.477 1.471 1 96.25 227 PHE B O 1
ATOM 6808 N N . PHE B 1 228 ? -10.305 -11.891 1.628 1 94.5 228 PHE B N 1
ATOM 6809 C CA . PHE B 1 228 ? -11.305 -12.672 0.91 1 94.5 228 PHE B CA 1
ATOM 6810 C C . PHE B 1 228 ? -10.898 -12.875 -0.543 1 94.5 228 PHE B C 1
ATOM 6812 O O . PHE B 1 228 ? -11.07 -13.961 -1.096 1 94.5 228 PHE B O 1
ATOM 6819 N N . SER B 1 229 ? -10.375 -11.922 -1.158 1 96 229 SER B N 1
ATOM 6820 C CA . SER B 1 229 ? -10.031 -11.984 -2.576 1 96 229 SER B CA 1
ATOM 6821 C C . SER B 1 229 ? -8.875 -12.945 -2.824 1 96 229 SER B C 1
ATOM 6823 O O . SER B 1 229 ? -8.75 -13.516 -3.914 1 96 229 SER B O 1
ATOM 6825 N N . HIS B 1 230 ? -8.039 -13.141 -1.854 1 96.12 230 HIS B N 1
ATOM 6826 C CA . HIS B 1 230 ? -6.949 -14.102 -2.002 1 96.12 230 HIS B CA 1
ATOM 6827 C C . HIS B 1 230 ? -7.484 -15.516 -2.203 1 96.12 230 HIS B C 1
ATOM 6829 O O . HIS B 1 230 ? -6.828 -16.344 -2.836 1 96.12 230 HIS B O 1
ATOM 6835 N N . ALA B 1 231 ? -8.664 -15.797 -1.7 1 94.62 231 ALA B N 1
ATOM 6836 C CA . ALA B 1 231 ? -9.258 -17.125 -1.863 1 94.62 231 ALA B CA 1
ATOM 6837 C C . ALA B 1 231 ? -9.812 -17.312 -3.273 1 94.62 231 ALA B C 1
ATOM 6839 O O . ALA B 1 231 ? -10.055 -18.438 -3.709 1 94.62 231 ALA B O 1
ATOM 6840 N N . LEU B 1 232 ? -9.984 -16.203 -3.967 1 95.44 232 LEU B N 1
ATOM 6841 C CA . LEU B 1 232 ? -10.633 -16.25 -5.273 1 95.44 232 LEU B CA 1
ATOM 6842 C C . LEU B 1 232 ? -9.617 -16.578 -6.367 1 95.44 232 LEU B C 1
ATOM 6844 O O . LEU B 1 232 ? -10 -16.938 -7.484 1 95.44 232 LEU B O 1
ATOM 6848 N N . VAL B 1 233 ? -8.375 -16.469 -6.02 1 96.19 233 VAL B N 1
ATOM 6849 C CA . VAL B 1 233 ? -7.348 -16.734 -7.023 1 96.19 233 VAL B CA 1
ATOM 6850 C C . VAL B 1 233 ? -6.613 -18.016 -6.688 1 96.19 233 VAL B C 1
ATOM 6852 O O . VAL B 1 233 ? -6.926 -18.672 -5.688 1 96.19 233 VAL B O 1
ATOM 6855 N N . TYR B 1 234 ? -5.75 -18.469 -7.578 1 96.44 234 TYR B N 1
ATOM 6856 C CA . TYR B 1 234 ? -5.016 -19.719 -7.391 1 96.44 234 TYR B CA 1
ATOM 6857 C C . TYR B 1 234 ? -3.793 -19.5 -6.508 1 96.44 234 TYR B C 1
ATOM 6859 O O . TYR B 1 234 ? -2.844 -18.812 -6.906 1 96.44 234 TYR B O 1
ATOM 6867 N N . LEU B 1 235 ? -3.807 -20.125 -5.391 1 95.75 235 LEU B N 1
ATOM 6868 C CA . LEU B 1 235 ? -2.793 -19.891 -4.371 1 95.75 235 LEU B CA 1
ATOM 6869 C C . LEU B 1 235 ? -1.595 -20.812 -4.57 1 95.75 235 LEU B C 1
ATOM 6871 O O . LEU B 1 235 ? -1.752 -21.953 -4.988 1 95.75 235 LEU B O 1
ATOM 6875 N N . GLN B 1 236 ? -0.468 -20.328 -4.238 1 93.31 236 GLN B N 1
ATOM 6876 C CA . GLN B 1 236 ? 0.755 -21.125 -4.207 1 93.31 236 GLN B CA 1
ATOM 6877 C C . GLN B 1 236 ? 0.833 -21.969 -2.938 1 93.31 236 GLN B C 1
ATOM 6879 O O . GLN B 1 236 ? 1.363 -23.078 -2.957 1 93.31 236 GLN B O 1
ATOM 6884 N N . ASN B 1 237 ? 0.292 -21.438 -1.843 1 93.44 237 ASN B N 1
ATOM 6885 C CA . ASN B 1 237 ? 0.325 -22.094 -0.538 1 93.44 237 ASN B CA 1
ATOM 6886 C C . ASN B 1 237 ? -1.067 -22.188 0.08 1 93.44 237 ASN B C 1
ATOM 6888 O O . ASN B 1 237 ? -1.311 -21.625 1.155 1 93.44 237 ASN B O 1
ATOM 6892 N N . PRO B 1 238 ? -1.897 -23 -0.515 1 95.5 238 PRO B N 1
ATOM 6893 C CA . PRO B 1 238 ? -3.275 -23.094 -0.031 1 95.5 238 PRO B CA 1
ATOM 6894 C C . PRO B 1 238 ? -3.359 -23.516 1.432 1 95.5 238 PRO B C 1
ATOM 6896 O O . PRO B 1 238 ? -4.293 -23.125 2.143 1 95.5 238 PRO B O 1
ATOM 6899 N N . ARG B 1 239 ? -2.408 -24.25 1.93 1 93.88 239 ARG B N 1
ATOM 6900 C CA . ARG B 1 239 ? -2.422 -24.719 3.311 1 93.88 239 ARG B CA 1
ATOM 6901 C C . ARG B 1 239 ? -2.377 -23.547 4.289 1 93.88 239 ARG B C 1
ATOM 6903 O O . ARG B 1 239 ? -3.035 -23.578 5.332 1 93.88 239 ARG B O 1
ATOM 6910 N N . ASP B 1 240 ? -1.576 -22.594 3.953 1 92.75 240 ASP B N 1
ATOM 6911 C CA . ASP B 1 240 ? -1.472 -21.422 4.82 1 92.75 240 ASP B CA 1
ATOM 6912 C C . ASP B 1 240 ? -2.791 -20.656 4.871 1 92.75 240 ASP B C 1
ATOM 6914 O O . ASP B 1 240 ? -3.143 -20.078 5.902 1 92.75 240 ASP B O 1
ATOM 6918 N N . TYR B 1 241 ? -3.465 -20.609 3.783 1 94.69 241 TYR B N 1
ATOM 6919 C CA . TYR B 1 241 ? -4.773 -19.969 3.773 1 94.69 241 TYR B CA 1
ATOM 6920 C C . TYR B 1 241 ? -5.766 -20.734 4.641 1 94.69 241 TYR B C 1
ATOM 6922 O O . TYR B 1 241 ? -6.559 -20.125 5.363 1 94.69 241 TYR B O 1
ATOM 6930 N N . GLU B 1 242 ? -5.707 -22.094 4.582 1 95.44 242 GLU B N 1
ATOM 6931 C CA . GLU B 1 242 ? -6.555 -22.922 5.422 1 95.44 242 GLU B CA 1
ATOM 6932 C C . GLU B 1 242 ? -6.344 -22.625 6.902 1 95.44 242 GLU B C 1
ATOM 6934 O O . GLU B 1 242 ? -7.309 -22.438 7.648 1 95.44 242 GLU B O 1
ATOM 6939 N N . LYS B 1 243 ? -5.109 -22.5 7.238 1 92.75 243 LYS B N 1
ATOM 6940 C CA . LYS B 1 243 ? -4.77 -22.234 8.633 1 92.75 243 LYS B CA 1
ATOM 6941 C C . LYS B 1 243 ? -5.234 -20.844 9.062 1 92.75 243 LYS B C 1
ATOM 6943 O O . LYS B 1 243 ? -5.738 -20.672 10.18 1 92.75 243 LYS B O 1
ATOM 6948 N N . SER B 1 244 ? -5.043 -19.938 8.188 1 92.75 244 SER B N 1
ATOM 6949 C CA . SER B 1 244 ? -5.461 -18.578 8.492 1 92.75 244 SER B CA 1
ATOM 6950 C C . SER B 1 244 ? -6.977 -18.469 8.609 1 92.75 244 SER B C 1
ATOM 6952 O O . SER B 1 244 ? -7.496 -17.734 9.453 1 92.75 244 SER B O 1
ATOM 6954 N N . LEU B 1 245 ? -7.637 -19.156 7.77 1 91.56 245 LEU B N 1
ATOM 6955 C CA . LEU B 1 245 ? -9.094 -19.141 7.734 1 91.56 245 LEU B CA 1
ATOM 6956 C C . LEU B 1 245 ? -9.68 -19.734 9.008 1 91.56 245 LEU B C 1
ATOM 6958 O O . LEU B 1 245 ? -10.672 -19.234 9.539 1 91.56 245 LEU B O 1
ATOM 6962 N N . HIS B 1 246 ? -9.078 -20.734 9.508 1 87.94 246 HIS B N 1
ATOM 6963 C CA . HIS B 1 246 ? -9.586 -21.422 10.688 1 87.94 246 HIS B CA 1
ATOM 6964 C C . HIS B 1 246 ? -8.969 -20.844 11.969 1 87.94 246 HIS B C 1
ATOM 6966 O O . HIS B 1 246 ? -9.445 -21.125 13.07 1 87.94 246 HIS B O 1
ATOM 6972 N N . GLY B 1 247 ? -8.102 -19.953 11.828 1 87.38 247 GLY B N 1
ATOM 6973 C CA . GLY B 1 247 ? -7.418 -19.375 12.969 1 87.38 247 GLY B CA 1
ATOM 6974 C C . GLY B 1 247 ? -7.961 -18.016 13.367 1 87.38 247 GLY B C 1
ATOM 6975 O O . GLY B 1 247 ? -9.141 -17.734 13.156 1 87.38 247 GLY B O 1
ATOM 6976 N N . VAL B 1 248 ? -7.199 -17.266 13.953 1 86.94 248 VAL B N 1
ATOM 6977 C CA . VAL B 1 248 ? -7.551 -15.984 14.547 1 86.94 248 VAL B CA 1
ATOM 6978 C C . VAL B 1 248 ? -7.973 -15.008 13.453 1 86.94 248 VAL B C 1
ATOM 6980 O O . VAL B 1 248 ? -8.953 -14.273 13.602 1 86.94 248 VAL B O 1
ATOM 6983 N N . ILE B 1 249 ? -7.293 -15.078 12.375 1 87.88 249 ILE B N 1
ATOM 6984 C CA . ILE B 1 249 ? -7.551 -14.125 11.297 1 87.88 249 ILE B CA 1
ATOM 6985 C C . ILE B 1 249 ? -8.93 -14.383 10.695 1 87.88 249 ILE B C 1
ATOM 6987 O O . ILE B 1 249 ? -9.719 -13.453 10.5 1 87.88 249 ILE B O 1
ATOM 6991 N N . GLY B 1 250 ? -9.164 -15.633 10.445 1 88.38 250 GLY B N 1
ATOM 6992 C CA . GLY B 1 250 ? -10.477 -15.984 9.922 1 88.38 250 GLY B CA 1
ATOM 6993 C C . GLY B 1 250 ? -11.609 -15.617 10.859 1 88.38 250 GLY B C 1
ATOM 6994 O O . GLY B 1 250 ? -12.664 -15.141 10.414 1 88.38 250 GLY B O 1
ATOM 6995 N N . THR B 1 251 ? -11.367 -15.75 12.055 1 88.25 251 THR B N 1
ATOM 6996 C CA . THR B 1 251 ? -12.375 -15.414 13.055 1 88.25 251 THR B CA 1
ATOM 6997 C C . THR B 1 251 ? -12.641 -13.906 13.07 1 88.25 251 THR B C 1
ATOM 6999 O O . THR B 1 251 ? -13.789 -13.477 13.094 1 88.25 251 THR B O 1
ATOM 7002 N N . LEU B 1 252 ? -11.625 -13.195 13 1 87.62 252 LEU B N 1
ATOM 7003 C CA . LEU B 1 252 ? -11.758 -11.742 13.023 1 87.62 252 LEU B CA 1
ATOM 7004 C C . LEU B 1 252 ? -12.469 -11.242 11.766 1 87.62 252 LEU B C 1
ATOM 7006 O O . LEU B 1 252 ? -13.289 -10.328 11.836 1 87.62 252 LEU B O 1
ATOM 7010 N N . VAL B 1 253 ? -12.211 -11.883 10.711 1 87.81 253 VAL B N 1
ATOM 7011 C CA . VAL B 1 253 ? -12.766 -11.414 9.445 1 87.81 253 VAL B CA 1
ATOM 7012 C C . VAL B 1 253 ? -14.227 -11.844 9.328 1 87.81 253 VAL B C 1
ATOM 7014 O O . VAL B 1 253 ? -15.094 -11.016 9.047 1 87.81 253 VAL B O 1
ATOM 7017 N N . TYR B 1 254 ? -14.508 -13.039 9.625 1 87.69 254 TYR B N 1
ATOM 7018 C CA . TYR B 1 254 ? -15.844 -13.57 9.352 1 87.69 254 TYR B CA 1
ATOM 7019 C C . TYR B 1 254 ? -16.797 -13.273 10.508 1 87.69 254 TYR B C 1
ATOM 7021 O O . TYR B 1 254 ? -17.984 -13.062 10.297 1 87.69 254 TYR B O 1
ATOM 7029 N N . ASN B 1 255 ? -16.266 -13.203 11.68 1 84.81 255 ASN B N 1
ATOM 7030 C CA . ASN B 1 255 ? -17.094 -12.727 12.781 1 84.81 255 ASN B CA 1
ATOM 7031 C C . ASN B 1 255 ? -17.141 -11.203 12.82 1 84.81 255 ASN B C 1
ATOM 7033 O O . ASN B 1 255 ? -18.094 -10.625 13.367 1 84.81 255 ASN B O 1
ATOM 7037 N N . GLY B 1 256 ? -16.156 -10.641 12.25 1 85 256 GLY B N 1
ATOM 7038 C CA . GLY B 1 256 ? -16.062 -9.188 12.258 1 85 256 GLY B CA 1
ATOM 7039 C C . GLY B 1 256 ? -16.891 -8.523 11.18 1 85 256 GLY B C 1
ATOM 7040 O O . GLY B 1 256 ? -16.875 -7.301 11.039 1 85 256 GLY B O 1
ATOM 7041 N N . THR B 1 257 ? -17.703 -9.312 10.523 1 85.62 257 THR B N 1
ATOM 7042 C CA . THR B 1 257 ? -18.594 -8.742 9.516 1 85.62 257 THR B CA 1
ATOM 7043 C C . THR B 1 257 ? -19.625 -7.824 10.148 1 85.62 257 THR B C 1
ATOM 7045 O O . THR B 1 257 ? -20.234 -6.988 9.469 1 85.62 257 THR B O 1
ATOM 7048 N N . SER B 1 258 ? -19.766 -7.961 11.438 1 88.56 258 SER B N 1
ATOM 7049 C CA . SER B 1 258 ? -20.719 -7.109 12.156 1 88.56 258 SER B CA 1
ATOM 7050 C C . SER B 1 258 ? -20.266 -5.652 12.141 1 88.56 258 SER B C 1
ATOM 7052 O O . SER B 1 258 ? -21.078 -4.746 12.375 1 88.56 258 SER B O 1
ATOM 7054 N N . ILE B 1 259 ? -18.984 -5.465 11.797 1 89.88 259 ILE B N 1
ATOM 7055 C CA . ILE B 1 259 ? -18.438 -4.109 11.789 1 89.88 259 ILE B CA 1
ATOM 7056 C C . ILE B 1 259 ? -19.141 -3.283 10.711 1 89.88 259 ILE B C 1
ATOM 7058 O O . ILE B 1 259 ? -19.203 -2.057 10.805 1 89.88 259 ILE B O 1
ATOM 7062 N N . VAL B 1 260 ? -19.703 -3.957 9.734 1 92.06 260 VAL B N 1
ATOM 7063 C CA . VAL B 1 260 ? -20.406 -3.283 8.641 1 92.06 260 VAL B CA 1
ATOM 7064 C C . VAL B 1 260 ? -21.672 -2.613 9.172 1 92.06 260 VAL B C 1
ATOM 7066 O O . VAL B 1 260 ? -22.125 -1.614 8.617 1 92.06 260 VAL B O 1
ATOM 7069 N N . GLN B 1 261 ? -22.219 -3.121 10.273 1 94.19 261 GLN B N 1
ATOM 7070 C CA . GLN B 1 261 ? -23.422 -2.576 10.875 1 94.19 261 GLN B CA 1
ATOM 7071 C C . GLN B 1 261 ? -23.188 -1.172 11.422 1 94.19 261 GLN B C 1
ATOM 7073 O O . GLN B 1 261 ? -24.141 -0.406 11.617 1 94.19 261 GLN B O 1
ATOM 7078 N N . MET B 1 262 ? -21.969 -0.864 11.656 1 93.12 262 MET B N 1
ATOM 7079 C CA . MET B 1 262 ? -21.641 0.485 12.109 1 93.12 262 MET B CA 1
ATOM 7080 C C . MET B 1 262 ? -22.062 1.521 11.07 1 93.12 262 MET B C 1
ATOM 7082 O O . MET B 1 262 ? -22.547 2.596 11.422 1 93.12 262 MET B O 1
ATOM 7086 N N . PHE B 1 263 ? -21.891 1.17 9.867 1 94 263 PHE B N 1
ATOM 7087 C CA . PHE B 1 263 ? -22.234 2.096 8.797 1 94 263 PHE B CA 1
ATOM 7088 C C . PHE B 1 263 ? -23.75 2.273 8.711 1 94 263 PHE B C 1
ATOM 7090 O O . PHE B 1 263 ? -24.234 3.361 8.391 1 94 263 PHE B O 1
ATOM 7097 N N . VAL B 1 264 ? -24.453 1.218 9.008 1 96.25 264 VAL B N 1
ATOM 7098 C CA . VAL B 1 264 ? -25.906 1.296 9 1 96.25 264 VAL B CA 1
ATOM 7099 C C . VAL B 1 264 ? -26.375 2.188 10.141 1 96.25 264 VAL B C 1
ATOM 7101 O O . VAL B 1 264 ? -27.266 3.02 9.961 1 96.25 264 VAL B O 1
ATOM 7104 N N . ILE B 1 265 ? -25.75 2.018 11.234 1 95.75 265 ILE B N 1
ATOM 7105 C CA . ILE B 1 265 ? -26.094 2.842 12.391 1 95.75 265 ILE B CA 1
ATOM 7106 C C . ILE B 1 265 ? -25.797 4.305 12.094 1 95.75 265 ILE B C 1
ATOM 7108 O O . ILE B 1 265 ? -26.641 5.18 12.297 1 95.75 265 ILE B O 1
ATOM 7112 N N . PHE B 1 266 ? -24.641 4.527 11.484 1 92.38 266 PHE B N 1
ATOM 7113 C CA . PHE B 1 266 ? -24.203 5.887 11.164 1 92.38 266 PHE B CA 1
ATOM 7114 C C . PHE B 1 266 ? -25.172 6.543 10.188 1 92.38 266 PHE B C 1
ATOM 7116 O O . PHE B 1 266 ? -25.625 7.668 10.406 1 92.38 266 PHE B O 1
ATOM 7123 N N . SER B 1 267 ? -25.5 5.891 9.203 1 93.12 267 SER B N 1
ATOM 7124 C CA . SER B 1 267 ? -26.328 6.438 8.133 1 93.12 267 SER B CA 1
ATOM 7125 C C . SER B 1 267 ? -27.719 6.801 8.633 1 93.12 267 SER B C 1
ATOM 7127 O O . SER B 1 267 ? -28.219 7.898 8.375 1 93.12 267 SER B O 1
ATOM 7129 N N . ASN B 1 268 ? -28.281 5.969 9.43 1 95.06 268 ASN B N 1
ATOM 7130 C CA . ASN B 1 268 ? -29.641 6.195 9.875 1 95.06 268 ASN B CA 1
ATOM 7131 C C . ASN B 1 268 ? -29.688 7.129 11.078 1 95.06 268 ASN B C 1
ATOM 7133 O O . ASN B 1 268 ? -30.656 7.871 11.258 1 95.06 268 ASN B O 1
ATOM 7137 N N . PHE B 1 269 ? -28.672 7.113 11.906 1 94.12 269 PHE B N 1
ATOM 7138 C CA . PHE B 1 269 ? -28.547 8.102 12.969 1 94.12 269 PHE B CA 1
ATOM 7139 C C . PHE B 1 269 ? -28.5 9.516 12.398 1 94.12 269 PHE B C 1
ATOM 7141 O O . PHE B 1 269 ? -29.25 10.391 12.828 1 94.12 269 PHE B O 1
ATOM 7148 N N . LEU B 1 270 ? -27.641 9.688 11.398 1 89.62 270 LEU B N 1
ATOM 7149 C CA . LEU B 1 270 ? -27.453 11.008 10.812 1 89.62 270 LEU B CA 1
ATOM 7150 C C . LEU B 1 270 ? -28.703 11.461 10.078 1 89.62 270 LEU B C 1
ATOM 7152 O O . LEU B 1 270 ? -29.062 12.641 10.117 1 89.62 270 LEU B O 1
ATOM 7156 N N . CYS B 1 271 ? -29.312 10.57 9.414 1 90.75 271 CYS B N 1
ATOM 7157 C CA . CYS B 1 271 ? -30.547 10.891 8.711 1 90.75 271 CYS B CA 1
ATOM 7158 C C . CYS B 1 271 ? -31.594 11.414 9.672 1 90.75 271 CYS B C 1
ATOM 7160 O O . CYS B 1 271 ? -32.125 12.508 9.469 1 90.75 271 CYS B O 1
ATOM 7162 N N . ALA B 1 272 ? -31.828 10.734 10.719 1 93.5 272 ALA B N 1
ATOM 7163 C CA . ALA B 1 272 ? -32.844 11.117 11.695 1 93.5 272 ALA B CA 1
ATOM 7164 C C . ALA B 1 272 ? -32.438 12.383 12.445 1 93.5 272 ALA B C 1
ATOM 7166 O O . ALA B 1 272 ? -33.25 13.289 12.625 1 93.5 272 ALA B O 1
ATOM 7167 N N . TYR B 1 273 ? -31.234 12.414 12.828 1 91.44 273 TYR B N 1
ATOM 7168 C CA . TYR B 1 273 ? -30.75 13.539 13.617 1 91.44 273 TYR B CA 1
ATOM 7169 C C . TYR B 1 273 ? -30.844 14.836 12.828 1 91.44 273 TYR B C 1
ATOM 7171 O O . TYR B 1 273 ? -31.25 15.875 13.359 1 91.44 273 TYR B O 1
ATOM 7179 N N . ASN B 1 274 ? -30.531 14.805 11.578 1 88.94 274 ASN B N 1
ATOM 7180 C CA . ASN B 1 274 ? -30.578 15.984 10.719 1 88.94 274 ASN B CA 1
ATOM 7181 C C . ASN B 1 274 ? -32 16.453 10.492 1 88.94 274 ASN B C 1
ATOM 7183 O O . ASN B 1 274 ? -32.25 17.656 10.32 1 88.94 274 ASN B O 1
ATOM 7187 N N . LEU B 1 275 ? -32.875 15.594 10.508 1 91.12 275 LEU B N 1
ATOM 7188 C CA . LEU B 1 275 ? -34.281 15.953 10.344 1 91.12 275 LEU B CA 1
ATOM 7189 C C . LEU B 1 275 ? -34.875 16.5 11.641 1 91.12 275 LEU B C 1
ATOM 7191 O O . LEU B 1 275 ? -35.688 17.422 11.609 1 91.12 275 LEU B O 1
ATOM 7195 N N . LEU B 1 276 ? -34.375 16.047 12.75 1 90.94 276 LEU B N 1
ATOM 7196 C CA . LEU B 1 276 ? -34.938 16.422 14.055 1 90.94 276 LEU B CA 1
ATOM 7197 C C . LEU B 1 276 ? -34.438 17.797 14.469 1 90.94 276 LEU B C 1
ATOM 7199 O O . LEU B 1 276 ? -35.156 18.547 15.141 1 90.94 276 LEU B O 1
ATOM 7203 N N . LEU B 1 277 ? -33.281 18.125 14.102 1 88.69 277 LEU B N 1
ATOM 7204 C CA . LEU B 1 277 ? -32.625 19.344 14.555 1 88.69 277 LEU B CA 1
ATOM 7205 C C . LEU B 1 277 ? -33.469 20.562 14.195 1 88.69 277 LEU B C 1
ATOM 7207 O O . LEU B 1 277 ? -33.812 21.375 15.062 1 88.69 277 LEU B O 1
ATOM 7211 N N . PRO B 1 278 ? -33.875 20.641 12.938 1 85.69 278 PRO B N 1
ATOM 7212 C CA . PRO B 1 278 ? -34.688 21.797 12.594 1 85.69 278 PRO B CA 1
ATOM 7213 C C . PRO B 1 278 ? -36.156 21.578 12.883 1 85.69 278 PRO B C 1
ATOM 7215 O O . PRO B 1 278 ? -37 22.422 12.531 1 85.69 278 PRO B O 1
ATOM 7218 N N . SER B 1 279 ? -36.562 20.578 13.477 1 85.56 279 SER B N 1
ATOM 7219 C CA . SER B 1 279 ? -37.938 20.203 13.648 1 85.56 279 SER B CA 1
ATOM 7220 C C . SER B 1 279 ? -38.688 21.172 14.57 1 85.56 279 SER B C 1
ATOM 7222 O O . SER B 1 279 ? -39.906 21.281 14.523 1 85.56 279 SER B O 1
ATOM 7224 N N . ASN B 1 280 ? -37.969 21.812 15.414 1 81.06 280 ASN B N 1
ATOM 7225 C CA . ASN B 1 280 ? -38.594 22.797 16.281 1 81.06 280 ASN B CA 1
ATOM 7226 C C . ASN B 1 280 ? -39.062 24.031 15.508 1 81.06 280 ASN B C 1
ATOM 7228 O O . ASN B 1 280 ? -40.094 24.625 15.836 1 81.06 280 ASN B O 1
ATOM 7232 N N . LYS B 1 281 ? -38.344 24.344 14.484 1 83.31 281 LYS B N 1
ATOM 7233 C CA . LYS B 1 281 ? -38.688 25.5 13.656 1 83.31 281 LYS B CA 1
ATOM 7234 C C . LYS B 1 281 ? -39.625 25.094 12.523 1 83.31 281 LYS B C 1
ATOM 7236 O O . LYS B 1 281 ? -40.562 25.828 12.172 1 83.31 281 LYS B O 1
ATOM 7241 N N . LYS B 1 282 ? -39.469 23.969 11.984 1 84.31 282 LYS B N 1
ATOM 7242 C CA . LYS B 1 282 ? -40.25 23.406 10.898 1 84.31 282 LYS B CA 1
ATOM 7243 C C . LYS B 1 282 ? -40.719 22 11.219 1 84.31 282 LYS B C 1
ATOM 7245 O O . LYS B 1 282 ? -39.938 21.047 11.125 1 84.31 282 LYS B O 1
ATOM 7250 N N . PRO B 1 283 ? -42 21.969 11.438 1 86.31 283 PRO B N 1
ATOM 7251 C CA . PRO B 1 283 ? -42.469 20.641 11.82 1 86.31 283 PRO B CA 1
ATOM 7252 C C . PRO B 1 283 ? -42.281 19.594 10.727 1 86.31 283 PRO B C 1
ATOM 7254 O O . PRO B 1 283 ? -42.438 19.906 9.547 1 86.31 283 PRO B O 1
ATOM 7257 N N . LEU B 1 284 ? -41.875 18.375 11.117 1 90.81 284 LEU B N 1
ATOM 7258 C CA . LEU B 1 284 ? -41.656 17.266 10.188 1 90.81 284 LEU B CA 1
ATOM 7259 C C . LEU B 1 284 ? -43 16.641 9.797 1 90.81 284 LEU B C 1
ATOM 7261 O O . LEU B 1 284 ? -43.875 16.406 10.648 1 90.81 284 LEU B O 1
ATOM 7265 N N . THR B 1 285 ? -43.219 16.578 8.438 1 88.81 285 THR B N 1
ATOM 7266 C CA . THR B 1 285 ? -44.438 15.992 7.914 1 88.81 285 THR B CA 1
ATOM 7267 C C . THR B 1 285 ? -44.125 14.922 6.871 1 88.81 285 THR B C 1
ATOM 7269 O O . THR B 1 285 ? -43.031 14.898 6.309 1 88.81 285 THR B O 1
ATOM 7272 N N . LEU B 1 286 ? -45.062 14.062 6.629 1 90.56 286 LEU B N 1
ATOM 7273 C CA . LEU B 1 286 ? -44.906 12.977 5.668 1 90.56 286 LEU B CA 1
ATOM 7274 C C . LEU B 1 286 ? -44.812 13.516 4.246 1 90.56 286 LEU B C 1
ATOM 7276 O O . LEU B 1 286 ? -44.344 12.82 3.348 1 90.56 286 LEU B O 1
ATOM 7280 N N . SER B 1 287 ? -45.188 14.711 4.043 1 89.06 287 SER B N 1
ATOM 7281 C CA . SER B 1 287 ? -45.094 15.336 2.725 1 89.06 287 SER B CA 1
ATOM 7282 C C . SER B 1 287 ? -43.656 15.531 2.295 1 89.06 287 SER B C 1
ATOM 7284 O O . SER B 1 287 ? -43.344 15.703 1.107 1 89.06 287 SER B O 1
ATOM 7286 N N . MET B 1 288 ? -42.719 15.414 3.23 1 90.44 288 MET B N 1
ATOM 7287 C CA . MET B 1 288 ? -41.312 15.609 2.957 1 90.44 288 MET B CA 1
ATOM 7288 C C . MET B 1 288 ? -40.688 14.328 2.406 1 90.44 288 MET B C 1
ATOM 7290 O O . MET B 1 288 ? -39.562 14.352 1.878 1 90.44 288 MET B O 1
ATOM 7294 N N . PHE B 1 289 ? -41.406 13.219 2.438 1 93.25 289 PHE B N 1
ATOM 7295 C CA . PHE B 1 289 ? -40.906 11.891 2.152 1 93.25 289 PHE B CA 1
ATOM 7296 C C . PHE B 1 289 ? -40.344 11.812 0.735 1 93.25 289 PHE B C 1
ATOM 7298 O O . PHE B 1 289 ? -39.188 11.438 0.536 1 93.25 289 PHE B O 1
ATOM 7305 N N . PRO B 1 290 ? -41.094 12.195 -0.325 1 92.12 290 PRO B N 1
ATOM 7306 C CA . PRO B 1 290 ? -40.594 12.07 -1.688 1 92.12 290 PRO B CA 1
ATOM 7307 C C . PRO B 1 290 ? -39.312 12.883 -1.912 1 92.12 290 PRO B C 1
ATOM 7309 O O . PRO B 1 290 ? -38.375 12.422 -2.57 1 92.12 290 PRO B O 1
ATOM 7312 N N . LYS B 1 291 ? -39.25 14.023 -1.345 1 89.19 291 LYS B N 1
ATOM 7313 C CA . LYS B 1 291 ? -38.094 14.883 -1.506 1 89.19 291 LYS B CA 1
ATOM 7314 C C . LYS B 1 291 ? -36.844 14.258 -0.871 1 89.19 291 LYS B C 1
ATOM 7316 O O . LYS B 1 291 ? -35.75 14.305 -1.44 1 89.19 291 LYS B O 1
ATOM 7321 N N . GLN B 1 292 ? -37.062 13.664 0.245 1 90.81 292 GLN B N 1
ATOM 7322 C CA . GLN B 1 292 ? -35.938 13.07 0.961 1 90.81 292 GLN B CA 1
ATOM 7323 C C . GLN B 1 292 ? -35.438 11.82 0.243 1 90.81 292 GLN B C 1
ATOM 7325 O O . GLN B 1 292 ? -34.25 11.547 0.246 1 90.81 292 GLN B O 1
ATOM 7330 N N . ILE B 1 293 ? -36.281 11.102 -0.337 1 92.31 293 ILE B N 1
ATOM 7331 C CA . ILE B 1 293 ? -35.906 9.898 -1.072 1 92.31 293 ILE B CA 1
ATOM 7332 C C . ILE B 1 293 ? -35.125 10.297 -2.324 1 92.31 293 ILE B C 1
ATOM 7334 O O . ILE B 1 293 ? -34.125 9.656 -2.676 1 92.31 293 ILE B O 1
ATOM 7338 N N . VAL B 1 294 ? -35.562 11.32 -2.969 1 90.19 294 VAL B N 1
ATOM 7339 C CA . VAL B 1 294 ? -34.875 11.781 -4.18 1 90.19 294 VAL B CA 1
ATOM 7340 C C . VAL B 1 294 ? -33.5 12.289 -3.832 1 90.19 294 VAL B C 1
ATOM 7342 O O . VAL B 1 294 ? -32.531 12.07 -4.582 1 90.19 294 VAL B O 1
ATOM 7345 N N . LYS B 1 295 ? -33.375 12.906 -2.727 1 87.94 295 LYS B N 1
ATOM 7346 C CA . LYS B 1 295 ? -32.094 13.406 -2.275 1 87.94 295 LYS B CA 1
ATOM 7347 C C . LYS B 1 295 ? -31.109 12.258 -2.041 1 87.94 295 LYS B C 1
ATOM 7349 O O . LYS B 1 295 ? -29.953 12.328 -2.451 1 87.94 295 LYS B O 1
ATOM 7354 N N . ARG B 1 296 ? -31.594 11.281 -1.419 1 91 296 ARG B N 1
ATOM 7355 C CA . ARG B 1 296 ? -30.75 10.117 -1.159 1 91 296 ARG B CA 1
ATOM 7356 C C . ARG B 1 296 ? -30.391 9.398 -2.457 1 91 296 ARG B C 1
ATOM 7358 O O . ARG B 1 296 ? -29.25 9.008 -2.656 1 91 296 ARG B O 1
ATOM 7365 N N . TYR B 1 297 ? -31.391 9.219 -3.309 1 92.56 297 TYR B N 1
ATOM 7366 C CA . TYR B 1 297 ? -31.172 8.57 -4.598 1 92.56 297 TYR B CA 1
ATOM 7367 C C . TYR B 1 297 ? -30.125 9.312 -5.418 1 92.56 297 TYR B C 1
ATOM 7369 O O . TYR B 1 297 ? -29.25 8.703 -6.027 1 92.56 297 TYR B O 1
ATOM 7377 N N . SER B 1 298 ? -30.203 10.617 -5.375 1 90.56 298 SER B N 1
ATOM 7378 C CA . SER B 1 298 ? -29.281 11.453 -6.137 1 90.56 298 SER B CA 1
ATOM 7379 C C . SER B 1 298 ? -27.875 11.406 -5.539 1 90.56 298 SER B C 1
ATOM 7381 O O . SER B 1 298 ? -26.891 11.586 -6.254 1 90.56 298 SER B O 1
ATOM 7383 N N . ARG B 1 299 ? -27.812 11.07 -4.344 1 90.25 299 ARG B N 1
ATOM 7384 C CA . ARG B 1 299 ? -26.531 11.047 -3.646 1 90.25 299 ARG B CA 1
ATOM 7385 C C . ARG B 1 299 ? -25.766 9.758 -3.93 1 90.25 299 ARG B C 1
ATOM 7387 O O . ARG B 1 299 ? -24.562 9.781 -4.164 1 90.25 299 ARG B O 1
ATOM 7394 N N . ILE B 1 300 ? -26.422 8.656 -4.031 1 94.25 300 ILE B N 1
ATOM 7395 C CA . ILE B 1 300 ? -25.688 7.395 -4.02 1 94.25 300 ILE B CA 1
ATOM 7396 C C . ILE B 1 300 ? -25.734 6.758 -5.406 1 94.25 300 ILE B C 1
ATOM 7398 O O . ILE B 1 300 ? -24.844 5.977 -5.766 1 94.25 300 ILE B O 1
ATOM 7402 N N . THR B 1 301 ? -26.641 7.125 -6.297 1 95.38 301 THR B N 1
ATOM 7403 C CA . THR B 1 301 ? -26.891 6.426 -7.551 1 95.38 301 THR B CA 1
ATOM 7404 C C . THR B 1 301 ? -25.797 6.727 -8.57 1 95.38 301 THR B C 1
ATOM 7406 O O . THR B 1 301 ? -25.344 5.828 -9.281 1 95.38 301 THR B O 1
ATOM 7409 N N . PRO B 1 302 ? -25.344 7.973 -8.672 1 94.88 302 PRO B N 1
ATOM 7410 C CA . PRO B 1 302 ? -24.344 8.25 -9.695 1 94.88 302 PRO B CA 1
ATOM 7411 C C . PRO B 1 302 ? -23.078 7.395 -9.539 1 94.88 302 PRO B C 1
ATOM 7413 O O . PRO B 1 302 ? -22.625 6.789 -10.516 1 94.88 302 PRO B O 1
ATOM 7416 N N . MET B 1 303 ? -22.562 7.281 -8.391 1 96.25 303 MET B N 1
ATOM 7417 C CA . MET B 1 303 ? -21.359 6.484 -8.164 1 96.25 303 MET B CA 1
ATOM 7418 C C . MET B 1 303 ? -21.656 4.996 -8.328 1 96.25 303 MET B C 1
ATOM 7420 O O . MET B 1 303 ? -20.828 4.25 -8.844 1 96.25 303 MET B O 1
ATOM 7424 N N . ASN B 1 304 ? -22.828 4.59 -7.867 1 97.19 304 ASN B N 1
ATOM 7425 C CA . ASN B 1 304 ? -23.234 3.199 -8.016 1 97.19 304 ASN B CA 1
ATOM 7426 C C . ASN B 1 304 ? -23.297 2.779 -9.477 1 97.19 304 ASN B C 1
ATOM 7428 O O . ASN B 1 304 ? -22.688 1.784 -9.867 1 97.19 304 ASN B O 1
ATOM 7432 N N . LEU B 1 305 ? -23.922 3.588 -10.266 1 96.56 305 LEU B N 1
ATOM 7433 C CA . LEU B 1 305 ? -24.094 3.236 -11.672 1 96.56 305 LEU B CA 1
ATOM 7434 C C . LEU B 1 305 ? -22.797 3.428 -12.445 1 96.56 305 LEU B C 1
ATOM 7436 O O . LEU B 1 305 ? -22.547 2.711 -13.422 1 96.56 305 LEU B O 1
ATOM 7440 N N . LEU B 1 306 ? -22 4.367 -12.031 1 96.88 306 LEU B N 1
ATOM 7441 C CA . LEU B 1 306 ? -20.703 4.547 -12.664 1 96.88 306 LEU B CA 1
ATOM 7442 C C . LEU B 1 306 ? -19.859 3.283 -12.531 1 96.88 306 LEU B C 1
ATOM 7444 O O . LEU B 1 306 ? -19.297 2.793 -13.516 1 96.88 306 LEU B O 1
ATOM 7448 N N . LEU B 1 307 ? -19.797 2.725 -11.383 1 97.62 307 LEU B N 1
ATOM 7449 C CA . LEU B 1 307 ? -18.922 1.582 -11.156 1 97.62 307 LEU B CA 1
ATOM 7450 C C . LEU B 1 307 ? -19.531 0.306 -11.719 1 97.62 307 LEU B C 1
ATOM 7452 O O . LEU B 1 307 ? -18.828 -0.54 -12.266 1 97.62 307 LEU B O 1
ATOM 7456 N N . VAL B 1 308 ? -20.844 0.142 -11.523 1 98.12 308 VAL B N 1
ATOM 7457 C CA . VAL B 1 308 ? -21.5 -1.02 -12.102 1 98.12 308 VAL B CA 1
ATOM 7458 C C . VAL B 1 308 ? -21.391 -0.971 -13.625 1 98.12 308 VAL B C 1
ATOM 7460 O O . VAL B 1 308 ? -21.172 -1.999 -14.273 1 98.12 308 VAL B O 1
ATOM 7463 N N . GLY B 1 309 ? -21.562 0.217 -14.203 1 97.94 309 GLY B N 1
ATOM 7464 C CA . GLY B 1 309 ? -21.359 0.378 -15.633 1 97.94 309 GLY B CA 1
ATOM 7465 C C . GLY B 1 309 ? -19.953 0.068 -16.078 1 97.94 309 GLY B C 1
ATOM 7466 O O . GLY B 1 309 ? -19.734 -0.586 -17.094 1 97.94 309 GLY B O 1
ATOM 7467 N N . TYR B 1 310 ? -18.969 0.527 -15.305 1 97.81 310 TYR B N 1
ATOM 7468 C CA . TYR B 1 310 ? -17.578 0.223 -15.594 1 97.81 310 TYR B CA 1
ATOM 7469 C C . TYR B 1 310 ? -17.312 -1.279 -15.555 1 97.81 310 TYR B C 1
ATOM 7471 O O . TYR B 1 310 ? -16.641 -1.826 -16.422 1 97.81 310 TYR B O 1
ATOM 7479 N N . GLY B 1 311 ? -17.922 -1.929 -14.508 1 97.88 311 GLY B N 1
ATOM 7480 C CA . GLY B 1 311 ? -17.797 -3.373 -14.383 1 97.88 311 GLY B CA 1
ATOM 7481 C C . GLY B 1 311 ? -18.469 -4.129 -15.523 1 97.88 311 GLY B C 1
ATOM 7482 O O . GLY B 1 311 ? -17.984 -5.184 -15.938 1 97.88 311 GLY B O 1
ATOM 7483 N N . ALA B 1 312 ? -19.453 -3.58 -16.094 1 97.88 312 ALA B N 1
ATOM 7484 C CA . ALA B 1 312 ? -20.234 -4.23 -17.156 1 97.88 312 ALA B CA 1
ATOM 7485 C C . ALA B 1 312 ? -19.594 -3.996 -18.516 1 97.88 312 ALA B C 1
ATOM 7487 O O . ALA B 1 312 ? -19.922 -4.676 -19.484 1 97.88 312 ALA B O 1
ATOM 7488 N N . THR B 1 313 ? -18.594 -3.1 -18.609 1 97.06 313 THR B N 1
ATOM 7489 C CA . THR B 1 313 ? -18.141 -2.713 -19.938 1 97.06 313 THR B CA 1
ATOM 7490 C C . THR B 1 313 ? -16.625 -2.73 -20.016 1 97.06 313 THR B C 1
ATOM 7492 O O . THR B 1 313 ? -16.031 -3.75 -20.375 1 97.06 313 THR B O 1
ATOM 7495 N N . TRP B 1 314 ? -15.93 -1.721 -19.453 1 96.38 314 TRP B N 1
ATOM 7496 C CA . TRP B 1 314 ? -14.547 -1.445 -19.828 1 96.38 314 TRP B CA 1
ATOM 7497 C C . TRP B 1 314 ? -13.578 -2.111 -18.859 1 96.38 314 TRP B C 1
ATOM 7499 O O . TRP B 1 314 ? -12.383 -2.219 -19.141 1 96.38 314 TRP B O 1
ATOM 7509 N N . TRP B 1 315 ? -14 -2.574 -17.703 1 96.62 315 TRP B N 1
ATOM 7510 C CA . TRP B 1 315 ? -13.109 -3.154 -16.703 1 96.62 315 TRP B CA 1
ATOM 7511 C C . TRP B 1 315 ? -12.352 -4.348 -17.281 1 96.62 315 TRP B C 1
ATOM 7513 O O . TRP B 1 315 ? -11.156 -4.512 -17.031 1 96.62 315 TRP B O 1
ATOM 7523 N N . VAL B 1 316 ? -12.961 -5.156 -18.125 1 95.06 316 VAL B N 1
ATOM 7524 C CA . VAL B 1 316 ? -12.398 -6.395 -18.672 1 95.06 316 VAL B CA 1
ATOM 7525 C C . VAL B 1 316 ? -11.211 -6.074 -19.562 1 95.06 316 VAL B C 1
ATOM 7527 O O . VAL B 1 316 ? -10.297 -6.895 -19.703 1 95.06 316 VAL B O 1
ATOM 7530 N N . HIS B 1 317 ? -11.094 -4.84 -20.078 1 93.31 317 HIS B N 1
ATOM 7531 C CA . HIS B 1 317 ? -10.039 -4.465 -21.016 1 93.31 317 HIS B CA 1
ATOM 7532 C C . HIS B 1 317 ? -8.852 -3.848 -20.297 1 93.31 317 HIS B C 1
ATOM 7534 O O . HIS B 1 317 ? -7.84 -3.512 -20.922 1 93.31 317 HIS B O 1
ATOM 7540 N N . SER B 1 318 ? -8.922 -3.693 -19 1 92.12 318 SER B N 1
ATOM 7541 C CA . SER B 1 318 ? -7.91 -2.943 -18.266 1 92.12 318 SER B CA 1
ATOM 7542 C C . SER B 1 318 ? -6.641 -3.766 -18.078 1 92.12 318 SER B C 1
ATOM 7544 O O . SER B 1 318 ? -5.543 -3.209 -17.984 1 92.12 318 SER B O 1
ATOM 7546 N N . ARG B 1 319 ? -6.742 -5.09 -17.953 1 91.75 319 ARG B N 1
ATOM 7547 C CA . ARG B 1 319 ? -5.598 -5.973 -17.766 1 91.75 319 ARG B CA 1
ATOM 7548 C C . ARG B 1 319 ? -5.848 -7.336 -18.406 1 91.75 319 ARG B C 1
ATOM 7550 O O . ARG B 1 319 ? -6.703 -7.469 -19.281 1 91.75 319 ARG B O 1
ATOM 7557 N N . ASP B 1 320 ? -4.922 -8.203 -18.172 1 90.75 320 ASP B N 1
ATOM 7558 C CA . ASP B 1 320 ? -4.996 -9.57 -18.672 1 90.75 320 ASP B CA 1
ATOM 7559 C C . ASP B 1 320 ? -4.297 -10.539 -17.719 1 90.75 320 ASP B C 1
ATOM 7561 O O . ASP B 1 320 ? -3.781 -10.133 -16.672 1 90.75 320 ASP B O 1
ATOM 7565 N N . GLY B 1 321 ? -4.422 -11.828 -18.047 1 92.25 321 GLY B N 1
ATOM 7566 C CA . GLY B 1 321 ? -3.842 -12.875 -17.234 1 92.25 321 GLY B CA 1
ATOM 7567 C C . GLY B 1 321 ? -4.648 -14.164 -17.25 1 92.25 321 GLY B C 1
ATOM 7568 O O . GLY B 1 321 ? -5.766 -14.195 -17.766 1 92.25 321 GLY B O 1
ATOM 7569 N N . ALA B 1 322 ? -4.062 -15.141 -16.703 1 95.81 322 ALA B N 1
ATOM 7570 C CA . ALA B 1 322 ? -4.672 -16.469 -16.75 1 95.81 322 ALA B CA 1
ATOM 7571 C C . ALA B 1 322 ? -5.996 -16.5 -15.984 1 95.81 322 ALA B C 1
ATOM 7573 O O . ALA B 1 322 ? -6.949 -17.156 -16.406 1 95.81 322 ALA B O 1
ATOM 7574 N N . ILE B 1 323 ? -6.09 -15.75 -14.852 1 96.44 323 ILE B N 1
ATOM 7575 C CA . ILE B 1 323 ? -7.262 -15.797 -13.984 1 96.44 323 ILE B CA 1
ATOM 7576 C C . ILE B 1 323 ? -8.211 -14.656 -14.328 1 96.44 323 ILE B C 1
ATOM 7578 O O . ILE B 1 323 ? -9.383 -14.68 -13.945 1 96.44 323 ILE B O 1
ATOM 7582 N N . TRP B 1 324 ? -7.832 -13.688 -15.109 1 95.69 324 TRP B N 1
ATOM 7583 C CA . TRP B 1 324 ? -8.539 -12.445 -15.414 1 95.69 324 TRP B CA 1
ATOM 7584 C C . TRP B 1 324 ? -9.891 -12.727 -16.062 1 95.69 324 TRP B C 1
ATOM 7586 O O . TRP B 1 324 ? -10.914 -12.219 -15.609 1 95.69 324 TRP B O 1
ATOM 7596 N N . PRO B 1 325 ? -9.938 -13.641 -17.094 1 94.25 325 PRO B N 1
ATOM 7597 C CA . PRO B 1 325 ? -11.242 -13.906 -17.703 1 94.25 325 PRO B CA 1
ATOM 7598 C C . PRO B 1 325 ? -12.219 -14.586 -16.75 1 94.25 325 PRO B C 1
ATOM 7600 O O . PRO B 1 325 ? -13.438 -14.438 -16.906 1 94.25 325 PRO B O 1
ATOM 7603 N N . VAL B 1 326 ? -11.688 -15.266 -15.836 1 94.5 326 VAL B N 1
ATOM 7604 C CA . VAL B 1 326 ? -12.531 -16.031 -14.922 1 94.5 326 VAL B CA 1
ATOM 7605 C C . VAL B 1 326 ? -13.125 -15.102 -13.867 1 94.5 326 VAL B C 1
ATOM 7607 O O . VAL B 1 326 ? -14.32 -15.148 -13.586 1 94.5 326 VAL B O 1
ATOM 7610 N N . LEU B 1 327 ? -12.312 -14.266 -13.312 1 95.62 327 LEU B N 1
ATOM 7611 C CA . LEU B 1 327 ? -12.789 -13.414 -12.227 1 95.62 327 LEU B CA 1
ATOM 7612 C C . LEU B 1 327 ? -13.438 -12.148 -12.773 1 95.62 327 LEU B C 1
ATOM 7614 O O . LEU B 1 327 ? -14.633 -11.914 -12.562 1 95.62 327 LEU B O 1
ATOM 7618 N N . VAL B 1 328 ? -12.734 -11.383 -13.57 1 96.5 328 VAL B N 1
ATOM 7619 C CA . VAL B 1 328 ? -13.227 -10.102 -14.078 1 96.5 328 VAL B CA 1
ATOM 7620 C C . VAL B 1 328 ? -14.211 -10.344 -15.219 1 96.5 328 VAL B C 1
ATOM 7622 O O . VAL B 1 328 ? -15.203 -9.625 -15.352 1 96.5 328 VAL B O 1
ATOM 7625 N N . GLY B 1 329 ? -13.922 -11.375 -16.047 1 95.38 329 GLY B N 1
ATOM 7626 C CA . GLY B 1 329 ? -14.852 -11.719 -17.109 1 95.38 329 GLY B CA 1
ATOM 7627 C C . GLY B 1 329 ? -16.234 -12.094 -16.609 1 95.38 329 GLY B C 1
ATOM 7628 O O . GLY B 1 329 ? -17.25 -11.648 -17.141 1 95.38 329 GLY B O 1
ATOM 7629 N N . ASN B 1 330 ? -16.281 -12.867 -15.57 1 94.06 330 ASN B N 1
ATOM 7630 C CA . ASN B 1 330 ? -17.562 -13.25 -14.977 1 94.06 330 ASN B CA 1
ATOM 7631 C C . ASN B 1 330 ? -18.266 -12.055 -14.344 1 94.06 330 ASN B C 1
ATOM 7633 O O . ASN B 1 330 ? -19.484 -11.93 -14.445 1 94.06 330 ASN B O 1
ATOM 7637 N N . GLU B 1 331 ? -17.562 -11.234 -13.68 1 95.62 331 GLU B N 1
ATOM 7638 C CA . GLU B 1 331 ? -18.156 -10.031 -13.094 1 95.62 331 GLU B CA 1
ATOM 7639 C C . GLU B 1 331 ? -18.812 -9.156 -14.164 1 95.62 331 GLU B C 1
ATOM 7641 O O . GLU B 1 331 ? -19.875 -8.578 -13.945 1 95.62 331 GLU B O 1
ATOM 7646 N N . LYS B 1 332 ? -18.094 -9.062 -15.305 1 96.62 332 LYS B N 1
ATOM 7647 C CA . LYS B 1 332 ? -18.672 -8.289 -16.406 1 96.62 332 LYS B CA 1
ATOM 7648 C C . LYS B 1 332 ? -20.047 -8.836 -16.797 1 96.62 332 LYS B C 1
ATOM 7650 O O . LYS B 1 332 ? -21 -8.078 -16.953 1 96.62 332 LYS B O 1
ATOM 7655 N N . ILE B 1 333 ? -20.141 -10.125 -16.938 1 96.31 333 ILE B N 1
ATOM 7656 C CA . ILE B 1 333 ? -21.375 -10.781 -17.359 1 96.31 333 ILE B CA 1
ATOM 7657 C C . ILE B 1 333 ? -22.484 -10.492 -16.344 1 96.31 333 ILE B C 1
ATOM 7659 O O . ILE B 1 333 ? -23.594 -10.117 -16.719 1 96.31 333 ILE B O 1
ATOM 7663 N N . PHE B 1 334 ? -22.188 -10.602 -15.102 1 96.69 334 PHE B N 1
ATOM 7664 C CA . PHE B 1 334 ? -23.172 -10.43 -14.055 1 96.69 334 PHE B CA 1
ATOM 7665 C C . PHE B 1 334 ? -23.578 -8.961 -13.93 1 96.69 334 PHE B C 1
ATOM 7667 O O . PHE B 1 334 ? -24.75 -8.656 -13.703 1 96.69 334 PHE B O 1
ATOM 7674 N N . CYS B 1 335 ? -22.625 -8.078 -14.023 1 97.75 335 CYS B N 1
ATOM 7675 C CA . CYS B 1 335 ? -22.938 -6.66 -13.953 1 97.75 335 CYS B CA 1
ATOM 7676 C C . CYS B 1 335 ? -23.828 -6.238 -15.125 1 97.75 335 CYS B C 1
ATOM 7678 O O . CYS B 1 335 ? -24.734 -5.422 -14.961 1 97.75 335 CYS B O 1
ATOM 7680 N N . GLU B 1 336 ? -23.547 -6.805 -16.297 1 96.69 336 GLU B N 1
ATOM 7681 C CA . GLU B 1 336 ? -24.375 -6.523 -17.469 1 96.69 336 GLU B CA 1
ATOM 7682 C C . GLU B 1 336 ? -25.797 -7.035 -17.281 1 96.69 336 GLU B C 1
ATOM 7684 O O . GLU B 1 336 ? -26.766 -6.324 -17.562 1 96.69 336 GLU B O 1
ATOM 7689 N N . GLN B 1 337 ? -25.906 -8.18 -16.734 1 96.38 337 GLN B N 1
ATOM 7690 C CA . GLN B 1 337 ? -27.188 -8.828 -16.531 1 96.38 337 GLN B CA 1
ATOM 7691 C C . GLN B 1 337 ? -28.016 -8.094 -15.477 1 96.38 337 GLN B C 1
ATOM 7693 O O . GLN B 1 337 ? -29.234 -8 -15.586 1 96.38 337 GLN B O 1
ATOM 7698 N N . LYS B 1 338 ? -27.344 -7.555 -14.516 1 96.88 338 LYS B N 1
ATOM 7699 C CA . LYS B 1 338 ? -28.062 -7.027 -13.359 1 96.88 338 LYS B CA 1
ATOM 7700 C C . LYS B 1 338 ? -28.016 -5.504 -13.328 1 96.88 338 LYS B C 1
ATOM 7702 O O . LYS B 1 338 ? -28.375 -4.883 -12.328 1 96.88 338 LYS B O 1
ATOM 7707 N N . PHE B 1 339 ? -27.609 -4.875 -14.367 1 97.44 339 PHE B N 1
ATOM 7708 C CA . PHE B 1 339 ? -27.406 -3.434 -14.375 1 97.44 339 PHE B CA 1
ATOM 7709 C C . PHE B 1 339 ? -28.641 -2.697 -13.906 1 97.44 339 PHE B C 1
ATOM 7711 O O . PHE B 1 339 ? -28.578 -1.86 -13 1 97.44 339 PHE B O 1
ATOM 7718 N N . TRP B 1 340 ? -29.828 -3.061 -14.422 1 96.44 340 TRP B N 1
ATOM 7719 C CA . TRP B 1 340 ? -31.078 -2.375 -14.109 1 96.44 340 TRP B CA 1
ATOM 7720 C C . TRP B 1 340 ? -31.469 -2.584 -12.648 1 96.44 340 TRP B C 1
ATOM 7722 O O . TRP B 1 340 ? -32.062 -1.71 -12.031 1 96.44 340 TRP B O 1
ATOM 7732 N N . SER B 1 341 ? -31.172 -3.729 -12.047 1 97.75 341 SER B N 1
ATOM 7733 C CA . SER B 1 341 ? -31.516 -4.016 -10.656 1 97.75 341 SER B CA 1
ATOM 7734 C C . SER B 1 341 ? -30.719 -3.139 -9.695 1 97.75 341 SER B C 1
ATOM 7736 O O . SER B 1 341 ? -31.172 -2.838 -8.594 1 97.75 341 SER B O 1
ATOM 7738 N N . HIS B 1 342 ? -29.516 -2.762 -10.109 1 97.75 342 HIS B N 1
ATOM 7739 C CA . HIS B 1 342 ? -28.703 -1.866 -9.297 1 97.75 342 HIS B CA 1
ATOM 7740 C C . HIS B 1 342 ? -29.297 -0.459 -9.273 1 97.75 342 HIS B C 1
ATOM 7742 O O . HIS B 1 342 ? -29.219 0.229 -8.25 1 97.75 342 HIS B O 1
ATOM 7748 N N . ALA B 1 343 ? -29.891 -0.035 -10.383 1 96.88 343 ALA B N 1
ATOM 7749 C CA . ALA B 1 343 ? -30.531 1.279 -10.445 1 96.88 343 ALA B CA 1
ATOM 7750 C C . ALA B 1 343 ? -31.734 1.354 -9.523 1 96.88 343 ALA B C 1
ATOM 7752 O O . ALA B 1 343 ? -32.062 2.418 -8.984 1 96.88 343 ALA B O 1
ATOM 7753 N N . LEU B 1 344 ? -32.312 0.226 -9.297 1 97.44 344 LEU B N 1
ATOM 7754 C CA . LEU B 1 344 ? -33.5 0.182 -8.477 1 97.44 344 LEU B CA 1
ATOM 7755 C C . LEU B 1 344 ? -33.188 -0.267 -7.055 1 97.44 344 LEU B C 1
ATOM 7757 O O . LEU B 1 344 ? -34.062 -0.315 -6.199 1 97.44 344 LEU B O 1
ATOM 7761 N N . TYR B 1 345 ? -32 -0.587 -6.781 1 97.62 345 TYR B N 1
ATOM 7762 C CA . TYR B 1 345 ? -31.516 -1.018 -5.473 1 97.62 345 TYR B CA 1
ATOM 7763 C C . TYR B 1 345 ? -32.281 -2.258 -5 1 97.62 345 TYR B C 1
ATOM 7765 O O . TYR B 1 345 ? -32.688 -2.328 -3.846 1 97.62 345 TYR B O 1
ATOM 7773 N N . ILE B 1 346 ? -32.469 -3.277 -5.91 1 97.62 346 ILE B N 1
ATOM 7774 C CA . ILE B 1 346 ? -33.062 -4.566 -5.574 1 97.62 346 ILE B CA 1
ATOM 7775 C C . ILE B 1 346 ? -32.125 -5.695 -6.004 1 97.62 346 ILE B C 1
ATOM 7777 O O . ILE B 1 346 ? -32.562 -6.84 -6.168 1 97.62 346 ILE B O 1
ATOM 7781 N N . ASN B 1 347 ? -30.844 -5.359 -6.27 1 96.44 347 ASN B N 1
ATOM 7782 C CA . ASN B 1 347 ? -29.859 -6.32 -6.762 1 96.44 347 ASN B CA 1
ATOM 7783 C C . ASN B 1 347 ? -29.578 -7.41 -5.734 1 96.44 347 ASN B C 1
ATOM 7785 O O . ASN B 1 347 ? -29.094 -8.492 -6.082 1 96.44 347 ASN B O 1
ATOM 7789 N N . ASN B 1 348 ? -29.844 -7.18 -4.414 1 95.69 348 ASN B N 1
ATOM 7790 C CA . ASN B 1 348 ? -29.641 -8.203 -3.395 1 95.69 348 ASN B CA 1
ATOM 7791 C C . ASN B 1 348 ? -30.75 -9.25 -3.408 1 95.69 348 ASN B C 1
ATOM 7793 O O . ASN B 1 348 ? -30.594 -10.328 -2.844 1 95.69 348 ASN B O 1
ATOM 7797 N N . PHE B 1 349 ? -31.922 -8.891 -4.07 1 95.69 349 PHE B N 1
ATOM 7798 C CA . PHE B 1 349 ? -33.031 -9.82 -4.191 1 95.69 349 PHE B CA 1
ATOM 7799 C C . PHE B 1 349 ? -33.062 -10.484 -5.562 1 95.69 349 PHE B C 1
ATOM 7801 O O . PHE B 1 349 ? -33.5 -11.625 -5.703 1 95.69 349 PHE B O 1
ATOM 7808 N N . TYR B 1 350 ? -32.5 -9.773 -6.496 1 95.94 350 TYR B N 1
ATOM 7809 C CA . TYR B 1 350 ? -32.5 -10.273 -7.867 1 95.94 350 TYR B CA 1
ATOM 7810 C C . TYR B 1 350 ? -31.234 -11.055 -8.18 1 95.94 350 TYR B C 1
ATOM 7812 O O . TYR B 1 350 ? -30.156 -10.469 -8.297 1 95.94 350 TYR B O 1
ATOM 7820 N N . MET B 1 351 ? -31.297 -12.352 -8.438 1 94 351 MET B N 1
ATOM 7821 C CA . MET B 1 351 ? -30.156 -13.227 -8.734 1 94 351 MET B CA 1
ATOM 7822 C C . MET B 1 351 ? -28.984 -12.93 -7.812 1 94 351 MET B C 1
ATOM 7824 O O . MET B 1 351 ? -27.875 -12.641 -8.273 1 94 351 MET B O 1
ATOM 7828 N N . PRO B 1 352 ? -29.219 -13.078 -6.547 1 92.19 352 PRO B N 1
ATOM 7829 C CA . PRO B 1 352 ? -28.219 -12.648 -5.566 1 92.19 352 PRO B CA 1
ATOM 7830 C C . PRO B 1 352 ? -26.891 -13.406 -5.699 1 92.19 352 PRO B C 1
ATOM 7832 O O . PRO B 1 352 ? -25.844 -12.891 -5.324 1 92.19 352 PRO B O 1
ATOM 7835 N N . GLU B 1 353 ? -26.828 -14.562 -6.285 1 91.75 353 GLU B N 1
ATOM 7836 C CA . GLU B 1 353 ? -25.625 -15.375 -6.391 1 91.75 353 GLU B CA 1
ATOM 7837 C C . GLU B 1 353 ? -24.719 -14.867 -7.504 1 91.75 353 GLU B C 1
ATOM 7839 O O . GLU B 1 353 ? -23.516 -15.164 -7.52 1 91.75 353 GLU B O 1
ATOM 7844 N N . ASN B 1 354 ? -25.359 -14.172 -8.492 1 93 354 ASN B N 1
ATOM 7845 C CA . ASN B 1 354 ? -24.562 -13.531 -9.531 1 93 354 ASN B CA 1
ATOM 7846 C C . ASN B 1 354 ? -24.031 -12.18 -9.078 1 93 354 ASN B C 1
ATOM 7848 O O . ASN B 1 354 ? -24.641 -11.141 -9.344 1 93 354 ASN B O 1
ATOM 7852 N N . VAL B 1 355 ? -22.953 -12.281 -8.492 1 90.31 355 VAL B N 1
ATOM 7853 C CA . VAL B 1 355 ? -22.438 -11.133 -7.742 1 90.31 355 VAL B CA 1
ATOM 7854 C C . VAL B 1 355 ? -21.781 -10.148 -8.703 1 90.31 355 VAL B C 1
ATOM 7856 O O . VAL B 1 355 ? -20.891 -10.523 -9.477 1 90.31 355 VAL B O 1
ATOM 7859 N N . CYS B 1 356 ? -22.297 -8.961 -8.781 1 95.69 356 CYS B N 1
ATOM 7860 C CA . CYS B 1 356 ? -21.656 -7.801 -9.398 1 95.69 356 CYS B CA 1
ATOM 7861 C C . CYS B 1 356 ? -21.078 -6.867 -8.336 1 95.69 356 CYS B C 1
ATOM 7863 O O . CYS B 1 356 ? -21.766 -5.953 -7.875 1 95.69 356 CYS B O 1
ATOM 7865 N N . PHE B 1 357 ? -19.797 -7.02 -8.07 1 95.5 357 PHE B N 1
ATOM 7866 C CA . PHE B 1 357 ? -19.125 -6.34 -6.961 1 95.5 357 PHE B CA 1
ATOM 7867 C C . PHE B 1 357 ? -19.719 -6.773 -5.629 1 95.5 357 PHE B C 1
ATOM 7869 O O . PHE B 1 357 ? -20.875 -6.445 -5.316 1 95.5 357 PHE B O 1
ATOM 7876 N N . ILE B 1 358 ? -19.016 -7.324 -4.859 1 92.81 358 ILE B N 1
ATOM 7877 C CA . ILE B 1 358 ? -19.469 -7.992 -3.646 1 92.81 358 ILE B CA 1
ATOM 7878 C C . ILE B 1 358 ? -20.047 -6.965 -2.676 1 92.81 358 ILE B C 1
ATOM 7880 O O . ILE B 1 358 ? -20.938 -7.273 -1.891 1 92.81 358 ILE B O 1
ATOM 7884 N N . GLN B 1 359 ? -19.672 -5.703 -2.705 1 93.88 359 GLN B N 1
ATOM 7885 C CA . GLN B 1 359 ? -20.078 -4.715 -1.711 1 93.88 359 GLN B CA 1
ATOM 7886 C C . GLN B 1 359 ? -21.406 -4.078 -2.086 1 93.88 359 GLN B C 1
ATOM 7888 O O . GLN B 1 359 ? -22.031 -3.385 -1.271 1 93.88 359 GLN B O 1
ATOM 7893 N N . THR B 1 360 ? -21.938 -4.328 -3.266 1 96 360 THR B N 1
ATOM 7894 C CA . THR B 1 360 ? -23.109 -3.613 -3.754 1 96 360 THR B CA 1
ATOM 7895 C C . THR B 1 360 ? -24.375 -4.055 -3.004 1 96 360 THR B C 1
ATOM 7897 O O . THR B 1 360 ? -25.391 -3.355 -3.016 1 96 360 THR B O 1
ATOM 7900 N N . TRP B 1 361 ? -24.359 -5.23 -2.422 1 95.5 361 TRP B N 1
ATOM 7901 C CA . TRP B 1 361 ? -25.516 -5.613 -1.615 1 95.5 361 TRP B CA 1
ATOM 7902 C C . TRP B 1 361 ? -25.781 -4.586 -0.515 1 95.5 361 TRP B C 1
ATOM 7904 O O . TRP B 1 361 ? -26.922 -4.309 -0.177 1 95.5 361 TRP B O 1
ATOM 7914 N N . PHE B 1 362 ? -24.734 -4.066 0.054 1 95.88 362 PHE B N 1
ATOM 7915 C CA . PHE B 1 362 ? -24.844 -3.111 1.151 1 95.88 362 PHE B CA 1
ATOM 7916 C C . PHE B 1 362 ? -25.562 -1.846 0.701 1 95.88 362 PHE B C 1
ATOM 7918 O O . PHE B 1 362 ? -26.359 -1.274 1.455 1 95.88 362 PHE B O 1
ATOM 7925 N N . LEU B 1 363 ? -25.281 -1.371 -0.5 1 95.5 363 LEU B N 1
ATOM 7926 C CA . LEU B 1 363 ? -25.922 -0.17 -1.008 1 95.5 363 LEU B CA 1
ATOM 7927 C C . LEU B 1 363 ? -27.422 -0.393 -1.162 1 95.5 363 LEU B C 1
ATOM 7929 O O . LEU B 1 363 ? -28.219 0.514 -0.91 1 95.5 363 LEU B O 1
ATOM 7933 N N . ALA B 1 364 ? -27.766 -1.557 -1.631 1 97.19 364 ALA B N 1
ATOM 7934 C CA . ALA B 1 364 ? -29.172 -1.899 -1.744 1 97.19 364 ALA B CA 1
ATOM 7935 C C . ALA B 1 364 ? -29.859 -1.896 -0.376 1 97.19 364 ALA B C 1
ATOM 7937 O O . ALA B 1 364 ? -30.906 -1.285 -0.201 1 97.19 364 ALA B O 1
ATOM 7938 N N . VAL B 1 365 ? -29.25 -2.467 0.58 1 97 365 VAL B N 1
ATOM 7939 C CA . VAL B 1 365 ? -29.781 -2.549 1.935 1 97 365 VAL B CA 1
ATOM 7940 C C . VAL B 1 365 ? -29.859 -1.153 2.549 1 97 365 VAL B C 1
ATOM 7942 O O . VAL B 1 365 ? -30.828 -0.813 3.223 1 97 365 VAL B O 1
ATOM 7945 N N . ASP B 1 366 ? -28.828 -0.392 2.305 1 95.75 366 ASP B N 1
ATOM 7946 C CA . ASP B 1 366 ? -28.797 0.971 2.826 1 95.75 366 ASP B CA 1
ATOM 7947 C C . ASP B 1 366 ? -29.969 1.793 2.307 1 95.75 366 ASP B C 1
ATOM 7949 O O . ASP B 1 366 ? -30.625 2.5 3.072 1 95.75 366 ASP B O 1
ATOM 7953 N N . MET B 1 367 ? -30.25 1.702 1.022 1 96.44 367 MET B N 1
ATOM 7954 C CA . MET B 1 367 ? -31.359 2.43 0.436 1 96.44 367 MET B CA 1
ATOM 7955 C C . MET B 1 367 ? -32.688 1.911 0.979 1 96.44 367 MET B C 1
ATOM 7957 O O . MET B 1 367 ? -33.562 2.697 1.326 1 96.44 367 MET B O 1
ATOM 7961 N N . GLN B 1 368 ? -32.844 0.663 1.09 1 97.44 368 GLN B N 1
ATOM 7962 C CA . GLN B 1 368 ? -34.062 0.039 1.564 1 97.44 368 GLN B CA 1
ATOM 7963 C C . GLN B 1 368 ? -34.344 0.414 3.018 1 97.44 368 GLN B C 1
ATOM 7965 O O . GLN B 1 368 ? -35.469 0.792 3.359 1 97.44 368 GLN B O 1
ATOM 7970 N N . LEU B 1 369 ? -33.375 0.361 3.818 1 97.19 369 LEU B N 1
ATOM 7971 C CA . LEU B 1 369 ? -33.531 0.696 5.23 1 97.19 369 LEU B CA 1
ATOM 7972 C C . LEU B 1 369 ? -33.656 2.203 5.418 1 97.19 369 LEU B C 1
ATOM 7974 O O . LEU B 1 369 ? -34.312 2.66 6.359 1 97.19 369 LEU B O 1
ATOM 7978 N N . HIS B 1 370 ? -33.031 2.93 4.535 1 96 370 HIS B N 1
ATOM 7979 C CA . HIS B 1 370 ? -33.219 4.379 4.586 1 96 370 HIS B CA 1
ATOM 7980 C C . HIS B 1 370 ? -34.656 4.777 4.379 1 96 370 HIS B C 1
ATOM 7982 O O . HIS B 1 370 ? -35.156 5.699 5.031 1 96 370 HIS B O 1
ATOM 7988 N N . ILE B 1 371 ? -35.312 4.121 3.488 1 96.5 371 ILE B N 1
ATOM 7989 C CA . ILE B 1 371 ? -36.719 4.367 3.236 1 96.5 371 ILE B CA 1
ATOM 7990 C C . ILE B 1 371 ? -37.531 4.094 4.504 1 96.5 371 ILE B C 1
ATOM 7992 O O . ILE B 1 371 ? -38.344 4.918 4.914 1 96.5 371 ILE B O 1
ATOM 7996 N N . LEU B 1 372 ? -37.25 3.045 5.109 1 96.19 372 LEU B N 1
ATOM 7997 C CA . LEU B 1 372 ? -37.938 2.688 6.352 1 96.19 372 LEU B CA 1
ATOM 7998 C C . LEU B 1 372 ? -37.625 3.701 7.449 1 96.19 372 LEU B C 1
ATOM 8000 O O . LEU B 1 372 ? -38.531 4.121 8.18 1 96.19 372 LEU B O 1
ATOM 8004 N N . ALA B 1 373 ? -36.406 4.047 7.578 1 96.06 373 ALA B N 1
ATOM 8005 C CA . ALA B 1 373 ? -35.969 5 8.594 1 96.06 373 ALA B CA 1
ATOM 8006 C C . ALA B 1 373 ? -36.656 6.348 8.422 1 96.06 373 ALA B C 1
ATOM 8008 O O . ALA B 1 373 ? -37.062 6.984 9.398 1 96.06 373 ALA B O 1
ATOM 8009 N N . LEU B 1 374 ? -36.781 6.754 7.172 1 95.44 374 LEU B N 1
ATOM 8010 C CA . LEU B 1 374 ? -37.469 8.016 6.875 1 95.44 374 LEU B CA 1
ATOM 8011 C C . LEU B 1 374 ? -38.906 7.973 7.297 1 95.44 374 LEU B C 1
ATOM 8013 O O . LEU B 1 374 ? -39.406 8.914 7.918 1 95.44 374 LEU B O 1
ATOM 8017 N N . ILE B 1 375 ? -39.562 6.902 7.051 1 95.19 375 ILE B N 1
ATOM 8018 C CA . ILE B 1 375 ? -40.969 6.742 7.402 1 95.19 375 ILE B CA 1
ATOM 8019 C C . ILE B 1 375 ? -41.125 6.758 8.922 1 95.19 375 ILE B C 1
ATOM 8021 O O . ILE B 1 375 ? -41.969 7.484 9.453 1 95.19 375 ILE B O 1
ATOM 8025 N N . LEU B 1 376 ? -40.281 6.066 9.578 1 95.38 376 LEU B N 1
ATOM 8026 C CA . LEU B 1 376 ? -40.375 5.977 11.031 1 95.38 376 LEU B CA 1
ATOM 8027 C C . LEU B 1 376 ? -40.062 7.32 11.68 1 95.38 376 LEU B C 1
ATOM 8029 O O . LEU B 1 376 ? -40.75 7.73 12.625 1 95.38 376 LEU B O 1
ATOM 8033 N N . THR B 1 377 ? -39.031 8 11.18 1 94.44 377 THR B N 1
ATOM 8034 C CA . THR B 1 377 ? -38.656 9.289 11.742 1 94.44 377 THR B CA 1
ATOM 8035 C C . THR B 1 377 ? -39.75 10.328 11.547 1 94.44 377 THR B C 1
ATOM 8037 O O . THR B 1 377 ? -40.094 11.07 12.469 1 94.44 377 THR B O 1
ATOM 8040 N N . LEU B 1 378 ? -40.375 10.359 10.375 1 93.31 378 LEU B N 1
ATOM 8041 C CA . LEU B 1 378 ? -41.406 11.336 10.07 1 93.31 378 LEU B CA 1
ATOM 8042 C C . LEU B 1 378 ? -42.656 11.039 10.859 1 93.31 378 LEU B C 1
ATOM 8044 O O . LEU B 1 378 ? -43.344 11.961 11.32 1 93.31 378 LEU B O 1
ATOM 8048 N N . CYS B 1 379 ? -42.906 9.789 11.133 1 91.94 379 CYS B N 1
ATOM 8049 C CA . CYS B 1 379 ? -44.125 9.398 11.852 1 91.94 379 CYS B CA 1
ATOM 8050 C C . CYS B 1 379 ? -43.938 9.633 13.352 1 91.94 379 CYS B C 1
ATOM 8052 O O . CYS B 1 379 ? -44.906 10.008 14.031 1 91.94 379 CYS B O 1
ATOM 8054 N N . LEU B 1 380 ? -42.781 9.492 13.836 1 91.81 380 LEU B N 1
ATOM 8055 C CA . LEU B 1 380 ? -42.562 9.523 15.281 1 91.81 380 LEU B CA 1
ATOM 8056 C C . LEU B 1 380 ? -42.125 10.914 15.727 1 91.81 380 LEU B C 1
ATOM 8058 O O . LEU B 1 380 ? -42 11.172 16.922 1 91.81 380 LEU B O 1
ATOM 8062 N N . ALA B 1 381 ? -41.875 11.742 14.828 1 84 381 ALA B N 1
ATOM 8063 C CA . ALA B 1 381 ? -41.375 13.07 15.148 1 84 381 ALA B CA 1
ATOM 8064 C C . ALA B 1 381 ? -42.312 13.828 16.062 1 84 381 ALA B C 1
ATOM 8066 O O . ALA B 1 381 ? -41.875 14.617 16.906 1 84 381 ALA B O 1
ATOM 8067 N N . LYS B 1 382 ? -43.625 13.617 15.984 1 81.12 382 LYS B N 1
ATOM 8068 C CA . LYS B 1 382 ? -44.625 14.359 16.75 1 81.12 382 LYS B CA 1
ATOM 8069 C C . LYS B 1 382 ? -44.781 13.781 18.156 1 81.12 382 LYS B C 1
ATOM 8071 O O . LYS B 1 382 ? -45.25 14.461 19.062 1 81.12 382 LYS B O 1
ATOM 8076 N N . HIS B 1 383 ? -44.375 12.531 18.25 1 83.62 383 HIS B N 1
ATOM 8077 C CA . HIS B 1 383 ? -44.531 11.867 19.547 1 83.62 383 HIS B CA 1
ATOM 8078 C C . HIS B 1 383 ? -43.188 11.5 20.125 1 83.62 383 HIS B C 1
ATOM 8080 O O . HIS B 1 383 ? -42.875 10.312 20.297 1 83.62 383 HIS B O 1
ATOM 8086 N N . ARG B 1 384 ? -42.5 12.477 20.656 1 77.94 384 ARG B N 1
ATOM 8087 C CA . ARG B 1 384 ? -41.094 12.328 21.047 1 77.94 384 ARG B CA 1
ATOM 8088 C C . ARG B 1 384 ? -40.969 11.359 22.219 1 77.94 384 ARG B C 1
ATOM 8090 O O . ARG B 1 384 ? -40.062 10.531 22.234 1 77.94 384 ARG B O 1
ATOM 8097 N N . ARG B 1 385 ? -41.844 11.438 23.125 1 76.94 385 ARG B N 1
ATOM 8098 C CA . ARG B 1 385 ? -41.719 10.617 24.328 1 76.94 385 ARG B CA 1
ATOM 8099 C C . ARG B 1 385 ? -41.969 9.148 24 1 76.94 385 ARG B C 1
ATOM 8101 O O . ARG B 1 385 ? -41.281 8.266 24.562 1 76.94 385 ARG B O 1
ATOM 8108 N N . HIS B 1 386 ? -42.781 8.852 23.047 1 91.62 386 HIS B N 1
ATOM 8109 C CA . HIS B 1 386 ? -43.094 7.477 22.688 1 91.62 386 HIS B CA 1
ATOM 8110 C C . HIS B 1 386 ? -42.125 6.922 21.656 1 91.62 386 HIS B C 1
ATOM 8112 O O . HIS B 1 386 ? -42 5.707 21.5 1 91.62 386 HIS B O 1
ATOM 8118 N N . ALA B 1 387 ? -41.438 7.797 21.062 1 94 387 ALA B N 1
ATOM 8119 C CA . ALA B 1 387 ? -40.531 7.383 20.016 1 94 387 ALA B CA 1
ATOM 8120 C C . ALA B 1 387 ? -39.438 6.473 20.547 1 94 387 ALA B C 1
ATOM 8122 O O . ALA B 1 387 ? -39.094 5.449 19.938 1 94 387 ALA B O 1
ATOM 8123 N N . LEU B 1 388 ? -38.875 6.773 21.703 1 94.62 388 LEU B N 1
ATOM 8124 C CA . LEU B 1 388 ? -37.781 5.984 22.281 1 94.62 388 LEU B CA 1
ATOM 8125 C C . LEU B 1 388 ? -38.281 4.594 22.672 1 94.62 388 LEU B C 1
ATOM 8127 O O . LEU B 1 388 ? -37.594 3.598 22.422 1 94.62 388 LEU B O 1
ATOM 8131 N N . ARG B 1 389 ? -39.438 4.52 23.25 1 96.06 389 ARG B N 1
ATOM 8132 C CA . ARG B 1 389 ? -40 3.232 23.641 1 96.06 389 ARG B CA 1
ATOM 8133 C C . ARG B 1 389 ? -40.312 2.375 22.438 1 96.06 389 ARG B C 1
ATOM 8135 O O . ARG B 1 389 ? -40.094 1.166 22.438 1 96.06 389 ARG B O 1
ATOM 8142 N N . ILE B 1 390 ? -40.844 3.01 21.438 1 96.81 390 ILE B N 1
ATOM 8143 C CA . ILE B 1 390 ? -41.25 2.289 20.234 1 96.81 390 ILE B CA 1
ATOM 8144 C C . ILE B 1 390 ? -40 1.78 19.516 1 96.81 390 ILE B C 1
ATOM 8146 O O . ILE B 1 390 ? -39.906 0.598 19.172 1 96.81 390 ILE B O 1
ATOM 8150 N N . LEU B 1 391 ? -39.062 2.67 19.281 1 97.31 391 LEU B N 1
ATOM 8151 C CA . LEU B 1 391 ? -37.844 2.295 18.578 1 97.31 391 LEU B CA 1
ATOM 8152 C C . LEU B 1 391 ? -37.062 1.263 19.375 1 97.31 391 LEU B C 1
ATOM 8154 O O . LEU B 1 391 ? -36.5 0.334 18.797 1 97.31 391 LEU B O 1
ATOM 8158 N N . GLY B 1 392 ? -36.938 1.423 20.672 1 96.69 392 GLY B N 1
ATOM 8159 C CA . GLY B 1 392 ? -36.312 0.429 21.516 1 96.69 392 GLY B CA 1
ATOM 8160 C C . GLY B 1 392 ? -36.938 -0.938 21.438 1 96.69 392 GLY B C 1
ATOM 8161 O O . GLY B 1 392 ? -36.25 -1.956 21.344 1 96.69 392 GLY B O 1
ATOM 8162 N N . SER B 1 393 ? -38.281 -0.921 21.484 1 97.44 393 SER B N 1
ATOM 8163 C CA . SER B 1 393 ? -39 -2.178 21.391 1 97.44 393 SER B CA 1
ATOM 8164 C C . SER B 1 393 ? -38.844 -2.811 20.016 1 97.44 393 SER B C 1
ATOM 8166 O O . SER B 1 393 ? -38.688 -4.027 19.906 1 97.44 393 SER B O 1
ATOM 8168 N N . LEU B 1 394 ? -38.875 -1.995 18.984 1 97.88 394 LEU B N 1
ATOM 8169 C CA . LEU B 1 394 ? -38.688 -2.498 17.625 1 97.88 394 LEU B CA 1
ATOM 8170 C C . LEU B 1 394 ? -37.281 -3.072 17.453 1 97.88 394 LEU B C 1
ATOM 8172 O O . LEU B 1 394 ? -37.094 -4.047 16.719 1 97.88 394 LEU B O 1
ATOM 8176 N N . PHE B 1 395 ? -36.281 -2.459 18.094 1 97.88 395 PHE B N 1
ATOM 8177 C CA . PHE B 1 395 ? -34.906 -2.941 18.047 1 97.88 395 PHE B CA 1
ATOM 8178 C C . PHE B 1 395 ? -34.812 -4.344 18.641 1 97.88 395 PHE B C 1
ATOM 8180 O O . PHE B 1 395 ? -34.25 -5.254 18.016 1 97.88 395 PHE B O 1
ATOM 8187 N N . VAL B 1 396 ? -35.406 -4.539 19.828 1 97.69 396 VAL B N 1
ATOM 8188 C CA . VAL B 1 396 ? -35.344 -5.828 20.5 1 97.69 396 VAL B CA 1
ATOM 8189 C C . VAL B 1 396 ? -36.125 -6.863 19.703 1 97.69 396 VAL B C 1
ATOM 8191 O O . VAL B 1 396 ? -35.688 -8 19.531 1 97.69 396 VAL B O 1
ATOM 8194 N N . LEU B 1 397 ? -37.25 -6.438 19.172 1 97.75 397 LEU B N 1
ATOM 8195 C CA . LEU B 1 397 ? -38.094 -7.332 18.375 1 97.75 397 LEU B CA 1
ATOM 8196 C C . LEU B 1 397 ? -37.375 -7.727 17.094 1 97.75 397 LEU B C 1
ATOM 8198 O O . LEU B 1 397 ? -37.531 -8.852 16.609 1 97.75 397 LEU B O 1
ATOM 8202 N N . SER B 1 398 ? -36.719 -6.797 16.516 1 97.81 398 SER B N 1
ATOM 8203 C CA . SER B 1 398 ? -35.969 -7.102 15.289 1 97.81 398 SER B CA 1
ATOM 8204 C C . SER B 1 398 ? -34.844 -8.109 15.555 1 97.81 398 SER B C 1
ATOM 8206 O O . SER B 1 398 ? -34.562 -8.969 14.711 1 97.81 398 SER B O 1
ATOM 8208 N N . CYS B 1 399 ? -34.156 -8 16.703 1 97.5 399 CYS B N 1
ATOM 8209 C CA . CYS B 1 399 ? -33.125 -8.984 17.062 1 97.5 399 CYS B CA 1
ATOM 8210 C C . CYS B 1 399 ? -33.75 -10.359 17.266 1 97.5 399 CYS B C 1
ATOM 8212 O O . CYS B 1 399 ? -33.219 -11.367 16.797 1 97.5 399 CYS B O 1
ATOM 8214 N N . ALA B 1 400 ? -34.906 -10.344 17.953 1 97.31 400 ALA B N 1
ATOM 8215 C CA . ALA B 1 400 ? -35.625 -11.594 18.156 1 97.31 400 ALA B CA 1
ATOM 8216 C C . ALA B 1 400 ? -36.125 -12.164 16.844 1 97.31 400 ALA B C 1
ATOM 8218 O O . ALA B 1 400 ? -36.125 -13.383 16.641 1 97.31 400 ALA B O 1
ATOM 8219 N N . GLY B 1 401 ? -36.656 -11.305 16.016 1 96.94 401 GLY B N 1
ATOM 8220 C CA . GLY B 1 401 ? -37.094 -11.727 14.711 1 96.94 401 GLY B CA 1
ATOM 8221 C C . GLY B 1 401 ? -36 -12.336 13.867 1 96.94 401 GLY B C 1
ATOM 8222 O O . GLY B 1 401 ? -36.219 -13.32 13.156 1 96.94 401 GLY B O 1
ATOM 8223 N N . LEU B 1 402 ? -34.844 -11.734 13.898 1 96.19 402 LEU B N 1
ATOM 8224 C CA . LEU B 1 402 ? -33.688 -12.273 13.188 1 96.19 402 LEU B CA 1
ATOM 8225 C C . LEU B 1 402 ? -33.344 -13.664 13.703 1 96.19 402 LEU B C 1
ATOM 8227 O O . LEU B 1 402 ? -33.062 -14.57 12.922 1 96.19 402 LEU B O 1
ATOM 8231 N N . SER B 1 403 ? -33.312 -13.75 15.07 1 96.75 403 SER B N 1
ATOM 8232 C CA . SER B 1 403 ? -33.031 -15.047 15.688 1 96.75 403 SER B CA 1
ATOM 8233 C C . SER B 1 403 ? -34.062 -16.094 15.242 1 96.75 403 SER B C 1
ATOM 8235 O O . SER B 1 403 ? -33.688 -17.219 14.922 1 96.75 403 SER B O 1
ATOM 8237 N N . LEU B 1 404 ? -35.281 -15.711 15.195 1 96.88 404 LEU B N 1
ATOM 8238 C CA . LEU B 1 404 ? -36.344 -16.609 14.781 1 96.88 404 LEU B CA 1
ATOM 8239 C C . LEU B 1 404 ? -36.188 -17 13.32 1 96.88 404 LEU B C 1
ATOM 8241 O O . LEU B 1 404 ? -36.406 -18.156 12.953 1 96.88 404 LEU B O 1
ATOM 8245 N N . MET B 1 405 ? -35.844 -16.078 12.484 1 96.19 405 MET B N 1
ATOM 8246 C CA . MET B 1 405 ? -35.625 -16.359 11.062 1 96.19 405 MET B CA 1
ATOM 8247 C C . MET B 1 405 ? -34.5 -17.375 10.859 1 96.19 405 MET B C 1
ATOM 8249 O O . MET B 1 405 ? -34.625 -18.281 10.031 1 96.19 405 MET B O 1
ATOM 8253 N N . VAL B 1 406 ? -33.469 -17.219 11.594 1 95.5 406 VAL B N 1
ATOM 8254 C CA . VAL B 1 406 ? -32.344 -18.125 11.508 1 95.5 406 VAL B CA 1
ATOM 8255 C C . VAL B 1 406 ? -32.75 -19.516 11.961 1 95.5 406 VAL B C 1
ATOM 8257 O O . VAL B 1 406 ? -32.406 -20.516 11.328 1 95.5 406 VAL B O 1
ATOM 8260 N N . TYR B 1 407 ? -33.562 -19.594 13.039 1 96.25 407 TYR B N 1
ATOM 8261 C CA . TYR B 1 407 ? -34.031 -20.859 13.586 1 96.25 407 TYR B CA 1
ATOM 8262 C C . TYR B 1 407 ? -34.969 -21.562 12.602 1 96.25 407 TYR B C 1
ATOM 8264 O O . TYR B 1 407 ? -34.812 -22.766 12.344 1 96.25 407 TYR B O 1
ATOM 8272 N N . LEU B 1 408 ? -35.812 -20.828 12.008 1 96.81 408 LEU B N 1
ATOM 8273 C CA . LEU B 1 408 ? -36.844 -21.406 11.148 1 96.81 408 LEU B CA 1
ATOM 8274 C C . LEU B 1 408 ? -36.25 -21.875 9.82 1 96.81 408 LEU B C 1
ATOM 8276 O O . LEU B 1 408 ? -36.688 -22.859 9.25 1 96.81 408 LEU B O 1
ATOM 8280 N N . ASN B 1 409 ? -35.219 -21.219 9.297 1 96.06 409 ASN B N 1
ATOM 8281 C CA . ASN B 1 409 ? -34.656 -21.531 7.992 1 96.06 409 ASN B CA 1
ATOM 8282 C C . ASN B 1 409 ? -33.344 -22.312 8.117 1 96.06 409 ASN B C 1
ATOM 8284 O O . ASN B 1 409 ? -32.719 -22.625 7.113 1 96.06 409 ASN B O 1
ATOM 8288 N N . ASN B 1 410 ? -32.875 -22.547 9.281 1 94.75 410 ASN B N 1
ATOM 8289 C CA . ASN B 1 410 ? -31.672 -2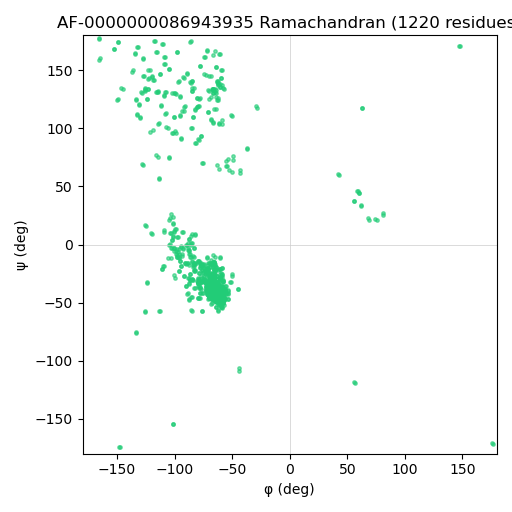3.297 9.555 1 94.75 410 ASN B CA 1
ATOM 8290 C C . ASN B 1 410 ? -30.453 -22.641 8.914 1 94.75 410 ASN B C 1
ATOM 8292 O O . ASN B 1 410 ? -29.672 -23.297 8.219 1 94.75 410 ASN B O 1
ATOM 8296 N N . TYR B 1 411 ? -30.375 -21.344 9.062 1 94.75 411 TYR B N 1
ATOM 8297 C CA . TYR B 1 411 ? -29.234 -20.625 8.547 1 94.75 411 TYR B CA 1
ATOM 8298 C C . TYR B 1 411 ? -28.016 -20.797 9.469 1 94.75 411 TYR B C 1
ATOM 8300 O O . TYR B 1 411 ? -28.172 -21.125 10.641 1 94.75 411 TYR B O 1
ATOM 8308 N N . SER B 1 412 ? -26.797 -20.672 8.891 1 92.81 412 SER B N 1
ATOM 8309 C CA . SER B 1 412 ? -25.547 -20.703 9.633 1 92.81 412 SER B CA 1
ATOM 8310 C C . SER B 1 412 ? -24.891 -19.328 9.695 1 92.81 412 SER B C 1
ATOM 8312 O O . SER B 1 412 ? -25.25 -18.438 8.93 1 92.81 412 SER B O 1
ATOM 8314 N N . THR B 1 413 ? -24 -19.203 10.648 1 91.31 413 THR B N 1
ATOM 8315 C CA . THR B 1 413 ? -23.219 -17.969 10.703 1 91.31 413 THR B CA 1
ATOM 8316 C C . THR B 1 413 ? -22.172 -17.938 9.594 1 91.31 413 THR B C 1
ATOM 8318 O O . THR B 1 413 ? -21.844 -18.984 9.023 1 91.31 413 THR B O 1
ATOM 8321 N N . LEU B 1 414 ? -21.656 -16.812 9.258 1 90.81 414 LEU B N 1
ATOM 8322 C CA . LEU B 1 414 ? -20.609 -16.703 8.25 1 90.81 414 LEU B CA 1
ATOM 8323 C C . LEU B 1 414 ? -19.344 -17.438 8.695 1 90.81 414 LEU B C 1
ATOM 8325 O O . LEU B 1 414 ? -18.609 -17.969 7.871 1 90.81 414 LEU B O 1
ATOM 8329 N N . LEU B 1 415 ? -19.141 -17.438 9.992 1 90 415 LEU B N 1
ATOM 8330 C CA . LEU B 1 415 ? -18 -18.141 10.547 1 90 415 LEU B CA 1
ATOM 8331 C C . LEU B 1 415 ? -18.125 -19.656 10.312 1 90 415 LEU B C 1
ATOM 8333 O O . LEU B 1 415 ? -17.125 -20.328 10.031 1 90 415 LEU B O 1
ATOM 8337 N N . GLN B 1 416 ? -19.312 -20.094 10.383 1 90.75 416 GLN B N 1
ATOM 8338 C CA . GLN B 1 416 ? -19.547 -21.531 10.242 1 90.75 416 GLN B CA 1
ATOM 8339 C C . GLN B 1 416 ? -19.406 -21.969 8.789 1 90.75 416 GLN B C 1
ATOM 8341 O O . GLN B 1 416 ? -19 -23.109 8.516 1 90.75 416 GLN B O 1
ATOM 8346 N N . ILE B 1 417 ? -19.672 -21.094 7.938 1 91.38 417 ILE B N 1
ATOM 8347 C CA . ILE B 1 417 ? -19.609 -21.516 6.539 1 91.38 417 ILE B CA 1
ATOM 8348 C C . ILE B 1 417 ? -18.297 -21.031 5.922 1 91.38 417 ILE B C 1
ATOM 8350 O O . ILE B 1 417 ? -18.094 -21.156 4.711 1 91.38 417 ILE B O 1
ATOM 8354 N N . ALA B 1 418 ? -17.422 -20.484 6.727 1 91.12 418 ALA B N 1
ATOM 8355 C CA . ALA B 1 418 ? -16.125 -20.016 6.258 1 91.12 418 ALA B CA 1
ATOM 8356 C C . ALA B 1 418 ? -15.164 -21.172 6.012 1 91.12 418 ALA B C 1
ATOM 8358 O O . ALA B 1 418 ? -14.219 -21.391 6.777 1 91.12 418 ALA B O 1
ATOM 8359 N N . GLU B 1 419 ? -15.438 -21.906 5.016 1 93.38 419 GLU B N 1
ATOM 8360 C CA . GLU B 1 419 ? -14.578 -23 4.543 1 93.38 419 GLU B CA 1
ATOM 8361 C C . GLU B 1 419 ? -13.844 -22.594 3.264 1 93.38 419 GLU B C 1
ATOM 8363 O O . GLU B 1 419 ? -14.32 -21.75 2.5 1 93.38 419 GLU B O 1
ATOM 8368 N N . PRO B 1 420 ? -12.648 -23.203 3.088 1 95.31 420 PRO B N 1
ATOM 8369 C CA . PRO B 1 420 ? -11.82 -22.781 1.954 1 95.31 420 PRO B CA 1
ATOM 8370 C C . PRO B 1 420 ? -12.547 -22.922 0.616 1 95.31 420 PRO B C 1
ATOM 8372 O O . PRO B 1 420 ? -12.484 -22.016 -0.217 1 95.31 420 PRO B O 1
ATOM 8375 N N . ASP B 1 421 ? -13.281 -24 0.416 1 95.38 421 ASP B N 1
ATOM 8376 C CA . ASP B 1 421 ? -13.961 -24.203 -0.859 1 95.38 421 ASP B CA 1
ATOM 8377 C C . ASP B 1 421 ? -15.109 -23.203 -1.035 1 95.38 421 ASP B C 1
ATOM 8379 O O . ASP B 1 421 ? -15.398 -22.781 -2.152 1 95.38 421 ASP B O 1
ATOM 8383 N N . ASN B 1 422 ? -15.789 -22.859 0.068 1 94.88 422 ASN B N 1
ATOM 8384 C CA . ASN B 1 422 ? -16.844 -21.844 0.013 1 94.88 422 ASN B CA 1
ATOM 8385 C C . ASN B 1 422 ? -16.266 -20.469 -0.303 1 94.88 422 ASN B C 1
ATOM 8387 O O . ASN B 1 422 ? -16.859 -19.703 -1.069 1 94.88 422 ASN B O 1
ATOM 8391 N N . ALA B 1 423 ? -15.141 -20.203 0.303 1 93.38 423 ALA B N 1
ATOM 8392 C CA . ALA B 1 423 ? -14.492 -18.906 0.065 1 93.38 423 ALA B CA 1
ATOM 8393 C C . ALA B 1 423 ? -14.039 -18.781 -1.388 1 93.38 423 ALA B C 1
ATOM 8395 O O . ALA B 1 423 ? -14.172 -17.719 -1.993 1 93.38 423 ALA B O 1
ATOM 8396 N N . ARG B 1 424 ? -13.547 -19.859 -1.922 1 93.75 424 ARG B N 1
ATOM 8397 C CA . ARG B 1 424 ? -13.039 -19.875 -3.291 1 93.75 424 ARG B CA 1
ATOM 8398 C C . ARG B 1 424 ? -14.156 -19.547 -4.285 1 93.75 424 ARG B C 1
ATOM 8400 O O . ARG B 1 424 ? -13.898 -18.969 -5.344 1 93.75 424 ARG B O 1
ATOM 8407 N N . THR B 1 425 ? -15.383 -19.953 -3.98 1 91.38 425 THR B N 1
ATOM 8408 C CA . THR B 1 425 ? -16.5 -19.766 -4.891 1 91.38 425 THR B CA 1
ATOM 8409 C C . THR B 1 425 ? -17.359 -18.578 -4.449 1 91.38 425 THR B C 1
ATOM 8411 O O . THR B 1 425 ? -18.531 -18.484 -4.801 1 91.38 425 THR B O 1
ATOM 8414 N N . MET B 1 426 ? -16.859 -17.703 -3.623 1 90.81 426 MET B N 1
ATOM 8415 C CA . MET B 1 426 ? -17.562 -16.531 -3.109 1 90.81 426 MET B CA 1
ATOM 8416 C C . MET B 1 426 ? -18.859 -16.938 -2.428 1 90.81 426 MET B C 1
ATOM 8418 O O . MET B 1 426 ? -19.922 -16.344 -2.697 1 90.81 426 MET B O 1
ATOM 8422 N N . LEU B 1 427 ? -18.859 -18.094 -1.701 1 91.94 427 LEU B N 1
ATOM 8423 C CA . LEU B 1 427 ? -19.984 -18.594 -0.926 1 91.94 427 LEU B CA 1
ATOM 8424 C C . LEU B 1 427 ? -21.188 -18.891 -1.829 1 91.94 427 LEU B C 1
ATOM 8426 O O . LEU B 1 427 ? -22.328 -18.719 -1.42 1 91.94 427 LEU B O 1
ATOM 8430 N N . ARG B 1 428 ? -20.828 -19.297 -3 1 90 428 ARG B N 1
ATOM 8431 C CA . ARG B 1 428 ? -21.891 -19.656 -3.938 1 90 428 ARG B CA 1
ATOM 8432 C C . ARG B 1 428 ? -22.766 -20.766 -3.383 1 90 428 ARG B C 1
ATOM 8434 O O . ARG B 1 428 ? -22.266 -21.688 -2.734 1 90 428 ARG B O 1
ATOM 8441 N N . ASN B 1 429 ? -24.047 -20.703 -3.521 1 89.31 429 ASN B N 1
ATOM 8442 C CA . ASN B 1 429 ? -25.031 -21.703 -3.123 1 89.31 429 ASN B CA 1
ATOM 8443 C C . ASN B 1 429 ? -25.141 -21.812 -1.604 1 89.31 429 ASN B C 1
ATOM 8445 O O . ASN B 1 429 ? -25.375 -22.891 -1.074 1 89.31 429 ASN B O 1
ATOM 8449 N N . LYS B 1 430 ? -24.75 -20.844 -0.93 1 93.88 430 LYS B N 1
ATOM 8450 C CA . LYS B 1 430 ? -24.938 -20.781 0.518 1 93.88 430 LYS B CA 1
ATOM 8451 C C . LYS B 1 430 ? -26.031 -19.797 0.894 1 93.88 430 LYS B C 1
ATOM 8453 O O . LYS B 1 430 ? -25.781 -18.594 1.031 1 93.88 430 LYS B O 1
ATOM 8458 N N . PRO B 1 431 ? -27.172 -20.297 1.174 1 93.44 431 PRO B N 1
ATOM 8459 C CA . PRO B 1 431 ? -28.328 -19.438 1.465 1 93.44 431 PRO B CA 1
ATOM 8460 C C . PRO B 1 431 ? -28.094 -18.547 2.684 1 93.44 431 PRO B C 1
ATOM 8462 O O . PRO B 1 431 ? -28.641 -17.438 2.766 1 93.44 431 PRO B O 1
ATOM 8465 N N . SER B 1 432 ? -27.312 -18.969 3.602 1 93.94 432 SER B N 1
ATOM 8466 C CA . SER B 1 432 ? -27.016 -18.188 4.793 1 93.94 432 SER B CA 1
ATOM 8467 C C . SER B 1 432 ? -26.422 -16.828 4.426 1 93.94 432 SER B C 1
ATOM 8469 O O . SER B 1 432 ? -26.656 -15.836 5.121 1 93.94 432 SER B O 1
ATOM 8471 N N . PHE B 1 433 ? -25.719 -16.844 3.348 1 94.19 433 PHE B N 1
ATOM 8472 C CA . PHE B 1 433 ? -25.141 -15.578 2.92 1 94.19 433 PHE B CA 1
ATOM 8473 C C . PHE B 1 433 ? -26.109 -14.797 2.053 1 94.19 433 PHE B C 1
ATOM 8475 O O . PHE B 1 433 ? -26.422 -13.641 2.346 1 94.19 433 PHE B O 1
ATOM 8482 N N . TYR B 1 434 ? -26.75 -15.352 1.07 1 93.94 434 TYR B N 1
ATOM 8483 C CA . TYR B 1 434 ? -27.469 -14.633 0.024 1 93.94 434 TYR B CA 1
ATOM 8484 C C . TYR B 1 434 ? -28.922 -14.414 0.412 1 93.94 434 TYR B C 1
ATOM 8486 O O . TYR B 1 434 ? -29.609 -13.555 -0.156 1 93.94 434 TYR B O 1
ATOM 8494 N N . GLU B 1 435 ? -29.406 -15.172 1.444 1 92.44 435 GLU B N 1
ATOM 8495 C CA . GLU B 1 435 ? -30.797 -14.992 1.856 1 92.44 435 GLU B CA 1
ATOM 8496 C C . GLU B 1 435 ? -30.891 -14.344 3.236 1 92.44 435 GLU B C 1
ATOM 8498 O O . GLU B 1 435 ? -31.891 -13.727 3.574 1 92.44 435 GLU B O 1
ATOM 8503 N N . MET B 1 436 ? -29.844 -14.484 3.893 1 92.88 436 MET B N 1
ATOM 8504 C CA . MET B 1 436 ? -29.906 -13.953 5.25 1 92.88 436 MET B CA 1
ATOM 8505 C C . MET B 1 436 ? -28.984 -12.758 5.406 1 92.88 436 MET B C 1
ATOM 8507 O O . MET B 1 436 ? -29.422 -11.648 5.691 1 92.88 436 MET B O 1
ATOM 8511 N N . TYR B 1 437 ? -27.719 -12.922 5.137 1 93.69 437 TYR B N 1
ATOM 8512 C CA . TYR B 1 437 ? -26.719 -11.891 5.426 1 93.69 437 TYR B CA 1
ATOM 8513 C C . TYR B 1 437 ? -26.938 -10.656 4.559 1 93.69 437 TYR B C 1
ATOM 8515 O O . TYR B 1 437 ? -26.828 -9.531 5.039 1 93.69 437 TYR B O 1
ATOM 8523 N N . VAL B 1 438 ? -27.219 -10.852 3.244 1 94.62 438 VAL B N 1
ATOM 8524 C CA . VAL B 1 438 ? -27.328 -9.727 2.328 1 94.62 438 VAL B CA 1
ATOM 8525 C C . VAL B 1 438 ? -28.766 -9.188 2.33 1 94.62 438 VAL B C 1
ATOM 8527 O O . VAL B 1 438 ? -29.078 -8.234 1.607 1 94.62 438 VAL B O 1
ATOM 8530 N N . ASN B 1 439 ? -29.641 -9.719 3.193 1 93.88 439 ASN B N 1
ATOM 8531 C CA . ASN B 1 439 ? -31.016 -9.281 3.357 1 93.88 439 ASN B CA 1
ATOM 8532 C C . ASN B 1 439 ? -31.125 -8.117 4.336 1 93.88 439 ASN B C 1
ATOM 8534 O O . ASN B 1 439 ? -30.406 -8.07 5.336 1 93.88 439 ASN B O 1
ATOM 8538 N N . PRO B 1 440 ? -31.969 -7.133 4.027 1 96.12 440 PRO B N 1
ATOM 8539 C CA . PRO B 1 440 ? -32.094 -5.977 4.918 1 96.12 440 PRO B CA 1
ATOM 8540 C C . PRO B 1 440 ? -32.531 -6.367 6.328 1 96.12 440 PRO B C 1
ATOM 8542 O O . PRO B 1 440 ? -32.281 -5.621 7.281 1 96.12 440 PRO B O 1
ATOM 8545 N N . PHE B 1 441 ? -33.125 -7.555 6.504 1 94.25 441 PHE B N 1
ATOM 8546 C CA . PHE B 1 441 ? -33.562 -7.996 7.824 1 94.25 441 PHE B CA 1
ATOM 8547 C C . PHE B 1 441 ? -32.375 -8.188 8.758 1 94.25 441 PHE B C 1
ATOM 8549 O O . PHE B 1 441 ? -32.469 -7.957 9.961 1 94.25 441 PHE B O 1
ATOM 8556 N N . ASN B 1 442 ? -31.281 -8.555 8.188 1 95.75 442 ASN B N 1
ATOM 8557 C CA . ASN B 1 442 ? -30.062 -8.75 8.969 1 95.75 442 ASN B CA 1
ATOM 8558 C C . ASN B 1 442 ? -29.531 -7.434 9.523 1 95.75 442 ASN B C 1
ATOM 8560 O O . ASN B 1 442 ? -28.922 -7.406 10.586 1 95.75 442 ASN B O 1
ATOM 8564 N N . SER B 1 443 ? -29.781 -6.293 8.82 1 97.19 443 SER B N 1
ATOM 8565 C CA . SER B 1 443 ? -29.25 -4.992 9.211 1 97.19 443 SER B CA 1
ATOM 8566 C C . SER B 1 443 ? -30.312 -4.121 9.852 1 97.19 443 SER B C 1
ATOM 8568 O O . SER B 1 443 ? -30.047 -2.988 10.258 1 97.19 443 SER B O 1
ATOM 8570 N N . LEU B 1 444 ? -31.547 -4.656 9.969 1 97.81 444 LEU B N 1
ATOM 8571 C CA . LEU B 1 444 ? -32.656 -3.904 10.508 1 97.81 444 LEU B CA 1
ATOM 8572 C C . LEU B 1 444 ? -32.406 -3.486 11.953 1 97.81 444 LEU B C 1
ATOM 8574 O O . LEU B 1 444 ? -32.656 -2.346 12.328 1 97.81 444 LEU B O 1
ATOM 8578 N N . PRO B 1 445 ? -31.828 -4.375 12.789 1 97.69 445 PRO B N 1
ATOM 8579 C CA . PRO B 1 445 ? -31.531 -3.939 14.156 1 97.69 445 PRO B CA 1
ATOM 8580 C C . PRO B 1 445 ? -30.594 -2.734 14.195 1 97.69 445 PRO B C 1
ATOM 8582 O O . PRO B 1 445 ? -30.797 -1.818 15 1 97.69 445 PRO B O 1
ATOM 8585 N N . ALA B 1 446 ? -29.625 -2.748 13.375 1 97.75 446 ALA B N 1
ATOM 8586 C CA . ALA B 1 446 ? -28.688 -1.634 13.328 1 97.75 446 ALA B CA 1
ATOM 8587 C C . ALA B 1 446 ? -29.375 -0.347 12.891 1 97.75 446 ALA B C 1
ATOM 8589 O O . ALA B 1 446 ? -29.078 0.731 13.414 1 97.75 446 ALA B O 1
ATOM 8590 N N . CYS B 1 447 ? -30.234 -0.457 11.938 1 98.12 447 CYS B N 1
ATOM 8591 C CA . CYS B 1 447 ? -31.016 0.69 11.484 1 98.12 447 CYS B CA 1
ATOM 8592 C C . CYS B 1 447 ? -31.844 1.28 12.617 1 98.12 447 CYS B C 1
ATOM 8594 O O . CYS B 1 447 ? -31.797 2.486 12.867 1 98.12 447 CYS B O 1
ATOM 8596 N N . LEU B 1 448 ? -32.5 0.417 13.336 1 98.12 448 LEU B N 1
ATOM 8597 C CA . LEU B 1 448 ? -33.375 0.85 14.422 1 98.12 448 LEU B CA 1
ATOM 8598 C C . LEU B 1 448 ? -32.562 1.438 15.57 1 98.12 448 LEU B C 1
ATOM 8600 O O . LEU B 1 448 ? -32.969 2.404 16.203 1 98.12 448 LEU B O 1
ATOM 8604 N N . MET B 1 449 ? -31.422 0.859 15.797 1 97.56 449 MET B N 1
ATOM 8605 C CA . MET B 1 449 ? -30.531 1.414 16.812 1 97.56 449 MET B CA 1
ATOM 8606 C C . MET B 1 449 ? -30.062 2.811 16.422 1 97.56 449 MET B C 1
ATOM 8608 O O . MET B 1 449 ? -29.969 3.699 17.266 1 97.56 449 MET B O 1
ATOM 8612 N N . GLY B 1 450 ? -29.734 3.01 15.156 1 97.06 450 GLY B N 1
ATOM 8613 C CA . GLY B 1 450 ? -29.359 4.336 14.688 1 97.06 450 GLY B CA 1
ATOM 8614 C C . GLY B 1 450 ? -30.453 5.371 14.922 1 97.06 450 GLY B C 1
ATOM 8615 O O . GLY B 1 450 ? -30.172 6.465 15.414 1 97.06 450 GLY B O 1
ATOM 8616 N N . LEU B 1 451 ? -31.672 5.016 14.672 1 96.81 451 LEU B N 1
ATOM 8617 C CA . LEU B 1 451 ? -32.812 5.902 14.898 1 96.81 451 LEU B CA 1
ATOM 8618 C C . LEU B 1 451 ? -33 6.164 16.391 1 96.81 451 LEU B C 1
ATOM 8620 O O . LEU B 1 451 ? -33.25 7.301 16.797 1 96.81 451 LEU B O 1
ATOM 8624 N N . PHE B 1 452 ? -32.938 5.102 17.109 1 96.06 452 PHE B N 1
ATOM 8625 C CA . PHE B 1 452 ? -33.094 5.207 18.562 1 96.06 452 PHE B CA 1
ATOM 8626 C C . PHE B 1 452 ? -32.062 6.195 19.141 1 96.06 452 PHE B C 1
ATOM 8628 O O . PHE B 1 452 ? -32.438 7.078 19.922 1 96.06 452 PHE B O 1
ATOM 8635 N N . LEU B 1 453 ? -30.844 6.078 18.734 1 93.88 453 LEU B N 1
ATOM 8636 C CA . LEU B 1 453 ? -29.781 6.93 19.25 1 93.88 453 LEU B CA 1
ATOM 8637 C C . LEU B 1 453 ? -29.984 8.375 18.812 1 93.88 453 LEU B C 1
ATOM 8639 O O . LEU B 1 453 ? -29.688 9.305 19.578 1 93.88 453 LEU B O 1
ATOM 8643 N N . ALA B 1 454 ? -30.406 8.57 17.594 1 93.62 454 ALA B N 1
ATOM 8644 C CA . ALA B 1 454 ? -30.656 9.922 17.109 1 93.62 454 ALA B CA 1
ATOM 8645 C C . ALA B 1 454 ? -31.734 10.609 17.953 1 93.62 454 ALA B C 1
ATOM 8647 O O . ALA B 1 454 ? -31.562 11.758 18.375 1 93.62 454 ALA B O 1
ATOM 8648 N N . HIS B 1 455 ? -32.812 9.922 18.281 1 93.19 455 HIS B N 1
ATOM 8649 C CA . HIS B 1 455 ? -33.875 10.469 19.094 1 93.19 455 HIS B CA 1
ATOM 8650 C C . HIS B 1 455 ? -33.438 10.672 20.547 1 93.19 455 HIS B C 1
ATOM 8652 O O . HIS B 1 455 ? -33.781 11.672 21.172 1 93.19 455 HIS B O 1
ATOM 8658 N N . LEU B 1 456 ? -32.719 9.719 20.984 1 91.12 456 LEU B N 1
ATOM 8659 C CA . LEU B 1 456 ? -32.219 9.812 22.344 1 91.12 456 LEU B CA 1
ATOM 8660 C C . LEU B 1 456 ? -31.312 11.031 22.516 1 91.12 456 LEU B C 1
ATOM 8662 O O . LEU B 1 456 ? -31.484 11.812 23.453 1 91.12 456 LEU B O 1
ATOM 8666 N N . LEU B 1 457 ? -30.328 11.164 21.656 1 88.81 457 LEU B N 1
ATOM 8667 C CA . LEU B 1 457 ? -29.406 12.289 21.734 1 88.81 457 LEU B CA 1
ATOM 8668 C C . LEU B 1 457 ? -30.156 13.617 21.609 1 88.81 457 LEU B C 1
ATOM 8670 O O . LEU B 1 457 ? -29.875 14.562 22.344 1 88.81 457 LEU B O 1
ATOM 8674 N N . TYR B 1 458 ? -31.047 13.672 20.656 1 89.38 458 TYR B N 1
ATOM 8675 C CA . TYR B 1 458 ? -31.844 14.875 20.453 1 89.38 458 TYR B CA 1
ATOM 8676 C C . TYR B 1 458 ? -32.594 15.234 21.719 1 89.38 458 TYR B C 1
ATOM 8678 O O . TYR B 1 458 ? -32.625 16.391 22.141 1 89.38 458 TYR B O 1
ATOM 8686 N N . GLU B 1 459 ? -33.25 14.289 22.375 1 86.88 459 GLU B N 1
ATOM 8687 C CA . GLU B 1 459 ? -34.031 14.523 23.594 1 86.88 459 GLU B CA 1
ATOM 8688 C C . GLU B 1 459 ? -33.125 14.938 24.75 1 86.88 459 GLU B C 1
ATOM 8690 O O . GLU B 1 459 ? -33.469 15.812 25.547 1 86.88 459 GLU B O 1
ATOM 8695 N N . LEU B 1 460 ? -32.062 14.297 24.828 1 84.56 460 LEU B N 1
ATOM 8696 C CA . LEU B 1 460 ? -31.125 14.625 25.906 1 84.56 460 LEU B CA 1
ATOM 8697 C C . LEU B 1 460 ? -30.578 16.031 25.75 1 84.56 460 LEU B C 1
ATOM 8699 O O . LEU B 1 460 ? -30.422 16.766 26.719 1 84.56 460 LEU B O 1
ATOM 8703 N N . GLN B 1 461 ? -30.266 16.406 24.562 1 83.56 461 GLN B N 1
ATOM 8704 C CA . GLN B 1 461 ? -29.766 17.75 24.281 1 83.56 461 GLN B CA 1
ATOM 8705 C C . GLN B 1 461 ? -30.844 18.797 24.531 1 83.56 461 GLN B C 1
ATOM 8707 O O . GLN B 1 461 ? -30.562 19.875 25.078 1 83.56 461 GLN B O 1
ATOM 8712 N N . GLU B 1 462 ? -32.062 18.5 24.172 1 83.19 462 GLU B N 1
ATOM 8713 C CA . GLU B 1 462 ? -33.188 19.422 24.375 1 83.19 462 GLU B CA 1
ATOM 8714 C C . GLU B 1 462 ? -33.469 19.609 25.875 1 83.19 462 GLU B C 1
ATOM 8716 O O . GLU B 1 462 ? -33.906 20.688 26.297 1 83.19 462 GLU B O 1
ATOM 8721 N N . ASN B 1 463 ? -33.25 18.531 26.547 1 84.38 463 ASN B N 1
ATOM 8722 C CA . ASN B 1 463 ? -33.5 18.594 27.984 1 84.38 463 ASN B CA 1
ATOM 8723 C C . ASN B 1 463 ? -32.281 19.125 28.75 1 84.38 463 ASN B C 1
ATOM 8725 O O . ASN B 1 463 ? -32.312 19.188 29.984 1 84.38 463 ASN B O 1
ATOM 8729 N N . GLY B 1 464 ? -31.156 19.453 28.078 1 78.25 464 GLY B N 1
ATOM 8730 C CA . GLY B 1 464 ? -29.984 20.047 28.672 1 78.25 464 GLY B CA 1
ATOM 8731 C C . GLY B 1 464 ? -29.156 19.047 29.469 1 78.25 464 GLY B C 1
ATOM 8732 O O . GLY B 1 464 ? -28.469 19.422 30.422 1 78.25 464 GLY B O 1
ATOM 8733 N N . TYR B 1 465 ? -29.344 17.875 29.172 1 73.94 465 TYR B N 1
ATOM 8734 C CA . TYR B 1 465 ? -28.625 16.844 29.906 1 73.94 465 TYR B CA 1
ATOM 8735 C C . TYR B 1 465 ? -27.125 16.984 29.719 1 73.94 465 TYR B C 1
ATOM 8737 O O . TYR B 1 465 ? -26.641 17.188 28.594 1 73.94 465 TYR B O 1
ATOM 8745 N N . LYS B 1 466 ? -26.328 17.062 30.844 1 69.94 466 LYS B N 1
ATOM 8746 C CA . LYS B 1 466 ? -24.875 17.203 30.844 1 69.94 466 LYS B CA 1
ATOM 8747 C C . LYS B 1 466 ? -24.188 15.844 30.953 1 69.94 466 LYS B C 1
ATOM 8749 O O . LYS B 1 466 ? -24 15.328 32.062 1 69.94 466 LYS B O 1
ATOM 8754 N N . PHE B 1 467 ? -23.875 15.195 29.938 1 64.69 467 PHE B N 1
ATOM 8755 C CA . PHE B 1 467 ? -23.359 13.836 29.844 1 64.69 467 PHE B CA 1
ATOM 8756 C C . PHE B 1 467 ? -21.969 13.742 30.484 1 64.69 467 PHE B C 1
ATOM 8758 O O . PHE B 1 467 ? -21.594 12.68 30.984 1 64.69 467 PHE B O 1
ATOM 8765 N N . HIS B 1 468 ? -21.25 14.852 30.453 1 65.19 468 HIS B N 1
ATOM 8766 C CA . HIS B 1 468 ? -19.906 14.836 30.984 1 65.19 468 HIS B CA 1
ATOM 8767 C C . HIS B 1 468 ? -19.906 14.461 32.469 1 65.19 468 HIS B C 1
ATOM 8769 O O . HIS B 1 468 ? -18.891 14.016 33 1 65.19 468 HIS B O 1
ATOM 8775 N N . GLU B 1 469 ? -21.094 14.453 33.031 1 67.25 469 GLU B N 1
ATOM 8776 C CA . GLU B 1 469 ? -21.156 14.234 34.469 1 67.25 469 GLU B CA 1
ATOM 8777 C C . GLU B 1 469 ? -21.5 12.781 34.781 1 67.25 469 GLU B C 1
ATOM 8779 O O . GLU B 1 469 ? -21.375 12.344 35.938 1 67.25 469 GLU B O 1
ATOM 8784 N N . CYS B 1 470 ? -21.844 12.039 33.781 1 74.38 470 CYS B N 1
ATOM 8785 C CA . CYS B 1 470 ? -22.234 10.656 34.031 1 74.38 470 CYS B CA 1
ATOM 8786 C C . CYS B 1 470 ? -21.016 9.75 34.062 1 74.38 470 CYS B C 1
ATOM 8788 O O . CYS B 1 470 ? -20.438 9.422 33.031 1 74.38 470 CYS B O 1
ATOM 8790 N N . LYS B 1 471 ? -20.484 9.359 35.25 1 75.12 471 LYS B N 1
ATOM 8791 C CA . LYS B 1 471 ? -19.312 8.531 35.469 1 75.12 471 LYS B CA 1
ATOM 8792 C C . LYS B 1 471 ? -19.453 7.164 34.812 1 75.12 471 LYS B C 1
ATOM 8794 O O . LYS B 1 471 ? -18.5 6.625 34.25 1 75.12 471 LYS B O 1
ATOM 8799 N N . TRP B 1 472 ? -20.703 6.66 34.844 1 78.31 472 TRP B N 1
ATOM 8800 C CA . TRP B 1 472 ? -20.938 5.344 34.281 1 78.31 472 TRP B CA 1
ATOM 8801 C C . TRP B 1 472 ? -20.672 5.348 32.781 1 78.31 472 TRP B C 1
ATOM 8803 O O . TRP B 1 472 ? -20.109 4.391 32.25 1 78.31 472 TRP B O 1
ATOM 8813 N N . LEU B 1 473 ? -20.984 6.328 32.125 1 80.19 473 LEU B N 1
ATOM 8814 C CA . LEU B 1 473 ? -20.781 6.422 30.688 1 80.19 473 LEU B CA 1
ATOM 8815 C C . LEU B 1 473 ? -19.297 6.535 30.359 1 80.19 473 LEU B C 1
ATOM 8817 O O . LEU B 1 473 ? -18.844 6 29.344 1 80.19 473 LEU B O 1
ATOM 8821 N N . LYS B 1 474 ? -18.594 7.191 31.281 1 78.56 474 LYS B N 1
ATOM 8822 C CA . LYS B 1 474 ? -17.156 7.355 31.062 1 78.56 474 LYS B CA 1
ATOM 8823 C C . LYS B 1 474 ? -16.438 6.008 31.062 1 78.56 474 LYS B C 1
ATOM 8825 O O . LYS B 1 474 ? -15.633 5.719 30.172 1 78.56 474 LYS B O 1
ATOM 8830 N N . TYR B 1 475 ? -16.734 5.219 32.031 1 79.62 475 TYR B N 1
ATOM 8831 C CA . TYR B 1 475 ? -16.078 3.922 32.156 1 79.62 475 TYR B CA 1
ATOM 8832 C C . TYR B 1 475 ? -16.562 2.955 31.078 1 79.62 475 TYR B C 1
ATOM 8834 O O . TYR B 1 475 ? -15.766 2.207 30.516 1 79.62 475 TYR B O 1
ATOM 8842 N N . SER B 1 476 ? -17.781 3.002 30.812 1 79.81 476 SER B N 1
ATOM 8843 C CA . SER B 1 476 ? -18.328 2.107 29.797 1 79.81 476 SER B CA 1
ATOM 8844 C C . SER B 1 476 ? -17.766 2.439 28.422 1 79.81 476 SER B C 1
ATOM 8846 O O . SER B 1 476 ? -17.391 1.541 27.672 1 79.81 476 SER B O 1
ATOM 8848 N N . HIS B 1 477 ? -17.625 3.668 28.25 1 82.81 477 HIS B N 1
ATOM 8849 C CA . HIS B 1 477 ? -17.141 4.125 26.953 1 82.81 477 HIS B CA 1
ATOM 8850 C C . HIS B 1 477 ? -15.711 3.635 26.703 1 82.81 477 HIS B C 1
ATOM 8852 O O . HIS B 1 477 ? -15.375 3.25 25.578 1 82.81 477 HIS B O 1
ATOM 8858 N N . ALA B 1 478 ? -14.898 3.586 27.703 1 80.19 478 ALA B N 1
ATOM 8859 C CA . ALA B 1 478 ? -13.5 3.174 27.562 1 80.19 478 ALA B CA 1
ATOM 8860 C C . ALA B 1 478 ? -13.398 1.666 27.359 1 80.19 478 ALA B C 1
ATOM 8862 O O . ALA B 1 478 ? -12.453 1.188 26.719 1 80.19 478 ALA B O 1
ATOM 8863 N N . LEU B 1 479 ? -14.367 0.954 27.703 1 84.25 479 LEU B N 1
ATOM 8864 C CA . LEU B 1 479 ? -14.289 -0.503 27.719 1 84.25 479 LEU B CA 1
ATOM 8865 C C . LEU B 1 479 ? -14.945 -1.085 26.469 1 84.25 479 LEU B C 1
ATOM 8867 O O . LEU B 1 479 ? -14.836 -2.283 26.203 1 84.25 479 LEU B O 1
ATOM 8871 N N . MET B 1 480 ? -15.539 -0.262 25.672 1 83.69 480 MET B N 1
ATOM 8872 C CA . MET B 1 480 ? -16.359 -0.792 24.578 1 83.69 480 MET B CA 1
ATOM 8873 C C . MET B 1 480 ? -15.492 -1.389 23.484 1 83.69 480 MET B C 1
ATOM 8875 O O . MET B 1 480 ? -15.797 -2.457 22.953 1 83.69 480 MET B O 1
ATOM 8879 N N . ILE B 1 481 ? -14.375 -0.777 23.172 1 83 481 ILE B N 1
ATOM 8880 C CA . ILE B 1 481 ? -13.531 -1.285 22.094 1 83 481 ILE B CA 1
ATOM 8881 C C . ILE B 1 481 ? -12.938 -2.633 22.5 1 83 481 ILE B C 1
ATOM 8883 O O . ILE B 1 481 ? -13.07 -3.619 21.766 1 83 481 ILE B O 1
ATOM 8887 N N . PRO B 1 482 ? -12.406 -2.766 23.719 1 86.31 482 PRO B N 1
ATOM 8888 C CA . PRO B 1 482 ? -11.898 -4.074 24.141 1 86.31 482 PRO B CA 1
ATOM 8889 C C . PRO B 1 482 ? -12.992 -5.133 24.234 1 86.31 482 PRO B C 1
ATOM 8891 O O . PRO B 1 482 ? -12.758 -6.301 23.922 1 86.31 482 PRO B O 1
ATOM 8894 N N . LEU B 1 483 ? -14.109 -4.695 24.641 1 87.56 483 LEU B N 1
ATOM 8895 C CA . LEU B 1 483 ? -15.219 -5.637 24.766 1 87.56 483 LEU B CA 1
ATOM 8896 C C . LEU B 1 483 ? -15.625 -6.16 23.391 1 87.56 483 LEU B C 1
ATOM 8898 O O . LEU B 1 483 ? -15.945 -7.344 23.234 1 87.56 483 LEU B O 1
ATOM 8902 N N . TYR B 1 484 ? -15.609 -5.309 22.438 1 86.44 484 TYR B N 1
ATOM 8903 C CA . TYR B 1 484 ? -15.953 -5.746 21.094 1 86.44 484 TYR B CA 1
ATOM 8904 C C . TYR B 1 484 ? -14.898 -6.695 20.547 1 86.44 484 TYR B C 1
ATOM 8906 O O . TYR B 1 484 ? -15.234 -7.688 19.891 1 86.44 484 TYR B O 1
ATOM 8914 N N . ILE B 1 485 ? -13.695 -6.371 20.734 1 86.75 485 ILE B N 1
ATOM 8915 C CA . ILE B 1 485 ? -12.609 -7.238 20.281 1 86.75 485 ILE B CA 1
ATOM 8916 C C . ILE B 1 485 ? -12.727 -8.609 20.953 1 86.75 485 ILE B C 1
ATOM 8918 O O . ILE B 1 485 ? -12.555 -9.641 20.297 1 86.75 485 ILE B O 1
ATOM 8922 N N . LEU B 1 486 ? -13.102 -8.57 22.203 1 87.19 486 LEU B N 1
ATOM 8923 C CA . LEU B 1 486 ? -13.297 -9.82 22.938 1 87.19 486 LEU B CA 1
ATOM 8924 C C . LEU B 1 486 ? -14.445 -10.617 22.344 1 87.19 486 LEU B C 1
ATOM 8926 O O . LEU B 1 486 ? -14.359 -11.844 22.219 1 87.19 486 LEU B O 1
ATOM 8930 N N . TRP B 1 487 ? -15.461 -9.922 22 1 87.06 487 TRP B N 1
ATOM 8931 C CA . TRP B 1 487 ? -16.609 -10.586 21.391 1 87.06 487 TRP B CA 1
ATOM 8932 C C . TRP B 1 487 ? -16.234 -11.227 20.062 1 87.06 487 TRP B C 1
ATOM 8934 O O . TRP B 1 487 ? -16.656 -12.344 19.75 1 87.06 487 TRP B O 1
ATOM 8944 N N . LEU B 1 488 ? -15.438 -10.539 19.297 1 86.56 488 LEU B N 1
ATOM 8945 C CA . LEU B 1 488 ? -14.992 -11.062 18.016 1 86.56 488 LEU B CA 1
ATOM 8946 C C . LEU B 1 488 ? -14.18 -12.344 18.203 1 86.56 488 LEU B C 1
ATOM 8948 O O . LEU B 1 488 ? -14.391 -13.32 17.484 1 86.56 488 LEU B O 1
ATOM 8952 N N . PHE B 1 489 ? -13.398 -12.352 19.219 1 84.5 489 PHE B N 1
ATOM 8953 C CA . PHE B 1 489 ? -12.547 -13.508 19.469 1 84.5 489 PHE B CA 1
ATOM 8954 C C . PHE B 1 489 ? -13.367 -14.672 20.016 1 84.5 489 PHE B C 1
ATOM 8956 O O . PHE B 1 489 ? -13.062 -15.836 19.734 1 84.5 489 PHE B O 1
ATOM 8963 N N . CYS B 1 490 ? -14.414 -14.375 20.703 1 82.56 490 CYS B N 1
ATOM 8964 C CA . CYS B 1 490 ? -15.273 -15.422 21.25 1 82.56 490 CYS B CA 1
ATOM 8965 C C . CYS B 1 490 ? -15.984 -16.188 20.141 1 82.56 490 CYS B C 1
ATOM 8967 O O . CYS B 1 490 ? -16.453 -17.297 20.359 1 82.56 490 CYS B O 1
ATOM 8969 N N . GLY B 1 491 ? -15.969 -15.586 19.031 1 83 491 GLY B N 1
ATOM 8970 C CA . GLY B 1 491 ? -16.578 -16.25 17.891 1 83 491 GLY B CA 1
ATOM 8971 C C . GLY B 1 491 ? -15.953 -17.594 17.594 1 83 491 GLY B C 1
ATOM 8972 O O . GLY B 1 491 ? -16.609 -18.484 17.047 1 83 491 GLY B O 1
ATOM 8973 N N . ILE B 1 492 ? -14.711 -17.766 17.969 1 80.06 492 ILE B N 1
ATOM 8974 C CA . ILE B 1 492 ? -13.977 -19 17.688 1 80.06 492 ILE B CA 1
ATOM 8975 C C . ILE B 1 492 ? -14.688 -20.172 18.359 1 80.06 492 ILE B C 1
ATOM 8977 O O . ILE B 1 492 ? -14.727 -21.281 17.812 1 80.06 492 ILE B O 1
ATOM 8981 N N . TYR B 1 493 ? -15.367 -19.906 19.469 1 80 493 TYR B N 1
ATOM 8982 C CA . TYR B 1 493 ? -16.016 -20.969 20.219 1 80 493 TYR B CA 1
ATOM 8983 C C . TYR B 1 493 ? -17.375 -21.297 19.625 1 80 493 TYR B C 1
ATOM 8985 O O . TYR B 1 493 ? -17.906 -22.406 19.828 1 80 493 TYR B O 1
ATOM 8993 N N . PHE B 1 494 ? -17.859 -20.484 18.859 1 79.19 494 PHE B N 1
ATOM 8994 C CA . PHE B 1 494 ? -19.203 -20.688 18.312 1 79.19 494 PHE B CA 1
ATOM 8995 C C . PHE B 1 494 ? -19.125 -21.297 16.922 1 79.19 494 PHE B C 1
ATOM 8997 O O . PHE B 1 494 ? -20.141 -21.734 16.375 1 79.19 494 PHE B O 1
ATOM 9004 N N . ARG B 1 495 ? -17.984 -21.328 16.391 1 81.5 495 ARG B N 1
ATOM 9005 C CA . ARG B 1 495 ? -17.797 -21.875 15.047 1 81.5 495 ARG B CA 1
ATOM 9006 C C . ARG B 1 495 ? -18.219 -23.344 14.977 1 81.5 495 ARG B C 1
ATOM 9008 O O . ARG B 1 495 ? -18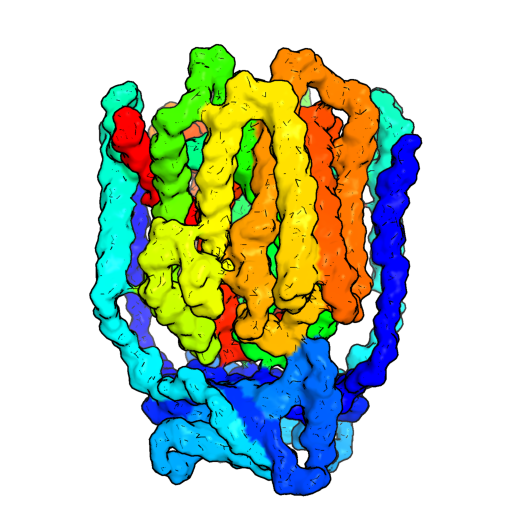.734 -23.797 13.953 1 81.5 495 ARG B O 1
ATOM 9015 N N . GLU B 1 496 ? -18.094 -24.031 16.047 1 78.06 496 GLU B N 1
ATOM 9016 C CA . GLU B 1 496 ? -18.328 -25.484 16.016 1 78.06 496 GLU B CA 1
ATOM 9017 C C . GLU B 1 496 ? -19.719 -25.812 16.547 1 78.06 496 GLU B C 1
ATOM 9019 O O . GLU B 1 496 ? -20.062 -26.984 16.719 1 78.06 496 GLU B O 1
ATOM 9024 N N . LEU B 1 497 ? -20.469 -24.719 16.672 1 79.31 497 LEU B N 1
ATOM 9025 C CA . LEU B 1 497 ? -21.812 -24.969 17.156 1 79.31 497 LEU B CA 1
ATOM 9026 C C . LEU B 1 497 ? -22.641 -25.688 16.109 1 79.31 497 LEU B C 1
ATOM 9028 O O . LEU B 1 497 ? -22.641 -25.312 14.938 1 79.31 497 LEU B O 1
ATOM 9032 N N . LYS B 1 498 ? -23.188 -26.781 16.453 1 78.31 498 LYS B N 1
ATOM 9033 C CA . LYS B 1 498 ? -23.984 -27.562 15.508 1 78.31 498 LYS B CA 1
ATOM 9034 C C . LYS B 1 498 ? -25.484 -27.391 15.766 1 78.31 498 LYS B C 1
ATOM 9036 O O . LYS B 1 498 ? -26.297 -27.562 14.859 1 78.31 498 LYS B O 1
ATOM 9041 N N . SER B 1 499 ? -25.812 -26.828 16.844 1 91 499 SER B N 1
ATOM 9042 C CA . SER B 1 499 ? -27.219 -26.703 17.188 1 91 499 SER B CA 1
ATOM 9043 C C . SER B 1 499 ? -27.844 -25.469 16.547 1 91 499 SER B C 1
ATOM 9045 O O . SER B 1 499 ? -27.281 -24.375 16.594 1 91 499 SER B O 1
ATOM 9047 N N . ASN B 1 500 ? -28.969 -25.688 15.945 1 92.5 500 ASN B N 1
ATOM 9048 C CA . ASN B 1 500 ? -29.688 -24.609 15.281 1 92.5 500 ASN B CA 1
ATOM 9049 C C . ASN B 1 500 ? -30.141 -23.547 16.281 1 92.5 500 ASN B C 1
ATOM 9051 O O . ASN B 1 500 ? -30.078 -22.344 15.977 1 92.5 500 ASN B O 1
ATOM 9055 N N . ILE B 1 501 ? -30.562 -23.969 17.391 1 94.12 501 ILE B N 1
ATOM 9056 C CA . ILE B 1 501 ? -31.031 -23.031 18.422 1 94.12 501 ILE B CA 1
ATOM 9057 C C . ILE B 1 501 ? -29.859 -22.188 18.906 1 94.12 501 ILE B C 1
ATOM 9059 O O . ILE B 1 501 ? -30.016 -20.984 19.141 1 94.12 501 ILE B O 1
ATOM 9063 N N . ASP B 1 502 ? -28.719 -22.812 19.062 1 92.69 502 ASP B N 1
ATOM 9064 C CA . ASP B 1 502 ? -27.547 -22.094 19.531 1 92.69 502 ASP B CA 1
ATOM 9065 C C . ASP B 1 502 ? -27.094 -21.062 18.5 1 92.69 502 ASP B C 1
ATOM 9067 O O . ASP B 1 502 ? -26.703 -19.953 18.844 1 92.69 502 ASP B O 1
ATOM 9071 N N . THR B 1 503 ? -27.141 -21.5 17.266 1 93.44 503 THR B N 1
ATOM 9072 C CA . THR B 1 503 ? -26.766 -20.594 16.188 1 93.44 503 THR B CA 1
ATOM 9073 C C . THR B 1 503 ? -27.703 -19.391 16.141 1 93.44 503 THR B C 1
ATOM 9075 O O . THR B 1 503 ? -27.266 -18.25 16 1 93.44 503 THR B O 1
ATOM 9078 N N . ALA B 1 504 ? -29 -19.672 16.219 1 95.31 504 ALA B N 1
ATOM 9079 C CA . ALA B 1 504 ? -30.016 -18.609 16.188 1 95.31 504 ALA B CA 1
ATOM 9080 C C . ALA B 1 504 ? -29.812 -17.641 17.344 1 95.31 504 ALA B C 1
ATOM 9082 O O . ALA B 1 504 ? -29.875 -16.422 17.156 1 95.31 504 ALA B O 1
ATOM 9083 N N . LEU B 1 505 ? -29.578 -18.156 18.516 1 93.56 505 LEU B N 1
ATOM 9084 C CA . LEU B 1 505 ? -29.359 -17.312 19.688 1 93.56 505 LEU B CA 1
ATOM 9085 C C . LEU B 1 505 ? -28.078 -16.5 19.547 1 93.56 505 LEU B C 1
ATOM 9087 O O . LEU B 1 505 ? -28.047 -15.336 19.953 1 93.56 505 LEU B O 1
ATOM 9091 N N . PHE B 1 506 ? -27.141 -17.172 19 1 91.75 506 PHE B N 1
ATOM 9092 C CA . PHE B 1 506 ? -25.859 -16.484 18.828 1 91.75 506 PHE B CA 1
ATOM 9093 C C . PHE B 1 506 ? -26.031 -15.289 17.891 1 91.75 506 PHE B C 1
ATOM 9095 O O . PHE B 1 506 ? -25.531 -14.195 18.188 1 91.75 506 PHE B O 1
ATOM 9102 N N . ILE B 1 507 ? -26.672 -15.406 16.797 1 92.38 507 ILE B N 1
ATOM 9103 C CA . ILE B 1 507 ? -26.828 -14.336 15.82 1 92.38 507 ILE B CA 1
ATOM 9104 C C . ILE B 1 507 ? -27.672 -13.211 16.406 1 92.38 507 ILE B C 1
ATOM 9106 O O . ILE B 1 507 ? -27.344 -12.039 16.266 1 92.38 507 ILE B O 1
ATOM 9110 N N . GLY B 1 508 ? -28.781 -13.594 17.062 1 93.31 508 GLY B N 1
ATOM 9111 C CA . GLY B 1 508 ? -29.578 -12.594 17.734 1 93.31 508 GLY B CA 1
ATOM 9112 C C . GLY B 1 508 ? -28.828 -11.82 18.797 1 93.31 508 GLY B C 1
ATOM 9113 O O . GLY B 1 508 ? -28.922 -10.594 18.875 1 93.31 508 GLY B O 1
ATOM 9114 N N . LEU B 1 509 ? -28.047 -12.508 19.562 1 92.12 509 LEU B N 1
ATOM 9115 C CA . LEU B 1 509 ? -27.266 -11.891 20.625 1 92.12 509 LEU B CA 1
ATOM 9116 C C . LEU B 1 509 ? -26.141 -11.039 20.031 1 92.12 509 LEU B C 1
ATOM 9118 O O . LEU B 1 509 ? -25.781 -10.008 20.609 1 92.12 509 LEU B O 1
ATOM 9122 N N . ASP B 1 510 ? -25.547 -11.508 18.984 1 92.38 510 ASP B N 1
ATOM 9123 C CA . ASP B 1 510 ? -24.484 -10.758 18.344 1 92.38 510 ASP B CA 1
ATOM 9124 C C . ASP B 1 510 ? -24.969 -9.375 17.922 1 92.38 510 ASP B C 1
ATOM 9126 O O . ASP B 1 510 ? -24.281 -8.375 18.172 1 92.38 510 ASP B O 1
ATOM 9130 N N . ARG B 1 511 ? -26.109 -9.297 17.281 1 94.06 511 ARG B N 1
ATOM 9131 C CA . ARG B 1 511 ? -26.656 -8.016 16.828 1 94.06 511 ARG B CA 1
ATOM 9132 C C . ARG B 1 511 ? -27.031 -7.133 18.016 1 94.06 511 ARG B C 1
ATOM 9134 O O . ARG B 1 511 ? -26.781 -5.922 18 1 94.06 511 ARG B O 1
ATOM 9141 N N . LEU B 1 512 ? -27.594 -7.773 19.016 1 94.31 512 LEU B N 1
ATOM 9142 C CA . LEU B 1 512 ? -27.984 -7.035 20.203 1 94.31 512 LEU B CA 1
ATOM 9143 C C . LEU B 1 512 ? -26.766 -6.441 20.906 1 94.31 512 LEU B C 1
ATOM 9145 O O . LEU B 1 512 ? -26.75 -5.254 21.234 1 94.31 512 LEU B O 1
ATOM 9149 N N . LEU B 1 513 ? -25.812 -7.266 21.094 1 92.44 513 LEU B N 1
ATOM 9150 C CA . LEU B 1 513 ? -24.625 -6.836 21.812 1 92.44 513 LEU B CA 1
ATOM 9151 C C . LEU B 1 513 ? -23.812 -5.844 21 1 92.44 513 LEU B C 1
ATOM 9153 O O . LEU B 1 513 ? -23.375 -4.812 21.516 1 92.44 513 LEU B O 1
ATOM 9157 N N . PHE B 1 514 ? -23.625 -6.148 19.766 1 92.5 514 PHE B N 1
ATOM 9158 C CA . PHE B 1 514 ? -22.828 -5.273 18.922 1 92.5 514 PHE B CA 1
ATOM 9159 C C . PHE B 1 514 ? -23.438 -3.881 18.844 1 92.5 514 PHE B C 1
ATOM 9161 O O . PHE B 1 514 ? -22.75 -2.881 19.062 1 92.5 514 PHE B O 1
ATOM 9168 N N . CYS B 1 515 ? -24.703 -3.811 18.484 1 94.81 515 CYS B N 1
ATOM 9169 C CA . CYS B 1 515 ? -25.375 -2.523 18.344 1 94.81 515 CYS B CA 1
ATOM 9170 C C . CYS B 1 515 ? -25.344 -1.741 19.641 1 94.81 515 CYS B C 1
ATOM 9172 O O . CYS B 1 515 ? -25.125 -0.529 19.641 1 94.81 515 CYS B O 1
ATOM 9174 N N . SER B 1 516 ? -25.5 -2.443 20.75 1 93.38 516 SER B N 1
ATOM 9175 C CA . SER B 1 516 ? -25.516 -1.779 22.062 1 93.38 516 SER B CA 1
ATOM 9176 C C . SER B 1 516 ? -24.125 -1.261 22.422 1 93.38 516 SER B C 1
ATOM 9178 O O . SER B 1 516 ? -23.984 -0.141 22.922 1 93.38 516 SER B O 1
ATOM 9180 N N . ILE B 1 517 ? -23.141 -2.068 22.188 1 92 517 ILE B N 1
ATOM 9181 C CA . ILE B 1 517 ? -21.766 -1.666 22.484 1 92 517 ILE B CA 1
ATOM 9182 C C . ILE B 1 517 ? -21.406 -0.434 21.656 1 92 517 ILE B C 1
ATOM 9184 O O . ILE B 1 517 ? -20.859 0.541 22.188 1 92 517 ILE B O 1
ATOM 9188 N N . PHE B 1 518 ? -21.812 -0.486 20.438 1 90.5 518 PHE B N 1
ATOM 9189 C CA . PHE B 1 518 ? -21.484 0.628 19.562 1 90.5 518 PHE B CA 1
ATOM 9190 C C . PHE B 1 518 ? -22.281 1.87 19.938 1 90.5 518 PHE B C 1
ATOM 9192 O O . PHE B 1 518 ? -21.781 2.992 19.828 1 90.5 518 PHE B O 1
ATOM 9199 N N . ALA B 1 519 ? -23.5 1.648 20.344 1 91 519 ALA B N 1
ATOM 9200 C CA . ALA B 1 519 ? -24.328 2.762 20.781 1 91 519 ALA B CA 1
ATOM 9201 C C . ALA B 1 519 ? -23.719 3.488 21.969 1 91 519 ALA B C 1
ATOM 9203 O O . ALA B 1 519 ? -23.672 4.723 22 1 91 519 ALA B O 1
ATOM 9204 N N . VAL B 1 520 ? -23.219 2.754 22.875 1 90.06 520 VAL B N 1
ATOM 9205 C CA . VAL B 1 520 ? -22.594 3.338 24.047 1 90.06 520 VAL B CA 1
ATOM 9206 C C . VAL B 1 520 ? -21.312 4.082 23.656 1 90.06 520 VAL B C 1
ATOM 9208 O O . VAL B 1 520 ? -21.047 5.172 24.156 1 90.06 520 VAL B O 1
ATOM 9211 N N . LYS B 1 521 ? -20.578 3.48 22.766 1 89.31 521 LYS B N 1
ATOM 9212 C CA . LYS B 1 521 ? -19.359 4.125 22.297 1 89.31 521 LYS B CA 1
ATOM 9213 C C . LYS B 1 521 ? -19.672 5.43 21.562 1 89.31 521 LYS B C 1
ATOM 9215 O O . LYS B 1 521 ? -18.984 6.434 21.766 1 89.31 521 LYS B O 1
ATOM 9220 N N . LEU B 1 522 ? -20.703 5.395 20.797 1 86.56 522 LEU B N 1
ATOM 9221 C CA . LEU B 1 522 ? -21.094 6.578 20.047 1 86.56 522 LEU B CA 1
ATOM 9222 C C . LEU B 1 522 ? -21.562 7.691 20.969 1 86.56 522 LEU B C 1
ATOM 9224 O O . LEU B 1 522 ? -21.188 8.852 20.781 1 86.56 522 LEU B O 1
ATOM 9228 N N . MET B 1 523 ? -22.297 7.34 21.922 1 86.31 523 MET B N 1
ATOM 9229 C CA . MET B 1 523 ? -22.766 8.32 22.906 1 86.31 523 MET B CA 1
ATOM 9230 C C . MET B 1 523 ? -21.594 8.898 23.703 1 86.31 523 MET B C 1
ATOM 9232 O O . MET B 1 523 ? -21.578 10.086 24.016 1 86.31 523 MET B O 1
ATOM 9236 N N . GLY B 1 524 ? -20.672 8.039 23.984 1 84.81 524 GLY B N 1
ATOM 9237 C CA . GLY B 1 524 ? -19.484 8.5 24.688 1 84.81 524 GLY B CA 1
ATOM 9238 C C . GLY B 1 524 ? -18.641 9.477 23.875 1 84.81 524 GLY B C 1
ATOM 9239 O O . GLY B 1 524 ? -18.141 10.461 24.406 1 84.81 524 GLY B O 1
ATOM 9240 N N . PHE B 1 525 ? -18.531 9.297 22.625 1 83.81 525 PHE B N 1
ATOM 9241 C CA . PHE B 1 525 ? -17.766 10.156 21.734 1 83.81 525 PHE B CA 1
ATOM 9242 C C . PHE B 1 525 ? -18.375 11.555 21.688 1 83.81 525 PHE B C 1
ATOM 9244 O O . PHE B 1 525 ? -17.672 12.547 21.5 1 83.81 525 PHE B O 1
ATOM 9251 N N . THR B 1 526 ? -19.672 11.625 21.812 1 81.06 526 THR B N 1
ATOM 9252 C CA . THR B 1 526 ? -20.344 12.914 21.688 1 81.06 526 THR B CA 1
ATOM 9253 C C . THR B 1 526 ? -20.266 13.688 22.984 1 81.06 526 THR B C 1
ATOM 9255 O O . THR B 1 526 ? -20.438 14.914 23 1 81.06 526 THR B O 1
ATOM 9258 N N . THR B 1 527 ? -19.922 12.938 24.062 1 76.5 527 THR B N 1
ATOM 9259 C CA . THR B 1 527 ? -20.141 13.609 25.344 1 76.5 527 THR B CA 1
ATOM 9260 C C . THR B 1 527 ? -18.859 13.664 26.156 1 76.5 527 THR B C 1
ATOM 9262 O O . THR B 1 527 ? -18.641 14.617 26.906 1 76.5 527 THR B O 1
ATOM 9265 N N . ILE B 1 528 ? -18.047 12.727 26.031 1 79.06 528 ILE B N 1
ATOM 9266 C CA . ILE B 1 528 ? -16.891 12.609 26.891 1 79.06 528 ILE B CA 1
ATOM 9267 C C . ILE B 1 528 ? -15.633 13.086 26.156 1 79.06 528 ILE B C 1
ATOM 9269 O O . ILE B 1 528 ? -15.375 12.664 25.031 1 79.06 528 ILE B O 1
ATOM 9273 N N . GLN B 1 529 ? -14.875 13.961 26.812 1 77.62 529 GLN B N 1
ATOM 9274 C CA . GLN B 1 529 ? -13.602 14.406 26.234 1 77.62 529 GLN B CA 1
ATOM 9275 C C . GLN B 1 529 ? -12.484 13.414 26.547 1 77.62 529 GLN B C 1
ATOM 9277 O O . GLN B 1 529 ? -12.234 13.086 27.703 1 77.62 529 GLN B O 1
ATOM 9282 N N . SER B 1 530 ? -12.039 12.742 25.625 1 77.81 530 SER B N 1
ATOM 9283 C CA . SER B 1 530 ? -10.977 11.75 25.781 1 77.81 530 SER B CA 1
ATOM 9284 C C . SER B 1 530 ? -9.938 11.891 24.672 1 77.81 530 SER B C 1
ATOM 9286 O O . SER B 1 530 ? -10.156 12.617 23.688 1 77.81 530 SER B O 1
ATOM 9288 N N . ARG B 1 531 ? -8.758 11.25 24.875 1 76.25 531 ARG B N 1
ATOM 9289 C CA . ARG B 1 531 ? -7.715 11.242 23.859 1 76.25 531 ARG B CA 1
ATOM 9290 C C . ARG B 1 531 ? -8.203 10.547 22.578 1 76.25 531 ARG B C 1
ATOM 9292 O O . ARG B 1 531 ? -7.836 10.953 21.484 1 76.25 531 ARG B O 1
ATOM 9299 N N . ALA B 1 532 ? -8.977 9.578 22.828 1 79.75 532 ALA B N 1
ATOM 9300 C CA . ALA B 1 532 ? -9.531 8.891 21.672 1 79.75 532 ALA B CA 1
ATOM 9301 C C . ALA B 1 532 ? -10.445 9.812 20.859 1 79.75 532 ALA B C 1
ATOM 9303 O O . ALA B 1 532 ? -10.414 9.797 19.625 1 79.75 532 ALA B O 1
ATOM 9304 N N . ARG B 1 533 ? -11.203 10.508 21.547 1 85.19 533 ARG B N 1
ATOM 9305 C CA . ARG B 1 533 ? -12.078 11.461 20.875 1 85.19 533 ARG B CA 1
ATOM 9306 C C . ARG B 1 533 ? -11.266 12.461 20.047 1 85.19 533 ARG B C 1
ATOM 9308 O O . ARG B 1 533 ? -11.625 12.773 18.906 1 85.19 533 ARG B O 1
ATOM 9315 N N . LYS B 1 534 ? -10.219 12.906 20.688 1 82.12 534 LYS B N 1
ATOM 9316 C CA . LYS B 1 534 ? -9.375 13.875 19.984 1 82.12 534 LYS B CA 1
ATOM 9317 C C . LYS B 1 534 ? -8.773 13.266 18.719 1 82.12 534 LYS B C 1
ATOM 9319 O O . LYS B 1 534 ? -8.711 13.922 17.688 1 82.12 534 LYS B O 1
ATOM 9324 N N . PHE B 1 535 ? -8.383 12.094 18.797 1 83.38 535 PHE B N 1
ATOM 9325 C CA . PHE B 1 535 ? -7.809 11.406 17.641 1 83.38 535 PHE B CA 1
ATOM 9326 C C . PHE B 1 535 ? -8.844 11.25 16.531 1 83.38 535 PHE B C 1
ATOM 9328 O O . PHE B 1 535 ? -8.555 11.516 15.367 1 83.38 535 PHE B O 1
ATOM 9335 N N . PHE B 1 536 ? -10.016 10.867 16.859 1 89 536 PHE B N 1
ATOM 9336 C CA . PHE B 1 536 ? -11.047 10.578 15.867 1 89 536 PHE B CA 1
ATOM 9337 C C . PHE B 1 536 ? -11.672 11.859 15.344 1 89 536 PHE B C 1
ATOM 9339 O O . PHE B 1 536 ? -12.359 11.852 14.32 1 89 536 PHE B O 1
ATOM 9346 N N . SER B 1 537 ? -11.414 12.961 16.047 1 87.25 537 SER B N 1
ATOM 9347 C CA . SER B 1 537 ? -11.984 14.242 15.641 1 87.25 537 SER B CA 1
ATOM 9348 C C . SER B 1 537 ? -10.984 15.062 14.836 1 87.25 537 SER B C 1
ATOM 9350 O O . SER B 1 537 ? -11.242 16.234 14.508 1 87.25 537 SER B O 1
ATOM 9352 N N . TRP B 1 538 ? -9.875 14.414 14.555 1 81.56 538 TRP B N 1
ATOM 9353 C CA . TRP B 1 538 ? -8.859 15.109 13.773 1 81.56 538 TRP B CA 1
ATOM 9354 C C . TRP B 1 538 ? -9.422 15.578 12.438 1 81.56 538 TRP B C 1
ATOM 9356 O O . TRP B 1 538 ? -10.109 14.82 11.75 1 81.56 538 TRP B O 1
ATOM 9366 N N . ARG B 1 539 ? -9.156 16.75 12.094 1 79.31 539 ARG B N 1
ATOM 9367 C CA . ARG B 1 539 ? -9.727 17.375 10.906 1 79.31 539 ARG B CA 1
ATOM 9368 C C . ARG B 1 539 ? -9.234 16.703 9.633 1 79.31 539 ARG B C 1
ATOM 9370 O O . ARG B 1 539 ? -9.898 16.766 8.602 1 79.31 539 ARG B O 1
ATOM 9377 N N . GLY B 1 540 ? -8.148 16.094 9.703 1 79.19 540 GLY B N 1
ATOM 9378 C CA . GLY B 1 540 ? -7.625 15.406 8.539 1 79.19 540 GLY B CA 1
ATOM 9379 C C . GLY B 1 540 ? -8.5 14.258 8.078 1 79.19 540 GLY B C 1
ATOM 9380 O O . GLY B 1 540 ? -8.516 13.914 6.895 1 79.19 540 GLY B O 1
ATOM 9381 N N . TRP B 1 541 ? -9.375 13.766 8.945 1 88.69 541 TRP B N 1
ATOM 9382 C CA . TRP B 1 541 ? -10.227 12.641 8.602 1 88.69 541 TRP B CA 1
ATOM 9383 C C . TRP B 1 541 ? -11.375 13.078 7.703 1 88.69 541 TRP B C 1
ATOM 9385 O O . TRP B 1 541 ? -11.984 12.25 7.012 1 88.69 541 TRP B O 1
ATOM 9395 N N . ASP B 1 542 ? -11.656 14.352 7.656 1 88.56 542 ASP B N 1
ATOM 9396 C CA . ASP B 1 542 ? -12.852 14.852 6.98 1 88.56 542 ASP B CA 1
ATOM 9397 C C . ASP B 1 542 ? -12.789 14.57 5.48 1 88.56 542 ASP B C 1
ATOM 9399 O O . ASP B 1 542 ? -13.773 14.117 4.887 1 88.56 542 ASP B O 1
ATOM 9403 N N . VAL B 1 543 ? -11.672 14.844 4.945 1 89.69 543 VAL B N 1
ATOM 9404 C CA . VAL B 1 543 ? -11.516 14.656 3.508 1 89.69 543 VAL B CA 1
ATOM 9405 C C . VAL B 1 543 ? -11.703 13.188 3.154 1 89.69 543 VAL B C 1
ATOM 9407 O O . VAL B 1 543 ? -12.406 12.852 2.197 1 89.69 543 VAL B O 1
ATOM 9410 N N . PHE B 1 544 ? -11.188 12.297 3.932 1 93.19 544 PHE B N 1
ATOM 9411 C CA . PHE B 1 544 ? -11.273 10.859 3.674 1 93.19 544 PHE B CA 1
ATOM 9412 C C . PHE B 1 544 ? -12.688 10.352 3.936 1 93.19 544 PHE B C 1
ATOM 9414 O O . PHE B 1 544 ? -13.18 9.477 3.219 1 93.19 544 PHE B O 1
ATOM 9421 N N . ALA B 1 545 ? -13.266 10.922 4.914 1 93.94 545 ALA B N 1
ATOM 9422 C CA . ALA B 1 545 ? -14.609 10.484 5.277 1 93.94 545 ALA B CA 1
ATOM 9423 C C . ALA B 1 545 ? -15.625 10.898 4.219 1 93.94 545 ALA B C 1
ATOM 9425 O O . ALA B 1 545 ? -16.594 10.18 3.957 1 93.94 545 ALA B O 1
ATOM 9426 N N . ARG B 1 546 ? -15.398 12.023 3.611 1 93.38 546 ARG B N 1
ATOM 9427 C CA . ARG B 1 546 ? -16.312 12.523 2.594 1 93.38 546 ARG B CA 1
ATOM 9428 C C . ARG B 1 546 ? -16.234 11.68 1.327 1 93.38 546 ARG B C 1
ATOM 9430 O O . ARG B 1 546 ? -17.156 11.688 0.51 1 93.38 546 ARG B O 1
ATOM 9437 N N . MET B 1 547 ? -15.203 10.914 1.24 1 96.31 547 MET B N 1
ATOM 9438 C CA . MET B 1 547 ? -15.047 10.062 0.067 1 96.31 547 MET B CA 1
ATOM 9439 C C . MET B 1 547 ? -15.5 8.633 0.365 1 96.31 547 MET B C 1
ATOM 9441 O O . MET B 1 547 ? -15.203 7.711 -0.4 1 96.31 547 MET B O 1
ATOM 9445 N N . SER B 1 548 ? -16.172 8.43 1.423 1 95.12 548 SER B N 1
ATOM 9446 C CA . SER B 1 548 ? -16.5 7.09 1.895 1 95.12 548 SER B CA 1
ATOM 9447 C C . SER B 1 548 ? -17.297 6.316 0.851 1 95.12 548 SER B C 1
ATOM 9449 O O . SER B 1 548 ? -17.047 5.133 0.621 1 95.12 548 SER B O 1
ATOM 9451 N N . LEU B 1 549 ? -18.25 6.953 0.215 1 95.75 549 LEU B N 1
ATOM 9452 C CA . LEU B 1 549 ? -19.062 6.273 -0.786 1 95.75 549 LEU B CA 1
ATOM 9453 C C . LEU B 1 549 ? -18.219 5.859 -1.986 1 95.75 549 LEU B C 1
ATOM 9455 O O . LEU B 1 549 ? -18.266 4.707 -2.424 1 95.75 549 LEU B O 1
ATOM 9459 N N . SER B 1 550 ? -17.438 6.805 -2.48 1 97.62 550 SER B N 1
ATOM 9460 C CA . SER B 1 550 ? -16.562 6.508 -3.617 1 97.62 550 SER B CA 1
ATOM 9461 C C . SER B 1 550 ? -15.562 5.41 -3.279 1 97.62 550 SER B C 1
ATOM 9463 O O . SER B 1 550 ? -15.289 4.535 -4.102 1 97.62 550 SER B O 1
ATOM 9465 N N . VAL B 1 551 ? -15.039 5.445 -2.096 1 98 551 VAL B N 1
ATOM 9466 C CA . VAL B 1 551 ? -14.07 4.445 -1.659 1 98 551 VAL B CA 1
ATOM 9467 C C . VAL B 1 551 ? -14.75 3.076 -1.571 1 98 551 VAL B C 1
ATOM 9469 O O . VAL B 1 551 ? -14.195 2.074 -2.033 1 98 551 VAL B O 1
ATOM 9472 N N . MET B 1 552 ? -15.914 3.049 -1.047 1 96.62 552 MET B N 1
ATOM 9473 C CA . MET B 1 552 ? -16.656 1.8 -0.912 1 96.62 552 MET B CA 1
ATOM 9474 C C . MET B 1 552 ? -16.953 1.19 -2.277 1 96.62 552 MET B C 1
ATOM 9476 O O . MET B 1 552 ? -16.859 -0.026 -2.453 1 96.62 552 MET B O 1
ATOM 9480 N N . MET B 1 553 ? -17.156 1.996 -3.227 1 97.38 553 MET B N 1
ATOM 9481 C CA . MET B 1 553 ? -17.547 1.495 -4.543 1 97.38 553 MET B CA 1
ATOM 9482 C C . MET B 1 553 ? -16.328 1.105 -5.359 1 97.38 553 MET B C 1
ATOM 9484 O O . MET B 1 553 ? -16.359 0.124 -6.102 1 97.38 553 MET B O 1
ATOM 9488 N N . ILE B 1 554 ? -15.234 1.734 -5.156 1 98.19 554 ILE B N 1
ATOM 9489 C CA . ILE B 1 554 ? -14.086 1.586 -6.035 1 98.19 554 ILE B CA 1
ATOM 9490 C C . ILE B 1 554 ? -13.172 0.48 -5.512 1 98.19 554 ILE B C 1
ATOM 9492 O O . ILE B 1 554 ? -12.477 -0.183 -6.285 1 98.19 554 ILE B O 1
ATOM 9496 N N . HIS B 1 555 ? -13.125 0.176 -4.277 1 98.38 555 HIS B N 1
ATOM 9497 C CA . HIS B 1 555 ? -12.07 -0.619 -3.656 1 98.38 555 HIS B CA 1
ATOM 9498 C C . HIS B 1 555 ? -12.039 -2.035 -4.223 1 98.38 555 HIS B C 1
ATOM 9500 O O . HIS B 1 555 ? -10.969 -2.617 -4.395 1 98.38 555 HIS B O 1
ATOM 9506 N N . TRP B 1 556 ? -13.188 -2.59 -4.512 1 97.88 556 TRP B N 1
ATOM 9507 C CA . TRP B 1 556 ? -13.227 -3.965 -5 1 97.88 556 TRP B CA 1
ATOM 9508 C C . TRP B 1 556 ? -12.602 -4.066 -6.391 1 97.88 556 TRP B C 1
ATOM 9510 O O . TRP B 1 556 ? -11.891 -5.027 -6.688 1 97.88 556 TRP B O 1
ATOM 9520 N N . VAL B 1 557 ? -12.883 -3.092 -7.238 1 97.81 557 VAL B N 1
ATOM 9521 C CA . VAL B 1 557 ? -12.289 -3.051 -8.57 1 97.81 557 VAL B CA 1
ATOM 9522 C C . VAL B 1 557 ? -10.766 -3.012 -8.453 1 97.81 557 VAL B C 1
ATOM 9524 O O . VAL B 1 557 ? -10.07 -3.748 -9.156 1 97.81 557 VAL B O 1
ATOM 9527 N N . VAL B 1 558 ? -10.266 -2.195 -7.547 1 97.75 558 VAL B N 1
ATOM 9528 C CA . VAL B 1 558 ? -8.828 -2.066 -7.359 1 97.75 558 VAL B CA 1
ATOM 9529 C C . VAL B 1 558 ? -8.258 -3.377 -6.82 1 97.75 558 VAL B C 1
ATOM 9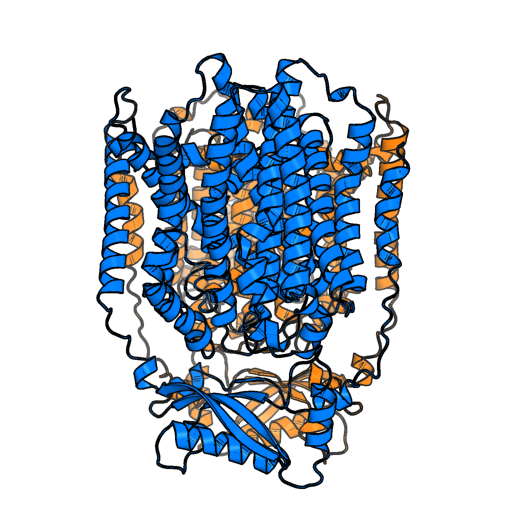531 O O . VAL B 1 558 ? -7.262 -3.889 -7.34 1 97.75 558 VAL B O 1
ATOM 9534 N N . ASN B 1 559 ? -8.898 -3.912 -5.852 1 97.62 559 ASN B N 1
ATOM 9535 C CA . ASN B 1 559 ? -8.453 -5.141 -5.207 1 97.62 559 ASN B CA 1
ATOM 9536 C C . ASN B 1 559 ? -8.375 -6.301 -6.195 1 97.62 559 ASN B C 1
ATOM 9538 O O . ASN B 1 559 ? -7.348 -6.969 -6.301 1 97.62 559 ASN B O 1
ATOM 9542 N N . VAL B 1 560 ? -9.438 -6.539 -6.941 1 97.44 560 VAL B N 1
ATOM 9543 C CA . VAL B 1 560 ? -9.508 -7.656 -7.879 1 97.44 560 VAL B CA 1
ATOM 9544 C C . VAL B 1 560 ? -8.539 -7.426 -9.039 1 97.44 560 VAL B C 1
ATOM 9546 O O . VAL B 1 560 ? -7.941 -8.375 -9.547 1 97.44 560 VAL B O 1
ATOM 9549 N N . THR B 1 561 ? -8.367 -6.172 -9.445 1 97 561 THR B N 1
ATOM 9550 C CA . THR B 1 561 ? -7.41 -5.871 -10.5 1 97 561 THR B CA 1
ATOM 9551 C C . THR B 1 561 ? -5.992 -6.23 -10.062 1 97 561 THR B C 1
ATOM 9553 O O . THR B 1 561 ? -5.195 -6.73 -10.859 1 97 561 THR B O 1
ATOM 9556 N N . ILE B 1 562 ? -5.68 -6.031 -8.805 1 95.94 562 ILE B N 1
ATOM 9557 C CA . ILE B 1 562 ? -4.352 -6.32 -8.281 1 95.94 562 ILE B CA 1
ATOM 9558 C C . ILE B 1 562 ? -4.125 -7.828 -8.25 1 95.94 562 ILE B C 1
ATOM 9560 O O . ILE B 1 562 ? -3.113 -8.32 -8.758 1 95.94 562 ILE B O 1
ATOM 9564 N N . VAL B 1 563 ? -5.043 -8.617 -7.789 1 95.94 563 VAL B N 1
ATOM 9565 C CA . VAL B 1 563 ? -4.789 -10.023 -7.523 1 95.94 563 VAL B CA 1
ATOM 9566 C C . VAL B 1 563 ? -5.031 -10.844 -8.789 1 95.94 563 VAL B C 1
ATOM 9568 O O . VAL B 1 563 ? -4.332 -11.828 -9.047 1 95.94 563 VAL B O 1
ATOM 9571 N N . ALA B 1 564 ? -6.016 -10.438 -9.641 1 96 564 ALA B N 1
ATOM 9572 C CA . ALA B 1 564 ? -6.387 -11.227 -10.812 1 96 564 ALA B CA 1
ATOM 9573 C C . ALA B 1 564 ? -5.375 -11.031 -11.938 1 96 564 ALA B C 1
ATOM 9575 O O . ALA B 1 564 ? -5.293 -11.852 -12.859 1 96 564 ALA B O 1
ATOM 9576 N N . ALA B 1 565 ? -4.625 -10.008 -11.898 1 93.06 565 ALA B N 1
ATOM 9577 C CA . ALA B 1 565 ? -3.688 -9.695 -12.977 1 93.06 565 ALA B CA 1
ATOM 9578 C C . ALA B 1 565 ? -2.342 -10.375 -12.742 1 93.06 565 ALA B C 1
ATOM 9580 O O . ALA B 1 565 ? -1.461 -10.336 -13.609 1 93.06 565 ALA B O 1
ATOM 9581 N N . ARG B 1 566 ? -2.162 -11.031 -11.625 1 91.25 566 ARG B N 1
ATOM 9582 C CA . ARG B 1 566 ? -0.904 -11.719 -11.352 1 91.25 566 ARG B CA 1
ATOM 9583 C C . ARG B 1 566 ? -0.7 -12.891 -12.305 1 91.25 566 ARG B C 1
ATOM 9585 O O . ARG B 1 566 ? -1.604 -13.703 -12.5 1 91.25 566 ARG B O 1
ATOM 9592 N N . PRO B 1 567 ? 0.434 -12.961 -12.898 1 88 567 PRO B N 1
ATOM 9593 C CA . PRO B 1 567 ? 0.676 -14.008 -13.891 1 88 567 PRO B CA 1
ATOM 9594 C C . PRO B 1 567 ? 0.922 -15.375 -13.266 1 88 567 PRO B C 1
ATOM 9596 O O . PRO B 1 567 ? 0.793 -16.406 -13.938 1 88 567 PRO B O 1
ATOM 9599 N N . THR B 1 568 ? 1.311 -15.391 -12.055 1 88.31 568 THR B N 1
ATOM 9600 C CA . THR B 1 568 ? 1.604 -16.641 -11.367 1 88.31 568 THR B CA 1
ATOM 9601 C C . THR B 1 568 ? 0.667 -16.844 -10.18 1 88.31 568 THR B C 1
ATOM 9603 O O . THR B 1 568 ? -0.172 -15.984 -9.898 1 88.31 568 THR B O 1
ATOM 9606 N N . ARG B 1 569 ? 0.782 -17.969 -9.578 1 93.12 569 ARG B N 1
ATOM 9607 C CA . ARG B 1 569 ? 0.008 -18.266 -8.375 1 93.12 569 ARG B CA 1
ATOM 9608 C C . ARG B 1 569 ? 0.318 -17.25 -7.273 1 93.12 569 ARG B C 1
ATOM 9610 O O . ARG B 1 569 ? 1.422 -16.703 -7.219 1 93.12 569 ARG B O 1
ATOM 9617 N N . THR B 1 570 ? -0.606 -17.062 -6.539 1 92.88 570 THR B N 1
ATOM 9618 C CA . THR B 1 570 ? -0.485 -16.031 -5.504 1 92.88 570 THR B CA 1
ATOM 9619 C C . THR B 1 570 ? -0.052 -16.656 -4.18 1 92.88 570 THR B C 1
ATOM 9621 O O . THR B 1 570 ? -0.618 -17.672 -3.748 1 92.88 570 THR B O 1
ATOM 9624 N N . PHE B 1 571 ? 0.984 -16.125 -3.623 1 91.75 571 PHE B N 1
ATOM 9625 C CA . PHE B 1 571 ? 1.373 -16.484 -2.268 1 91.75 571 PHE B CA 1
ATOM 9626 C C . PHE B 1 571 ? 0.593 -15.688 -1.238 1 91.75 571 PHE B C 1
ATOM 9628 O O . PHE B 1 571 ? 0.378 -14.484 -1.417 1 91.75 571 PHE B O 1
ATOM 9635 N N . THR B 1 572 ? 0.083 -16.359 -0.2 1 93.81 572 THR B N 1
ATOM 9636 C CA . THR B 1 572 ? -0.756 -15.656 0.764 1 93.81 572 THR B CA 1
ATOM 9637 C C . THR B 1 572 ? -0.224 -15.836 2.182 1 93.81 572 THR B C 1
ATOM 9639 O O . THR B 1 572 ? 0.279 -16.906 2.525 1 93.81 572 THR B O 1
ATOM 9642 N N . SER B 1 573 ? -0.087 -14.883 2.961 1 92.25 573 SER B N 1
ATOM 9643 C CA . SER B 1 573 ? 0.215 -14.766 4.383 1 92.25 573 SER B CA 1
ATOM 9644 C C . SER B 1 573 ? -0.375 -13.484 4.969 1 92.25 573 SER B C 1
ATOM 9646 O O . SER B 1 573 ? -0.916 -12.656 4.238 1 92.25 573 SER B O 1
ATOM 9648 N N . PHE B 1 574 ? -0.369 -13.414 6.262 1 92.81 574 PHE B N 1
ATOM 9649 C CA . PHE B 1 574 ? -0.868 -12.203 6.895 1 92.81 574 PHE B CA 1
ATOM 9650 C C . PHE B 1 574 ? -0.168 -10.969 6.336 1 92.81 574 PHE B C 1
ATOM 9652 O O . PHE B 1 574 ? -0.812 -9.953 6.059 1 92.81 574 PHE B O 1
ATOM 9659 N N . ILE B 1 575 ? 1.104 -11.062 6.098 1 91.31 575 ILE B N 1
ATOM 9660 C CA . ILE B 1 575 ? 1.897 -9.938 5.617 1 91.31 575 ILE B CA 1
ATOM 9661 C C . ILE B 1 575 ? 1.544 -9.641 4.16 1 91.31 575 ILE B C 1
ATOM 9663 O O . ILE B 1 575 ? 1.413 -8.477 3.773 1 91.31 575 ILE B O 1
ATOM 9667 N N . ASP B 1 576 ? 1.385 -10.672 3.318 1 93.12 576 ASP B N 1
ATOM 9668 C CA . ASP B 1 576 ? 1.055 -10.477 1.91 1 93.12 576 ASP B CA 1
ATOM 9669 C C . ASP B 1 576 ? -0.317 -9.828 1.75 1 93.12 576 ASP B C 1
ATOM 9671 O O . ASP B 1 576 ? -0.496 -8.945 0.913 1 93.12 576 ASP B O 1
ATOM 9675 N N . VAL B 1 577 ? -1.242 -10.32 2.551 1 96.06 577 VAL B N 1
ATOM 9676 C CA . VAL B 1 577 ? -2.576 -9.727 2.535 1 96.06 577 VAL B CA 1
ATOM 9677 C C . VAL B 1 577 ? -2.496 -8.258 2.945 1 96.06 577 VAL B C 1
ATOM 9679 O O . VAL B 1 577 ? -3.146 -7.402 2.342 1 96.06 577 VAL B O 1
ATOM 9682 N N . SER B 1 578 ? -1.688 -7.984 3.922 1 96.19 578 SER B N 1
ATOM 9683 C CA . SER B 1 578 ? -1.551 -6.613 4.402 1 96.19 578 SER B CA 1
ATOM 9684 C C . SER B 1 578 ? -0.88 -5.727 3.361 1 96.19 578 SER B C 1
ATOM 9686 O O . SER B 1 578 ? -1.191 -4.539 3.256 1 96.19 578 SER B O 1
ATOM 9688 N N . ILE B 1 579 ? 0.035 -6.258 2.621 1 95.94 579 ILE B N 1
ATOM 9689 C CA . ILE B 1 579 ? 0.686 -5.527 1.54 1 95.94 579 ILE B CA 1
ATOM 9690 C C . ILE B 1 579 ? -0.346 -5.148 0.48 1 95.94 579 ILE B C 1
ATOM 9692 O O . ILE B 1 579 ? -0.44 -3.984 0.084 1 95.94 579 ILE B O 1
ATOM 9696 N N . ASP B 1 580 ? -1.134 -6.105 0.061 1 97.38 580 ASP B N 1
ATOM 9697 C CA . ASP B 1 580 ? -2.164 -5.84 -0.939 1 97.38 580 ASP B CA 1
ATOM 9698 C C . ASP B 1 580 ? -3.223 -4.883 -0.397 1 97.38 580 ASP B C 1
ATOM 9700 O O . ASP B 1 580 ? -3.777 -4.074 -1.144 1 97.38 580 ASP B O 1
ATOM 9704 N N . ALA B 1 581 ? -3.496 -5.043 0.91 1 98.06 581 ALA B N 1
ATOM 9705 C CA . ALA B 1 581 ? -4.48 -4.16 1.53 1 98.06 581 ALA B CA 1
ATOM 9706 C C . ALA B 1 581 ? -3.994 -2.715 1.544 1 98.06 581 ALA B C 1
ATOM 9708 O O . ALA B 1 581 ? -4.758 -1.792 1.254 1 98.06 581 ALA B O 1
ATOM 9709 N N . ALA B 1 582 ? -2.746 -2.535 1.873 1 97.88 582 ALA B N 1
ATOM 9710 C CA . ALA B 1 582 ? -2.172 -1.191 1.866 1 97.88 582 ALA B CA 1
ATOM 9711 C C . ALA B 1 582 ? -2.246 -0.57 0.474 1 97.88 582 ALA B C 1
ATOM 9713 O O . ALA B 1 582 ? -2.643 0.588 0.324 1 97.88 582 ALA B O 1
ATOM 9714 N N . ALA B 1 583 ? -1.887 -1.323 -0.474 1 97.69 583 ALA B N 1
ATOM 9715 C CA . ALA B 1 583 ? -1.954 -0.84 -1.851 1 97.69 583 ALA B CA 1
ATOM 9716 C C . ALA B 1 583 ? -3.393 -0.531 -2.254 1 97.69 583 ALA B C 1
ATOM 9718 O O . ALA B 1 583 ? -3.662 0.503 -2.871 1 97.69 583 ALA B O 1
ATOM 9719 N N . THR B 1 584 ? -4.309 -1.436 -1.894 1 98.31 584 THR B N 1
ATOM 9720 C CA . THR B 1 584 ? -5.719 -1.237 -2.221 1 98.31 584 THR B CA 1
ATOM 9721 C C . THR B 1 584 ? -6.242 0.048 -1.59 1 98.31 584 THR B C 1
ATOM 9723 O O . THR B 1 584 ? -6.941 0.826 -2.242 1 98.31 584 THR B O 1
ATOM 9726 N N . ILE B 1 585 ? -5.914 0.263 -0.375 1 98.12 585 ILE B N 1
ATOM 9727 C CA . ILE B 1 585 ? -6.375 1.451 0.334 1 98.12 585 ILE B CA 1
ATOM 9728 C C . ILE B 1 585 ? -5.828 2.703 -0.347 1 98.12 585 ILE B C 1
ATOM 9730 O O . ILE B 1 585 ? -6.586 3.623 -0.672 1 98.12 585 ILE B O 1
ATOM 9734 N N . VAL B 1 586 ? -4.574 2.742 -0.668 1 97.12 586 VAL B N 1
ATOM 9735 C CA . VAL B 1 586 ? -3.924 3.918 -1.24 1 97.12 586 VAL B CA 1
ATOM 9736 C C . VAL B 1 586 ? -4.488 4.195 -2.631 1 97.12 586 VAL B C 1
ATOM 9738 O O . VAL B 1 586 ? -4.93 5.312 -2.916 1 97.12 586 VAL B O 1
ATOM 9741 N N . PHE B 1 587 ? -4.598 3.211 -3.445 1 97.75 587 PHE B N 1
ATOM 9742 C CA . PHE B 1 587 ? -5.047 3.42 -4.816 1 97.75 587 PHE B CA 1
ATOM 9743 C C . PHE B 1 587 ? -6.535 3.734 -4.855 1 97.75 587 PHE B C 1
ATOM 9745 O O . PHE B 1 587 ? -6.992 4.5 -5.707 1 97.75 587 PHE B O 1
ATOM 9752 N N . THR B 1 588 ? -7.266 3.119 -3.938 1 98.38 588 THR B N 1
ATOM 9753 C CA . THR B 1 588 ? -8.695 3.408 -3.883 1 98.38 588 THR B CA 1
ATOM 9754 C C . THR B 1 588 ? -8.938 4.871 -3.523 1 98.38 588 THR B C 1
ATOM 9756 O O . THR B 1 588 ? -9.758 5.543 -4.152 1 98.38 588 THR B O 1
ATOM 9759 N N . TYR B 1 589 ? -8.242 5.375 -2.574 1 97.19 589 TYR B N 1
ATOM 9760 C CA . TYR B 1 589 ? -8.422 6.77 -2.188 1 97.19 589 TYR B CA 1
ATOM 9761 C C . TYR B 1 589 ? -7.934 7.707 -3.285 1 97.19 589 TYR B C 1
ATOM 9763 O O . TYR B 1 589 ? -8.531 8.758 -3.52 1 97.19 589 TYR B O 1
ATOM 9771 N N . ILE B 1 590 ? -6.871 7.348 -3.992 1 95.94 590 ILE B N 1
ATOM 9772 C CA . ILE B 1 590 ? -6.367 8.164 -5.094 1 95.94 590 ILE B CA 1
ATOM 9773 C C . ILE B 1 590 ? -7.414 8.234 -6.203 1 95.94 590 ILE B C 1
ATOM 9775 O O . ILE B 1 590 ? -7.645 9.297 -6.777 1 95.94 590 ILE B O 1
ATOM 9779 N N . MET B 1 591 ? -8.055 7.145 -6.449 1 97.31 591 MET B N 1
ATOM 9780 C CA . MET B 1 591 ? -9.062 7.105 -7.512 1 97.31 591 MET B CA 1
ATOM 9781 C C . MET B 1 591 ? -10.375 7.707 -7.039 1 97.31 591 MET B C 1
ATOM 9783 O O . MET B 1 591 ? -11.133 8.258 -7.84 1 97.31 591 MET B O 1
ATOM 9787 N N . ALA B 1 592 ? -10.641 7.609 -5.758 1 98 592 ALA B N 1
ATOM 9788 C CA . ALA B 1 592 ? -11.891 8.109 -5.199 1 98 592 ALA B CA 1
ATOM 9789 C C . ALA B 1 592 ? -11.938 9.633 -5.238 1 98 592 ALA B C 1
ATOM 9791 O O . ALA B 1 592 ? -13.008 10.227 -5.379 1 98 592 ALA B O 1
ATOM 9792 N N . ALA B 1 593 ? -10.82 10.297 -5.176 1 96 593 ALA B N 1
ATOM 9793 C CA . ALA B 1 593 ? -10.773 11.75 -5.164 1 96 593 ALA B CA 1
ATOM 9794 C C . ALA B 1 593 ? -11.352 12.328 -6.457 1 96 593 ALA B C 1
ATOM 9796 O O . ALA B 1 593 ? -12.336 13.078 -6.426 1 96 593 ALA B O 1
ATOM 9797 N N . PRO B 1 594 ? -10.828 11.969 -7.621 1 96.25 594 PRO B N 1
ATOM 9798 C CA . PRO B 1 594 ? -11.438 12.492 -8.844 1 96.25 594 PRO B CA 1
ATOM 9799 C C . PRO B 1 594 ? -12.875 12.016 -9.039 1 96.25 594 PRO B C 1
ATOM 9801 O O . PRO B 1 594 ? -13.711 12.758 -9.57 1 96.25 594 PRO B O 1
ATOM 9804 N N . ALA B 1 595 ? -13.203 10.781 -8.633 1 97.44 595 ALA B N 1
ATOM 9805 C CA . ALA B 1 595 ? -14.57 10.289 -8.758 1 97.44 595 ALA B CA 1
ATOM 9806 C C . ALA B 1 595 ? -15.539 11.133 -7.926 1 97.44 595 ALA B C 1
ATOM 9808 O O . ALA B 1 595 ? -16.656 11.414 -8.359 1 97.44 595 ALA B O 1
ATOM 9809 N N . THR B 1 596 ? -15.117 11.492 -6.762 1 97.12 596 THR B N 1
ATOM 9810 C CA . THR B 1 596 ? -15.945 12.312 -5.883 1 97.12 596 THR B CA 1
ATOM 9811 C C . THR B 1 596 ? -16.094 13.719 -6.449 1 97.12 596 THR B C 1
ATOM 9813 O O . THR B 1 596 ? -17.203 14.266 -6.48 1 97.12 596 THR B O 1
ATOM 9816 N N . ILE B 1 597 ? -15.086 14.289 -7.004 1 96.81 597 ILE B N 1
ATOM 9817 C CA . ILE B 1 597 ? -15.062 15.68 -7.453 1 96.81 597 ILE B CA 1
ATOM 9818 C C . ILE B 1 597 ? -15.773 15.805 -8.797 1 96.81 597 ILE B C 1
ATOM 9820 O O . ILE B 1 597 ? -16.469 16.781 -9.055 1 96.81 597 ILE B O 1
ATOM 9824 N N . LEU B 1 598 ? -15.617 14.797 -9.625 1 97.38 598 LEU B N 1
ATOM 9825 C CA . LEU B 1 598 ? -16.078 14.914 -11.008 1 97.38 598 LEU B CA 1
ATOM 9826 C C . LEU B 1 598 ? -17.469 14.312 -11.172 1 97.38 598 LEU B C 1
ATOM 9828 O O . LEU B 1 598 ? -18.188 14.648 -12.125 1 97.38 598 LEU B O 1
ATOM 9832 N N . VAL B 1 599 ? -17.859 13.414 -10.297 1 97 599 VAL B N 1
ATOM 9833 C CA . VAL B 1 599 ? -19.094 12.695 -10.539 1 97 599 VAL B CA 1
ATOM 9834 C C . VAL B 1 599 ? -20.016 12.828 -9.328 1 97 599 VAL B C 1
ATOM 9836 O O . VAL B 1 599 ? -21.109 13.406 -9.422 1 97 599 VAL B O 1
ATOM 9839 N N . GLU B 1 600 ? -19.609 12.453 -8.18 1 95.69 600 GLU B N 1
ATOM 9840 C CA . GLU B 1 600 ? -20.469 12.352 -6.996 1 95.69 600 GLU B CA 1
ATOM 9841 C C . GLU B 1 600 ? -21 13.727 -6.59 1 95.69 600 GLU B C 1
ATOM 9843 O O . GLU B 1 600 ? -22.203 13.914 -6.477 1 95.69 600 GLU B O 1
ATOM 9848 N N . MET B 1 601 ? -20.141 14.664 -6.402 1 94.69 601 MET B N 1
ATOM 9849 C CA . MET B 1 601 ? -20.531 15.969 -5.879 1 94.69 601 MET B CA 1
ATOM 9850 C C . MET B 1 601 ? -21.328 16.75 -6.918 1 94.69 601 MET B C 1
ATOM 9852 O O . MET B 1 601 ? -22.375 17.312 -6.609 1 94.69 601 MET B O 1
ATOM 9856 N N . PRO B 1 602 ? -20.875 16.812 -8.164 1 94.69 602 PRO B N 1
ATOM 9857 C CA . PRO B 1 602 ? -21.656 17.578 -9.156 1 94.69 602 PRO B CA 1
ATOM 9858 C C . PRO B 1 602 ? -23.062 17 -9.359 1 94.69 602 PRO B C 1
ATOM 9860 O O . PRO B 1 602 ? -24.016 17.766 -9.469 1 94.69 602 PRO B O 1
ATOM 9863 N N . MET B 1 603 ? -23.172 15.727 -9.43 1 91.19 603 MET B N 1
ATOM 9864 C CA . MET B 1 603 ? -24.469 15.109 -9.68 1 91.19 603 MET B CA 1
ATOM 9865 C C . MET B 1 603 ? -25.422 15.336 -8.508 1 91.19 603 MET B C 1
ATOM 9867 O O . MET B 1 603 ? -26.625 15.516 -8.703 1 91.19 603 MET B O 1
ATOM 9871 N N . GLN B 1 604 ? -24.906 15.305 -7.34 1 88.94 604 GLN B N 1
ATOM 9872 C CA . GLN B 1 604 ? -25.703 15.578 -6.156 1 88.94 604 GLN B CA 1
ATOM 9873 C C . GLN B 1 604 ? -26.281 17 -6.191 1 88.94 604 GLN B C 1
ATOM 9875 O O . GLN B 1 604 ? -27.469 17.203 -5.957 1 88.94 604 GLN B O 1
ATOM 9880 N N . ARG B 1 605 ? -25.469 17.891 -6.523 1 88.19 605 ARG B N 1
ATOM 9881 C CA . ARG B 1 605 ? -25.891 19.297 -6.566 1 88.19 605 ARG B CA 1
ATOM 9882 C C . ARG B 1 605 ? -26.797 19.562 -7.766 1 88.19 605 ARG B C 1
ATOM 9884 O O . ARG B 1 605 ? -27.75 20.344 -7.672 1 88.19 605 ARG B O 1
ATOM 9891 N N . PHE B 1 606 ? -26.453 18.969 -8.812 1 86.88 606 PHE B N 1
ATOM 9892 C CA . PHE B 1 606 ? -27.219 19.156 -10.039 1 86.88 606 PHE B CA 1
ATOM 9893 C C . PHE B 1 606 ? -28.656 18.688 -9.852 1 86.88 606 PHE B C 1
ATOM 9895 O O . PHE B 1 606 ? -29.594 19.406 -10.203 1 86.88 606 PHE B O 1
ATOM 9902 N N . LEU B 1 607 ? -28.844 17.578 -9.242 1 80.38 607 LEU B N 1
ATOM 9903 C CA . LEU B 1 607 ? -30.172 17 -9.07 1 80.38 607 LEU B CA 1
ATOM 9904 C C . LEU B 1 607 ? -30.922 17.688 -7.934 1 80.38 607 LEU B C 1
ATOM 9906 O O . LEU B 1 607 ? -32.156 17.797 -7.969 1 80.38 607 LEU B O 1
ATOM 9910 N N . ASP B 1 608 ? -30.156 18.156 -6.973 1 80 608 ASP B N 1
ATOM 9911 C CA . ASP B 1 608 ? -30.75 18.906 -5.875 1 80 608 ASP B CA 1
ATOM 9912 C C . ASP B 1 608 ? -31.375 20.219 -6.367 1 80 608 ASP B C 1
ATOM 9914 O O . ASP B 1 608 ? -32.375 20.688 -5.812 1 80 608 ASP B O 1
ATOM 9918 N N . ASN B 1 609 ? -30.797 20.766 -7.359 1 78.38 609 ASN B N 1
ATOM 9919 C CA . ASN B 1 609 ? -31.312 22.031 -7.898 1 78.38 609 ASN B CA 1
ATOM 9920 C C . ASN B 1 609 ? -32.656 21.844 -8.586 1 78.38 609 ASN B C 1
ATOM 9922 O O . ASN B 1 609 ? -33.438 22.797 -8.695 1 78.38 609 ASN B O 1
ATOM 9926 N N . PHE B 1 610 ? -32.938 20.625 -8.93 1 73.06 610 PHE B N 1
ATOM 9927 C CA . PHE B 1 610 ? -34.219 20.391 -9.57 1 73.06 610 PHE B CA 1
ATOM 9928 C C . PHE B 1 610 ? -35.281 20.109 -8.523 1 73.06 610 PHE B C 1
ATOM 9930 O O . PHE B 1 610 ? -36.5 20.188 -8.828 1 73.06 610 PHE B O 1
ATOM 9937 N N . THR B 1 611 ? -34.938 19.812 -7.344 1 66.56 611 THR B N 1
ATOM 9938 C CA . THR B 1 611 ? -35.906 19.516 -6.293 1 66.56 611 THR B CA 1
ATOM 9939 C C . THR B 1 611 ? -36.156 20.75 -5.43 1 66.56 611 THR B C 1
ATOM 9941 O O . THR B 1 611 ? -36.969 20.719 -4.516 1 66.56 611 THR B O 1
ATOM 9944 N N . ARG B 1 612 ? -35.5 21.797 -5.652 1 60.19 612 ARG B N 1
ATOM 9945 C CA . ARG B 1 612 ? -35.812 23.062 -4.973 1 60.19 612 ARG B CA 1
ATOM 9946 C C . ARG B 1 612 ? -36.906 23.812 -5.699 1 60.19 612 ARG B C 1
ATOM 9948 O O . ARG B 1 612 ? -37 23.781 -6.926 1 60.19 612 ARG B O 1
#

Solvent-accessible surface area (backbone atoms only — not comparable to full-atom values): 63874 Å² total; per-residue (Å²): 128,81,72,63,70,64,56,68,65,64,62,68,69,63,73,72,78,76,78,76,75,94,66,75,48,61,53,61,52,70,68,46,77,73,52,48,48,70,43,62,50,68,68,33,40,47,30,85,74,16,30,37,35,32,34,32,33,37,56,43,64,62,45,95,79,31,74,66,52,52,52,37,50,60,53,31,68,39,67,63,33,55,53,57,47,50,30,40,44,31,43,39,42,43,76,74,48,73,83,63,86,73,58,69,68,59,51,47,46,48,53,44,31,52,57,24,47,78,68,53,25,35,42,42,78,73,44,77,75,49,74,46,41,18,64,62,72,72,45,79,76,80,82,52,68,70,40,50,52,51,50,51,52,52,49,48,46,52,49,46,30,50,52,11,33,50,50,47,63,71,54,57,87,58,87,87,66,61,65,66,47,45,30,28,10,50,69,58,36,47,48,58,51,66,50,74,80,73,53,86,48,67,80,60,50,38,49,38,34,54,31,27,49,51,44,53,52,49,51,52,51,49,37,45,49,38,55,48,49,57,42,59,50,54,39,67,43,58,66,54,50,32,51,38,44,75,35,69,60,26,29,45,46,42,48,39,54,61,62,59,41,53,55,40,20,49,55,34,17,51,54,41,34,63,58,51,69,53,28,84,83,45,75,71,48,72,82,50,47,67,60,53,50,50,52,52,49,38,53,52,43,57,55,50,50,50,48,43,49,36,38,36,40,58,54,58,72,73,64,54,46,76,47,23,59,64,56,48,41,47,28,18,55,29,17,55,73,40,46,70,34,55,76,67,42,44,40,40,76,50,62,44,78,55,51,46,62,84,64,50,33,55,57,20,31,52,55,55,49,45,53,52,49,50,52,52,45,37,66,33,60,84,41,62,81,53,35,53,58,50,32,51,49,49,24,55,49,38,26,51,47,45,18,48,51,28,45,75,66,63,45,60,53,59,52,56,58,58,23,49,59,33,44,40,53,72,45,58,95,35,57,39,48,52,62,38,61,46,29,51,68,63,48,41,33,28,35,32,45,11,39,33,49,23,53,49,52,52,50,38,57,74,69,62,59,66,56,71,71,42,64,68,51,55,56,49,31,68,44,33,63,60,50,49,53,50,52,29,58,51,40,62,71,54,42,76,59,79,48,50,65,56,47,14,50,47,54,21,47,47,53,49,50,50,49,50,43,49,50,46,36,52,53,27,51,52,43,44,91,44,72,64,35,52,62,22,41,40,71,74,29,47,46,57,35,74,31,43,68,42,31,62,63,40,32,58,60,50,40,49,54,60,64,34,41,40,70,59,63,41,72,64,48,76,66,49,36,49,36,53,25,40,22,29,53,54,54,22,52,62,53,17,50,58,46,36,38,63,44,35,51,16,46,31,48,44,52,48,60,69,74,101,128,80,71,63,71,65,57,69,66,66,62,68,69,64,72,72,76,76,80,75,76,94,65,74,48,62,53,60,53,68,68,45,76,72,53,45,48,68,42,62,50,67,68,32,41,46,29,86,74,15,30,40,35,33,34,32,33,37,56,42,65,63,45,96,80,31,72,68,53,52,50,37,50,60,52,29,67,39,65,63,34,56,53,58,47,47,30,40,42,32,42,39,42,43,77,74,48,72,82,63,85,72,57,69,68,60,50,48,45,46,52,45,31,52,57,25,47,78,68,53,26,35,44,43,77,74,45,76,76,50,72,46,41,18,65,62,72,71,46,80,76,78,81,51,67,70,41,50,52,50,50,52,53,50,51,49,47,52,50,44,31,50,51,8,32,52,49,48,61,72,56,58,85,58,86,87,66,61,65,66,47,45,30,27,12,51,68,58,36,47,49,60,51,67,49,74,80,74,53,87,47,65,79,60,50,37,51,39,34,52,31,29,49,49,44,53,52,47,53,51,52,50,39,43,48,37,54,48,50,55,43,59,49,54,39,68,42,58,66,52,50,34,51,38,43,73,34,70,58,26,27,44,45,43,47,38,54,62,60,59,42,52,55,41,20,51,54,34,17,51,53,41,36,64,57,52,68,52,28,83,84,46,75,72,50,70,84,49,48,68,60,53,51,52,53,52,49,39,52,51,42,59,56,50,50,50,48,43,49,35,40,36,41,59,52,58,73,73,62,56,44,76,48,23,59,63,56,48,41,46,29,19,54,28,18,53,73,40,47,69,34,55,78,68,42,44,38,39,74,50,64,44,80,56,53,46,61,84,64,50,33,56,58,20,31,50,54,55,48,46,52,51,48,51,53,51,46,37,67,31,61,84,42,62,82,55,35,52,58,49,33,50,49,50,25,55,48,37,26,50,48,46,18,48,51,27,46,75,66,63,45,59,54,60,51,56,58,57,23,48,58,33,44,39,54,72,45,58,94,36,59,36,47,52,62,40,62,46,29,52,66,64,48,41,32,28,33,32,47,10,39,33,49,23,53,49,53,52,51,36,57,74,68,62,61,68,58,70,70,42,64,67,51,55,57,49,31,69,44,32,63,60,50,49,54,49,52,28,59,51,40,61,72,54,42,75,59,78,49,51,65,58,48,13,50,47,55,22,48,47,54,51,49,50,48,49,42,48,47,47,36,53,54,28,51,52,44,43,91,44,72,64,36,52,63,21,40,39,70,75,30,48,47,57,35,73,31,44,67,43,29,63,65,41,30,58,60,49,42,49,52,59,64,32,42,41,70,59,64,41,72,64,47,76,66,49,38,49,36,53,24,40,22,29,54,53,53,22,50,62,54,16,50,58,46,35,37,65,44,35,51,18,46,30,46,45,53,48,62,70,73,102

pLDDT: mean 88.94, std 13.16, range [22.78, 98.38]

Organism: Bombyx mandarina (NCBI:txid7092)

InterPro domains:
  IPR002656 Acyltransferase 3 domain [PF01757] (212-558)
  IPR052728 Oxygen and lipid transport regulator [PTHR11161] (34-605)

Foldseek 3Di:
DVVVVVVLVVVVPPPPPCPDDPDPDPVLVVLADAQEEADQPVVQLVDQFWKKWKFKKAKAALDPDDPRVVSLVVQQVDLLAPNSRMGIYIDRLCVQPVPDPDDSVVSVQVSQQVVQVVRRIGIDTPTILDMDHSCRVPDDDDFDDLQVVLVVVVVVLVVLLVQLQVQCVVCDPDDDGDLLSVLSHLVSLVCVLQPQCPPPDLLVLLQLLVLLVLLVLLLVLLLLVLLLLLLQFFAPCRVQNSDCCLDDNVLCSQLVVCSLLSVLLVLLLCVLLVQLVCCVVPPFACVCLVVVLLLVLLQQQFLQLSLLSCLQGVLLVPFDADLSCVVSVQLNVLSVVCSVVLSVLNCLVPPVLSDNQPLSLVVSLSSVLNSVSSVLSSVCSVPLVCSLVVLVVVLLVLLVVLLVVLLVVVAAGSSQVSHSVCSNSVNHPRCNCSVRVSDNSLSNSSSSLSNSLSSVSSVCVVVVPQCQPPVVLVVLLVCLVSVVSVVSSCVSVCNPPPDSSSRSVSSSVSSVSNSVSVSSNSVCSSHHDDPSNVVSSDSVSSSVSLLSSQLSSCLSSLSNCVQSNDHGHHHDDPVSSVVSSVVSNVVSSVVSVCCCSSTNSSSSSNSSVVSD/DVVVVVVLPPVVPPDPPCPDDPDPDPVLVVLADAQEEADQPCVQLVDQFWKKWKFKKAKAALDPDDPRVVSLVVQLVDLLAPNSRMGIYIDRLCVQPVPDPDDSVVSVQVSQQVVQVVRRIGIDTPTILDMDHSCRVPDDDDFDDLQVVLVVVVVVLVVLLVQLQVQCVVCPPDDDGDLLSVLSHLVSLVCVLQPQCPPPDLLVLLQLLVLLVLLVLLLVLLLLVLLLLLLQFFAPCRVQNSDCCLDDNVLCSQLVPCSLLSVLLVLLLCVLLVVLVCCVVPPQACVCLVVVLLLVLLQQQFLQLSLLSCLQGVLLVPFDADLSCVVSVQLNVLSVVCSVVLSVLNCLVPPVLSDNQPLSLVVSLSSVLNSVSSVLSSVCSVPLVCSLVVLVVVLLVLLVVLLVVLLVVVAAGSSQQSHSVCSNSVNHPRCNCSVRVSDNSLSNSSSSLSNSLSSVSSVCVVVVPQCQPPVVLVVLLVCLVSVVSVVSSCVSVCNPPPDSSSRSVNSSVSSVSNSVSVSSNSVCLSHHDDPSNVVSSDSVSSSVSLLSSQLSSCLSSLSNCVQSNDHGHHHDDPVSSVVSSVVSNVVSSVVSVCCCSSTNSSSSSNSSVVSD

Nearest PDB structures (foldseek):
  6h2f-assembly1_H  TM=1.499E-01  e=7.905E-01  Aeromonas hydrophila subsp. hydrophila AL09-71
  6h2e-assembly1_Q-2  TM=1.487E-01  e=2.942E+00  Aeromonas hydrophila subsp. hydrophila AL09-71
  5xar-assembly1_B  TM=1.196E-01  e=3.202E+00  Klebsiella pneumoniae
  6h2f-assembly1_H  TM=1.499E-01  e=5.959E-01  Aeromonas hydrophila subsp. hydrophila AL09-71
  8d2s-assembly1_A  TM=1.715E-01  e=2.485E+00  Danio rerio

Radius of gyration: 32.57 Å; Cα contacts (8 Å, |Δi|>4): 1679; chains: 2; bounding box: 84×95×73 Å

Secondary structure (DSSP, 8-state):
-TTSTTHHHHGGG-------S----HHHHTTSPPSEEE--HHHHHHSTT-EEEEEEEEEEESSS--HHHHHHHHHHHSTTS--TTEEEEEEEHHHH-TT--S-HHHHHHHHHHHHHHTTTEEEEEEEEEEEEEHHHHHSPPPP-HHHHHHHHHHHHHHHHHHHHHHHHHHHTT-S---HHHHTT-HHHHHHHHH-----SSHHHHTTTHHHHHHHHHHHHHHHHHHHHHHTTS-BS-HHHHHHHHHSHHHHHHHHGGGGGHHHHHHHHHHHHHHHHGGGGTS---GGGHHHHHHHHHHHHHHHHHHHHHHHHTGGGGS---SSHHHHHHHHHHHHHHTHHHHHTT-TTTSSTTS-SSTTHHHHHHHHHHHHHHHHHHHHHTT-HHHHHHHHHHHHHHHHHHHHHHHHHHT---TTTT--HHHHHTTTTT-HIIIIIITSHHHHHHHHHHHHHHHHHHHHHHHTT--GGG-HHHHHHHHHHHHHHHHHHHHHHHHTT---HHHHHHHHHHHHHHHHHHHHHHHHHHHH---HHHHHHT-THHHHHHHTHHHHHHHHHHHHHHHHHT-SSPBP--HHHHHHHHHHHHHHHHHHHHHHIIIIIHHHHHHHHHHH-/-TTSTTHHHHGGGG------S----HHHHTTSPPSEEE--HHHHHHSTT-EEEEEEEEEEESSS--HHHHHHHHHHHSTTS--TTEEEEEEEHHHH-TT--S-HHHHHHHHHHHHHHTTTEEEEEEEEEEEEEHHHHHSPPPP-HHHHHHHHHHHHHHHHHHHHHHHHHHHTT-S---HHHHTT-HHHHHHHHH-----SSHHHHTTTHHHHHHHHHHHHHHHHHHHHHHTTS-BS-HHHHHHHHHSHHHHHHHHGGGGGHHHHHHHHHHHHHHHHGGGGTS---GGGHHHHHHHHHHHHHHHHHHHHHHHHTGGGGS---SSHHHHHHHHHHHHHHTHHHHHTT-TTTSSTTS-SSTTHHHHHHHHHHHHHHHHHHHHHTT-HHHHHHHHHHHHHHHHHHHHHHHHHHT---TTTT--HHHHHTTTTT-HIIIIIITSHHHHHHHHHHHHHHHHHHHHHHHTT--GGG-HHHHHHHHHHHHHHHHHHHHHHHHTT---HHHHHHHHHHHHHHHHHHHHHHHHHHHH---HHHHHHT-THHHHHHHTHHHHHHHHHHHHHHHHHT-SSPBP--HHHHHHHHHHHHHHHHHHHHHHIIIIIHHHHHHHHHHH-

Sequence (1224 aa):
MNHYNAICVCLCVLFGIVMSASEFTDEEYYHLPDLYHLDDYTKCLSQKQGLYCLGTFELSPAEEQSPVFDLIKVYSENPHHFNRTIIQRGWCVSSRSLRTEGEPVRRFTKCGQDWARSRGMNARLLKLEYCRTHDEAKTPNASDLPERVFLCAIICILIFNVIGTAYDLWKGNEENKNKILMAWSIPSNWSRLTSSLSNEDPRLSCLAPFQGARVIVMALVLWGHVFFSHALVYLQNPRDYEKSLHGVIGTLVYNGTSIVQMFVIFSNFLCAYNLLLPSNKKPLTLSMFPKQIVKRYSRITPMNLLLVGYGATWWVHSRDGAIWPVLVGNEKIFCEQKFWSHALYINNFYMPENVCFIQTWFLAVDMQLHILALILTLCLAKHRRHALRILGSLFVLSCAGLSLMVYLNNYSTLLQIAEPDNARTMLRNKPSFYEMYVNPFNSLPACLMGLFLAHLLYELQENGYKFHECKWLKYSHALMIPLYILWLFCGIYFRELKSNIDTALFIGLDRLLFCSIFAVKLMGFTTIQSRARKFFSWRGWDVFARMSLSVMMIHWVVNVTIVAARPTRTFTSFIDVSIDAAATIVFTYIMAAPATILVEMPMQRFLDNFTRMNHYNAICVCLCVLFGIVMSASEFTDEEYYHLPDLYHLDDYTKCLSQKQGLYCLGTFELSPAEEQSPVFDLIKVYSENPHHFNRTIIQRGWCVSSRSLRTEGEPVRRFTKCGQDWARSRGMNARLLKLEYCRTHDEAKTPNASDLPERVFLCAIICILIFNVIGTAYDLWKGNEENKNKILMAWSIPSNWSRLTSSLSNEDPRLSCLAPFQGARVIVMALVLWGHVFFSHALVYLQNPRDYEKSLHGVIGTLVYNGTSIVQMFVIFSNFLCAYNLLLPSNKKPLTLSMFPKQIVKRYSRITPMNLLLVGYGATWWVHSRDGAIWPVLVGNEKIFCEQKFWSHALYINNFYMPENVCFIQTWFLAVDMQLHILALILTLCLAKHRRHALRILGSLFVLSCAGLSLMVYLNNYSTLLQIAEPDNARTMLRNKPSFYEMYVNPFNSLPACLMGLFLAHLLYELQENGYKFHECKWLKYSHALMIPLYILWLFCGIYFRELKSNIDTALFIGLDRLLFCSIFAVKLMGFTTIQSRARKFFSWRGWDVFARMSLSVMMIHWVVNVTIVAARPTRTFTSFIDVSIDAAATIVFTYIMAAPATILVEMPMQRFLDNFTR